Protein AF-A0A8B7Z9A2-F1 (afdb_monomer_lite)

Structure (mmCIF, N/CA/C/O backbone):
data_AF-A0A8B7Z9A2-F1
#
_entry.id   AF-A0A8B7Z9A2-F1
#
loop_
_atom_site.group_PDB
_atom_site.id
_atom_site.type_symbol
_atom_site.label_atom_id
_atom_site.label_alt_id
_atom_site.label_comp_id
_atom_site.label_asym_id
_atom_site.label_entity_id
_atom_site.label_seq_id
_atom_site.pdbx_PDB_ins_code
_atom_site.Cartn_x
_atom_site.Cartn_y
_atom_site.Cartn_z
_atom_site.occupancy
_atom_site.B_iso_or_equiv
_atom_site.auth_seq_id
_atom_site.auth_comp_id
_atom_site.auth_asym_id
_atom_site.auth_atom_id
_atom_site.pdbx_PDB_model_num
ATOM 1 N N . MET A 1 1 ? 35.237 25.486 -3.758 1.00 25.48 1 MET A N 1
ATOM 2 C CA . MET A 1 1 ? 36.377 25.223 -2.857 1.00 25.48 1 MET A CA 1
ATOM 3 C C . MET A 1 1 ? 36.729 23.750 -2.990 1.00 25.48 1 MET A C 1
ATOM 5 O O . MET A 1 1 ? 36.046 22.929 -2.401 1.00 25.48 1 MET A O 1
ATOM 9 N N . ALA A 1 2 ? 37.687 23.410 -3.857 1.00 24.53 2 ALA A N 1
ATOM 10 C CA . ALA A 1 2 ? 38.201 22.045 -3.967 1.00 24.53 2 ALA A CA 1
ATOM 11 C C . ALA A 1 2 ? 39.233 21.851 -2.849 1.00 24.53 2 ALA A C 1
ATOM 13 O O . ALA A 1 2 ? 40.179 22.630 -2.743 1.00 24.53 2 ALA A O 1
ATOM 14 N N . THR A 1 3 ? 38.982 20.896 -1.964 1.00 30.72 3 THR A N 1
ATOM 15 C CA . THR A 1 3 ? 39.802 20.606 -0.788 1.00 30.72 3 THR A CA 1
ATOM 16 C C . THR A 1 3 ? 41.171 20.080 -1.209 1.00 30.72 3 THR A C 1
ATOM 18 O O . THR A 1 3 ? 41.270 19.128 -1.979 1.00 30.72 3 THR A O 1
ATOM 21 N N . GLN A 1 4 ? 42.227 20.722 -0.705 1.00 35.66 4 GLN A N 1
ATOM 22 C CA . GLN A 1 4 ? 43.596 20.215 -0.735 1.00 35.66 4 GLN A CA 1
ATOM 23 C C . GLN A 1 4 ? 43.635 18.875 0.013 1.00 35.66 4 GLN A C 1
ATOM 25 O O . GLN A 1 4 ? 43.642 18.872 1.241 1.00 35.66 4 GLN A O 1
ATOM 30 N N . ALA A 1 5 ? 43.644 17.752 -0.708 1.00 36.62 5 ALA A N 1
ATOM 31 C CA . ALA A 1 5 ? 44.071 16.483 -0.127 1.00 36.62 5 ALA A CA 1
ATOM 32 C C . ALA A 1 5 ? 45.531 16.637 0.326 1.00 36.62 5 ALA A C 1
ATOM 34 O O . ALA A 1 5 ? 46.361 17.196 -0.405 1.00 36.62 5 ALA A O 1
ATOM 35 N N . SER A 1 6 ? 45.838 16.215 1.550 1.00 45.91 6 SER A N 1
ATOM 36 C CA . SER A 1 6 ? 47.194 16.308 2.081 1.00 45.91 6 SER A CA 1
ATOM 37 C C . SER A 1 6 ? 48.110 15.365 1.295 1.00 45.91 6 SER A C 1
ATOM 39 O O . SER A 1 6 ? 47.715 14.278 0.880 1.00 45.91 6 SER A O 1
ATOM 41 N N . LEU A 1 7 ? 49.366 15.757 1.075 1.00 47.06 7 LEU A N 1
ATOM 42 C CA . LEU A 1 7 ? 50.313 14.937 0.309 1.00 47.06 7 LEU A CA 1
ATOM 43 C C . LEU A 1 7 ? 50.514 13.534 0.914 1.00 47.06 7 LEU A C 1
ATOM 45 O O . LEU A 1 7 ? 50.875 12.615 0.191 1.00 47.06 7 LEU A O 1
ATOM 49 N N . PHE A 1 8 ? 50.259 13.395 2.221 1.00 47.56 8 PHE A N 1
ATOM 50 C CA . PHE A 1 8 ? 50.331 12.144 2.971 1.00 47.56 8 PHE A CA 1
ATOM 51 C C . PHE A 1 8 ? 49.204 11.170 2.583 1.00 47.56 8 PHE A C 1
ATOM 53 O O . PHE A 1 8 ? 49.454 9.977 2.417 1.00 47.56 8 PHE A O 1
ATOM 60 N N . GLU A 1 9 ? 47.989 11.681 2.358 1.00 52.41 9 GLU A N 1
ATOM 61 C CA . GLU A 1 9 ? 46.845 10.900 1.860 1.00 52.41 9 GLU A CA 1
ATOM 62 C C . GLU A 1 9 ? 47.094 10.427 0.422 1.00 52.41 9 GLU A C 1
ATOM 64 O O . GLU A 1 9 ? 46.926 9.249 0.126 1.00 52.41 9 GLU A O 1
ATOM 69 N N . ILE A 1 10 ? 47.629 11.301 -0.441 1.00 56.97 10 ILE A N 1
ATOM 70 C CA . ILE A 1 10 ? 47.971 10.955 -1.833 1.00 56.97 10 ILE A CA 1
ATOM 71 C C . ILE A 1 10 ? 49.081 9.892 -1.883 1.00 56.97 10 ILE A C 1
ATOM 73 O O . ILE A 1 10 ? 49.013 8.958 -2.683 1.00 56.97 10 ILE A O 1
ATOM 77 N N . THR A 1 11 ? 50.107 9.997 -1.027 1.00 60.88 11 THR A N 1
ATOM 78 C CA . THR A 1 11 ? 51.132 8.948 -0.922 1.00 60.88 11 THR A CA 1
ATOM 79 C C . THR A 1 11 ? 50.555 7.636 -0.407 1.00 60.88 11 THR A C 1
ATOM 81 O O . THR A 1 11 ? 50.925 6.593 -0.932 1.00 60.88 11 THR A O 1
ATOM 84 N N . GLY A 1 12 ? 49.630 7.668 0.559 1.00 62.91 12 GLY A N 1
ATOM 85 C CA . GLY A 1 12 ? 48.957 6.473 1.076 1.00 62.91 12 GLY A CA 1
ATOM 86 C C . GLY A 1 12 ? 48.148 5.743 0.001 1.00 62.91 12 GLY A C 1
ATOM 87 O O . GLY A 1 12 ? 48.352 4.550 -0.211 1.00 62.91 12 GLY A O 1
ATOM 88 N N . GLU A 1 13 ? 47.324 6.470 -0.755 1.00 67.62 13 GLU A N 1
ATOM 89 C CA . GLU A 1 13 ? 46.512 5.912 -1.846 1.00 67.62 13 GLU A CA 1
ATOM 90 C C . GLU A 1 13 ? 47.372 5.316 -2.975 1.00 67.62 13 GLU A C 1
ATOM 92 O O . GLU A 1 13 ? 47.100 4.220 -3.468 1.00 67.62 13 GLU A O 1
ATOM 97 N N . ILE A 1 14 ? 48.455 5.996 -3.374 1.00 71.50 14 ILE A N 1
ATOM 98 C CA . ILE A 1 14 ? 49.389 5.471 -4.387 1.00 71.50 14 ILE A CA 1
ATOM 99 C C . ILE A 1 14 ? 50.078 4.202 -3.877 1.00 71.50 14 ILE A C 1
ATOM 101 O O . ILE A 1 14 ? 50.258 3.247 -4.634 1.00 71.50 14 ILE A O 1
ATOM 105 N N . ILE A 1 15 ? 50.451 4.176 -2.598 1.00 74.06 15 ILE A N 1
ATOM 106 C CA . ILE A 1 15 ? 51.085 3.023 -1.964 1.00 74.06 15 ILE A CA 1
ATOM 107 C C . ILE A 1 15 ? 50.144 1.814 -1.956 1.00 74.06 15 ILE A C 1
ATOM 109 O O . ILE A 1 15 ? 50.576 0.716 -2.313 1.00 74.06 15 ILE A O 1
ATOM 113 N N . GLU A 1 16 ? 48.871 2.006 -1.618 1.00 78.25 16 GLU A N 1
ATOM 114 C CA . GLU A 1 16 ? 47.854 0.949 -1.651 1.00 78.25 16 GLU A CA 1
ATOM 115 C C . GLU A 1 16 ? 47.662 0.387 -3.066 1.00 78.25 16 GLU A C 1
ATOM 117 O O . GLU A 1 16 ? 47.659 -0.830 -3.250 1.00 78.25 16 GLU A O 1
ATOM 122 N N . ILE A 1 17 ? 47.613 1.249 -4.088 1.00 81.19 17 ILE A N 1
ATOM 123 C CA . ILE A 1 17 ? 47.500 0.831 -5.498 1.00 81.19 17 ILE A CA 1
ATOM 124 C C . ILE A 1 17 ? 48.741 0.047 -5.967 1.00 81.19 17 ILE A C 1
ATOM 126 O O . ILE A 1 17 ? 48.639 -0.806 -6.854 1.00 81.19 17 ILE A O 1
ATOM 130 N N . LEU A 1 18 ? 49.914 0.316 -5.384 1.00 84.31 18 LEU A N 1
ATOM 131 C CA . LEU A 1 18 ? 51.191 -0.330 -5.713 1.00 84.31 18 LEU A CA 1
ATOM 132 C C . LEU A 1 18 ? 51.522 -1.554 -4.844 1.00 84.31 18 LEU A C 1
ATOM 134 O O . LEU A 1 18 ? 52.616 -2.116 -4.967 1.00 84.31 18 LEU A O 1
ATOM 138 N N . THR A 1 19 ? 50.596 -1.977 -3.984 1.00 88.00 19 THR A N 1
ATOM 139 C CA . THR A 1 19 ? 50.798 -3.081 -3.043 1.00 88.00 19 THR A CA 1
ATOM 140 C C . THR A 1 19 ? 49.827 -4.221 -3.329 1.00 88.00 19 THR A C 1
ATOM 142 O O . THR A 1 19 ? 48.661 -4.021 -3.669 1.00 88.00 19 THR A O 1
ATOM 145 N N . CYS A 1 20 ? 50.304 -5.458 -3.210 1.00 91.44 20 CYS A N 1
ATOM 146 C CA . CYS A 1 20 ? 49.448 -6.627 -3.344 1.00 91.44 20 CYS A CA 1
ATOM 147 C C . CYS A 1 20 ? 48.600 -6.829 -2.076 1.00 91.44 20 CYS A C 1
ATOM 149 O O . CYS A 1 20 ? 49.175 -6.959 -0.999 1.00 91.44 20 CYS A O 1
ATOM 151 N N . PRO A 1 21 ? 47.266 -6.978 -2.171 1.00 90.81 21 PRO A N 1
ATOM 152 C CA . PRO A 1 21 ? 46.396 -7.140 -0.999 1.00 90.81 21 PRO A CA 1
ATOM 153 C C . PRO A 1 21 ? 46.516 -8.513 -0.311 1.00 90.81 21 PRO A C 1
ATOM 155 O O . PRO A 1 21 ? 45.942 -8.714 0.751 1.00 90.81 21 PRO A O 1
ATOM 158 N N . ILE A 1 22 ? 47.231 -9.475 -0.913 1.00 91.75 22 ILE A N 1
ATOM 159 C CA . ILE A 1 22 ? 47.430 -10.818 -0.342 1.00 91.75 22 ILE A CA 1
ATOM 160 C C . ILE A 1 22 ? 48.724 -10.885 0.471 1.00 91.75 22 ILE A C 1
ATOM 162 O O . ILE A 1 22 ? 48.704 -11.311 1.620 1.00 91.75 22 ILE A O 1
ATOM 166 N N . CYS A 1 23 ? 49.860 -10.520 -0.135 1.00 91.25 23 CYS A N 1
ATOM 167 C CA . CYS A 1 23 ? 51.164 -10.581 0.536 1.00 91.25 23 CYS A CA 1
ATOM 168 C C . CYS A 1 23 ? 51.585 -9.255 1.177 1.00 91.25 23 CYS A C 1
ATOM 170 O O . CYS A 1 23 ? 52.598 -9.225 1.866 1.00 91.25 23 CYS A O 1
ATOM 172 N N . CYS A 1 24 ? 50.839 -8.171 0.943 1.00 89.25 24 CYS A N 1
ATOM 173 C CA . CYS A 1 24 ? 51.163 -6.815 1.391 1.00 89.25 24 CYS A CA 1
ATOM 174 C C . CYS A 1 24 ? 52.539 -6.312 0.911 1.00 89.25 24 CYS A C 1
ATOM 176 O O . CYS A 1 24 ? 53.092 -5.372 1.476 1.00 89.25 24 CYS A O 1
ATOM 178 N N . GLU A 1 25 ? 53.092 -6.916 -0.147 1.00 88.31 25 GLU A N 1
ATOM 179 C CA . GLU A 1 25 ? 54.362 -6.513 -0.756 1.00 88.31 25 GLU A CA 1
ATOM 180 C C . GLU A 1 25 ? 54.156 -5.665 -2.018 1.00 88.31 25 GLU A C 1
ATOM 182 O O . GLU A 1 25 ? 53.120 -5.749 -2.687 1.00 88.31 25 GLU A O 1
ATOM 187 N N . ARG A 1 26 ? 55.172 -4.858 -2.353 1.00 85.12 26 ARG A N 1
ATOM 188 C CA . ARG A 1 26 ? 55.175 -3.973 -3.526 1.00 85.12 26 ARG A CA 1
ATOM 189 C C . ARG A 1 26 ? 55.291 -4.748 -4.829 1.00 85.12 26 ARG A C 1
ATOM 191 O O . ARG A 1 26 ? 55.985 -5.761 -4.900 1.00 85.12 26 ARG A O 1
ATOM 198 N N . TYR A 1 27 ? 54.645 -4.233 -5.869 1.00 86.44 27 TYR A N 1
ATOM 199 C CA . TYR A 1 27 ? 54.811 -4.766 -7.217 1.00 86.44 27 TYR A CA 1
ATOM 200 C C . TYR A 1 27 ? 56.192 -4.431 -7.789 1.00 86.44 27 TYR A C 1
ATOM 202 O O . TYR A 1 27 ? 56.682 -3.304 -7.673 1.00 86.44 27 TYR A O 1
ATOM 210 N N . ASP A 1 28 ? 56.796 -5.396 -8.474 1.00 81.81 28 ASP A N 1
ATOM 211 C CA . ASP A 1 28 ? 58.054 -5.223 -9.197 1.00 81.81 28 ASP A CA 1
ATOM 212 C C . ASP A 1 28 ? 57.890 -5.505 -10.705 1.00 81.81 28 ASP A C 1
ATOM 214 O O . ASP A 1 28 ? 56.787 -5.776 -11.175 1.00 81.81 28 ASP A O 1
ATOM 218 N N . ASP A 1 29 ? 58.967 -5.330 -11.484 1.00 77.00 29 ASP A N 1
ATOM 219 C CA . ASP A 1 29 ? 58.950 -5.568 -12.944 1.00 77.00 29 ASP A CA 1
ATOM 220 C C . ASP A 1 29 ? 59.358 -7.009 -13.307 1.00 77.00 29 ASP A C 1
ATOM 222 O O . ASP A 1 29 ? 59.560 -7.313 -14.481 1.00 77.00 29 ASP A O 1
ATOM 226 N N . ALA A 1 30 ? 59.519 -7.879 -12.307 1.00 78.88 30 ALA A N 1
ATOM 227 C CA . ALA A 1 30 ? 60.006 -9.242 -12.447 1.00 78.88 30 ALA A CA 1
ATOM 228 C C . ALA A 1 30 ? 58.958 -10.229 -11.903 1.00 78.88 30 ALA A C 1
ATOM 230 O O . ALA A 1 30 ? 57.890 -10.398 -12.495 1.00 78.88 30 ALA A O 1
ATOM 231 N N . ASP A 1 31 ? 59.247 -10.889 -10.782 1.00 79.00 31 ASP A N 1
ATOM 232 C CA . ASP A 1 31 ? 58.437 -11.991 -10.265 1.00 79.00 31 ASP A CA 1
ATOM 233 C C . ASP A 1 31 ? 57.134 -11.525 -9.597 1.00 79.00 31 ASP A C 1
ATOM 235 O O . ASP A 1 31 ? 56.165 -12.285 -9.544 1.00 79.00 31 ASP A O 1
ATOM 239 N N . ARG A 1 32 ? 57.054 -10.270 -9.134 1.00 87.00 32 ARG A N 1
ATOM 240 C CA . ARG A 1 32 ? 55.859 -9.665 -8.515 1.00 87.00 32 ARG A CA 1
ATOM 241 C C . ARG A 1 32 ? 55.191 -8.646 -9.428 1.00 87.00 32 ARG A C 1
ATOM 243 O O . ARG A 1 32 ? 54.631 -7.660 -8.947 1.00 87.00 32 ARG A O 1
ATOM 250 N N . ALA A 1 33 ? 55.184 -8.912 -10.730 1.00 86.62 33 ALA A N 1
ATOM 251 C CA . ALA A 1 33 ? 54.399 -8.138 -11.682 1.00 86.62 33 ALA A CA 1
ATOM 252 C C . ALA A 1 33 ? 52.920 -8.059 -11.253 1.00 86.62 33 ALA A C 1
ATOM 254 O O . ALA A 1 33 ? 52.309 -9.065 -10.872 1.00 86.62 33 ALA A O 1
ATOM 255 N N . ALA A 1 34 ? 52.354 -6.851 -11.305 1.00 89.44 34 ALA A N 1
ATOM 256 C CA . ALA A 1 34 ? 50.957 -6.590 -10.976 1.00 89.44 34 ALA A CA 1
ATOM 257 C C . ALA A 1 34 ? 50.046 -7.082 -12.105 1.00 89.44 34 ALA A C 1
ATOM 259 O O . ALA A 1 34 ? 50.113 -6.566 -13.220 1.00 89.44 34 ALA A O 1
ATOM 260 N N . LYS A 1 35 ? 49.162 -8.031 -11.810 1.00 90.00 35 LYS A N 1
ATOM 261 C CA . LYS A 1 35 ? 48.174 -8.576 -12.748 1.00 90.00 35 LYS A CA 1
ATOM 262 C C . LYS A 1 35 ? 46.770 -8.215 -12.283 1.00 90.00 35 LYS A C 1
ATOM 264 O O . LYS A 1 35 ? 46.531 -8.223 -11.077 1.00 90.00 35 LYS A O 1
ATOM 269 N N . PHE A 1 36 ? 45.843 -7.916 -13.194 1.00 89.81 36 PHE A N 1
ATOM 270 C CA . PHE A 1 36 ? 44.433 -7.718 -12.833 1.00 89.81 36 PHE A CA 1
ATOM 271 C C . PHE A 1 36 ? 43.538 -8.831 -13.378 1.00 89.81 36 PHE A C 1
ATOM 273 O O . PHE A 1 36 ? 43.740 -9.344 -14.477 1.00 89.81 36 PHE A O 1
ATOM 280 N N . LEU A 1 37 ? 42.541 -9.204 -12.581 1.00 90.62 37 LEU A N 1
ATOM 281 C CA . LEU A 1 37 ? 41.542 -10.210 -12.938 1.00 90.62 37 LEU A CA 1
ATOM 282 C C . LEU A 1 37 ? 40.369 -9.571 -13.702 1.00 90.62 37 LEU A C 1
ATOM 284 O O . LEU A 1 37 ? 40.172 -8.360 -13.608 1.00 90.62 37 LEU A O 1
ATOM 288 N N . PRO A 1 38 ? 39.501 -10.352 -14.373 1.00 88.25 38 PRO A N 1
ATOM 289 C CA . PRO A 1 38 ? 38.284 -9.833 -15.014 1.00 88.25 38 PRO A CA 1
ATOM 290 C C . PRO A 1 38 ? 37.335 -9.092 -14.056 1.00 88.25 38 PRO A C 1
ATOM 292 O O . PRO A 1 38 ? 36.510 -8.291 -14.484 1.00 88.25 38 PRO A O 1
ATOM 295 N N . CYS A 1 39 ? 37.453 -9.341 -12.748 1.00 89.81 39 CYS A N 1
ATOM 296 C CA . CYS A 1 39 ? 36.744 -8.606 -11.701 1.00 89.81 39 CYS A CA 1
ATOM 297 C C . CYS A 1 39 ? 37.385 -7.253 -11.328 1.00 89.81 39 CYS A C 1
ATOM 299 O O . CYS A 1 39 ? 36.910 -6.608 -10.400 1.00 89.81 39 CYS A O 1
ATOM 301 N N . LEU A 1 40 ? 38.444 -6.842 -12.037 1.00 88.56 40 LEU A N 1
ATOM 302 C CA . LEU A 1 40 ? 39.227 -5.610 -11.874 1.00 88.56 40 LEU A CA 1
ATOM 303 C C . LEU A 1 40 ? 40.087 -5.518 -10.601 1.00 88.56 40 LEU A C 1
ATOM 305 O O . LEU A 1 40 ? 40.719 -4.492 -10.362 1.00 88.56 40 LEU A O 1
ATOM 309 N N . HIS A 1 41 ? 40.187 -6.591 -9.813 1.00 89.94 41 HIS A N 1
ATOM 310 C CA . HIS A 1 41 ? 41.115 -6.650 -8.682 1.00 89.94 41 HIS A CA 1
ATOM 311 C C . HIS A 1 41 ? 42.535 -7.011 -9.123 1.00 89.94 41 HIS A C 1
ATOM 313 O O . HIS A 1 41 ? 42.725 -7.895 -9.961 1.00 89.94 41 HIS A O 1
ATOM 319 N N . GLY A 1 42 ? 43.522 -6.334 -8.528 1.00 90.12 42 GLY A N 1
ATOM 320 C CA . GLY A 1 42 ? 44.946 -6.517 -8.803 1.00 90.12 42 GLY A CA 1
ATOM 321 C C . GLY A 1 42 ? 45.665 -7.377 -7.760 1.00 90.12 42 GLY A C 1
ATOM 322 O O . GLY A 1 42 ? 45.464 -7.193 -6.561 1.00 90.12 42 GLY A O 1
ATOM 323 N N . PHE A 1 43 ? 46.533 -8.283 -8.213 1.00 92.50 43 PHE A N 1
ATOM 324 C CA . PHE A 1 43 ? 47.367 -9.147 -7.370 1.00 92.50 43 PHE A CA 1
ATOM 325 C C . PHE A 1 43 ? 48.749 -9.360 -8.002 1.00 92.50 43 PHE A C 1
ATOM 327 O O . PHE A 1 43 ? 48.914 -9.196 -9.211 1.00 92.50 43 PHE A O 1
ATOM 334 N N . CYS A 1 44 ? 49.760 -9.730 -7.207 1.00 92.81 44 CYS A N 1
ATOM 335 C CA . CYS A 1 44 ? 51.083 -10.020 -7.760 1.00 92.81 44 CYS A CA 1
ATOM 336 C C . CYS A 1 44 ? 51.111 -11.434 -8.346 1.00 92.81 44 CYS A C 1
ATOM 338 O O . CYS A 1 44 ? 50.410 -12.335 -7.870 1.00 92.81 44 CYS A O 1
ATOM 340 N N . LEU A 1 45 ? 51.948 -11.631 -9.363 1.00 91.75 45 LEU A N 1
ATOM 341 C CA . LEU A 1 45 ? 52.060 -12.906 -10.062 1.00 91.75 45 LEU A CA 1
ATOM 342 C C . LEU A 1 45 ? 52.378 -14.078 -9.115 1.00 91.75 45 LEU A C 1
ATOM 344 O O . LEU A 1 45 ? 51.740 -15.120 -9.227 1.00 91.75 45 LEU A O 1
ATOM 348 N N . VAL A 1 46 ? 53.273 -13.894 -8.134 1.00 92.69 46 VAL A N 1
ATOM 349 C CA . VAL A 1 46 ? 53.571 -14.909 -7.101 1.00 92.69 46 VAL A CA 1
ATOM 350 C C . VAL A 1 46 ? 52.318 -15.337 -6.330 1.00 92.69 46 VAL A C 1
ATOM 352 O O . VAL A 1 46 ? 52.097 -16.526 -6.108 1.00 92.69 46 VAL A O 1
ATOM 355 N N . CYS A 1 47 ? 51.475 -14.388 -5.913 1.00 92.88 47 CYS A N 1
ATOM 356 C CA . CYS A 1 47 ? 50.263 -14.704 -5.157 1.00 92.88 47 CYS A CA 1
ATOM 357 C C . CYS A 1 47 ? 49.214 -15.418 -6.013 1.00 92.88 47 CYS A C 1
ATOM 359 O O . CYS A 1 47 ? 48.561 -16.330 -5.509 1.00 92.88 47 CYS A O 1
ATOM 361 N N . LEU A 1 48 ? 49.068 -15.044 -7.287 1.00 90.69 48 LEU A N 1
ATOM 362 C CA . LEU A 1 48 ? 48.173 -15.742 -8.218 1.00 90.69 48 LEU A CA 1
ATOM 363 C C . LEU A 1 48 ? 48.662 -17.164 -8.519 1.00 90.69 48 LEU A C 1
ATOM 365 O O . LEU A 1 48 ? 47.867 -18.103 -8.543 1.00 90.69 48 LEU A O 1
ATOM 369 N N . ASP A 1 49 ? 49.969 -17.339 -8.692 1.00 89.12 49 ASP A N 1
ATOM 370 C CA . ASP A 1 49 ? 50.579 -18.651 -8.913 1.00 89.12 49 ASP A CA 1
ATOM 371 C C . ASP A 1 49 ? 50.390 -19.550 -7.680 1.00 89.12 49 ASP A C 1
ATOM 373 O O . ASP A 1 49 ? 49.964 -20.695 -7.792 1.00 89.12 49 ASP A O 1
ATOM 377 N N . ASN A 1 50 ? 50.573 -19.010 -6.473 1.00 88.62 50 ASN A N 1
ATOM 378 C CA . ASN A 1 50 ? 50.313 -19.741 -5.230 1.00 88.62 50 ASN A CA 1
ATOM 379 C C . ASN A 1 50 ? 48.827 -20.075 -5.013 1.00 88.62 50 ASN A C 1
ATOM 381 O O . ASN A 1 50 ? 48.524 -21.136 -4.471 1.00 88.62 50 ASN A O 1
ATOM 385 N N . LEU A 1 51 ? 47.904 -19.193 -5.412 1.00 86.19 51 LEU A N 1
ATOM 386 C CA . LEU A 1 51 ? 46.458 -19.441 -5.339 1.00 86.19 51 LEU A CA 1
ATOM 387 C C . LEU A 1 51 ? 46.044 -20.606 -6.240 1.00 86.19 51 LEU A C 1
ATOM 389 O O . LEU A 1 51 ? 45.319 -21.489 -5.797 1.00 86.19 51 LEU A O 1
ATOM 393 N N . THR A 1 52 ? 46.552 -20.635 -7.470 1.00 82.69 52 THR A N 1
ATOM 394 C CA . THR A 1 52 ? 46.214 -21.672 -8.458 1.00 82.69 52 THR A CA 1
ATOM 395 C C . THR A 1 52 ? 46.940 -22.996 -8.204 1.00 82.69 52 THR A C 1
ATOM 397 O O . THR A 1 52 ? 46.386 -24.061 -8.454 1.00 82.69 52 THR A O 1
ATOM 400 N N . ARG A 1 53 ? 48.137 -22.974 -7.600 1.00 79.56 53 ARG A N 1
ATOM 401 C CA . ARG A 1 53 ? 48.844 -24.192 -7.155 1.00 79.56 53 ARG A CA 1
ATOM 402 C C . ARG A 1 53 ? 48.159 -24.935 -6.010 1.00 79.56 53 ARG A C 1
ATOM 404 O O . ARG A 1 53 ? 48.432 -26.120 -5.842 1.00 79.56 53 ARG A O 1
ATOM 411 N N . ARG A 1 54 ? 47.324 -24.267 -5.203 1.00 70.50 54 ARG A N 1
ATOM 412 C CA . ARG A 1 54 ? 46.589 -24.922 -4.102 1.00 70.50 54 ARG A CA 1
ATOM 413 C C . ARG A 1 54 ? 45.558 -25.931 -4.615 1.00 70.50 54 ARG A C 1
ATOM 415 O O . ARG A 1 54 ? 45.343 -26.924 -3.930 1.00 70.50 54 ARG A O 1
ATOM 422 N N . ASN A 1 55 ? 45.034 -25.721 -5.825 1.00 67.62 55 ASN A N 1
ATOM 423 C CA . ASN A 1 55 ? 44.093 -26.612 -6.501 1.00 67.62 55 ASN A CA 1
ATOM 424 C C . ASN A 1 55 ? 44.633 -27.013 -7.892 1.00 67.62 55 ASN A C 1
ATOM 426 O O . ASN A 1 55 ? 44.186 -26.503 -8.921 1.00 67.62 55 ASN A O 1
ATOM 430 N N . PRO A 1 56 ? 45.640 -27.904 -7.957 1.00 64.69 56 PRO A N 1
ATOM 431 C CA . PRO A 1 56 ? 46.251 -28.283 -9.224 1.00 64.69 56 PRO A CA 1
ATOM 432 C C . PRO A 1 56 ? 45.250 -29.042 -10.111 1.00 64.69 56 PRO A C 1
ATOM 434 O O . PRO A 1 56 ? 44.814 -30.135 -9.763 1.00 64.69 56 PRO A O 1
ATOM 437 N N . GLY A 1 57 ? 44.922 -28.471 -11.275 1.00 65.44 57 GLY A N 1
ATOM 438 C CA . GLY A 1 57 ? 44.026 -29.067 -12.277 1.00 65.44 57 GLY A CA 1
ATOM 439 C C . GLY A 1 57 ? 42.676 -28.363 -12.446 1.00 65.44 57 GLY A C 1
ATOM 440 O O . GLY A 1 57 ? 41.968 -28.675 -13.403 1.00 65.44 57 GLY A O 1
ATOM 441 N N . GLU A 1 58 ? 42.332 -27.404 -11.581 1.00 71.44 58 GLU A N 1
ATOM 442 C CA . GLU A 1 58 ? 41.156 -26.546 -11.776 1.00 71.44 58 GLU A CA 1
ATOM 443 C C . GLU A 1 58 ? 41.388 -25.530 -12.903 1.00 71.44 58 GLU A C 1
ATOM 445 O O . GLU A 1 58 ? 42.501 -25.044 -13.122 1.00 71.44 58 GLU A O 1
ATOM 450 N N . VAL A 1 59 ? 40.322 -25.232 -13.647 1.00 79.12 59 VAL A N 1
ATOM 451 C CA . VAL A 1 59 ? 40.333 -24.280 -14.771 1.00 79.12 59 VAL A CA 1
ATOM 452 C C . VAL A 1 59 ? 39.937 -22.866 -14.337 1.00 79.12 59 VAL A C 1
ATOM 454 O O . VAL A 1 59 ? 40.007 -21.934 -15.140 1.00 79.12 59 VAL A O 1
ATOM 457 N N . ASP A 1 60 ? 39.552 -22.691 -13.076 1.00 86.19 60 ASP A N 1
ATOM 458 C CA . ASP A 1 60 ? 39.033 -21.470 -12.475 1.00 86.19 60 ASP A CA 1
ATOM 459 C C . ASP A 1 60 ? 39.402 -21.344 -10.984 1.00 86.19 60 ASP A C 1
ATOM 461 O O . ASP A 1 60 ? 39.832 -22.294 -10.341 1.00 86.19 60 ASP A O 1
ATOM 465 N N . PHE A 1 61 ? 39.301 -20.129 -10.439 1.00 88.12 61 PHE A N 1
ATOM 466 C CA . PHE A 1 61 ? 39.469 -19.848 -9.009 1.00 88.12 61 PHE A CA 1
ATOM 467 C C . PHE A 1 61 ? 38.639 -18.630 -8.580 1.00 88.12 61 PHE A C 1
ATOM 469 O O . PHE A 1 61 ? 38.312 -17.762 -9.392 1.00 88.12 61 PHE A O 1
ATOM 476 N N . GLN A 1 62 ? 38.346 -18.514 -7.283 1.00 90.38 62 GLN A N 1
ATOM 477 C CA . GLN A 1 62 ? 37.615 -17.368 -6.733 1.00 90.38 62 GLN A CA 1
ATOM 478 C C . GLN A 1 62 ? 38.532 -16.209 -6.352 1.00 90.38 62 GLN A C 1
ATOM 480 O O . GLN A 1 62 ? 39.520 -16.369 -5.633 1.00 90.38 62 GLN A O 1
ATOM 485 N N . CYS A 1 63 ? 38.164 -14.999 -6.776 1.00 91.62 63 CYS A N 1
ATOM 486 C CA . CYS A 1 63 ? 38.858 -13.783 -6.364 1.00 91.62 63 CYS A CA 1
ATOM 487 C C . CYS A 1 63 ? 38.770 -13.584 -4.831 1.00 91.62 63 CYS A C 1
ATOM 489 O O . CYS A 1 63 ? 37.660 -13.507 -4.306 1.00 91.62 63 CYS A O 1
ATOM 491 N N . PRO A 1 64 ? 39.885 -13.382 -4.103 1.00 89.75 64 PRO A N 1
ATOM 492 C CA . PRO A 1 64 ? 39.855 -13.214 -2.643 1.00 89.75 64 PRO A CA 1
ATOM 493 C C . PRO A 1 64 ? 39.088 -11.986 -2.131 1.00 89.75 64 PRO A C 1
ATOM 495 O O . PRO A 1 64 ? 38.659 -11.975 -0.982 1.00 89.75 64 PRO A O 1
ATOM 498 N N . LEU A 1 65 ? 38.921 -10.953 -2.966 1.00 89.56 65 LEU A N 1
ATOM 499 C CA . LEU A 1 65 ? 38.286 -9.692 -2.567 1.00 89.56 65 LEU A CA 1
ATOM 500 C C . LEU A 1 65 ? 36.777 -9.673 -2.836 1.00 89.56 65 LEU A C 1
ATOM 502 O O . LEU A 1 65 ? 36.014 -9.203 -2.000 1.00 89.56 65 LEU A O 1
ATOM 506 N N . CYS A 1 66 ? 36.330 -10.206 -3.978 1.00 89.56 66 CYS A N 1
ATOM 507 C CA . CYS A 1 66 ? 34.914 -10.173 -4.369 1.00 89.56 66 CYS A CA 1
ATOM 508 C C . CYS A 1 66 ? 34.275 -11.541 -4.613 1.00 89.56 66 CYS A C 1
ATOM 510 O O . CYS A 1 66 ? 33.113 -11.597 -5.003 1.00 89.56 66 CYS A O 1
ATOM 512 N N . ARG A 1 67 ? 35.022 -12.635 -4.417 1.00 90.00 67 ARG A N 1
ATOM 513 C CA . ARG A 1 67 ? 34.587 -14.033 -4.594 1.00 90.00 67 ARG A CA 1
ATOM 514 C C . ARG A 1 67 ? 34.065 -14.391 -5.986 1.00 90.00 67 ARG A C 1
ATOM 516 O O . ARG A 1 67 ? 33.478 -15.446 -6.165 1.00 90.00 67 ARG A O 1
ATOM 523 N N . ARG A 1 68 ? 34.300 -13.537 -6.986 1.00 89.00 68 ARG A N 1
ATOM 524 C CA . ARG A 1 68 ? 33.939 -13.818 -8.377 1.00 89.00 68 ARG A CA 1
ATOM 525 C C . ARG A 1 68 ? 34.817 -14.933 -8.942 1.00 89.00 68 ARG A C 1
ATOM 527 O O . ARG A 1 68 ? 36.046 -14.817 -8.886 1.00 89.00 68 ARG A O 1
ATOM 534 N N . ASP A 1 69 ? 34.184 -15.943 -9.529 1.00 89.94 69 ASP A N 1
ATOM 535 C CA . ASP A 1 69 ? 34.864 -17.023 -10.244 1.00 89.94 69 ASP A CA 1
ATOM 536 C C . ASP A 1 69 ? 35.614 -16.466 -11.464 1.00 89.94 69 ASP A C 1
ATOM 538 O O . ASP A 1 69 ? 35.097 -15.640 -12.227 1.00 89.94 69 ASP A O 1
ATOM 542 N N . THR A 1 70 ? 36.875 -16.866 -11.611 1.00 88.50 70 THR A N 1
ATOM 543 C CA . THR A 1 70 ? 37.804 -16.371 -12.629 1.00 88.50 70 THR A CA 1
ATOM 544 C C . THR A 1 70 ? 38.503 -17.538 -13.310 1.00 88.50 70 THR A C 1
ATOM 546 O O . THR A 1 70 ? 39.265 -18.259 -12.674 1.00 88.50 70 THR A O 1
ATOM 549 N N . ALA A 1 71 ? 38.293 -17.682 -14.619 1.00 89.50 71 ALA A N 1
ATOM 550 C CA . ALA A 1 71 ? 38.959 -18.701 -15.424 1.00 89.50 71 ALA A CA 1
ATOM 551 C C . ALA A 1 71 ? 40.460 -18.409 -15.598 1.00 89.50 71 ALA A C 1
ATOM 553 O O . ALA A 1 71 ? 40.862 -17.265 -15.836 1.00 89.50 71 ALA A O 1
ATOM 554 N N . ILE A 1 72 ? 41.283 -19.454 -15.522 1.00 87.69 72 ILE A N 1
ATOM 555 C CA . ILE A 1 72 ? 42.731 -19.394 -15.729 1.00 87.69 72 ILE A CA 1
ATOM 556 C C . ILE A 1 72 ? 43.017 -19.443 -17.244 1.00 87.69 72 ILE A C 1
ATOM 558 O O . ILE A 1 72 ? 42.557 -20.360 -17.929 1.00 87.69 72 ILE A O 1
ATOM 562 N N . PRO A 1 73 ? 43.781 -18.489 -17.808 1.00 86.44 73 PRO A N 1
ATOM 563 C CA . PRO A 1 73 ? 44.159 -18.520 -19.217 1.00 86.44 73 PRO A CA 1
ATOM 564 C C . PRO A 1 73 ? 44.981 -19.765 -19.586 1.00 86.44 73 PRO A C 1
ATOM 566 O O . PRO A 1 73 ? 45.688 -20.333 -18.756 1.00 86.44 73 PRO A O 1
ATOM 569 N N . ARG A 1 74 ? 44.979 -20.145 -20.872 1.00 79.75 74 ARG A N 1
ATOM 570 C CA . ARG A 1 74 ? 45.682 -21.349 -21.370 1.00 79.75 74 ARG A CA 1
ATOM 571 C C . ARG A 1 74 ? 47.200 -21.355 -21.110 1.00 79.75 74 ARG A C 1
ATOM 573 O O . ARG A 1 74 ? 47.778 -22.431 -21.028 1.00 79.75 74 ARG A O 1
ATOM 580 N N . GLY A 1 75 ? 47.838 -20.188 -20.971 1.00 78.81 75 GLY A N 1
ATOM 581 C CA . GLY A 1 75 ? 49.256 -20.043 -20.594 1.00 78.81 75 GLY A CA 1
ATOM 582 C C . GLY A 1 75 ? 49.498 -19.861 -19.087 1.00 78.81 75 GLY A C 1
ATOM 583 O O . GLY A 1 75 ? 50.586 -19.458 -18.675 1.00 78.81 75 GLY A O 1
ATOM 584 N N . GLY A 1 76 ? 48.491 -20.138 -18.255 1.00 84.50 76 GLY A N 1
ATOM 585 C CA . GLY A 1 76 ? 48.533 -19.963 -16.806 1.00 84.50 76 GLY A CA 1
ATOM 586 C C . GLY A 1 76 ? 48.340 -18.511 -16.365 1.00 84.50 76 GLY A C 1
ATOM 587 O O . GLY A 1 76 ? 48.024 -17.619 -17.152 1.00 84.50 76 GLY A O 1
ATOM 588 N N . VAL A 1 77 ? 48.566 -18.253 -15.076 1.00 86.31 77 VAL A N 1
ATOM 589 C CA . VAL A 1 77 ? 48.335 -16.937 -14.448 1.00 86.31 77 VAL A CA 1
ATOM 590 C C . VAL A 1 77 ? 49.210 -15.801 -15.004 1.00 86.31 77 VAL A C 1
ATOM 592 O O . VAL A 1 77 ? 48.925 -14.627 -14.779 1.00 86.31 77 VAL A O 1
ATOM 595 N N . ARG A 1 78 ? 50.275 -16.124 -15.749 1.00 86.56 78 ARG A N 1
ATOM 596 C CA . ARG A 1 78 ? 51.170 -15.142 -16.388 1.00 86.56 78 ARG A CA 1
ATOM 597 C C . ARG A 1 78 ? 50.507 -14.375 -17.527 1.00 86.56 78 ARG A C 1
ATOM 599 O O . ARG A 1 78 ? 50.864 -13.221 -17.751 1.00 86.56 78 ARG A O 1
ATOM 606 N N . GLU A 1 79 ? 49.534 -15.000 -18.182 1.00 87.50 79 GLU A N 1
ATOM 607 C CA . GLU A 1 79 ? 48.780 -14.437 -19.307 1.00 87.50 79 GLU A CA 1
ATOM 608 C C . GLU A 1 79 ? 47.668 -13.478 -18.865 1.00 87.50 79 GLU A C 1
ATOM 610 O O . GLU A 1 79 ? 46.995 -12.878 -19.702 1.00 87.50 79 GLU A O 1
ATOM 615 N N . PHE A 1 80 ? 47.454 -13.299 -17.556 1.00 89.50 80 PHE A N 1
ATOM 616 C CA . PHE A 1 80 ? 46.591 -12.214 -17.107 1.00 89.50 80 PHE A CA 1
ATOM 617 C C . PHE A 1 80 ? 47.185 -10.855 -17.516 1.00 89.50 80 PHE A C 1
ATOM 619 O O . PHE A 1 80 ? 48.412 -10.678 -17.466 1.00 89.50 80 PHE A O 1
ATOM 626 N N . PRO A 1 81 ? 46.342 -9.876 -17.890 1.00 87.75 81 PRO A N 1
ATOM 627 C CA . PRO A 1 81 ? 46.809 -8.547 -18.256 1.00 87.75 81 PRO A CA 1
ATOM 628 C C . PRO A 1 81 ? 47.565 -7.846 -17.119 1.00 87.75 81 PRO A C 1
ATOM 630 O O . PRO A 1 81 ? 47.185 -7.929 -15.945 1.00 87.75 81 PRO A O 1
ATOM 633 N N . ASP A 1 82 ? 48.620 -7.113 -17.476 1.00 84.88 82 ASP A N 1
ATOM 634 C CA . ASP A 1 82 ? 49.353 -6.270 -16.531 1.00 84.88 82 ASP A CA 1
ATOM 635 C C . ASP A 1 82 ? 48.484 -5.100 -16.059 1.00 84.88 82 ASP A C 1
ATOM 637 O O . ASP A 1 82 ? 47.799 -4.439 -16.847 1.00 84.88 82 ASP A O 1
ATOM 641 N N . ASN A 1 83 ? 48.570 -4.773 -14.772 1.00 83.19 83 ASN A N 1
ATOM 642 C CA . ASN A 1 83 ? 47.980 -3.555 -14.240 1.00 83.19 83 ASN A CA 1
ATOM 643 C C . ASN A 1 83 ? 48.796 -2.339 -14.710 1.00 83.19 83 ASN A C 1
ATOM 645 O O . ASN A 1 83 ? 49.765 -1.904 -14.080 1.00 83.19 83 ASN A O 1
ATOM 649 N N . PHE A 1 84 ? 48.375 -1.773 -15.841 1.00 77.81 84 PHE A N 1
ATOM 650 C CA . PHE A 1 84 ? 49.007 -0.606 -16.449 1.00 77.81 84 PHE A CA 1
ATOM 651 C C . PHE A 1 84 ? 48.998 0.627 -15.533 1.00 77.81 84 PHE A C 1
ATOM 653 O O . PHE A 1 84 ? 49.854 1.497 -15.693 1.00 77.81 84 PHE A O 1
ATOM 660 N N . ILE A 1 85 ? 48.060 0.719 -14.581 1.00 77.50 85 ILE A N 1
ATOM 661 C CA . ILE A 1 85 ? 48.005 1.809 -13.599 1.00 77.50 85 ILE A CA 1
ATOM 662 C C . ILE A 1 85 ? 49.186 1.671 -12.639 1.00 77.50 85 ILE A C 1
ATOM 664 O O . ILE A 1 85 ? 49.959 2.616 -12.494 1.00 77.50 85 ILE A O 1
ATOM 668 N N . ALA A 1 86 ? 49.404 0.479 -12.075 1.00 76.56 86 ALA A N 1
ATOM 669 C CA . ALA A 1 86 ? 50.547 0.217 -11.201 1.00 76.56 86 ALA A CA 1
ATOM 670 C C . ALA A 1 86 ? 51.884 0.486 -11.918 1.00 76.56 86 ALA A C 1
ATOM 672 O O . ALA A 1 86 ? 52.751 1.181 -11.390 1.00 76.56 86 ALA A O 1
ATOM 673 N N . LYS A 1 87 ? 52.021 0.046 -13.177 1.00 73.75 87 LYS A N 1
ATOM 674 C CA . LYS A 1 87 ? 53.219 0.302 -13.999 1.00 73.75 87 LYS A CA 1
ATOM 675 C C . LYS A 1 87 ? 53.475 1.797 -14.245 1.00 73.75 87 LYS A C 1
ATOM 677 O O . LYS A 1 87 ? 54.626 2.226 -14.251 1.00 73.75 87 LYS A O 1
ATOM 682 N N . LYS A 1 88 ? 52.416 2.595 -14.427 1.00 71.25 88 LYS A N 1
ATOM 683 C CA . LYS A 1 88 ? 52.503 4.054 -14.633 1.00 71.25 88 LYS A CA 1
ATOM 684 C C . LYS A 1 88 ? 52.768 4.838 -13.348 1.00 71.25 88 LYS A C 1
ATOM 686 O O . LYS A 1 88 ? 53.399 5.888 -13.415 1.00 71.25 88 LYS A O 1
ATOM 691 N N . LEU A 1 89 ? 52.288 4.355 -12.202 1.00 74.31 89 LEU A N 1
ATOM 692 C CA . LEU A 1 89 ? 52.451 5.026 -10.907 1.00 74.31 89 LEU A CA 1
ATOM 693 C C . LEU A 1 89 ? 53.770 4.666 -10.205 1.00 74.31 89 LEU A C 1
ATOM 695 O O . LEU A 1 89 ? 54.268 5.453 -9.405 1.00 74.31 89 LEU A O 1
ATOM 699 N N . LYS A 1 90 ? 54.395 3.534 -10.541 1.00 70.81 90 LYS A N 1
ATOM 700 C CA . LYS A 1 90 ? 55.671 3.086 -9.955 1.00 70.81 90 LYS A CA 1
ATOM 701 C C . LYS A 1 90 ? 56.824 4.113 -10.050 1.00 70.81 90 LYS A C 1
ATOM 703 O O . LYS A 1 90 ? 57.552 4.273 -9.071 1.00 70.81 90 LYS A O 1
ATOM 708 N N . PRO A 1 91 ? 57.013 4.865 -11.157 1.00 67.56 91 PRO A N 1
ATOM 709 C CA . PRO A 1 91 ? 58.001 5.948 -11.204 1.00 67.56 91 PRO A CA 1
ATOM 710 C C . PRO A 1 91 ? 57.676 7.119 -10.266 1.00 67.56 91 PRO A C 1
ATOM 712 O O . PRO A 1 91 ? 58.594 7.749 -9.749 1.00 67.56 91 PRO A O 1
ATOM 715 N N . LEU A 1 92 ? 56.389 7.399 -10.019 1.00 67.44 92 LEU A N 1
ATOM 716 C CA . LEU A 1 92 ? 55.953 8.478 -9.123 1.00 67.44 92 LEU A CA 1
ATOM 717 C C . LEU A 1 92 ? 56.237 8.158 -7.661 1.00 67.44 92 LEU A C 1
ATOM 719 O O . LEU A 1 92 ? 56.576 9.062 -6.906 1.00 67.44 92 LEU A O 1
ATOM 723 N N . GLU A 1 93 ? 56.163 6.886 -7.270 1.00 66.62 93 GLU A N 1
ATOM 724 C CA . GLU A 1 93 ? 56.552 6.446 -5.929 1.00 66.62 93 GLU A CA 1
ATOM 725 C C . GLU A 1 93 ? 58.003 6.836 -5.607 1.00 66.62 93 GLU A C 1
ATOM 727 O O . GLU A 1 93 ? 58.278 7.337 -4.519 1.00 66.62 93 GLU A O 1
ATOM 732 N N . ARG A 1 94 ? 58.928 6.705 -6.573 1.00 63.53 94 ARG A N 1
ATOM 733 C CA . ARG A 1 94 ? 60.335 7.121 -6.406 1.00 63.53 94 ARG A CA 1
ATOM 734 C C . ARG A 1 94 ? 60.505 8.632 -6.249 1.00 63.53 94 ARG A C 1
ATOM 736 O O . ARG A 1 94 ? 61.478 9.056 -5.644 1.00 63.53 94 ARG A O 1
ATOM 743 N N . ILE A 1 95 ? 59.592 9.431 -6.799 1.00 64.31 95 ILE A N 1
ATOM 744 C CA . ILE A 1 95 ? 59.616 10.899 -6.709 1.00 64.31 95 ILE A CA 1
ATOM 745 C C . ILE A 1 95 ? 58.986 11.361 -5.388 1.00 64.31 95 ILE A C 1
ATOM 747 O O . ILE A 1 95 ? 59.501 12.266 -4.740 1.00 64.31 95 ILE A O 1
ATOM 751 N N . LEU A 1 96 ? 57.883 10.729 -4.980 1.00 61.81 96 LEU A N 1
ATOM 752 C CA . LEU A 1 96 ? 57.103 11.103 -3.799 1.00 61.81 96 LEU A CA 1
ATOM 753 C C . LEU A 1 96 ? 57.715 10.603 -2.478 1.00 61.81 96 LEU A C 1
ATOM 755 O O . LEU A 1 96 ? 57.536 11.264 -1.459 1.00 61.81 96 LEU A O 1
ATOM 759 N N . ASN A 1 97 ? 58.464 9.490 -2.492 1.00 59.38 97 ASN A N 1
ATOM 760 C CA . ASN A 1 97 ? 59.172 8.954 -1.315 1.00 59.38 97 ASN A CA 1
ATOM 761 C C . ASN A 1 97 ? 60.565 9.569 -1.086 1.00 59.38 97 ASN A C 1
ATOM 763 O O . ASN A 1 97 ? 61.281 9.150 -0.176 1.00 59.38 97 ASN A O 1
ATOM 767 N N . VAL A 1 98 ? 60.984 10.538 -1.903 1.00 61.38 98 VAL A N 1
ATOM 768 C CA . VAL A 1 98 ? 62.254 11.240 -1.703 1.00 61.38 98 VAL A CA 1
ATOM 769 C C . VAL A 1 98 ? 62.054 12.382 -0.716 1.00 61.38 98 VAL A C 1
ATOM 771 O O . VAL A 1 98 ? 61.257 13.291 -0.949 1.00 61.38 98 VAL A O 1
ATOM 774 N N . ASP A 1 99 ? 62.813 12.355 0.382 1.00 60.34 99 ASP A N 1
ATOM 775 C CA . ASP A 1 99 ? 62.869 13.472 1.321 1.00 60.34 99 ASP A CA 1
ATOM 776 C C . ASP A 1 99 ? 63.665 14.629 0.707 1.00 60.34 99 ASP A C 1
ATOM 778 O O . ASP A 1 99 ? 64.869 14.798 0.912 1.00 60.34 99 ASP A O 1
ATOM 782 N N . VAL A 1 100 ? 62.963 15.444 -0.077 1.00 57.41 100 VAL A N 1
ATOM 783 C CA . VAL A 1 100 ? 63.538 16.602 -0.767 1.00 57.41 100 VAL A CA 1
ATOM 784 C C . VAL A 1 100 ? 64.004 17.693 0.210 1.00 57.41 100 VAL A C 1
ATOM 786 O O . VAL A 1 100 ? 64.663 18.637 -0.218 1.00 57.41 100 VAL A O 1
ATOM 789 N N . THR A 1 101 ? 63.697 17.580 1.513 1.00 55.16 101 THR A N 1
ATOM 790 C CA . THR A 1 101 ? 64.209 18.489 2.555 1.00 55.16 101 THR A CA 1
ATOM 791 C C . THR A 1 101 ? 65.629 18.135 3.011 1.00 55.16 101 THR A C 1
ATOM 793 O O . THR A 1 101 ? 66.286 18.956 3.649 1.00 55.16 101 THR A O 1
ATOM 796 N N . ARG A 1 102 ? 66.144 16.957 2.623 1.00 62.50 102 ARG A N 1
ATOM 797 C CA . ARG A 1 102 ? 67.528 16.504 2.851 1.00 62.50 102 ARG A CA 1
ATOM 798 C C . ARG A 1 102 ? 68.234 16.167 1.523 1.00 62.50 102 ARG A C 1
ATOM 800 O O . ARG A 1 102 ? 68.535 15.001 1.260 1.00 62.50 102 ARG A O 1
ATOM 807 N N . PRO A 1 103 ? 68.538 17.171 0.677 1.00 58.34 103 PRO A N 1
ATOM 808 C CA . PRO A 1 103 ? 69.119 16.960 -0.656 1.00 58.34 103 PRO A CA 1
ATOM 809 C C . PRO A 1 103 ? 70.508 16.293 -0.639 1.00 58.34 103 PRO A C 1
ATOM 811 O O . PRO A 1 103 ? 70.914 15.692 -1.630 1.00 58.34 103 PRO A O 1
ATOM 814 N N . GLU A 1 104 ? 71.215 16.320 0.494 1.00 60.25 104 GLU A N 1
ATOM 815 C CA . GLU A 1 104 ? 72.566 15.760 0.658 1.00 60.25 104 GLU A CA 1
ATOM 816 C C . GLU A 1 104 ? 72.644 14.228 0.490 1.00 60.25 104 GLU A C 1
ATOM 818 O O . GLU A 1 104 ? 73.730 13.682 0.271 1.00 60.25 104 GLU A O 1
ATOM 823 N N . GLY A 1 105 ? 71.507 13.524 0.554 1.00 63.97 105 GLY A N 1
ATOM 824 C CA . GLY A 1 105 ? 71.410 12.073 0.347 1.00 63.97 105 GLY A CA 1
ATOM 825 C C . GLY A 1 105 ? 71.143 11.634 -1.099 1.00 63.97 105 GLY A C 1
ATOM 826 O O . GLY A 1 105 ? 71.233 10.443 -1.390 1.00 63.97 105 GLY A O 1
ATOM 827 N N . LEU A 1 106 ? 70.825 12.557 -2.014 1.00 75.38 106 LEU A N 1
ATOM 828 C CA . LEU A 1 106 ? 70.457 12.227 -3.395 1.00 75.38 106 LEU A CA 1
ATOM 829 C C . LEU A 1 106 ? 71.696 12.197 -4.295 1.00 75.38 106 LEU A C 1
ATOM 831 O O . LEU A 1 106 ? 72.471 13.152 -4.356 1.00 75.38 106 LEU A O 1
ATOM 835 N N . ARG A 1 107 ? 71.901 11.074 -4.985 1.00 80.44 107 ARG A N 1
ATOM 836 C CA . ARG A 1 107 ? 73.073 10.809 -5.832 1.00 80.44 107 ARG A CA 1
ATOM 837 C C . ARG A 1 107 ? 72.640 10.625 -7.282 1.00 80.44 107 ARG A C 1
ATOM 839 O O . ARG A 1 107 ? 71.544 10.127 -7.546 1.00 80.44 107 ARG A O 1
ATOM 846 N N . CYS A 1 108 ? 73.494 11.030 -8.217 1.00 83.94 108 CYS A N 1
ATOM 847 C CA . CYS A 1 108 ? 73.245 10.855 -9.644 1.00 83.94 108 CYS A CA 1
ATOM 848 C C . CYS A 1 108 ? 73.134 9.368 -10.011 1.00 83.94 108 CYS A C 1
ATOM 850 O O . CYS A 1 108 ? 74.064 8.599 -9.775 1.00 83.94 108 CYS A O 1
ATOM 852 N N . GLY A 1 109 ? 72.023 8.974 -10.640 1.00 77.31 109 GLY A N 1
ATOM 853 C CA . GLY A 1 109 ? 71.781 7.590 -11.069 1.00 77.31 109 GLY A CA 1
ATOM 854 C C . GLY A 1 109 ? 72.453 7.206 -12.392 1.00 77.31 109 GLY A C 1
ATOM 855 O O . GLY A 1 109 ? 72.414 6.040 -12.769 1.00 77.31 109 GLY A O 1
ATOM 856 N N . SER A 1 110 ? 73.046 8.174 -13.101 1.00 77.69 110 SER A N 1
ATOM 857 C CA . SER A 1 110 ? 73.707 7.971 -14.404 1.00 77.69 110 SER A CA 1
ATOM 858 C C . SER A 1 110 ? 75.240 7.899 -14.319 1.00 77.69 110 SER A C 1
ATOM 860 O O . SER A 1 110 ? 75.896 7.629 -15.323 1.00 77.69 110 SER A O 1
ATOM 862 N N . CYS A 1 111 ? 75.829 8.151 -13.146 1.00 81.44 111 CYS A N 1
ATOM 863 C CA . CYS A 1 111 ? 77.278 8.090 -12.944 1.00 81.44 111 CYS A CA 1
ATOM 864 C C . CYS A 1 111 ? 77.729 6.664 -12.593 1.00 81.44 111 CYS A C 1
ATOM 866 O O . CYS A 1 111 ? 77.070 5.965 -11.831 1.00 81.44 111 CYS A O 1
ATOM 868 N N . ILE A 1 112 ? 78.879 6.244 -13.127 1.00 70.06 112 ILE A N 1
ATOM 869 C CA . ILE A 1 112 ? 79.381 4.861 -13.008 1.00 70.06 112 ILE A CA 1
ATOM 870 C C . ILE A 1 112 ? 80.058 4.596 -11.646 1.00 70.06 112 ILE A C 1
ATOM 872 O O . ILE A 1 112 ? 80.086 3.455 -11.193 1.00 70.06 112 ILE A O 1
ATOM 876 N N . VAL A 1 113 ? 80.594 5.626 -10.979 1.00 59.66 113 VAL A N 1
ATOM 877 C CA . VAL A 1 113 ? 81.314 5.511 -9.697 1.00 59.66 113 VAL A CA 1
ATOM 878 C C . VAL A 1 113 ? 80.801 6.585 -8.741 1.00 59.66 113 VAL A C 1
ATOM 880 O O . VAL A 1 113 ? 80.803 7.752 -9.124 1.00 59.66 113 VAL A O 1
ATOM 883 N N . ASP A 1 114 ? 80.324 6.164 -7.559 1.00 62.25 114 ASP A N 1
ATOM 884 C CA . ASP A 1 114 ? 79.806 6.971 -6.436 1.00 62.25 114 ASP A CA 1
ATOM 885 C C . ASP A 1 114 ? 79.210 8.319 -6.863 1.00 62.25 114 ASP A C 1
ATOM 887 O O . ASP A 1 114 ? 79.770 9.380 -6.602 1.00 62.25 114 ASP A O 1
ATOM 891 N N . GLY A 1 115 ? 78.088 8.247 -7.590 1.00 68.12 115 GLY A N 1
ATOM 892 C CA . GLY A 1 115 ? 77.555 9.364 -8.364 1.00 68.12 115 GLY A CA 1
ATOM 893 C C . GLY A 1 115 ? 77.466 10.684 -7.604 1.00 68.12 115 GLY A C 1
ATOM 894 O O . GLY A 1 115 ? 76.981 10.729 -6.481 1.00 68.12 115 GLY A O 1
ATOM 895 N N . ASP A 1 116 ? 77.891 11.770 -8.243 1.00 81.88 116 ASP A N 1
ATOM 896 C CA . ASP A 1 116 ? 77.909 13.106 -7.642 1.00 81.88 116 ASP A CA 1
ATOM 897 C C . ASP A 1 116 ? 76.530 13.538 -7.090 1.00 81.88 116 ASP A C 1
ATOM 899 O O . ASP A 1 116 ? 75.491 13.029 -7.541 1.00 81.88 116 ASP A O 1
ATOM 903 N N . PRO A 1 117 ? 76.488 14.498 -6.141 1.00 84.12 117 PRO A N 1
ATOM 904 C CA . PRO A 1 117 ? 75.243 15.047 -5.613 1.00 84.12 117 PRO A CA 1
ATOM 905 C C . PRO A 1 117 ? 74.288 15.485 -6.725 1.00 84.12 117 PRO A C 1
ATOM 907 O O . PRO A 1 117 ? 74.671 16.181 -7.670 1.00 84.12 117 PRO A O 1
ATOM 910 N N . ALA A 1 118 ? 73.037 15.046 -6.620 1.00 84.06 118 ALA A N 1
ATOM 911 C CA . ALA A 1 118 ? 72.019 15.378 -7.601 1.00 84.06 118 ALA A CA 1
ATOM 912 C C . ALA A 1 118 ? 71.579 16.843 -7.473 1.00 84.06 118 ALA A C 1
ATOM 914 O O . ALA A 1 118 ? 71.425 17.358 -6.369 1.00 84.06 118 ALA A O 1
ATOM 915 N N . VAL A 1 119 ? 71.324 17.492 -8.608 1.00 83.62 119 VAL A N 1
ATOM 916 C CA . VAL A 1 119 ? 70.816 18.876 -8.698 1.00 83.62 119 VAL A CA 1
ATOM 917 C C . VAL A 1 119 ? 69.508 18.965 -9.486 1.00 83.62 119 VAL A C 1
ATOM 919 O O . VAL A 1 119 ? 68.735 19.914 -9.331 1.00 83.62 119 VAL A O 1
ATOM 922 N N . SER A 1 120 ? 69.219 17.957 -10.309 1.00 82.56 120 SER A N 1
ATOM 923 C CA . SER A 1 120 ? 68.000 17.878 -11.107 1.00 82.56 120 SER A CA 1
ATOM 924 C C . SER A 1 120 ? 67.519 16.437 -11.271 1.00 82.56 120 SER A C 1
ATOM 926 O O . SER A 1 120 ? 68.146 15.479 -10.810 1.00 82.56 120 SER A O 1
ATOM 928 N N . PHE A 1 121 ? 66.353 16.285 -11.884 1.00 81.75 121 PHE A N 1
ATOM 929 C CA . PHE A 1 121 ? 65.680 15.019 -12.111 1.00 81.75 121 PHE A CA 1
ATOM 930 C C . PHE A 1 121 ? 65.141 14.971 -13.537 1.00 81.75 121 PHE A C 1
ATOM 932 O O . PHE A 1 121 ? 64.429 15.878 -13.974 1.00 81.75 121 PHE A O 1
ATOM 939 N N . CYS A 1 122 ? 65.462 13.900 -14.254 1.00 82.25 122 CYS A N 1
ATOM 940 C CA . CYS A 1 122 ? 64.887 13.613 -15.558 1.00 82.25 122 CYS A CA 1
ATOM 941 C C . CYS A 1 122 ? 63.603 12.799 -15.376 1.00 82.25 122 CYS A C 1
ATOM 943 O O . CYS A 1 122 ? 63.612 11.747 -14.740 1.00 82.25 122 CYS A O 1
ATOM 945 N N . SER A 1 123 ? 62.503 13.288 -15.944 1.00 72.50 123 SER A N 1
ATOM 946 C CA . SER A 1 123 ? 61.175 12.655 -15.886 1.00 72.50 123 SER A CA 1
ATOM 947 C C . SER A 1 123 ? 60.807 11.905 -17.171 1.00 72.50 123 SER A C 1
ATOM 949 O O . SER A 1 123 ? 59.681 11.431 -17.315 1.00 72.50 123 SER A O 1
ATOM 951 N N . ASP A 1 124 ? 61.750 11.786 -18.109 1.00 73.50 124 ASP A N 1
ATOM 952 C CA . ASP A 1 124 ? 61.502 11.162 -19.403 1.00 73.50 124 ASP A CA 1
ATOM 953 C C . ASP A 1 124 ? 61.388 9.628 -19.326 1.00 73.50 124 ASP A C 1
ATOM 955 O O . ASP A 1 124 ? 62.014 8.955 -18.494 1.00 73.50 124 ASP A O 1
ATOM 959 N N . ALA A 1 125 ? 60.555 9.061 -20.199 1.00 61.62 125 ALA A N 1
ATOM 960 C CA . ALA A 1 125 ? 60.238 7.641 -20.205 1.00 61.62 125 ALA A CA 1
ATOM 961 C C . ALA A 1 125 ? 61.444 6.794 -20.654 1.00 61.62 125 ALA A C 1
ATOM 963 O O . ALA A 1 125 ? 61.736 6.674 -21.836 1.00 61.62 125 ALA A O 1
ATOM 964 N N . GLY A 1 126 ? 62.101 6.136 -19.693 1.00 63.62 126 GLY A N 1
ATOM 965 C CA . GLY A 1 126 ? 63.317 5.338 -19.922 1.00 63.62 126 GLY A CA 1
ATOM 966 C C . GLY A 1 126 ? 64.594 5.985 -19.379 1.00 63.62 126 GLY A C 1
ATOM 967 O O . GLY A 1 126 ? 65.643 5.349 -19.382 1.00 63.62 126 GLY A O 1
ATOM 968 N N . CYS A 1 127 ? 64.494 7.207 -18.848 1.00 73.44 127 CYS A N 1
ATOM 969 C CA . CYS A 1 127 ? 65.607 7.965 -18.278 1.00 73.44 127 CYS A CA 1
ATOM 970 C C . CYS A 1 127 ? 65.280 8.532 -16.880 1.00 73.44 127 CYS A C 1
ATOM 972 O O . CYS A 1 127 ? 65.889 9.498 -16.428 1.00 73.44 127 CYS A O 1
ATOM 974 N N . VAL A 1 128 ? 64.303 7.933 -16.186 1.00 73.62 128 VAL A N 1
ATOM 975 C CA . VAL A 1 128 ? 63.798 8.387 -14.880 1.00 73.62 128 VAL A CA 1
ATOM 976 C C . VAL A 1 128 ? 64.883 8.272 -13.804 1.00 73.62 128 VAL A C 1
ATOM 978 O O . VAL A 1 128 ? 65.046 7.218 -13.183 1.00 73.62 128 VAL A O 1
ATOM 981 N N . CYS A 1 129 ? 65.644 9.344 -13.587 1.00 77.25 129 CYS A N 1
ATOM 982 C CA . CYS A 1 129 ? 66.775 9.350 -12.664 1.00 77.25 129 CYS A CA 1
ATOM 983 C C . CYS A 1 129 ? 67.137 10.755 -12.162 1.00 77.25 129 CYS A C 1
ATOM 985 O O . CYS A 1 129 ? 66.843 11.773 -12.790 1.00 77.25 129 CYS A O 1
ATOM 987 N N . PHE A 1 130 ? 67.804 10.789 -11.008 1.00 82.56 130 PHE A N 1
ATOM 988 C CA . PHE A 1 130 ? 68.454 11.986 -10.488 1.00 82.56 130 PHE A CA 1
ATOM 989 C C . PHE A 1 130 ? 69.766 12.242 -11.232 1.00 82.56 130 PHE A C 1
ATOM 991 O O . PHE A 1 130 ? 70.517 11.302 -11.505 1.00 82.56 130 PHE A O 1
ATOM 998 N N . LEU A 1 131 ? 70.042 13.508 -11.537 1.00 86.00 131 LEU A N 1
ATOM 999 C CA . LEU A 1 131 ? 71.185 13.952 -12.327 1.00 86.00 131 LEU A CA 1
ATOM 1000 C C . LEU A 1 131 ? 72.065 14.894 -11.499 1.00 86.00 131 LEU A C 1
ATOM 1002 O O . LEU A 1 131 ? 71.562 15.837 -10.886 1.00 86.00 131 LEU A O 1
ATOM 1006 N N . CYS A 1 132 ? 73.380 14.667 -11.500 1.00 88.38 132 CYS A N 1
ATOM 1007 C CA . CYS A 1 132 ? 74.341 15.679 -11.060 1.00 88.38 132 CYS A CA 1
ATOM 1008 C C . CYS A 1 132 ? 74.490 16.778 -12.114 1.00 88.38 132 CYS A C 1
ATOM 1010 O O . CYS A 1 132 ? 74.019 16.637 -13.242 1.00 88.38 132 CYS A O 1
ATOM 1012 N N . GLU A 1 133 ? 75.192 17.855 -11.776 1.00 87.38 133 GLU A N 1
ATOM 1013 C CA . GLU A 1 133 ? 75.379 19.013 -12.659 1.00 87.38 133 GLU A CA 1
ATOM 1014 C C . GLU A 1 133 ? 75.960 18.636 -14.035 1.00 87.38 133 GLU A C 1
ATOM 1016 O O . GLU A 1 133 ? 75.522 19.131 -15.077 1.00 87.38 133 GLU A O 1
ATOM 1021 N N . SER A 1 134 ? 76.897 17.686 -14.060 1.00 86.75 134 SER A N 1
ATOM 1022 C CA . SER A 1 134 ? 77.492 17.167 -15.294 1.00 86.75 134 SER A CA 1
ATOM 1023 C C . SER A 1 134 ? 76.472 16.429 -16.167 1.00 86.75 134 SER A C 1
ATOM 1025 O O . SER A 1 134 ? 76.432 16.632 -17.383 1.00 86.75 134 SER A O 1
ATOM 1027 N N . CYS A 1 135 ? 75.631 15.591 -15.555 1.00 87.81 135 CYS A N 1
ATOM 1028 C CA . CYS A 1 135 ? 74.614 14.812 -16.258 1.00 87.81 135 CYS A CA 1
ATOM 1029 C C . CYS A 1 135 ? 73.405 15.665 -16.668 1.00 87.81 135 CYS A C 1
ATOM 1031 O O . CYS A 1 135 ? 72.874 15.442 -17.754 1.00 87.81 135 CYS A O 1
ATOM 1033 N N . ASP A 1 136 ? 73.007 16.662 -15.870 1.00 88.94 136 ASP A N 1
ATOM 1034 C CA . ASP A 1 136 ? 71.989 17.662 -16.233 1.00 88.94 136 ASP A CA 1
ATOM 1035 C C . ASP A 1 136 ? 72.400 18.409 -17.503 1.00 88.94 136 ASP A C 1
ATOM 1037 O O . ASP A 1 136 ? 71.655 18.453 -18.484 1.00 88.94 136 ASP A O 1
ATOM 1041 N N . ARG A 1 137 ? 73.639 18.914 -17.525 1.00 88.31 137 ARG A N 1
ATOM 1042 C CA . ARG A 1 137 ? 74.178 19.621 -18.686 1.00 88.31 137 ARG A CA 1
ATOM 1043 C C . ARG A 1 137 ? 74.186 18.729 -19.920 1.00 88.31 137 ARG A C 1
ATOM 1045 O O . ARG A 1 137 ? 73.792 19.190 -20.989 1.00 88.31 137 ARG A O 1
ATOM 1052 N N . ALA A 1 138 ? 74.580 17.463 -19.784 1.00 86.75 138 ALA A N 1
ATOM 1053 C CA . ALA A 1 138 ? 74.521 16.511 -20.890 1.00 86.75 138 ALA A CA 1
ATOM 1054 C C . ALA A 1 138 ? 73.085 16.341 -21.417 1.00 86.75 138 ALA A C 1
ATOM 1056 O O . ALA A 1 138 ? 72.873 16.475 -22.620 1.00 86.75 138 ALA A O 1
ATOM 1057 N N . HIS A 1 139 ? 72.098 16.160 -20.533 1.00 87.00 139 HIS A N 1
ATOM 1058 C CA . HIS A 1 139 ? 70.686 16.002 -20.906 1.00 87.00 139 HIS A CA 1
ATOM 1059 C C . HIS A 1 139 ? 70.095 17.213 -21.631 1.00 87.00 139 HIS A C 1
ATOM 1061 O O . HIS A 1 139 ? 69.215 17.060 -22.470 1.00 87.00 139 HIS A O 1
ATOM 1067 N N . ARG A 1 140 ? 70.580 18.420 -21.332 1.00 86.25 140 ARG A N 1
ATOM 1068 C CA . ARG A 1 140 ? 70.093 19.652 -21.971 1.00 86.25 140 ARG A CA 1
ATOM 1069 C C . ARG A 1 140 ? 70.784 19.988 -23.288 1.00 86.25 140 ARG A C 1
ATOM 1071 O O . ARG A 1 140 ? 70.255 20.789 -24.049 1.00 86.25 140 ARG A O 1
ATOM 1078 N N . THR A 1 141 ? 71.984 19.459 -23.526 1.00 84.12 141 THR A N 1
ATOM 1079 C CA . THR A 1 141 ? 72.855 19.933 -24.619 1.00 84.12 141 THR A CA 1
ATOM 1080 C C . THR A 1 141 ? 73.205 18.869 -25.649 1.00 84.12 141 THR A C 1
ATOM 1082 O O . THR A 1 141 ? 73.565 19.217 -26.772 1.00 84.12 141 THR A O 1
ATOM 1085 N N . MET A 1 142 ? 73.105 17.582 -25.309 1.00 85.31 142 MET A N 1
ATOM 1086 C CA . MET A 1 142 ? 73.403 16.507 -26.248 1.00 85.31 142 MET A CA 1
ATOM 1087 C C . MET A 1 142 ? 72.144 16.068 -26.993 1.00 85.31 142 MET A C 1
ATOM 1089 O O . MET A 1 142 ? 71.122 15.758 -26.388 1.00 85.31 142 MET A O 1
ATOM 1093 N N . HIS A 1 143 ? 72.264 15.934 -28.314 1.00 78.69 143 HIS A N 1
ATOM 1094 C CA . HIS A 1 143 ? 71.192 15.486 -29.210 1.00 78.69 143 HIS A CA 1
ATOM 1095 C C . HIS A 1 143 ? 70.583 14.127 -28.806 1.00 78.69 143 HIS A C 1
ATOM 1097 O O . HIS A 1 143 ? 69.421 13.850 -29.079 1.00 78.69 143 HIS A O 1
ATOM 1103 N N . MET A 1 144 ? 71.343 13.250 -28.141 1.00 74.81 144 MET A N 1
ATOM 1104 C CA . MET A 1 144 ? 70.830 11.948 -27.692 1.00 74.81 144 MET A CA 1
ATOM 1105 C C . MET A 1 144 ? 69.767 12.034 -26.581 1.00 74.81 144 MET A C 1
ATOM 1107 O O . MET A 1 144 ? 69.092 11.042 -26.335 1.00 74.81 144 MET A O 1
ATOM 1111 N N . PHE A 1 145 ? 69.619 13.194 -25.934 1.00 79.56 145 PHE A N 1
ATOM 1112 C CA . PHE A 1 145 ? 68.611 13.466 -24.901 1.00 79.56 145 PHE A CA 1
ATOM 1113 C C . PHE A 1 145 ? 67.605 14.539 -25.346 1.00 79.56 145 PHE A C 1
ATOM 1115 O O . PHE A 1 145 ? 66.870 15.098 -24.531 1.00 79.56 145 PHE A O 1
ATOM 1122 N N . GLU A 1 146 ? 67.577 14.859 -26.641 1.00 75.88 146 GLU A N 1
ATOM 1123 C CA . GLU A 1 146 ? 66.664 15.851 -27.194 1.00 75.88 146 GLU A CA 1
ATOM 1124 C C . GLU A 1 146 ? 65.206 15.433 -26.942 1.00 75.88 146 GLU A C 1
ATOM 1126 O O . GLU A 1 146 ? 64.777 14.343 -27.316 1.00 75.88 146 GLU A O 1
ATOM 1131 N N . GLY A 1 147 ? 64.451 16.298 -26.259 1.00 67.12 147 GLY A N 1
ATOM 1132 C CA . GLY A 1 147 ? 63.070 16.032 -25.844 1.00 67.12 147 GLY A CA 1
ATOM 1133 C C . GLY A 1 147 ? 62.901 15.533 -24.404 1.00 67.12 147 GLY A C 1
ATOM 1134 O O . GLY A 1 147 ? 61.769 15.516 -23.921 1.00 67.12 147 GLY A O 1
ATOM 1135 N N . HIS A 1 148 ? 63.982 15.202 -23.684 1.00 80.69 148 HIS A N 1
ATOM 1136 C CA . HIS A 1 148 ? 63.891 14.835 -22.268 1.00 80.69 148 HIS A CA 1
ATOM 1137 C C . HIS A 1 148 ? 63.446 16.029 -21.409 1.00 80.69 148 HIS A C 1
ATOM 1139 O O . HIS A 1 148 ? 63.947 17.147 -21.548 1.00 80.69 148 HIS A O 1
ATOM 1145 N N . ILE A 1 149 ? 62.533 15.784 -20.464 1.00 78.19 149 ILE A N 1
ATOM 1146 C CA . ILE A 1 149 ? 62.052 16.805 -19.524 1.00 78.19 149 ILE A CA 1
ATOM 1147 C C . ILE A 1 149 ? 62.844 16.704 -18.220 1.00 78.19 149 ILE A C 1
ATOM 1149 O O . ILE A 1 149 ? 62.649 15.775 -17.428 1.00 78.19 149 ILE A O 1
ATOM 1153 N N . VAL A 1 150 ? 63.717 17.686 -17.989 1.00 82.38 150 VAL A N 1
ATOM 1154 C CA . VAL A 1 150 ? 64.550 17.786 -16.784 1.00 82.38 150 VAL A CA 1
ATOM 1155 C C . VAL A 1 150 ? 64.048 18.913 -15.882 1.00 82.38 150 VAL A C 1
ATOM 1157 O O . VAL A 1 150 ? 63.945 20.063 -16.309 1.00 82.38 150 VAL A O 1
ATOM 1160 N N . SER A 1 151 ? 63.755 18.587 -14.625 1.00 80.81 151 SER A N 1
ATOM 1161 C CA . SER A 1 151 ? 63.292 19.526 -13.595 1.00 80.81 151 SER A CA 1
ATOM 1162 C C . SER A 1 151 ? 64.346 19.679 -12.505 1.00 80.81 151 SER A C 1
ATOM 1164 O O . SER A 1 151 ? 64.951 18.691 -12.091 1.00 80.81 151 SER A O 1
ATOM 1166 N N . SER A 1 152 ? 64.589 20.899 -12.021 1.00 79.75 152 SER A N 1
ATOM 1167 C CA . SER A 1 152 ? 65.512 21.093 -10.894 1.00 79.75 152 SER A CA 1
ATOM 1168 C C . SER A 1 152 ? 64.922 20.533 -9.596 1.00 79.75 152 SER A C 1
ATOM 1170 O O . SER A 1 152 ? 63.701 20.425 -9.445 1.00 79.75 152 SER A O 1
ATOM 1172 N N . LEU A 1 153 ? 65.777 20.197 -8.627 1.00 77.44 153 LEU A N 1
ATOM 1173 C CA . LEU A 1 153 ? 65.302 19.746 -7.315 1.00 77.44 153 LEU A CA 1
ATOM 1174 C C . LEU A 1 153 ? 64.455 20.815 -6.602 1.00 77.44 153 LEU A C 1
ATOM 1176 O O . LEU A 1 153 ? 63.462 20.469 -5.972 1.00 77.44 153 LEU A O 1
ATOM 1180 N N . GLU A 1 154 ? 64.763 22.104 -6.773 1.00 70.50 154 GLU A N 1
ATOM 1181 C CA . GLU A 1 154 ? 63.948 23.215 -6.250 1.00 70.50 154 GLU A CA 1
ATOM 1182 C C . GLU A 1 154 ? 62.538 23.258 -6.866 1.00 70.50 154 GLU A C 1
ATOM 1184 O O . GLU A 1 154 ? 61.551 23.503 -6.172 1.00 70.50 154 GLU A O 1
ATOM 1189 N N . GLN A 1 155 ? 62.414 22.970 -8.166 1.00 68.50 155 GLN A N 1
ATOM 1190 C CA . GLN A 1 155 ? 61.115 22.893 -8.845 1.00 68.50 155 GLN A CA 1
ATOM 1191 C C . GLN A 1 155 ? 60.285 21.700 -8.348 1.00 68.50 155 GLN A C 1
ATOM 1193 O O . GLN A 1 155 ? 59.070 21.817 -8.188 1.00 68.50 155 GLN A O 1
ATOM 1198 N N . LEU A 1 156 ? 60.936 20.574 -8.034 1.00 66.69 156 LEU A N 1
ATOM 1199 C CA . LEU A 1 156 ? 60.284 19.426 -7.400 1.00 66.69 156 LEU A CA 1
ATOM 1200 C C . LEU A 1 156 ? 59.879 19.714 -5.939 1.00 66.69 156 LEU A C 1
ATOM 1202 O O . LEU A 1 156 ? 58.814 19.271 -5.507 1.00 66.69 156 LEU A O 1
ATOM 1206 N N . GLN A 1 157 ? 60.667 20.503 -5.195 1.00 64.44 157 GLN A N 1
ATOM 1207 C CA . GLN A 1 157 ? 60.351 20.956 -3.827 1.00 64.44 157 GLN A CA 1
ATOM 1208 C C . GLN A 1 157 ? 59.126 21.875 -3.772 1.00 64.44 157 GLN A C 1
ATOM 1210 O O . GLN A 1 157 ? 58.336 21.787 -2.833 1.00 64.44 157 GLN A O 1
ATOM 1215 N N . GLN A 1 158 ? 58.946 22.737 -4.777 1.00 60.94 158 GLN A N 1
ATOM 1216 C CA . GLN A 1 158 ? 57.808 23.661 -4.860 1.00 60.94 158 GLN A CA 1
ATOM 1217 C C . GLN A 1 158 ? 56.488 22.971 -5.246 1.00 60.94 158 GLN A C 1
ATOM 1219 O O . GLN A 1 158 ? 55.437 23.608 -5.193 1.00 60.94 158 GLN A O 1
ATOM 1224 N N . ARG A 1 159 ? 56.523 21.668 -5.582 1.00 58.94 159 ARG A N 1
ATOM 1225 C CA . ARG A 1 159 ? 55.360 20.773 -5.778 1.00 58.94 159 ARG A CA 1
ATOM 1226 C C . ARG A 1 159 ? 54.296 21.278 -6.764 1.00 58.94 159 ARG A C 1
ATOM 1228 O O . ARG A 1 159 ? 53.193 20.741 -6.804 1.00 58.94 159 ARG A O 1
ATOM 1235 N N . SER A 1 160 ? 54.616 22.280 -7.578 1.00 48.69 160 SER A N 1
ATOM 1236 C CA . SER A 1 160 ? 53.682 22.911 -8.512 1.00 48.69 160 SER A CA 1
ATOM 1237 C C . SER A 1 160 ? 53.517 22.109 -9.805 1.00 48.69 160 SER A C 1
ATOM 1239 O O . SER A 1 160 ? 52.448 22.164 -10.405 1.00 48.69 160 SER A O 1
ATOM 1241 N N . HIS A 1 161 ? 54.513 21.301 -10.195 1.00 52.38 161 HIS A N 1
ATOM 1242 C CA . HIS A 1 161 ? 54.445 20.418 -11.364 1.00 52.38 161 HIS A CA 1
ATOM 1243 C C . HIS A 1 161 ? 55.360 19.190 -11.205 1.00 52.38 161 HIS A C 1
ATOM 1245 O O . HIS A 1 161 ? 56.564 19.295 -11.410 1.00 52.38 161 HIS A O 1
ATOM 1251 N N . ILE A 1 162 ? 54.801 18.014 -10.889 1.00 56.53 162 ILE A N 1
ATOM 1252 C CA . ILE A 1 162 ? 55.494 16.728 -11.093 1.00 56.53 162 ILE A CA 1
ATOM 1253 C C . ILE A 1 162 ? 55.254 16.339 -12.560 1.00 56.53 162 ILE A C 1
ATOM 1255 O O . ILE A 1 162 ? 54.113 16.012 -12.903 1.00 56.53 162 ILE A O 1
ATOM 1259 N N . PRO A 1 163 ? 56.255 16.398 -13.457 1.00 54.44 163 PRO A N 1
ATOM 1260 C CA . PRO A 1 163 ? 56.052 16.002 -14.840 1.00 54.44 163 PRO A CA 1
ATOM 1261 C C . PRO A 1 163 ? 55.920 14.478 -14.880 1.00 54.44 163 PRO A C 1
ATOM 1263 O O . PRO A 1 163 ? 56.855 13.740 -14.578 1.00 54.44 163 PRO A O 1
ATOM 1266 N N . LEU A 1 164 ? 54.722 13.996 -15.203 1.00 54.84 164 LEU A N 1
ATOM 1267 C CA . LEU A 1 164 ? 54.490 12.584 -15.486 1.00 54.84 164 LEU A CA 1
ATOM 1268 C C . LEU A 1 164 ? 55.175 12.234 -16.818 1.00 54.84 164 LEU A C 1
ATOM 1270 O O . LEU A 1 164 ? 54.977 12.976 -17.787 1.00 54.84 164 LEU A O 1
ATOM 1274 N N . PRO A 1 165 ? 55.920 11.116 -16.913 1.00 53.47 165 PRO A N 1
ATOM 1275 C CA . PRO A 1 165 ? 56.527 10.697 -18.170 1.00 53.47 165 PRO A CA 1
ATOM 1276 C C . PRO A 1 165 ? 55.454 10.569 -19.261 1.00 53.47 165 PRO A C 1
ATOM 1278 O O . PRO A 1 165 ? 54.515 9.776 -19.131 1.00 53.47 165 PRO A O 1
ATOM 1281 N N . ARG A 1 166 ? 55.576 11.328 -20.359 1.00 51.41 166 ARG A N 1
ATOM 1282 C CA . ARG A 1 166 ? 54.759 11.106 -21.561 1.00 51.41 166 ARG A CA 1
ATOM 1283 C C . ARG A 1 166 ? 55.300 9.875 -22.282 1.00 51.41 166 ARG A C 1
ATOM 1285 O O . ARG A 1 166 ? 56.179 9.979 -23.124 1.00 51.41 166 ARG A O 1
ATOM 1292 N N . GLN A 1 167 ? 54.774 8.696 -21.964 1.00 56.31 167 GLN A N 1
ATOM 1293 C CA . GLN A 1 167 ? 55.014 7.519 -22.799 1.00 56.31 167 GLN A CA 1
ATOM 1294 C C . GLN A 1 167 ? 54.176 7.624 -24.076 1.00 56.31 167 GLN A C 1
ATOM 1296 O O . GLN A 1 167 ? 52.972 7.363 -24.049 1.00 56.31 167 GLN A O 1
ATOM 1301 N N . THR A 1 168 ? 54.804 7.978 -25.198 1.00 57.06 168 THR A N 1
ATOM 1302 C CA . THR A 1 168 ? 54.241 7.676 -26.517 1.00 57.06 168 THR A CA 1
ATOM 1303 C C . THR A 1 168 ? 54.541 6.212 -26.828 1.00 57.06 168 THR A C 1
ATOM 1305 O O . THR A 1 168 ? 55.692 5.785 -26.920 1.00 57.06 168 THR A O 1
ATOM 1308 N N . LEU A 1 169 ? 53.492 5.392 -26.906 1.00 66.75 169 LEU A N 1
ATOM 1309 C CA . LEU A 1 169 ? 53.637 4.007 -27.341 1.00 66.75 169 LEU A CA 1
ATOM 1310 C C . LEU A 1 169 ? 53.934 4.011 -28.842 1.00 66.75 169 LEU A C 1
ATOM 1312 O O . LEU A 1 169 ? 53.224 4.651 -29.621 1.00 66.75 169 LEU A O 1
ATOM 1316 N N . LYS A 1 170 ? 54.994 3.303 -29.235 1.00 77.06 170 LYS A N 1
ATOM 1317 C CA . LYS A 1 170 ? 55.405 3.158 -30.632 1.00 77.06 170 LYS A CA 1
ATOM 1318 C C . LYS A 1 170 ? 54.912 1.829 -31.183 1.00 77.06 170 LYS A C 1
ATOM 1320 O O . LYS A 1 170 ? 54.894 0.822 -30.482 1.00 77.06 170 LYS A O 1
ATOM 1325 N N . CYS A 1 171 ? 54.534 1.824 -32.454 1.00 80.88 171 CYS A N 1
ATOM 1326 C CA . CYS A 1 171 ? 54.170 0.624 -33.189 1.00 80.88 171 CYS A CA 1
ATOM 1327 C C . CYS A 1 171 ? 55.337 -0.370 -33.200 1.00 80.88 171 CYS A C 1
ATOM 1329 O O . CYS A 1 171 ? 56.445 -0.023 -33.606 1.00 80.88 171 CYS A O 1
ATOM 1331 N N . GLU A 1 172 ? 55.073 -1.616 -32.815 1.00 80.25 172 GLU A N 1
ATOM 1332 C CA . GLU A 1 172 ? 56.083 -2.679 -32.744 1.00 80.25 172 GLU A CA 1
ATOM 1333 C C . GLU A 1 172 ? 56.715 -2.987 -34.111 1.00 80.25 172 GLU A C 1
ATOM 1335 O O . GLU A 1 172 ? 57.912 -3.255 -34.199 1.00 80.25 172 GLU A O 1
ATOM 1340 N N . GLN A 1 173 ? 55.928 -2.889 -35.188 1.00 80.50 173 GLN A N 1
ATOM 1341 C CA . GLN A 1 173 ? 56.363 -3.214 -36.551 1.00 80.50 173 GLN A CA 1
ATOM 1342 C C . GLN A 1 173 ? 57.092 -2.054 -37.242 1.00 80.50 173 GLN A C 1
ATOM 1344 O O . GLN A 1 173 ? 58.068 -2.271 -37.954 1.00 80.50 173 GLN A O 1
ATOM 1349 N N . HIS A 1 174 ? 56.638 -0.816 -37.025 1.00 79.94 174 HIS A N 1
ATOM 1350 C CA . HIS A 1 174 ? 57.091 0.349 -37.799 1.00 79.94 174 HIS A CA 1
ATOM 1351 C C . HIS A 1 174 ? 57.850 1.392 -36.971 1.00 79.94 174 HIS A C 1
ATOM 1353 O O . HIS A 1 174 ? 58.344 2.368 -37.528 1.00 79.94 174 HIS A O 1
ATOM 1359 N N . ARG A 1 175 ? 57.925 1.220 -35.642 1.00 78.12 175 ARG A N 1
ATOM 1360 C CA . ARG A 1 175 ? 58.571 2.131 -34.675 1.00 78.12 175 ARG A CA 1
ATOM 1361 C C . ARG A 1 175 ? 58.099 3.595 -34.733 1.00 78.12 175 ARG A C 1
ATOM 1363 O O . ARG A 1 175 ? 58.771 4.474 -34.202 1.00 78.12 175 ARG A O 1
ATOM 1370 N N . GLN A 1 176 ? 56.946 3.849 -35.348 1.00 78.25 176 GLN A N 1
ATOM 1371 C CA . GLN A 1 176 ? 56.266 5.146 -35.380 1.00 78.25 176 GLN A CA 1
ATOM 1372 C C . GLN A 1 176 ? 55.269 5.275 -34.231 1.00 78.25 176 GLN A C 1
ATOM 1374 O O . GLN A 1 176 ? 54.775 4.262 -33.737 1.00 78.25 176 GLN A O 1
ATOM 1379 N N . ASP A 1 177 ? 54.931 6.504 -33.851 1.00 81.44 177 ASP A N 1
ATOM 1380 C CA . ASP A 1 177 ? 53.940 6.761 -32.808 1.00 81.44 177 ASP A CA 1
ATOM 1381 C C . ASP A 1 177 ? 52.555 6.220 -33.201 1.00 81.44 177 ASP A C 1
ATOM 1383 O O . ASP A 1 177 ? 52.133 6.277 -34.362 1.00 81.44 177 ASP A O 1
ATOM 1387 N N . LEU A 1 178 ? 51.859 5.650 -32.217 1.00 85.38 178 LEU A N 1
ATOM 1388 C CA . LEU A 1 178 ? 50.478 5.206 -32.372 1.00 85.38 178 LEU A CA 1
ATOM 1389 C C . LEU A 1 178 ? 49.552 6.425 -32.299 1.00 85.38 178 LEU A C 1
ATOM 1391 O O . LEU A 1 178 ? 49.476 7.083 -31.264 1.00 85.38 178 LEU A O 1
ATOM 1395 N N . SER A 1 179 ? 48.841 6.710 -33.388 1.00 85.62 179 SER A N 1
ATOM 1396 C CA . SER A 1 179 ? 47.949 7.874 -33.502 1.00 85.62 179 SER A CA 1
ATOM 1397 C C . SER A 1 179 ? 46.537 7.525 -33.972 1.00 85.62 179 SER A C 1
ATOM 1399 O O . SER A 1 179 ? 45.629 8.339 -33.839 1.00 85.62 179 SER A O 1
ATOM 1401 N N . MET A 1 180 ? 46.322 6.307 -34.475 1.00 86.25 180 MET A N 1
ATOM 1402 C CA . MET A 1 180 ? 45.043 5.865 -35.028 1.00 86.25 180 MET A CA 1
ATOM 1403 C C . MET A 1 180 ? 44.514 4.644 -34.269 1.00 86.25 180 MET A C 1
ATOM 1405 O O . MET A 1 180 ? 45.285 3.880 -33.685 1.00 86.25 180 MET A O 1
ATOM 1409 N N . PHE A 1 181 ? 43.201 4.435 -34.295 1.00 90.62 181 PHE A N 1
ATOM 1410 C CA . PHE A 1 181 ? 42.522 3.280 -33.714 1.00 90.62 181 PHE A CA 1
ATOM 1411 C C . PHE A 1 181 ? 41.592 2.640 -34.746 1.00 90.62 181 PHE A C 1
ATOM 1413 O O . PHE A 1 181 ? 40.702 3.306 -35.269 1.00 90.62 181 PHE A O 1
ATOM 1420 N N . CYS A 1 182 ? 41.788 1.354 -35.035 1.00 90.00 182 CYS A N 1
ATOM 1421 C CA . CYS A 1 182 ? 40.888 0.592 -35.899 1.00 90.00 182 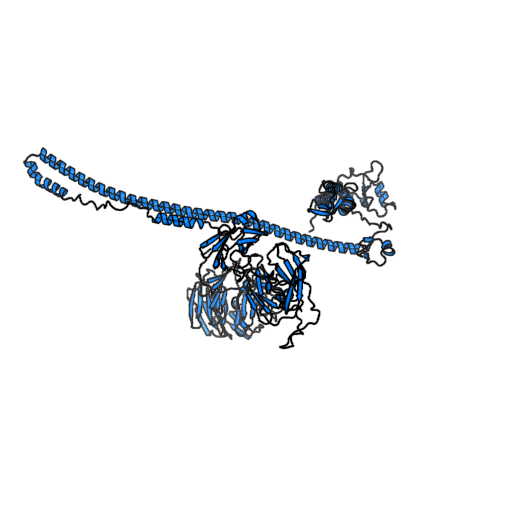CYS A CA 1
ATOM 1422 C C . CYS A 1 182 ? 39.674 0.125 -35.089 1.00 90.00 182 CYS A C 1
ATOM 1424 O O . CYS A 1 182 ? 39.835 -0.710 -34.199 1.00 90.00 182 CYS A O 1
ATOM 1426 N N . ASP A 1 183 ? 38.486 0.638 -35.416 1.00 86.62 183 ASP A N 1
ATOM 1427 C CA . ASP A 1 183 ? 37.219 0.364 -34.719 1.00 86.62 183 ASP A CA 1
ATOM 1428 C C . ASP A 1 183 ? 36.428 -0.808 -35.325 1.00 86.62 183 ASP A C 1
ATOM 1430 O O . ASP A 1 183 ? 35.340 -1.142 -34.870 1.00 86.62 183 ASP A O 1
ATOM 1434 N N . GLU A 1 184 ? 36.984 -1.470 -36.339 1.00 88.38 184 GLU A N 1
ATOM 1435 C CA . GLU A 1 184 ? 36.459 -2.737 -36.850 1.00 88.38 184 GLU A CA 1
ATOM 1436 C C . GLU A 1 184 ? 36.490 -3.821 -35.753 1.00 88.38 184 GLU A C 1
ATOM 1438 O O . GLU A 1 184 ? 37.535 -4.019 -35.118 1.00 88.38 184 GLU A O 1
ATOM 1443 N N . GLU A 1 185 ? 35.389 -4.557 -35.549 1.00 82.69 185 GLU A N 1
ATOM 1444 C CA . GLU A 1 185 ? 35.255 -5.591 -34.498 1.00 82.69 185 GLU A CA 1
ATOM 1445 C C . GLU A 1 185 ? 36.360 -6.654 -34.547 1.00 82.69 185 GLU A C 1
ATOM 1447 O O . GLU A 1 185 ? 36.845 -7.108 -33.512 1.00 82.69 185 GLU A O 1
ATOM 1452 N N . SER A 1 186 ? 36.811 -7.018 -35.748 1.00 82.56 186 SER A N 1
ATOM 1453 C CA . SER A 1 186 ? 37.871 -8.011 -35.955 1.00 82.56 186 SER A CA 1
ATOM 1454 C C . SER A 1 186 ? 39.273 -7.516 -35.564 1.00 82.56 186 SER A C 1
ATOM 1456 O O . SER A 1 186 ? 40.211 -8.314 -35.488 1.00 82.56 186 SER A O 1
ATOM 1458 N N . CYS A 1 187 ? 39.450 -6.207 -35.335 1.00 85.50 187 CYS A N 1
ATOM 1459 C CA . CYS A 1 187 ? 40.762 -5.576 -35.195 1.00 85.50 187 CYS A CA 1
ATOM 1460 C C . CYS A 1 187 ? 40.996 -4.867 -33.861 1.00 85.50 187 CYS A C 1
ATOM 1462 O O . CYS A 1 187 ? 42.077 -5.077 -33.306 1.00 85.50 187 CYS A O 1
ATOM 1464 N N . GLN A 1 188 ? 40.053 -4.021 -33.417 1.00 86.00 188 GLN A N 1
ATOM 1465 C CA . GLN A 1 188 ? 40.019 -3.291 -32.131 1.00 86.00 188 GLN A CA 1
ATOM 1466 C C . GLN A 1 188 ? 41.406 -2.965 -31.530 1.00 86.00 188 GLN A C 1
ATOM 1468 O O . GLN A 1 188 ? 41.750 -3.404 -30.430 1.00 86.00 188 GLN A O 1
ATOM 1473 N N . ARG A 1 189 ? 42.249 -2.220 -32.264 1.00 85.62 189 ARG A N 1
ATOM 1474 C CA . ARG A 1 189 ? 43.649 -1.954 -31.866 1.00 85.62 189 ARG A CA 1
ATOM 1475 C C . ARG A 1 189 ? 44.142 -0.559 -32.242 1.00 85.62 189 ARG A C 1
ATOM 1477 O O . ARG A 1 189 ? 43.762 -0.009 -33.276 1.00 85.62 189 ARG A O 1
ATOM 1484 N N . ALA A 1 190 ? 45.049 -0.026 -31.421 1.00 86.38 190 ALA A N 1
ATOM 1485 C CA . ALA A 1 190 ? 45.805 1.188 -31.726 1.00 86.38 190 ALA A CA 1
ATOM 1486 C C . ALA A 1 190 ? 46.940 0.892 -32.721 1.00 86.38 190 ALA A C 1
ATOM 1488 O O . ALA A 1 190 ? 47.568 -0.166 -32.672 1.00 86.38 190 ALA A O 1
ATOM 1489 N N . MET A 1 191 ? 47.211 1.827 -33.628 1.00 86.38 191 MET A N 1
ATOM 1490 C CA . MET A 1 191 ? 48.086 1.617 -34.783 1.00 86.38 191 MET A CA 1
ATOM 1491 C C . MET A 1 191 ? 48.743 2.924 -35.257 1.00 86.38 191 MET A C 1
ATOM 1493 O O . MET A 1 191 ? 48.264 4.022 -34.969 1.00 86.38 191 MET A O 1
ATOM 1497 N N . CYS A 1 192 ? 49.862 2.809 -35.981 1.00 87.94 192 CYS A N 1
ATOM 1498 C CA . CYS A 1 192 ? 50.513 3.952 -36.629 1.00 87.94 192 CYS A CA 1
ATOM 1499 C C . CYS A 1 192 ? 49.961 4.190 -38.046 1.00 87.94 192 CYS A C 1
ATOM 1501 O O . CYS A 1 192 ? 49.264 3.345 -38.616 1.00 87.94 192 CYS A O 1
ATOM 1503 N N . LEU A 1 193 ? 50.337 5.320 -38.650 1.00 85.12 193 LEU A N 1
ATOM 1504 C CA . LEU A 1 193 ? 49.918 5.697 -40.007 1.00 85.12 193 LEU A CA 1
ATOM 1505 C C . LEU A 1 193 ? 50.355 4.687 -41.083 1.00 85.12 193 LEU A C 1
ATOM 1507 O O . LEU A 1 193 ? 49.635 4.478 -42.057 1.00 85.12 193 LEU A O 1
ATOM 1511 N N . VAL A 1 194 ? 51.494 4.011 -40.900 1.00 86.44 194 VAL A N 1
ATOM 1512 C CA . VAL A 1 194 ? 51.954 2.976 -41.843 1.00 86.44 194 VAL A CA 1
ATOM 1513 C C . VAL A 1 194 ? 51.082 1.720 -41.768 1.00 86.44 194 VAL A C 1
ATOM 1515 O O . VAL A 1 194 ? 50.713 1.189 -42.813 1.00 86.44 194 VAL A O 1
ATOM 1518 N N . CYS A 1 195 ? 50.676 1.273 -40.573 1.00 85.69 195 CYS A N 1
ATOM 1519 C CA . CYS A 1 195 ? 49.722 0.164 -40.418 1.00 85.69 195 CYS A CA 1
ATOM 1520 C C . CYS A 1 195 ? 48.371 0.472 -41.079 1.00 85.69 195 CYS A C 1
ATOM 1522 O O . CYS A 1 195 ? 47.739 -0.431 -41.624 1.00 85.69 195 CYS A O 1
ATOM 1524 N N . PHE A 1 196 ? 47.936 1.735 -41.041 1.00 85.25 196 PHE A N 1
ATOM 1525 C CA . PHE A 1 196 ? 46.702 2.182 -41.693 1.00 85.25 196 PHE A CA 1
ATOM 1526 C C . PHE A 1 196 ? 46.777 2.054 -43.207 1.00 85.25 196 PHE A C 1
ATOM 1528 O O . PHE A 1 196 ? 45.903 1.442 -43.814 1.00 85.25 196 PHE A O 1
ATOM 1535 N N . ALA A 1 197 ? 47.858 2.552 -43.800 1.00 84.19 197 ALA A N 1
ATOM 1536 C CA . ALA A 1 197 ? 48.042 2.512 -45.243 1.00 84.19 197 ALA A CA 1
ATOM 1537 C C . ALA A 1 197 ? 48.259 1.091 -45.801 1.00 84.19 197 ALA A C 1
ATOM 1539 O O . ALA A 1 197 ? 48.057 0.871 -46.992 1.00 84.19 197 ALA A O 1
ATOM 1540 N N . THR A 1 198 ? 48.692 0.137 -44.968 1.00 86.12 198 THR A N 1
ATOM 1541 C CA . THR A 1 198 ? 49.130 -1.196 -45.419 1.00 86.12 198 THR A CA 1
ATOM 1542 C C . THR A 1 198 ? 48.164 -2.313 -45.033 1.00 86.12 198 THR A C 1
ATOM 1544 O O . THR A 1 198 ? 47.590 -2.951 -45.909 1.00 86.12 198 THR A O 1
ATOM 1547 N N . ALA A 1 199 ? 47.984 -2.562 -43.735 1.00 83.19 199 ALA A N 1
ATOM 1548 C CA . ALA A 1 199 ? 47.269 -3.730 -43.218 1.00 83.19 199 ALA A CA 1
ATOM 1549 C C . ALA A 1 199 ? 45.790 -3.465 -42.904 1.00 83.19 199 ALA A C 1
ATOM 1551 O O . ALA A 1 199 ? 45.000 -4.401 -42.871 1.00 83.19 199 ALA A O 1
ATOM 1552 N N . HIS A 1 200 ? 45.419 -2.204 -42.677 1.00 83.75 200 HIS A N 1
ATOM 1553 C CA . HIS A 1 200 ? 44.060 -1.793 -42.302 1.00 83.75 200 HIS A CA 1
ATOM 1554 C C . HIS A 1 200 ? 43.415 -0.889 -43.363 1.00 83.75 200 HIS A C 1
ATOM 1556 O O . HIS A 1 200 ? 42.560 -0.056 -43.057 1.00 83.75 200 HIS A O 1
ATOM 1562 N N . ASN A 1 201 ? 43.842 -1.037 -44.618 1.00 79.38 201 ASN A N 1
ATOM 1563 C CA . ASN A 1 201 ? 43.297 -0.270 -45.726 1.00 79.38 201 ASN A CA 1
ATOM 1564 C C . ASN A 1 201 ? 41.828 -0.666 -45.960 1.00 79.38 201 ASN A C 1
ATOM 1566 O O . ASN A 1 201 ? 41.539 -1.814 -46.287 1.00 79.38 201 ASN A O 1
ATOM 1570 N N . GLY A 1 202 ? 40.909 0.284 -45.771 1.00 79.12 202 GLY A N 1
ATOM 1571 C CA . GLY A 1 202 ? 39.463 0.073 -45.902 1.00 79.12 202 GLY A CA 1
ATOM 1572 C C . GLY A 1 202 ? 38.721 -0.278 -44.607 1.00 79.12 202 GLY A C 1
ATOM 1573 O O . GLY A 1 202 ? 37.503 -0.413 -44.653 1.00 79.12 202 GLY A O 1
ATOM 1574 N N . HIS A 1 203 ? 39.405 -0.397 -43.464 1.00 88.50 203 HIS A N 1
ATOM 1575 C CA . HIS A 1 203 ? 38.741 -0.583 -42.165 1.00 88.50 203 HIS A CA 1
ATOM 1576 C C . HIS A 1 203 ? 38.213 0.746 -41.607 1.00 88.50 203 HIS A C 1
ATOM 1578 O O . HIS A 1 203 ? 38.724 1.818 -41.947 1.00 88.50 203 HIS A O 1
ATOM 1584 N N . SER A 1 204 ? 37.232 0.685 -40.698 1.00 85.88 204 SER A N 1
ATOM 1585 C CA . SER A 1 204 ? 36.809 1.866 -39.939 1.00 85.88 204 SER A CA 1
ATOM 1586 C C . SER A 1 204 ? 37.911 2.289 -38.964 1.00 85.88 204 SER A C 1
ATOM 1588 O O . SER A 1 204 ? 38.260 1.546 -38.044 1.00 85.88 204 SER A O 1
ATOM 1590 N N . VAL A 1 205 ? 38.492 3.473 -39.171 1.00 86.94 205 VAL A N 1
ATOM 1591 C CA . VAL A 1 205 ? 39.606 3.979 -38.360 1.00 86.94 205 VAL A CA 1
ATOM 1592 C C . VAL A 1 205 ? 39.295 5.375 -37.834 1.00 86.94 205 VAL A C 1
ATOM 1594 O O . VAL A 1 205 ? 38.861 6.262 -38.567 1.00 86.94 205 VAL A O 1
ATOM 1597 N N . LEU A 1 206 ? 39.546 5.565 -36.544 1.00 87.00 206 LEU A N 1
ATOM 1598 C CA . LEU A 1 206 ? 39.341 6.806 -35.811 1.00 87.00 206 LEU A CA 1
ATOM 1599 C C . LEU A 1 206 ? 40.674 7.337 -35.284 1.00 87.00 206 LEU A C 1
ATOM 1601 O O . LEU A 1 206 ? 41.637 6.594 -35.101 1.00 87.00 206 LEU A O 1
ATOM 1605 N N . ASP A 1 207 ? 40.718 8.635 -35.009 1.00 86.31 207 ASP A N 1
ATOM 1606 C CA . ASP A 1 207 ? 41.819 9.240 -34.263 1.00 86.31 207 ASP A CA 1
ATOM 1607 C C . ASP A 1 207 ? 41.868 8.671 -32.830 1.00 86.31 207 ASP A C 1
ATOM 1609 O O . ASP A 1 207 ? 40.836 8.562 -32.152 1.00 86.31 207 ASP A O 1
ATOM 1613 N N . LEU A 1 208 ? 43.065 8.283 -32.379 1.00 85.75 208 LEU A N 1
ATOM 1614 C CA . LEU A 1 208 ? 43.260 7.614 -31.091 1.00 85.75 208 LEU A CA 1
ATOM 1615 C C . LEU A 1 208 ? 42.887 8.520 -29.912 1.00 85.75 208 LEU A C 1
ATOM 1617 O O . LEU A 1 208 ? 42.317 8.034 -28.931 1.00 85.75 208 LEU A O 1
ATOM 1621 N N . GLU A 1 209 ? 43.165 9.825 -29.993 1.00 82.62 209 GLU A N 1
ATOM 1622 C CA . GLU A 1 209 ? 42.807 10.772 -28.935 1.00 82.62 209 GLU A CA 1
ATOM 1623 C C . GLU A 1 209 ? 41.289 10.939 -28.851 1.00 82.62 209 GLU A C 1
ATOM 1625 O O . GLU A 1 209 ? 40.727 10.851 -27.756 1.00 82.62 209 GLU A O 1
ATOM 1630 N N . ARG A 1 210 ? 40.605 11.064 -29.997 1.00 84.38 210 ARG A N 1
ATOM 1631 C CA . ARG A 1 210 ? 39.135 11.132 -30.059 1.00 84.38 210 ARG A CA 1
ATOM 1632 C C . ARG A 1 210 ? 38.475 9.877 -29.489 1.00 84.38 210 ARG A C 1
ATOM 1634 O O . ARG A 1 210 ? 37.596 9.992 -28.630 1.00 84.38 210 ARG A O 1
ATOM 1641 N N . LYS A 1 211 ? 38.915 8.677 -29.890 1.00 85.44 211 LYS A N 1
ATOM 1642 C CA . LYS A 1 211 ? 38.374 7.421 -29.334 1.00 85.44 211 LYS A CA 1
ATOM 1643 C C . LYS A 1 211 ? 38.674 7.307 -27.836 1.00 85.44 211 LYS A C 1
ATOM 1645 O O . LYS A 1 211 ? 37.789 6.944 -27.067 1.00 85.44 211 LYS A O 1
ATOM 1650 N N . SER A 1 212 ? 39.874 7.701 -27.396 1.00 82.69 212 SER A N 1
ATOM 1651 C CA . SER A 1 212 ? 40.244 7.751 -25.974 1.00 82.69 212 SER A CA 1
ATOM 1652 C C . SER A 1 212 ? 39.333 8.683 -25.171 1.00 82.69 212 SER A C 1
ATOM 1654 O O . SER A 1 212 ? 38.921 8.326 -24.069 1.00 82.69 212 SER A O 1
ATOM 1656 N N . THR A 1 213 ? 38.981 9.860 -25.702 1.00 85.19 213 THR A N 1
ATOM 1657 C CA . THR A 1 213 ? 38.040 10.773 -25.032 1.00 85.19 213 THR A CA 1
ATOM 1658 C C . THR A 1 213 ? 36.634 10.192 -24.926 1.00 85.19 213 THR A C 1
ATOM 1660 O O . THR A 1 213 ? 36.059 10.257 -23.842 1.00 85.19 213 THR A O 1
ATOM 1663 N N . ALA A 1 214 ? 36.130 9.546 -25.982 1.00 85.31 214 ALA A N 1
ATOM 1664 C CA . ALA A 1 214 ? 34.818 8.900 -25.962 1.00 85.31 214 ALA A CA 1
ATOM 1665 C C . ALA A 1 214 ? 34.762 7.751 -24.938 1.00 85.31 214 ALA A C 1
ATOM 1667 O O . ALA A 1 214 ? 33.864 7.713 -24.102 1.00 85.31 214 ALA A O 1
ATOM 1668 N N . VAL A 1 215 ? 35.774 6.873 -24.919 1.00 86.75 215 VAL A N 1
ATOM 1669 C CA . VAL A 1 215 ? 35.866 5.774 -23.937 1.00 86.75 215 VAL A CA 1
ATOM 1670 C C . VAL A 1 215 ? 36.003 6.313 -22.507 1.00 86.75 215 VAL A C 1
ATOM 1672 O O . VAL A 1 215 ? 35.421 5.761 -21.577 1.00 86.75 215 VAL A O 1
ATOM 1675 N N . LYS A 1 216 ? 36.737 7.415 -22.293 1.00 82.56 216 LYS A N 1
ATOM 1676 C CA . LYS A 1 216 ? 36.821 8.063 -20.970 1.00 82.56 216 LYS A CA 1
ATOM 1677 C C . LYS A 1 216 ? 35.462 8.573 -20.491 1.00 82.56 216 LYS A C 1
ATOM 1679 O O . LYS A 1 216 ? 35.187 8.492 -19.297 1.00 82.56 216 LYS A O 1
ATOM 1684 N N . GLU A 1 217 ? 34.654 9.134 -21.383 1.00 89.31 217 GLU A N 1
ATOM 1685 C CA . GLU A 1 217 ? 33.309 9.610 -21.059 1.00 89.31 217 GLU A CA 1
ATOM 1686 C C . GLU A 1 217 ? 32.364 8.441 -20.757 1.00 89.31 217 GLU A C 1
ATOM 1688 O O . GLU A 1 217 ? 31.693 8.446 -19.727 1.00 89.31 217 GLU A O 1
ATOM 1693 N N . GLU A 1 218 ? 32.403 7.385 -21.571 1.00 90.75 218 GLU A N 1
ATOM 1694 C CA . GLU A 1 218 ? 31.646 6.151 -21.346 1.00 90.75 218 GLU A CA 1
ATOM 1695 C C . GLU A 1 218 ? 31.979 5.507 -19.991 1.00 90.75 218 GLU A C 1
ATOM 1697 O O . GLU A 1 218 ? 31.081 5.236 -19.191 1.00 90.75 218 GLU A O 1
ATOM 1702 N N . LEU A 1 219 ? 33.270 5.335 -19.679 1.00 88.75 219 LEU A N 1
ATOM 1703 C CA . LEU A 1 219 ? 33.716 4.782 -18.397 1.00 88.75 219 LEU A CA 1
ATOM 1704 C C . LEU A 1 219 ? 33.283 5.651 -17.211 1.00 88.75 219 LEU A C 1
ATOM 1706 O O . LEU A 1 219 ? 32.895 5.111 -16.176 1.00 88.75 219 LEU A O 1
ATOM 1710 N N . LYS A 1 220 ? 33.312 6.985 -17.347 1.00 86.69 220 LYS A N 1
ATOM 1711 C CA . LYS A 1 220 ? 32.819 7.903 -16.306 1.00 86.69 220 LYS A CA 1
ATOM 1712 C C . LYS A 1 220 ? 31.315 7.760 -16.089 1.00 86.69 220 LYS A C 1
ATOM 1714 O O . LYS A 1 220 ? 30.885 7.718 -14.939 1.00 86.69 220 LYS A O 1
ATOM 1719 N N . ASN A 1 221 ? 30.537 7.643 -17.161 1.00 88.38 221 ASN A N 1
ATOM 1720 C CA . ASN A 1 221 ? 29.088 7.470 -17.079 1.00 88.38 221 ASN A CA 1
ATOM 1721 C C . ASN A 1 221 ? 28.722 6.132 -16.420 1.00 88.38 221 ASN A C 1
ATOM 1723 O O . ASN A 1 221 ? 27.897 6.098 -15.507 1.00 88.38 221 ASN A O 1
ATOM 1727 N N . LEU A 1 222 ? 29.381 5.039 -16.820 1.00 87.56 222 LEU A N 1
ATOM 1728 C CA . LEU A 1 222 ? 29.179 3.720 -16.214 1.00 87.56 222 LEU A CA 1
ATOM 1729 C C . LEU A 1 222 ? 29.606 3.693 -14.739 1.00 87.56 222 LEU A C 1
ATOM 1731 O O . LEU A 1 222 ? 28.873 3.165 -13.901 1.00 87.56 222 LEU A O 1
ATOM 1735 N N . ALA A 1 223 ? 30.747 4.300 -14.397 1.00 86.00 223 ALA A N 1
ATOM 1736 C CA . ALA A 1 223 ? 31.198 4.414 -13.011 1.00 86.00 223 ALA A CA 1
ATOM 1737 C C . ALA A 1 223 ? 30.225 5.244 -12.155 1.00 86.00 223 ALA A C 1
ATOM 1739 O O . ALA A 1 223 ? 29.912 4.844 -11.033 1.00 86.00 223 ALA A O 1
ATOM 1740 N N . GLY A 1 224 ? 29.694 6.347 -12.698 1.00 86.19 224 GLY A N 1
ATOM 1741 C CA . GLY A 1 224 ? 28.651 7.153 -12.058 1.00 86.19 224 GLY A CA 1
ATOM 1742 C C . GLY A 1 224 ? 27.379 6.347 -11.792 1.00 86.19 224 GLY A C 1
ATOM 1743 O O . GLY A 1 224 ? 26.900 6.309 -10.664 1.00 86.19 224 GLY A O 1
ATOM 1744 N N . ALA A 1 225 ? 26.898 5.589 -12.782 1.00 87.50 225 ALA A N 1
ATOM 1745 C CA . ALA A 1 225 ? 25.716 4.740 -12.623 1.00 87.50 225 ALA A CA 1
ATOM 1746 C C . ALA A 1 225 ? 25.893 3.648 -11.546 1.00 87.50 225 ALA A C 1
ATOM 1748 O O . ALA A 1 225 ? 24.943 3.314 -10.830 1.00 87.50 225 ALA A O 1
ATOM 1749 N N . VAL A 1 226 ? 27.098 3.080 -11.411 1.00 87.00 226 VAL A N 1
ATOM 1750 C CA . VAL A 1 226 ? 27.420 2.125 -10.334 1.00 87.00 226 VAL A CA 1
ATOM 1751 C C . VAL A 1 226 ? 27.480 2.827 -8.974 1.00 87.00 226 VAL A C 1
ATOM 1753 O O . VAL A 1 226 ? 26.955 2.285 -8.001 1.00 87.00 226 VAL A O 1
ATOM 1756 N N . ALA A 1 227 ? 28.055 4.030 -8.896 1.00 85.88 227 ALA A N 1
ATOM 1757 C CA . ALA A 1 227 ? 28.079 4.829 -7.670 1.00 85.88 227 ALA A CA 1
ATOM 1758 C C . ALA A 1 227 ? 26.660 5.200 -7.200 1.00 85.88 227 ALA A C 1
ATOM 1760 O O . ALA A 1 227 ? 26.336 5.017 -6.026 1.00 85.88 227 ALA A O 1
ATOM 1761 N N . ASP A 1 228 ? 25.775 5.597 -8.115 1.00 86.25 228 ASP A N 1
ATOM 1762 C CA . ASP A 1 228 ? 24.369 5.888 -7.808 1.00 86.25 228 ASP A CA 1
ATOM 1763 C C . ASP A 1 228 ? 23.628 4.645 -7.296 1.00 86.25 228 ASP A C 1
ATOM 1765 O O . ASP A 1 228 ? 22.844 4.713 -6.344 1.00 86.25 228 ASP A O 1
ATOM 1769 N N . LYS A 1 229 ? 23.886 3.475 -7.899 1.00 83.88 229 LYS A N 1
ATOM 1770 C CA . LYS A 1 229 ? 23.344 2.198 -7.409 1.00 83.88 229 LYS A CA 1
ATOM 1771 C C . LYS A 1 229 ? 23.885 1.842 -6.024 1.00 83.88 229 LYS A C 1
ATOM 1773 O O . LYS A 1 229 ? 23.108 1.374 -5.195 1.00 83.88 229 LYS A O 1
ATOM 1778 N N . LYS A 1 230 ? 25.168 2.090 -5.746 1.00 85.31 230 LYS A N 1
ATOM 1779 C CA . LYS A 1 230 ? 25.767 1.868 -4.421 1.00 85.31 230 LYS A CA 1
ATOM 1780 C C . LYS A 1 230 ? 25.044 2.682 -3.343 1.00 85.31 230 LYS A C 1
ATOM 1782 O O . LYS A 1 230 ? 24.643 2.102 -2.339 1.00 85.31 230 LYS A O 1
ATOM 1787 N N . VAL A 1 231 ? 24.792 3.972 -3.583 1.00 88.50 231 VAL A N 1
ATOM 1788 C CA . VAL A 1 231 ? 24.054 4.840 -2.643 1.00 88.50 231 VAL A CA 1
ATOM 1789 C C . VAL A 1 231 ? 22.649 4.293 -2.359 1.00 88.50 231 VAL A C 1
ATOM 1791 O O . VAL A 1 231 ? 22.196 4.299 -1.214 1.00 88.50 231 VAL A O 1
ATOM 1794 N N . LYS A 1 232 ? 21.962 3.754 -3.377 1.00 80.94 232 LYS A N 1
ATOM 1795 C CA . LYS A 1 232 ? 20.651 3.104 -3.198 1.00 80.94 232 LYS A CA 1
ATOM 1796 C C . LYS A 1 232 ? 20.743 1.847 -2.329 1.00 80.94 232 LYS A C 1
ATOM 1798 O O . LYS A 1 232 ? 19.928 1.689 -1.424 1.00 80.94 232 LYS A O 1
ATOM 1803 N N . CYS A 1 233 ? 21.734 0.983 -2.559 1.00 75.19 233 CYS A N 1
ATOM 1804 C CA . CYS A 1 233 ? 21.955 -0.212 -1.736 1.00 75.19 233 CYS A CA 1
ATOM 1805 C C . CYS A 1 233 ? 22.282 0.141 -0.276 1.00 75.19 233 CYS A C 1
ATOM 1807 O O . CYS A 1 233 ? 21.746 -0.481 0.638 1.00 75.19 233 CYS A O 1
ATOM 1809 N N . GLU A 1 234 ? 23.095 1.173 -0.041 1.00 83.00 234 GLU A N 1
ATOM 1810 C CA . GLU A 1 234 ? 23.371 1.692 1.308 1.00 83.00 234 GLU A CA 1
ATOM 1811 C C . GLU A 1 234 ? 22.108 2.273 1.969 1.00 83.00 234 GLU A C 1
ATOM 1813 O O . GLU A 1 234 ? 21.924 2.153 3.179 1.00 83.00 234 GLU A O 1
ATOM 1818 N N . GLY A 1 235 ? 21.209 2.870 1.179 1.00 77.62 235 GLY A N 1
ATOM 1819 C CA . GLY A 1 235 ? 19.866 3.266 1.611 1.00 77.62 235 GLY A CA 1
ATOM 1820 C C . GLY A 1 235 ? 19.031 2.090 2.122 1.00 77.62 235 GLY A C 1
ATOM 1821 O O . GLY A 1 235 ? 18.489 2.167 3.223 1.00 77.62 235 GLY A O 1
ATOM 1822 N N . ILE A 1 236 ? 18.979 0.997 1.354 1.00 81.94 236 ILE A N 1
ATOM 1823 C CA . ILE A 1 236 ? 18.247 -0.229 1.718 1.00 81.94 236 ILE A CA 1
ATOM 1824 C C . ILE A 1 236 ? 18.838 -0.864 2.980 1.00 81.94 236 ILE A C 1
ATOM 1826 O O . ILE A 1 236 ? 18.089 -1.214 3.887 1.00 81.94 236 ILE A O 1
ATOM 1830 N N . SER A 1 237 ? 20.167 -0.967 3.077 1.00 79.25 237 SER A N 1
ATOM 1831 C CA . SER A 1 237 ? 20.827 -1.512 4.273 1.00 79.25 237 SER A CA 1
ATOM 1832 C C . SER A 1 237 ? 20.444 -0.728 5.529 1.00 79.25 237 SER A C 1
ATOM 1834 O O . SER A 1 237 ? 20.053 -1.318 6.528 1.00 79.25 237 SER A O 1
ATOM 1836 N N . ARG A 1 238 ? 20.468 0.610 5.456 1.00 84.19 238 ARG A N 1
ATOM 1837 C CA . ARG A 1 238 ? 20.100 1.480 6.583 1.00 84.19 238 ARG A CA 1
ATOM 1838 C C . ARG A 1 238 ? 18.630 1.334 6.983 1.00 84.19 238 ARG A C 1
ATOM 1840 O O . ARG A 1 238 ? 18.306 1.441 8.164 1.00 84.19 238 ARG A O 1
ATOM 1847 N N . TYR A 1 239 ? 17.746 1.107 6.012 1.00 79.19 239 TYR A N 1
ATOM 1848 C CA . TYR A 1 239 ? 16.340 0.806 6.278 1.00 79.19 239 TYR A CA 1
ATOM 1849 C C . TYR A 1 239 ? 16.195 -0.512 7.049 1.00 79.19 239 TYR A C 1
ATOM 1851 O O . TYR A 1 239 ? 15.567 -0.522 8.102 1.00 79.19 239 TYR A O 1
ATOM 1859 N N . ILE A 1 240 ? 16.859 -1.581 6.594 1.00 80.50 240 ILE A N 1
ATOM 1860 C CA . ILE A 1 240 ? 16.861 -2.886 7.276 1.00 80.50 240 ILE A CA 1
ATOM 1861 C C . ILE A 1 240 ? 17.381 -2.753 8.715 1.00 80.50 240 ILE A C 1
ATOM 1863 O O . ILE A 1 240 ? 16.741 -3.247 9.639 1.00 80.50 240 ILE A O 1
ATOM 1867 N N . ASP A 1 241 ? 18.482 -2.031 8.931 1.00 78.12 241 ASP A N 1
ATOM 1868 C CA . ASP A 1 241 ? 19.019 -1.794 10.280 1.00 78.12 241 ASP A CA 1
ATOM 1869 C C . ASP A 1 241 ? 18.020 -1.048 11.183 1.00 78.12 241 ASP A C 1
ATOM 1871 O O . ASP A 1 241 ? 17.940 -1.297 12.389 1.00 78.12 241 ASP A O 1
ATOM 1875 N N . THR A 1 242 ? 17.231 -0.140 10.601 1.00 78.75 242 THR A N 1
ATOM 1876 C CA . THR A 1 242 ? 16.194 0.608 11.323 1.00 78.75 242 THR A CA 1
ATOM 1877 C C . THR A 1 242 ? 15.022 -0.297 11.705 1.00 78.75 242 THR A C 1
ATOM 1879 O O . THR A 1 242 ? 14.582 -0.245 12.850 1.00 78.75 242 THR A O 1
ATOM 1882 N N . GLU A 1 243 ? 14.562 -1.162 10.801 1.00 76.75 243 GLU A N 1
ATOM 1883 C CA . GLU A 1 243 ? 13.501 -2.150 11.067 1.00 76.75 243 GLU A CA 1
ATOM 1884 C C . GLU A 1 243 ? 13.921 -3.168 12.138 1.00 76.75 243 GLU A C 1
ATOM 1886 O O . GLU A 1 243 ? 13.151 -3.469 13.055 1.00 76.75 243 GLU A O 1
ATOM 1891 N N . ILE A 1 244 ? 15.171 -3.649 12.088 1.00 79.56 244 ILE A N 1
ATOM 1892 C CA . ILE A 1 244 ? 15.740 -4.526 13.125 1.00 79.56 244 ILE A CA 1
ATOM 1893 C C . ILE A 1 244 ? 15.669 -3.836 14.492 1.00 79.56 244 ILE A C 1
ATOM 1895 O O . ILE A 1 244 ? 15.242 -4.442 15.477 1.00 79.56 244 ILE A O 1
ATOM 1899 N N . LYS A 1 245 ? 16.052 -2.556 14.554 1.00 80.25 245 LYS A N 1
ATOM 1900 C CA . LYS A 1 245 ? 16.006 -1.775 15.791 1.00 80.25 245 LYS A CA 1
ATOM 1901 C C . LYS A 1 245 ? 14.573 -1.562 16.288 1.00 80.25 245 LYS A C 1
ATOM 1903 O O . LYS A 1 245 ? 14.307 -1.798 17.461 1.00 80.25 245 LYS A O 1
ATOM 1908 N N . GLN A 1 246 ? 13.651 -1.176 15.407 1.00 74.50 246 GLN A N 1
ATOM 1909 C CA . GLN A 1 246 ? 12.241 -0.969 15.757 1.00 74.50 246 GLN A CA 1
ATOM 1910 C C . GLN A 1 246 ? 11.583 -2.249 16.282 1.00 74.50 246 GLN A C 1
ATOM 1912 O O . GLN A 1 246 ? 10.830 -2.200 17.250 1.00 74.50 246 GLN A O 1
ATOM 1917 N N . THR A 1 247 ? 11.909 -3.401 15.695 1.00 69.75 247 THR A N 1
ATOM 1918 C CA . THR A 1 247 ? 11.405 -4.703 16.156 1.00 69.75 247 THR A CA 1
ATOM 1919 C C . THR A 1 247 ? 11.914 -5.032 17.562 1.00 69.75 247 THR A C 1
ATOM 1921 O O . THR A 1 247 ? 11.152 -5.505 18.406 1.00 69.75 247 THR A O 1
ATOM 1924 N N . ALA A 1 248 ? 13.192 -4.753 17.840 1.00 77.00 248 ALA A N 1
ATOM 1925 C CA . ALA A 1 248 ? 13.764 -4.933 19.172 1.00 77.00 248 ALA A CA 1
ATOM 1926 C C . ALA A 1 248 ? 13.121 -3.993 20.210 1.00 77.00 248 ALA A C 1
ATOM 1928 O O . ALA A 1 248 ? 12.800 -4.437 21.313 1.00 77.00 248 ALA A O 1
ATOM 1929 N N . ASP A 1 249 ? 12.881 -2.729 19.847 1.00 80.12 249 ASP A N 1
ATOM 1930 C CA . ASP A 1 249 ? 12.225 -1.743 20.715 1.00 80.12 249 ASP A CA 1
ATOM 1931 C C . ASP A 1 249 ? 10.766 -2.149 21.016 1.00 80.12 249 ASP A C 1
ATOM 1933 O O . ASP A 1 249 ? 10.344 -2.142 22.176 1.00 80.12 249 ASP A O 1
ATOM 1937 N N . LEU A 1 250 ? 10.023 -2.608 20.000 1.00 78.06 250 LEU A N 1
ATOM 1938 C CA . LEU A 1 250 ? 8.650 -3.100 20.149 1.00 78.06 250 LEU A CA 1
ATOM 1939 C C . LEU A 1 250 ? 8.571 -4.320 21.079 1.00 78.06 250 LEU A C 1
ATOM 1941 O O . LEU A 1 250 ? 7.652 -4.418 21.890 1.00 78.06 250 LEU A O 1
ATOM 1945 N N . LEU A 1 251 ? 9.537 -5.244 21.006 1.00 77.19 251 LEU A N 1
ATOM 1946 C CA . LEU A 1 251 ? 9.590 -6.406 21.900 1.00 77.19 251 LEU A CA 1
ATOM 1947 C C . LEU A 1 251 ? 9.722 -5.987 23.373 1.00 77.19 251 LEU A C 1
ATOM 1949 O O . LEU A 1 251 ? 9.069 -6.570 24.247 1.00 77.19 251 LEU A O 1
ATOM 1953 N N . VAL A 1 252 ? 10.550 -4.977 23.655 1.00 84.69 252 VAL A N 1
ATOM 1954 C CA . VAL A 1 252 ? 10.741 -4.439 25.011 1.00 84.69 252 VAL A CA 1
ATOM 1955 C C . VAL A 1 252 ? 9.457 -3.773 25.514 1.00 84.69 252 VAL A C 1
ATOM 1957 O O . VAL A 1 252 ? 9.024 -4.046 26.637 1.00 84.69 252 VAL A O 1
ATOM 1960 N N . GLU A 1 253 ? 8.814 -2.954 24.681 1.00 79.06 253 GLU A N 1
ATOM 1961 C CA . GLU A 1 253 ? 7.554 -2.278 25.013 1.00 79.06 253 GLU A CA 1
ATOM 1962 C C . GLU A 1 253 ? 6.411 -3.274 25.266 1.00 79.06 253 GLU A C 1
ATOM 1964 O O . GLU A 1 253 ? 5.703 -3.187 26.278 1.00 79.06 253 GLU A O 1
ATOM 1969 N N . MET A 1 254 ? 6.266 -4.273 24.390 1.00 77.12 254 MET A N 1
ATOM 1970 C CA . MET A 1 254 ? 5.253 -5.318 24.524 1.00 77.12 254 MET A CA 1
ATOM 1971 C C . MET A 1 254 ? 5.470 -6.115 25.816 1.00 77.12 254 MET A C 1
ATOM 1973 O O . MET A 1 254 ? 4.537 -6.293 26.597 1.00 77.12 254 MET A O 1
ATOM 1977 N N . SER A 1 255 ? 6.712 -6.512 26.112 1.00 78.06 255 SER A N 1
ATOM 1978 C CA . SER A 1 255 ? 7.057 -7.239 27.345 1.00 78.06 255 SER A CA 1
ATOM 1979 C C . SER A 1 255 ? 6.743 -6.434 28.615 1.00 78.06 255 SER A C 1
ATOM 1981 O O . SER A 1 255 ? 6.265 -6.990 29.611 1.00 78.06 255 SER A O 1
ATOM 1983 N N . SER A 1 256 ? 6.967 -5.116 28.584 1.00 82.19 256 SER A N 1
ATOM 1984 C CA . SER A 1 256 ? 6.607 -4.211 29.683 1.00 82.19 256 SER A CA 1
ATOM 1985 C C . SER A 1 256 ? 5.091 -4.116 29.869 1.00 82.19 256 SER A C 1
ATOM 1987 O O . SER A 1 256 ? 4.595 -4.255 30.990 1.00 82.19 256 SER A O 1
ATOM 1989 N N . THR A 1 257 ? 4.349 -3.963 28.770 1.00 77.44 257 THR A N 1
ATOM 1990 C CA . THR A 1 257 ? 2.882 -3.901 28.781 1.00 77.44 257 THR A CA 1
ATOM 1991 C C . THR A 1 257 ? 2.295 -5.161 29.408 1.00 77.44 257 THR A C 1
ATOM 1993 O O . THR A 1 257 ? 1.482 -5.076 30.329 1.00 77.44 257 THR A O 1
ATOM 1996 N N . VAL A 1 258 ? 2.777 -6.330 28.988 1.00 81.88 258 VAL A N 1
ATOM 1997 C CA . VAL A 1 258 ? 2.354 -7.637 29.509 1.00 81.88 258 VAL A CA 1
ATOM 1998 C C . VAL A 1 258 ? 2.614 -7.739 31.003 1.00 81.88 258 VAL A C 1
ATOM 2000 O O . VAL A 1 258 ? 1.695 -8.039 31.763 1.00 81.88 258 VAL A O 1
ATOM 2003 N N . SER A 1 259 ? 3.830 -7.408 31.437 1.00 81.06 259 SER A N 1
ATOM 2004 C CA . SER A 1 259 ? 4.189 -7.418 32.859 1.00 81.06 259 SER A CA 1
ATOM 2005 C C . SER A 1 259 ? 3.247 -6.528 33.680 1.00 81.06 259 SER A C 1
ATOM 2007 O O . SER A 1 259 ? 2.682 -6.979 34.674 1.00 81.06 259 SER A O 1
ATOM 2009 N N . SER A 1 260 ? 2.968 -5.306 33.208 1.00 83.69 260 SER A N 1
ATOM 2010 C CA . SER A 1 260 ? 2.074 -4.367 33.901 1.00 83.69 260 SER A CA 1
ATOM 2011 C C . SER A 1 260 ? 0.615 -4.843 33.986 1.00 83.69 260 SER A C 1
ATOM 2013 O O . SER A 1 260 ? -0.053 -4.621 34.999 1.00 83.69 260 SER A O 1
ATOM 2015 N N . LEU A 1 261 ? 0.115 -5.534 32.952 1.00 83.00 261 LEU A N 1
ATOM 2016 C CA . LEU A 1 261 ? -1.232 -6.109 32.939 1.00 83.00 261 LEU A CA 1
ATOM 2017 C C . LEU A 1 261 ? -1.361 -7.220 33.986 1.00 83.00 261 LEU A C 1
ATOM 2019 O O . LEU A 1 261 ? -2.322 -7.228 34.761 1.00 83.00 261 LEU A O 1
ATOM 2023 N N . PHE A 1 262 ? -0.378 -8.123 34.050 1.00 82.38 262 PHE A N 1
ATOM 2024 C CA . PHE A 1 262 ? -0.354 -9.196 35.044 1.00 82.38 262 PHE A CA 1
ATOM 2025 C C . PHE A 1 262 ? -0.179 -8.658 36.471 1.00 82.38 262 PHE A C 1
ATOM 2027 O O . PHE A 1 262 ? -0.870 -9.123 37.382 1.00 82.38 262 PHE A O 1
ATOM 2034 N N . ASP A 1 263 ? 0.645 -7.628 36.670 1.00 86.06 263 ASP A N 1
ATOM 2035 C CA . ASP A 1 263 ? 0.785 -6.959 37.969 1.00 86.06 263 ASP A CA 1
ATOM 2036 C C . ASP A 1 263 ? -0.520 -6.276 38.409 1.00 86.06 263 ASP A C 1
ATOM 2038 O O . ASP A 1 263 ? -0.921 -6.376 39.573 1.00 86.06 263 ASP A O 1
ATOM 2042 N N . SER A 1 264 ? -1.241 -5.642 37.477 1.00 84.25 264 SER A N 1
ATOM 2043 C CA . SER A 1 264 ? -2.554 -5.045 37.746 1.00 84.25 264 SER A CA 1
ATOM 2044 C C . SER A 1 264 ? -3.589 -6.095 38.165 1.00 84.25 264 SER A C 1
ATOM 2046 O O . SER A 1 264 ? -4.320 -5.897 39.141 1.00 84.25 264 SER A O 1
ATOM 2048 N N . LEU A 1 265 ? -3.635 -7.238 37.468 1.00 82.81 265 LEU A N 1
ATOM 2049 C CA . LEU A 1 265 ? -4.520 -8.355 37.814 1.00 82.81 265 LEU A CA 1
ATOM 2050 C C . LEU A 1 265 ? -4.190 -8.928 39.195 1.00 82.81 265 LEU A C 1
ATOM 2052 O O . LEU A 1 265 ? -5.095 -9.120 40.011 1.00 82.81 265 LEU A O 1
ATOM 2056 N N . LYS A 1 266 ? -2.901 -9.138 39.483 1.00 85.06 266 LYS A N 1
ATOM 2057 C CA . LYS A 1 266 ? -2.426 -9.601 40.791 1.00 85.06 266 LYS A CA 1
ATOM 2058 C C . LYS A 1 266 ? -2.841 -8.643 41.906 1.00 85.06 266 LYS A C 1
ATOM 2060 O O . LYS A 1 266 ? -3.355 -9.092 42.927 1.00 85.06 266 LYS A O 1
ATOM 2065 N N . SER A 1 267 ? -2.686 -7.336 41.695 1.00 87.19 267 SER A N 1
ATOM 2066 C CA . SER A 1 267 ? -3.103 -6.317 42.662 1.00 87.19 267 SER A CA 1
ATOM 2067 C C . SER A 1 267 ? -4.610 -6.371 42.933 1.00 87.19 267 SER A C 1
ATOM 2069 O O . SER A 1 267 ? -5.011 -6.444 44.093 1.00 87.19 267 SER A O 1
ATOM 2071 N N . LYS A 1 268 ? -5.451 -6.432 41.890 1.00 82.94 268 LYS A N 1
ATOM 2072 C CA . LYS A 1 268 ? -6.915 -6.538 42.049 1.00 82.94 268 LYS A CA 1
ATOM 2073 C C . LYS A 1 268 ? -7.332 -7.803 42.808 1.00 82.94 268 LYS A C 1
ATOM 2075 O O . LYS A 1 268 ? -8.248 -7.746 43.633 1.00 82.94 268 LYS A O 1
ATOM 2080 N N . LEU A 1 269 ? -6.671 -8.932 42.543 1.00 84.19 269 LEU A N 1
ATOM 2081 C CA . LEU A 1 269 ? -6.917 -10.201 43.234 1.00 84.19 269 LEU A CA 1
ATOM 2082 C C . LEU A 1 269 ? -6.516 -10.143 44.711 1.00 84.19 269 LEU A C 1
ATOM 2084 O O . LEU A 1 269 ? -7.308 -10.547 45.564 1.00 84.19 269 LEU A O 1
ATOM 2088 N N . GLU A 1 270 ? -5.336 -9.603 45.027 1.00 86.25 270 GLU A N 1
ATOM 2089 C CA . GLU A 1 270 ? -4.890 -9.440 46.417 1.00 86.25 270 GLU A CA 1
ATOM 2090 C C . GLU A 1 270 ? -5.805 -8.485 47.192 1.00 86.25 270 GLU A C 1
ATOM 2092 O O . GLU A 1 270 ? -6.266 -8.835 48.277 1.00 86.25 270 GLU A O 1
ATOM 2097 N N . THR A 1 271 ? -6.203 -7.350 46.606 1.00 87.56 271 THR A N 1
ATOM 2098 C CA . THR A 1 271 ? -7.177 -6.444 47.238 1.00 87.56 271 THR A CA 1
ATOM 2099 C C . THR A 1 271 ? -8.513 -7.142 47.500 1.00 87.56 271 THR A C 1
ATOM 2101 O O . THR A 1 271 ? -9.114 -6.972 48.562 1.00 87.56 271 THR A O 1
ATOM 2104 N N . ARG A 1 272 ? -9.006 -7.970 46.566 1.00 85.50 272 ARG A N 1
ATOM 2105 C CA . ARG A 1 272 ? -10.255 -8.712 46.790 1.00 85.50 272 ARG A CA 1
ATOM 2106 C C . ARG A 1 272 ? -10.113 -9.729 47.920 1.00 85.50 272 ARG A C 1
ATOM 2108 O O . ARG A 1 272 ? -11.039 -9.845 48.723 1.00 85.50 272 ARG A O 1
ATOM 2115 N N . LYS A 1 273 ? -8.986 -10.441 47.991 1.00 86.06 273 LYS A N 1
ATOM 2116 C CA . LYS A 1 273 ? -8.669 -11.374 49.079 1.00 86.06 273 LYS A CA 1
ATOM 2117 C C . LYS A 1 273 ? -8.651 -10.662 50.431 1.00 86.06 273 LYS A C 1
ATOM 2119 O O . LYS A 1 273 ? -9.299 -11.141 51.358 1.00 86.06 273 LYS A O 1
ATOM 2124 N N . GLU A 1 274 ? -7.983 -9.515 50.533 1.00 87.88 274 GLU A N 1
ATOM 2125 C CA . GLU A 1 274 ? -7.954 -8.704 51.758 1.00 87.88 274 GLU A CA 1
ATOM 2126 C C . GLU A 1 274 ? -9.359 -8.261 52.182 1.00 87.88 274 GLU A C 1
ATOM 2128 O O . GLU A 1 274 ? -9.724 -8.431 53.344 1.00 87.88 274 GLU A O 1
ATOM 2133 N N . ASN A 1 275 ? -10.189 -7.803 51.239 1.00 84.00 275 ASN A N 1
ATOM 2134 C CA . ASN A 1 275 ? -11.573 -7.412 51.522 1.00 84.00 275 ASN A CA 1
ATOM 2135 C C . ASN A 1 275 ? -12.420 -8.585 52.043 1.00 84.00 275 ASN A C 1
ATOM 2137 O O . ASN A 1 275 ? -13.136 -8.435 53.026 1.00 84.00 275 ASN A O 1
ATOM 2141 N N . VAL A 1 276 ? -12.320 -9.773 51.429 1.00 81.56 276 VAL A N 1
ATOM 2142 C CA . VAL A 1 276 ? -13.057 -10.967 51.897 1.00 81.56 276 VAL A CA 1
ATOM 2143 C C . VAL A 1 276 ? -12.608 -11.380 53.299 1.00 81.56 276 VAL A C 1
ATOM 2145 O O . VAL A 1 276 ? -13.436 -11.770 54.123 1.00 81.56 276 VAL A O 1
ATOM 2148 N N . LEU A 1 277 ? -11.307 -11.293 53.589 1.00 85.38 277 LEU A N 1
ATOM 2149 C CA . LEU A 1 277 ? -10.784 -11.564 54.927 1.00 85.38 277 LEU A CA 1
ATOM 2150 C C . LEU A 1 277 ? -11.287 -10.531 55.940 1.00 85.38 277 LEU A C 1
ATOM 2152 O O . LEU A 1 277 ? -11.685 -10.917 57.039 1.00 85.38 277 LEU A O 1
ATOM 2156 N N . ALA A 1 278 ? -11.331 -9.249 55.572 1.00 84.62 278 ALA A N 1
ATOM 2157 C CA . ALA A 1 278 ? -11.886 -8.199 56.417 1.00 84.62 278 ALA A CA 1
ATOM 2158 C C . ALA A 1 278 ? -13.369 -8.465 56.734 1.00 84.62 278 ALA A C 1
ATOM 2160 O O . ALA A 1 278 ? -13.729 -8.535 57.911 1.00 84.62 278 ALA A O 1
ATOM 2161 N N . ASP A 1 279 ? -14.195 -8.746 55.721 1.00 82.00 279 ASP A N 1
ATOM 2162 C CA . ASP A 1 279 ? -15.617 -9.083 55.887 1.00 82.00 279 ASP A CA 1
ATOM 2163 C C . ASP A 1 279 ? -15.802 -10.296 56.817 1.00 82.00 279 ASP A C 1
ATOM 2165 O O . ASP A 1 279 ? -16.624 -10.281 57.740 1.00 82.00 279 ASP A O 1
ATOM 2169 N N . LEU A 1 280 ? -14.994 -11.347 56.621 1.00 82.44 280 LEU A N 1
ATOM 2170 C CA . LEU A 1 280 ? -15.003 -12.542 57.465 1.00 82.44 280 LEU A CA 1
ATOM 2171 C C . LEU A 1 280 ? -14.674 -12.197 58.923 1.00 82.44 280 LEU A C 1
ATOM 2173 O O . LEU A 1 280 ? -15.380 -12.641 59.837 1.00 82.44 280 LEU A O 1
ATOM 2177 N N . THR A 1 281 ? -13.625 -11.401 59.154 1.00 83.88 281 THR A N 1
ATOM 2178 C CA . THR A 1 281 ? -13.249 -10.976 60.510 1.00 83.88 281 THR A CA 1
ATOM 2179 C C . THR A 1 281 ? -14.336 -10.136 61.169 1.00 83.88 281 THR A C 1
ATOM 2181 O O . THR A 1 281 ? -14.615 -10.342 62.351 1.00 83.88 281 THR A O 1
ATOM 2184 N N . GLU A 1 282 ? -15.013 -9.259 60.425 1.00 84.44 282 GLU A N 1
ATOM 2185 C CA . GLU A 1 282 ? -16.100 -8.430 60.943 1.00 84.44 282 GLU A CA 1
ATOM 2186 C C . GLU A 1 282 ? -17.310 -9.278 61.363 1.00 84.44 282 GLU A C 1
ATOM 2188 O O . GLU A 1 282 ? -17.838 -9.109 62.468 1.00 84.44 282 GLU A O 1
ATOM 2193 N N . VAL A 1 283 ? -17.727 -10.232 60.524 1.00 80.06 283 VAL A N 1
ATOM 2194 C CA . VAL A 1 283 ? -18.833 -11.155 60.832 1.00 80.06 283 VAL A CA 1
ATOM 2195 C C . VAL A 1 283 ? -18.506 -12.000 62.067 1.00 80.06 283 VAL A C 1
ATOM 2197 O O . VAL A 1 283 ? -19.331 -12.111 62.984 1.00 80.06 283 VAL A O 1
ATOM 2200 N N . CYS A 1 284 ? -17.283 -12.533 62.147 1.00 79.06 284 CYS A N 1
ATOM 2201 C CA . CYS A 1 284 ? -16.817 -13.286 63.312 1.00 79.06 284 CYS A CA 1
ATOM 2202 C C . CYS A 1 284 ? -16.781 -12.418 64.578 1.00 79.06 284 CYS A C 1
ATOM 2204 O O . CYS A 1 284 ? -17.210 -12.860 65.649 1.00 79.06 284 CYS A O 1
ATOM 2206 N N . PHE A 1 285 ? -16.315 -11.172 64.467 1.00 81.44 285 PHE A N 1
ATOM 2207 C CA . PHE A 1 285 ? -16.240 -10.226 65.578 1.00 81.44 285 PHE A CA 1
ATOM 2208 C C . PHE A 1 285 ? -17.629 -9.862 66.113 1.00 81.44 285 PHE A C 1
ATOM 2210 O O . PHE A 1 285 ? -17.865 -9.960 67.322 1.00 81.44 285 PHE A O 1
ATOM 2217 N N . LYS A 1 286 ? -18.582 -9.527 65.231 1.00 76.12 286 LYS A N 1
ATOM 2218 C CA . LYS A 1 286 ? -19.976 -9.226 65.606 1.00 76.12 286 LYS A CA 1
ATOM 2219 C C . LYS A 1 286 ? -20.620 -10.395 66.345 1.00 76.12 286 LYS A C 1
ATOM 2221 O O . LYS A 1 286 ? -21.194 -10.197 67.418 1.00 76.12 286 LYS A O 1
ATOM 2226 N N . ARG A 1 287 ? -20.466 -11.621 65.828 1.00 76.25 287 ARG A N 1
ATOM 2227 C CA . ARG A 1 287 ? -21.012 -12.825 66.471 1.00 76.25 287 ARG A CA 1
ATOM 2228 C C . ARG A 1 287 ? -20.370 -13.088 67.828 1.00 76.25 287 ARG A C 1
ATOM 2230 O O . ARG A 1 287 ? -21.074 -13.353 68.798 1.00 76.25 287 ARG A O 1
ATOM 2237 N N . THR A 1 288 ? -19.049 -12.968 67.910 1.00 75.81 288 THR A N 1
ATOM 2238 C CA . THR A 1 288 ? -18.305 -13.157 69.160 1.00 75.81 288 THR A CA 1
ATOM 2239 C C . THR A 1 288 ? -18.754 -12.160 70.226 1.00 75.81 288 THR A C 1
ATOM 2241 O O . THR A 1 288 ? -18.964 -12.546 71.374 1.00 75.81 288 THR A O 1
ATOM 2244 N N . ASN A 1 289 ? -18.958 -10.891 69.867 1.00 79.12 289 ASN A N 1
ATOM 2245 C CA . ASN A 1 289 ? -19.439 -9.875 70.804 1.00 79.12 289 ASN A CA 1
ATOM 2246 C C . ASN A 1 289 ? -20.880 -10.124 71.245 1.00 79.12 289 ASN A C 1
ATOM 2248 O O . ASN A 1 289 ? -21.181 -9.985 72.430 1.00 79.12 289 ASN A O 1
ATOM 2252 N N . GLN A 1 290 ? -21.748 -10.553 70.329 1.00 76.56 290 GLN A N 1
ATOM 2253 C CA . GLN A 1 290 ? -23.117 -10.936 70.665 1.00 76.56 290 GLN A CA 1
ATOM 2254 C C . GLN A 1 290 ? -23.136 -12.095 71.675 1.00 76.56 290 GLN A C 1
ATOM 2256 O O . GLN A 1 290 ? -23.815 -12.007 72.696 1.00 76.56 290 GLN A O 1
ATOM 2261 N N . LEU A 1 291 ? -22.325 -13.133 71.444 1.00 74.19 291 LEU A N 1
ATOM 2262 C CA . LEU A 1 291 ? -22.189 -14.272 72.357 1.00 74.19 291 LEU A CA 1
ATOM 2263 C C . LEU A 1 291 ? -21.581 -13.866 73.705 1.00 74.19 291 LEU A C 1
ATOM 2265 O O . LEU A 1 291 ? -22.049 -14.313 74.749 1.00 74.19 291 LEU A O 1
ATOM 2269 N N . LYS A 1 292 ? -20.571 -12.986 73.714 1.00 78.38 292 LYS A N 1
ATOM 2270 C CA . LYS A 1 292 ? -19.999 -12.439 74.956 1.00 78.38 292 LYS A CA 1
ATOM 2271 C C . LYS A 1 292 ? -21.049 -11.673 75.762 1.00 78.38 292 LYS A C 1
ATOM 2273 O O . LYS A 1 292 ? -21.117 -11.847 76.979 1.00 78.38 292 LYS A O 1
ATOM 2278 N N . HIS A 1 293 ? -21.871 -10.857 75.104 1.00 77.62 293 HIS A N 1
ATOM 2279 C CA . HIS A 1 293 ? -22.929 -10.089 75.759 1.00 77.62 293 HIS A CA 1
ATOM 2280 C C . HIS A 1 293 ? -23.985 -11.010 76.379 1.00 77.62 293 HIS A C 1
ATOM 2282 O O . HIS A 1 293 ? -24.275 -10.887 77.568 1.00 77.62 293 HIS A O 1
ATOM 2288 N N . GLN A 1 294 ? -24.467 -11.995 75.615 1.00 73.31 294 GLN A N 1
ATOM 2289 C CA . GLN A 1 294 ? -25.421 -12.996 76.099 1.00 73.31 294 GLN A CA 1
ATOM 2290 C C . GLN A 1 294 ? -24.852 -13.802 77.276 1.00 73.31 294 GLN A C 1
ATOM 2292 O O . GLN A 1 294 ? -25.490 -13.895 78.319 1.00 73.31 294 GLN A O 1
ATOM 2297 N N . ASN A 1 295 ? -23.609 -14.286 77.175 1.00 80.56 295 ASN A N 1
ATOM 2298 C CA . ASN A 1 295 ? -22.940 -15.008 78.264 1.00 80.56 295 ASN A CA 1
ATOM 2299 C C . ASN A 1 295 ? -22.793 -14.149 79.534 1.00 80.56 295 ASN A C 1
ATOM 2301 O O . ASN A 1 295 ? -22.915 -14.652 80.647 1.00 80.56 295 ASN A O 1
ATOM 2305 N N . SER A 1 296 ? -22.546 -12.846 79.382 1.00 82.12 296 SER A N 1
ATOM 2306 C CA . SER A 1 296 ? -22.446 -11.921 80.517 1.00 82.12 296 SER A CA 1
ATOM 2307 C C . SER A 1 296 ? -23.796 -11.736 81.215 1.00 82.12 296 SER A C 1
ATOM 2309 O O . SER A 1 296 ? -23.851 -11.750 82.443 1.00 82.12 296 SER A O 1
ATOM 2311 N N . GLN A 1 297 ? -24.888 -11.631 80.450 1.00 79.81 297 GLN A N 1
ATOM 2312 C CA . GLN A 1 297 ? -26.248 -11.553 80.992 1.00 79.81 297 GLN A CA 1
ATOM 2313 C C . GLN A 1 297 ? -26.641 -12.840 81.728 1.00 79.81 297 GLN A C 1
ATOM 2315 O O . GLN A 1 297 ? -27.115 -12.770 82.861 1.00 79.81 297 GLN A O 1
ATOM 2320 N N . THR A 1 298 ? -26.377 -14.011 81.142 1.00 78.50 298 THR A N 1
ATOM 2321 C CA . THR A 1 298 ? -26.670 -15.303 81.782 1.00 78.50 298 THR A CA 1
ATOM 2322 C C . THR A 1 298 ? -25.868 -15.491 83.070 1.00 78.50 298 THR A C 1
ATOM 2324 O O . THR A 1 298 ? -26.428 -15.896 84.086 1.00 78.50 298 THR A O 1
ATOM 2327 N N . LYS A 1 299 ? -24.575 -15.135 83.073 1.00 85.81 299 LYS A N 1
ATOM 2328 C CA . LYS A 1 299 ? -23.736 -15.181 84.283 1.00 85.81 299 LYS A CA 1
ATOM 2329 C C . LYS A 1 299 ? -24.237 -14.250 85.385 1.00 85.81 299 LYS A C 1
ATOM 2331 O O . LYS A 1 299 ? -24.171 -14.619 86.553 1.00 85.81 299 LYS A O 1
ATOM 2336 N N . LEU A 1 300 ? -24.736 -13.064 85.032 1.00 85.88 300 LEU A N 1
ATOM 2337 C CA . LEU A 1 300 ? -25.292 -12.123 86.004 1.00 85.88 300 LEU A CA 1
ATOM 2338 C C . LEU A 1 300 ? -26.564 -12.678 86.656 1.00 85.88 300 LEU A C 1
ATOM 2340 O O . LEU A 1 300 ? -26.689 -12.612 87.876 1.00 85.88 300 LEU A O 1
ATOM 2344 N N . ILE A 1 301 ? -27.476 -13.250 85.864 1.00 83.94 301 ILE A N 1
ATOM 2345 C CA . ILE A 1 301 ? -28.700 -13.882 86.381 1.00 83.94 301 ILE A CA 1
ATOM 2346 C C . ILE A 1 301 ? -28.336 -15.050 87.304 1.00 83.94 301 ILE A C 1
ATOM 2348 O O . ILE A 1 301 ? -28.843 -15.122 88.421 1.00 83.94 301 ILE A O 1
ATOM 2352 N N . ALA A 1 302 ? -27.390 -15.900 86.892 1.00 84.69 302 ALA A N 1
ATOM 2353 C CA . ALA A 1 302 ? -26.904 -17.001 87.720 1.00 84.69 302 ALA A CA 1
ATOM 2354 C C . ALA A 1 302 ? -26.304 -16.513 89.053 1.00 84.69 302 ALA A C 1
ATOM 2356 O O . ALA A 1 302 ? -26.626 -17.062 90.101 1.00 84.69 302 ALA A O 1
ATOM 2357 N N . ALA A 1 303 ? -25.497 -15.446 89.045 1.00 88.25 303 ALA A N 1
ATOM 2358 C CA . ALA A 1 303 ? -24.932 -14.871 90.269 1.00 88.25 303 ALA A CA 1
ATOM 2359 C C . ALA A 1 303 ? -26.001 -14.253 91.193 1.00 88.25 303 ALA A C 1
ATOM 2361 O O . ALA A 1 303 ? -25.904 -14.356 92.415 1.00 88.25 303 ALA A O 1
ATOM 2362 N N . GLN A 1 304 ? -27.039 -13.624 90.627 1.00 87.44 304 GLN A N 1
ATOM 2363 C CA . GLN A 1 304 ? -28.173 -13.105 91.400 1.00 87.44 304 GLN A CA 1
ATOM 2364 C C . GLN A 1 304 ? -28.985 -14.230 92.049 1.00 87.44 304 GLN A C 1
ATOM 2366 O O . GLN A 1 304 ? -29.409 -14.086 93.196 1.00 87.44 304 GLN A O 1
ATOM 2371 N N . MET A 1 305 ? -29.184 -15.337 91.329 1.00 86.81 305 MET A N 1
ATOM 2372 C CA . MET A 1 305 ? -29.831 -16.541 91.852 1.00 86.81 305 MET A CA 1
ATOM 2373 C C . MET A 1 305 ? -29.013 -17.173 92.980 1.00 86.81 305 MET A C 1
ATOM 2375 O O . MET A 1 305 ? -29.567 -17.457 94.039 1.00 86.81 305 MET A O 1
ATOM 2379 N N . ASP A 1 306 ? -27.700 -17.313 92.791 1.00 90.00 306 ASP A N 1
ATOM 2380 C CA . ASP A 1 306 ? -26.787 -17.882 93.787 1.00 90.00 306 ASP A CA 1
ATOM 2381 C C . ASP A 1 306 ? -26.762 -17.044 95.078 1.00 90.00 306 ASP A C 1
ATOM 2383 O O . ASP A 1 306 ? -26.972 -17.565 96.171 1.00 90.00 306 ASP A O 1
ATOM 2387 N N . SER A 1 307 ? -26.642 -15.716 94.965 1.00 92.12 307 SER A N 1
ATOM 2388 C CA . SER A 1 307 ? -26.684 -14.816 96.127 1.00 92.12 307 SER A CA 1
ATOM 2389 C C . SER A 1 307 ? -28.021 -14.868 96.876 1.00 92.12 307 SER A C 1
ATOM 2391 O O . SER A 1 307 ? -28.023 -14.849 98.110 1.00 92.12 307 SER A O 1
ATOM 2393 N N . ALA A 1 308 ? -29.149 -14.927 96.159 1.00 88.81 308 ALA A N 1
ATOM 2394 C CA . ALA A 1 308 ? -30.470 -15.016 96.778 1.00 88.81 308 ALA A CA 1
ATOM 2395 C C . ALA A 1 308 ? -30.679 -16.363 97.487 1.00 88.81 308 ALA A C 1
ATOM 2397 O O . ALA A 1 308 ? -31.237 -16.386 98.585 1.00 88.81 308 ALA A O 1
ATOM 2398 N N . SER A 1 309 ? -30.191 -17.460 96.895 1.00 89.75 309 SER A N 1
ATOM 2399 C CA . SER A 1 309 ? -30.230 -18.794 97.502 1.00 89.75 309 SER A CA 1
ATOM 2400 C C . SER A 1 309 ? -29.371 -18.854 98.762 1.00 89.75 309 SER A C 1
ATOM 2402 O O . SER A 1 309 ? -29.880 -19.188 99.825 1.00 89.75 309 SER A O 1
ATOM 2404 N N . GLN A 1 310 ? -28.104 -18.433 98.681 1.00 92.00 310 GLN A N 1
ATOM 2405 C CA . GLN A 1 310 ? -27.184 -18.446 99.824 1.00 92.00 310 GLN A CA 1
ATOM 2406 C C . GLN A 1 310 ? -27.705 -17.609 100.997 1.00 92.00 310 GLN A C 1
ATOM 2408 O O . GLN A 1 310 ? -27.568 -18.005 102.155 1.00 92.00 310 GLN A O 1
ATOM 2413 N N . PHE A 1 311 ? -28.322 -16.456 100.720 1.00 91.06 311 PHE A N 1
ATOM 2414 C CA . PHE A 1 311 ? -28.945 -15.645 101.763 1.00 91.06 311 PHE A CA 1
ATOM 2415 C C . PHE A 1 311 ? -30.150 -16.352 102.398 1.00 91.06 311 PHE A C 1
ATOM 2417 O O . PHE A 1 311 ? -30.282 -16.336 103.622 1.00 91.06 311 PHE A O 1
ATOM 2424 N N . ALA A 1 312 ? -31.012 -16.982 101.591 1.00 87.94 312 ALA A N 1
ATOM 2425 C CA . ALA A 1 312 ? -32.166 -17.729 102.085 1.00 87.94 312 ALA A CA 1
ATOM 2426 C C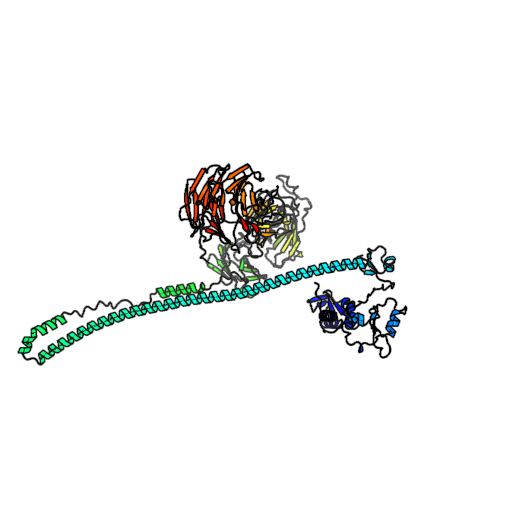 . ALA A 1 312 ? -31.738 -18.923 102.955 1.00 87.94 312 ALA A C 1
ATOM 2428 O O . ALA A 1 312 ? -32.232 -19.058 104.076 1.00 87.94 312 ALA A O 1
ATOM 2429 N N . ASP A 1 313 ? -30.762 -19.709 102.495 1.00 89.88 313 ASP A N 1
ATOM 2430 C CA . ASP A 1 313 ? -30.189 -20.827 103.250 1.00 89.88 313 ASP A CA 1
ATOM 2431 C C . ASP A 1 313 ? -29.599 -20.335 104.575 1.00 89.88 313 ASP A C 1
ATOM 2433 O O . ASP A 1 313 ? -29.902 -20.868 105.647 1.00 89.88 313 ASP A O 1
ATOM 2437 N N . LYS A 1 314 ? -28.820 -19.243 104.538 1.00 88.12 314 LYS A N 1
ATOM 2438 C CA . LYS A 1 314 ? -28.183 -18.726 105.749 1.00 88.12 314 LYS A CA 1
ATOM 2439 C C . LYS A 1 314 ? -29.179 -18.159 106.755 1.00 88.12 314 LYS A C 1
ATOM 2441 O O . LYS A 1 314 ? -29.006 -18.346 107.965 1.00 88.12 314 LYS A O 1
ATOM 2446 N N . ALA A 1 315 ? -30.220 -17.488 106.267 1.00 87.31 315 ALA A N 1
ATOM 2447 C CA . ALA A 1 315 ? -31.318 -17.009 107.094 1.00 87.31 315 ALA A CA 1
ATOM 2448 C C . ALA A 1 315 ? -32.030 -18.182 107.787 1.00 87.31 315 ALA A C 1
ATOM 2450 O O . ALA A 1 315 ? -32.308 -18.090 108.981 1.00 87.31 315 ALA A O 1
ATOM 2451 N N . CYS A 1 316 ? -32.255 -19.297 107.084 1.00 84.69 316 CYS A N 1
ATOM 2452 C CA . CYS A 1 316 ? -32.846 -20.508 107.657 1.00 84.69 316 CYS A CA 1
ATOM 2453 C C . CYS A 1 316 ? -31.954 -21.184 108.712 1.00 84.69 316 CYS A C 1
ATOM 2455 O O . CYS A 1 316 ? -32.476 -21.676 109.709 1.00 84.69 316 CYS A O 1
ATOM 2457 N N . GLU A 1 317 ? -30.631 -21.201 108.524 1.00 87.00 317 GLU A N 1
ATOM 2458 C CA . GLU A 1 317 ? -29.693 -21.814 109.479 1.00 87.00 317 GLU A CA 1
ATOM 2459 C C . GLU A 1 317 ? -29.493 -21.002 110.765 1.00 87.00 317 GLU A C 1
ATOM 2461 O O . GLU A 1 317 ? -29.312 -21.574 111.838 1.00 87.00 317 GLU A O 1
ATOM 2466 N N . THR A 1 318 ? -29.425 -19.672 110.649 1.00 84.62 318 THR A N 1
ATOM 2467 C CA . THR A 1 318 ? -28.920 -18.799 111.728 1.00 84.62 318 THR A CA 1
ATOM 2468 C C . THR A 1 318 ? -29.933 -17.788 112.259 1.00 84.62 318 THR A C 1
ATOM 2470 O O . THR A 1 318 ? -29.691 -17.186 113.305 1.00 84.62 318 THR A O 1
ATOM 2473 N N . GLY A 1 319 ? -31.060 -17.589 111.571 1.00 83.31 319 GLY A N 1
ATOM 2474 C CA . GLY A 1 319 ? -32.068 -16.597 111.936 1.00 83.31 319 GLY A CA 1
ATOM 2475 C C . GLY A 1 319 ? -32.925 -17.017 113.129 1.00 83.31 319 GLY A C 1
ATOM 2476 O O . GLY A 1 319 ? -33.347 -18.169 113.241 1.00 83.31 319 GLY A O 1
ATOM 2477 N N . SER A 1 320 ? -33.236 -16.066 114.015 1.00 85.25 320 SER A N 1
ATOM 2478 C CA . SER A 1 320 ? -34.226 -16.304 115.068 1.00 85.25 320 SER A CA 1
ATOM 2479 C C . SER A 1 320 ? -35.639 -16.417 114.461 1.00 85.25 320 SER A C 1
ATOM 2481 O O . SER A 1 320 ? -35.903 -15.853 113.392 1.00 85.25 320 SER A O 1
ATOM 2483 N N . PRO A 1 321 ? -36.595 -17.091 115.131 1.00 84.31 321 PRO A N 1
ATOM 2484 C CA . PRO A 1 321 ? -37.964 -17.219 114.625 1.00 84.31 321 PRO A CA 1
ATOM 2485 C C . PRO A 1 321 ? -38.644 -15.877 114.317 1.00 84.31 321 PRO A C 1
ATOM 2487 O O . PRO A 1 321 ? -39.457 -15.794 113.399 1.00 84.31 321 PRO A O 1
ATOM 2490 N N . VAL A 1 322 ? -38.308 -14.819 115.063 1.00 83.69 322 VAL A N 1
ATOM 2491 C CA . VAL A 1 322 ? -38.877 -13.478 114.865 1.00 83.69 322 VAL A CA 1
ATOM 2492 C C . VAL A 1 322 ? -38.281 -12.811 113.623 1.00 83.69 322 VAL A C 1
ATOM 2494 O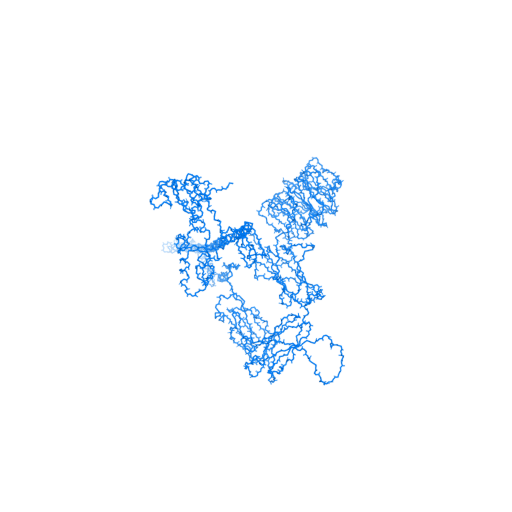 O . VAL A 1 322 ? -39.035 -12.298 112.798 1.00 83.69 322 VAL A O 1
ATOM 2497 N N . ASP A 1 323 ? -36.959 -12.878 113.438 1.00 84.00 323 ASP A N 1
ATOM 2498 C CA . ASP A 1 323 ? -36.275 -12.278 112.281 1.00 84.00 323 ASP A CA 1
ATOM 2499 C C . ASP A 1 323 ? -36.719 -12.926 110.962 1.00 84.00 323 ASP A C 1
ATOM 2501 O O . ASP A 1 323 ? -36.987 -12.233 109.977 1.00 84.00 323 ASP A O 1
ATOM 2505 N N . LEU A 1 324 ? -36.884 -14.254 110.960 1.00 84.75 324 LEU A N 1
ATOM 2506 C CA . LEU A 1 324 ? -37.380 -15.010 109.809 1.00 84.75 324 LEU A CA 1
ATOM 2507 C C . LEU A 1 324 ? -38.803 -14.606 109.420 1.00 84.75 324 LEU A C 1
ATOM 2509 O O . LEU A 1 324 ? -39.087 -14.436 108.236 1.00 84.75 324 LEU A O 1
ATOM 2513 N N . LEU A 1 325 ? -39.698 -14.420 110.395 1.00 81.38 325 LEU A N 1
ATOM 2514 C CA . LEU A 1 325 ? -41.072 -13.987 110.132 1.00 81.38 325 LEU A CA 1
ATOM 2515 C C . LEU A 1 325 ? -41.135 -12.538 109.630 1.00 81.38 325 LEU A C 1
ATOM 2517 O O . LEU A 1 325 ? -41.930 -12.253 108.733 1.00 81.38 325 LEU A O 1
ATOM 2521 N N . MET A 1 326 ? -40.273 -11.654 110.144 1.00 81.50 326 MET A N 1
ATOM 2522 C CA . MET A 1 326 ? -40.174 -10.260 109.692 1.00 81.50 326 MET A CA 1
ATOM 2523 C C . MET A 1 326 ? -39.616 -10.149 108.262 1.00 81.50 326 MET A C 1
ATOM 2525 O O . MET A 1 326 ? -40.129 -9.361 107.468 1.00 81.50 326 MET A O 1
ATOM 2529 N N . ALA A 1 327 ? -38.613 -10.958 107.899 1.00 84.31 327 ALA A N 1
ATOM 2530 C CA . ALA A 1 327 ? -37.993 -10.949 106.566 1.00 84.31 327 ALA A CA 1
ATOM 2531 C C . ALA A 1 327 ? -38.708 -11.840 105.525 1.00 84.31 327 ALA A C 1
ATOM 2533 O O . ALA A 1 327 ? -38.465 -11.702 104.322 1.00 84.31 327 ALA A O 1
ATOM 2534 N N . ARG A 1 328 ? -39.625 -12.723 105.958 1.00 84.62 328 ARG A N 1
ATOM 2535 C CA . ARG A 1 328 ? -40.324 -13.726 105.126 1.00 84.62 328 ARG A CA 1
ATOM 2536 C C . ARG A 1 328 ? -40.883 -13.160 103.824 1.00 84.62 328 ARG A C 1
ATOM 2538 O O . ARG A 1 328 ? -40.716 -13.769 102.771 1.00 84.62 328 ARG A O 1
ATOM 2545 N N . GLY A 1 329 ? -41.570 -12.020 103.894 1.00 84.31 329 GLY A N 1
ATOM 2546 C CA . GLY A 1 329 ? -42.209 -11.416 102.722 1.00 84.31 329 GLY A CA 1
ATOM 2547 C C . GLY A 1 329 ? -41.202 -11.014 101.642 1.00 84.31 329 GLY A C 1
ATOM 2548 O O . GLY A 1 329 ? -41.429 -11.282 100.465 1.00 84.31 329 GLY A O 1
ATOM 2549 N N . GLN A 1 330 ? -40.067 -10.435 102.045 1.00 87.56 330 GLN A N 1
ATOM 2550 C CA . GLN A 1 330 ? -39.029 -9.965 101.124 1.00 87.56 330 GLN A CA 1
ATOM 2551 C C . GLN A 1 330 ? -38.263 -11.132 100.491 1.00 87.56 330 GLN A C 1
ATOM 2553 O O . GLN A 1 330 ? -38.053 -11.138 99.279 1.00 87.56 330 GLN A O 1
ATOM 2558 N N . ILE A 1 331 ? -37.908 -12.145 101.288 1.00 88.19 331 ILE A N 1
ATOM 2559 C CA . ILE A 1 331 ? -37.177 -13.328 100.808 1.00 88.19 331 ILE A CA 1
ATOM 2560 C C . ILE A 1 331 ? -38.032 -14.118 99.808 1.00 88.19 331 ILE A C 1
ATOM 2562 O O . ILE A 1 331 ? -37.576 -14.406 98.703 1.00 88.19 331 ILE A O 1
ATOM 2566 N N . ILE A 1 332 ? -39.292 -14.417 100.151 1.00 87.00 332 ILE A N 1
ATOM 2567 C CA . ILE A 1 332 ? -40.190 -15.181 99.269 1.00 87.00 332 ILE A CA 1
ATOM 2568 C C . ILE A 1 332 ? -40.481 -14.413 97.976 1.00 87.00 332 ILE A C 1
ATOM 2570 O O . ILE A 1 332 ? -40.451 -15.014 96.904 1.00 87.00 332 ILE A O 1
ATOM 2574 N N . SER A 1 333 ? -40.727 -13.098 98.051 1.00 87.69 333 SER A N 1
ATOM 2575 C CA . SER A 1 333 ? -40.957 -12.280 96.851 1.00 87.69 333 SER A CA 1
ATOM 2576 C C . SER A 1 333 ? -39.765 -12.356 95.902 1.00 87.69 333 SER A C 1
ATOM 2578 O O . SER A 1 333 ? -39.940 -12.637 94.718 1.00 87.69 333 SER A O 1
ATOM 2580 N N . ARG A 1 334 ? -38.543 -12.190 96.424 1.00 90.06 334 ARG A N 1
ATOM 2581 C CA . ARG A 1 334 ? -37.340 -12.193 95.589 1.00 90.06 334 ARG A CA 1
ATOM 2582 C C . ARG A 1 334 ? -37.053 -13.559 94.963 1.00 90.06 334 ARG A C 1
ATOM 2584 O O . ARG A 1 334 ? -36.637 -13.619 93.809 1.00 90.06 334 ARG A O 1
ATOM 2591 N N . LEU A 1 335 ? -37.289 -14.649 95.694 1.00 87.50 335 LEU A N 1
ATOM 2592 C CA . LEU A 1 335 ? -37.136 -16.003 95.156 1.00 87.50 335 LEU A CA 1
ATOM 2593 C C . LEU A 1 335 ? -38.182 -16.302 94.076 1.00 87.50 335 LEU A C 1
ATOM 2595 O O . LEU A 1 335 ? -37.822 -16.820 93.025 1.00 87.50 335 LEU A O 1
ATOM 2599 N N . HIS A 1 336 ? -39.449 -15.922 94.273 1.00 85.88 336 HIS A N 1
ATOM 2600 C CA . HIS A 1 336 ? -40.477 -16.073 93.238 1.00 85.88 336 HIS A CA 1
ATOM 2601 C C . HIS A 1 336 ? -40.181 -15.241 91.984 1.00 85.88 336 HIS A C 1
ATOM 2603 O O . HIS A 1 336 ? -40.372 -15.742 90.880 1.00 85.88 336 HIS A O 1
ATOM 2609 N N . GLU A 1 337 ? -39.681 -14.009 92.133 1.00 86.50 337 GLU A N 1
ATOM 2610 C CA . GLU A 1 337 ? -39.240 -13.186 90.997 1.00 86.50 337 GLU A CA 1
ATOM 2611 C C . GLU A 1 337 ? -38.153 -13.884 90.176 1.00 86.50 337 GLU A C 1
ATOM 2613 O O . GLU A 1 337 ? -38.224 -13.883 88.952 1.00 86.50 337 GLU A O 1
ATOM 2618 N N . LEU A 1 338 ? -37.161 -14.487 90.839 1.00 87.12 338 LEU A N 1
ATOM 2619 C CA . LEU A 1 338 ? -36.061 -15.187 90.175 1.00 87.12 338 LEU A CA 1
ATOM 2620 C C . LEU A 1 338 ? -36.500 -16.524 89.562 1.00 87.12 338 LEU A C 1
ATOM 2622 O O . LEU A 1 338 ? -36.037 -16.862 88.480 1.00 87.12 338 LEU A O 1
ATOM 2626 N N . ILE A 1 339 ? -37.418 -17.255 90.202 1.00 83.94 339 ILE A N 1
ATOM 2627 C CA . ILE A 1 339 ? -38.005 -18.498 89.666 1.00 83.94 339 ILE A CA 1
ATOM 2628 C C . ILE A 1 339 ? -38.866 -18.218 88.426 1.00 83.94 339 ILE A C 1
ATOM 2630 O O . ILE A 1 339 ? -38.917 -19.036 87.514 1.00 83.94 339 ILE A O 1
ATOM 2634 N N . ALA A 1 340 ? -39.532 -17.062 88.373 1.00 81.50 340 ALA A N 1
ATOM 2635 C CA . ALA A 1 340 ? -40.333 -16.650 87.223 1.00 81.50 340 ALA A CA 1
ATOM 2636 C C . ALA A 1 340 ? -39.488 -16.211 86.009 1.00 81.50 340 ALA A C 1
ATOM 2638 O O . ALA A 1 340 ? -40.048 -16.001 84.930 1.00 81.50 340 ALA A O 1
ATOM 2639 N N . VAL A 1 341 ? -38.164 -16.057 86.158 1.00 80.50 341 VAL A N 1
ATOM 2640 C CA . VAL A 1 341 ? -37.261 -15.794 85.029 1.00 80.50 341 VAL A CA 1
ATOM 2641 C C . VAL A 1 341 ? -37.146 -17.064 84.188 1.00 80.50 341 VAL A C 1
ATOM 2643 O O . VAL A 1 341 ? -36.571 -18.058 84.615 1.00 80.50 341 VAL A O 1
ATOM 2646 N N . ASP A 1 342 ? -37.681 -17.017 82.971 1.00 67.19 342 ASP A N 1
ATOM 2647 C CA . ASP A 1 342 ? -37.613 -18.121 82.013 1.00 67.19 342 ASP A CA 1
ATOM 2648 C C . ASP A 1 342 ? -36.185 -18.273 81.452 1.00 67.19 342 ASP A C 1
ATOM 2650 O O . ASP A 1 342 ? -35.732 -17.472 80.630 1.00 67.19 342 ASP A O 1
ATOM 2654 N N . VAL A 1 343 ? -35.467 -19.297 81.926 1.00 64.50 343 VAL A N 1
ATOM 2655 C CA . VAL A 1 343 ? -34.107 -19.662 81.478 1.00 64.50 343 VAL A CA 1
ATOM 2656 C C . VAL A 1 343 ? -34.148 -20.701 80.340 1.00 64.50 343 VAL A C 1
ATOM 2658 O O . VAL A 1 343 ? -33.152 -20.899 79.644 1.00 64.50 343 VAL A O 1
ATOM 2661 N N . GLU A 1 344 ? -35.303 -21.341 80.117 1.00 55.47 344 GLU A N 1
ATOM 2662 C CA . GLU A 1 344 ? -35.521 -22.430 79.149 1.00 55.47 344 GLU A CA 1
ATOM 2663 C C . GLU A 1 344 ? -36.028 -21.954 77.784 1.00 55.47 344 GLU A C 1
ATOM 2665 O O . GLU A 1 344 ? -36.209 -22.766 76.875 1.00 55.47 344 GLU A O 1
ATOM 2670 N N . ARG A 1 345 ? -36.184 -20.642 77.583 1.00 50.91 345 ARG A N 1
ATOM 2671 C CA . ARG A 1 345 ? -36.142 -20.025 76.252 1.00 50.91 345 ARG A CA 1
ATOM 2672 C C . ARG A 1 345 ? -34.701 -19.646 75.896 1.00 50.91 345 ARG A C 1
ATOM 2674 O O . ARG A 1 345 ? -34.355 -18.462 75.946 1.00 50.91 345 ARG A O 1
ATOM 2681 N N . PRO A 1 346 ? -33.839 -20.586 75.453 1.00 47.34 346 PRO A N 1
ATOM 2682 C CA . PRO A 1 346 ? -32.733 -20.167 74.625 1.00 47.34 346 PRO A CA 1
ATOM 2683 C C . PRO A 1 346 ? -33.369 -19.537 73.386 1.00 47.34 346 PRO A C 1
ATOM 2685 O O . PRO A 1 346 ? -34.343 -20.051 72.831 1.00 47.34 346 PRO A O 1
ATOM 2688 N N . VAL A 1 347 ? -32.835 -18.406 72.941 1.00 47.12 347 VAL A N 1
ATOM 2689 C CA . VAL A 1 347 ? -33.047 -17.955 71.566 1.00 47.12 347 VAL A CA 1
ATOM 2690 C C . VAL A 1 347 ? -32.763 -19.172 70.679 1.00 47.12 347 VAL A C 1
ATOM 2692 O O . VAL A 1 347 ? -31.629 -19.640 70.664 1.00 47.12 347 VAL A O 1
ATOM 2695 N N . LEU A 1 348 ? -33.815 -19.738 70.074 1.00 37.56 348 LEU A N 1
ATOM 2696 C CA . LEU A 1 348 ? -33.832 -21.027 69.377 1.00 37.56 348 LEU A CA 1
ATOM 2697 C C . LEU A 1 348 ? -32.530 -21.274 68.606 1.00 37.56 348 LEU A C 1
ATOM 2699 O O . LEU A 1 348 ? -32.296 -20.690 67.550 1.00 37.56 348 LEU A O 1
ATOM 2703 N N . PHE A 1 349 ? -31.696 -22.169 69.129 1.00 47.19 349 PHE A N 1
ATOM 2704 C CA . PHE A 1 349 ? -30.673 -22.831 68.338 1.00 47.19 349 PHE A CA 1
ATOM 2705 C C . PHE A 1 349 ? -31.323 -24.064 67.723 1.00 47.19 349 PHE A C 1
ATOM 2707 O O . PHE A 1 349 ? -31.646 -25.016 68.427 1.00 47.19 349 PHE A O 1
ATOM 2714 N N . SER A 1 350 ? -31.519 -24.037 66.408 1.00 38.50 350 SER A N 1
ATOM 2715 C CA . SER A 1 350 ? -31.685 -25.260 65.628 1.00 38.50 350 SER A CA 1
ATOM 2716 C C . SER A 1 350 ? -30.307 -25.944 65.562 1.00 38.50 350 SER A C 1
ATOM 2718 O O . SER A 1 350 ? -29.378 -25.335 65.026 1.00 38.50 350 SER A O 1
ATOM 2720 N N . PRO A 1 351 ? -30.131 -27.172 66.088 1.00 45.09 351 PRO A N 1
ATOM 2721 C CA . PRO A 1 351 ? -28.875 -27.918 65.984 1.00 45.09 351 PRO A CA 1
ATOM 2722 C C . PRO A 1 351 ? -28.715 -28.635 64.635 1.00 45.09 351 PRO A C 1
ATOM 2724 O O . PRO A 1 351 ? -27.752 -29.372 64.441 1.00 45.09 351 PRO A O 1
ATOM 2727 N N . THR A 1 352 ? -29.658 -28.476 63.707 1.00 39.94 352 THR A N 1
ATOM 2728 C CA . THR A 1 352 ? -29.740 -29.293 62.493 1.00 39.94 352 THR A CA 1
ATOM 2729 C C . THR A 1 352 ? -29.845 -28.406 61.265 1.00 39.94 352 THR A C 1
ATOM 2731 O O . THR A 1 352 ? -30.936 -28.147 60.765 1.00 39.94 352 THR A O 1
ATOM 2734 N N . GLY A 1 353 ? -28.700 -27.930 60.790 1.00 42.78 353 GLY A N 1
ATOM 2735 C CA . GLY A 1 353 ? -28.603 -27.253 59.505 1.00 42.78 353 GLY A CA 1
ATOM 2736 C C . GLY A 1 353 ? -27.504 -26.209 59.498 1.00 42.78 353 GLY A C 1
ATOM 2737 O O . GLY A 1 353 ? -27.718 -25.095 59.952 1.00 42.78 353 GLY A O 1
ATOM 2738 N N . GLU A 1 354 ? -26.372 -26.596 58.917 1.00 43.62 354 GLU A N 1
ATOM 2739 C CA . GLU A 1 354 ? -25.433 -25.696 58.249 1.00 43.62 354 GLU A CA 1
ATOM 2740 C C . GLU A 1 354 ? -24.445 -24.911 59.128 1.00 43.62 354 GLU A C 1
ATOM 2742 O O . GLU A 1 354 ? -24.767 -24.123 60.013 1.00 43.62 354 GLU A O 1
ATOM 2747 N N . SER A 1 355 ? -23.170 -25.166 58.843 1.00 48.84 355 SER A N 1
ATOM 2748 C CA . SER A 1 355 ? -21.989 -24.449 59.305 1.00 48.84 355 SER A CA 1
ATOM 2749 C C . SER A 1 355 ? -22.247 -22.936 59.354 1.00 48.84 355 SER A C 1
ATOM 2751 O O . SER A 1 355 ? -22.648 -22.347 58.358 1.00 48.84 355 SER A O 1
ATOM 2753 N N . PHE A 1 356 ? -21.971 -22.279 60.487 1.00 59.94 356 PHE A N 1
ATOM 2754 C CA . PHE A 1 356 ? -22.182 -20.828 60.668 1.00 59.94 356 PHE A CA 1
ATOM 2755 C C . PHE A 1 356 ? -21.520 -19.962 59.573 1.00 59.94 356 PHE A C 1
ATOM 2757 O O . PHE A 1 356 ? -21.966 -18.852 59.295 1.00 59.94 356 PHE A O 1
ATOM 2764 N N . ILE A 1 357 ? -20.469 -20.483 58.936 1.00 58.41 357 ILE A N 1
ATOM 2765 C CA . ILE A 1 357 ? -19.850 -19.932 57.734 1.00 58.41 357 ILE A CA 1
ATOM 2766 C C . ILE A 1 357 ? -19.753 -21.078 56.720 1.00 58.41 357 ILE A C 1
ATOM 2768 O O . ILE A 1 357 ? -19.056 -22.062 56.970 1.00 58.41 357 ILE A O 1
ATOM 2772 N N . ILE A 1 358 ? -20.437 -20.957 55.581 1.00 59.00 358 ILE A N 1
ATOM 2773 C CA . ILE A 1 358 ? -20.289 -21.865 54.437 1.00 59.00 358 ILE A CA 1
ATOM 2774 C C . ILE A 1 358 ? -19.564 -21.104 53.328 1.00 59.00 358 ILE A C 1
ATOM 2776 O O . ILE A 1 358 ? -20.062 -20.097 52.822 1.00 59.00 358 ILE A O 1
ATOM 2780 N N . LEU A 1 359 ? -18.402 -21.608 52.910 1.00 56.19 359 LEU A N 1
ATOM 2781 C CA . LEU A 1 359 ? -17.858 -21.278 51.595 1.00 56.19 359 LEU A CA 1
ATOM 2782 C C . LEU A 1 359 ? -18.817 -21.872 50.564 1.00 56.19 359 LEU A C 1
ATOM 2784 O O . LEU A 1 359 ? -18.882 -23.085 50.394 1.00 56.19 359 LEU A O 1
ATOM 2788 N N . THR A 1 360 ? -19.630 -21.028 49.933 1.00 57.81 360 THR A N 1
ATOM 2789 C CA . THR A 1 360 ? -20.636 -21.487 48.966 1.00 57.81 360 THR A CA 1
ATOM 2790 C C . THR A 1 360 ? -19.978 -22.276 47.829 1.00 57.81 360 THR A C 1
ATOM 2792 O O . THR A 1 360 ? -18.922 -21.871 47.339 1.00 57.81 360 THR A O 1
ATOM 2795 N N . GLU A 1 361 ? -20.628 -23.341 47.335 1.00 54.97 361 GLU A N 1
ATOM 2796 C CA . GLU A 1 361 ? -20.188 -24.115 46.150 1.00 54.97 361 GLU A CA 1
ATOM 2797 C C . GLU A 1 361 ? -19.921 -23.236 44.911 1.00 54.97 361 GLU A C 1
ATOM 2799 O O . GLU A 1 361 ? -19.187 -23.613 43.996 1.00 54.97 361 GLU A O 1
ATOM 2804 N N . ARG A 1 362 ? -20.479 -22.017 44.891 1.00 53.78 362 ARG A N 1
ATOM 2805 C CA . ARG A 1 362 ? -20.208 -20.998 43.872 1.00 53.78 362 ARG A CA 1
ATOM 2806 C C . ARG A 1 362 ? -18.723 -20.645 43.754 1.00 53.78 362 ARG A C 1
ATOM 2808 O O . ARG A 1 362 ? -18.305 -20.323 42.651 1.00 53.78 362 ARG A O 1
ATOM 2815 N N . HIS A 1 363 ? -17.921 -20.748 44.817 1.00 58.59 363 HIS A N 1
ATOM 2816 C CA . HIS A 1 363 ? -16.478 -20.480 44.742 1.00 58.59 363 HIS A CA 1
ATOM 2817 C C . HIS A 1 363 ? -15.751 -21.490 43.842 1.00 58.59 363 HIS A C 1
ATOM 2819 O O . HIS A 1 363 ? -14.917 -21.082 43.042 1.00 58.59 363 HIS A O 1
ATOM 2825 N N . GLY A 1 364 ? -16.126 -22.775 43.886 1.00 57.75 364 GLY A N 1
ATOM 2826 C CA . GLY A 1 364 ? -15.584 -23.799 42.982 1.00 57.75 364 GLY A CA 1
ATOM 2827 C C . GLY A 1 364 ? -16.003 -23.588 41.522 1.00 57.75 364 GLY A C 1
ATOM 2828 O O . GLY A 1 364 ? -15.204 -23.781 40.608 1.00 57.75 364 GLY A O 1
ATOM 2829 N N . ARG A 1 365 ? -17.232 -23.101 41.287 1.00 61.66 365 ARG A N 1
ATOM 2830 C CA . ARG A 1 365 ? -17.702 -22.715 39.938 1.00 61.66 365 ARG A CA 1
ATOM 2831 C C . ARG A 1 365 ? -17.023 -21.455 39.393 1.00 61.66 365 ARG A C 1
ATOM 2833 O O . ARG A 1 365 ? -16.861 -21.315 38.189 1.00 61.66 365 ARG A O 1
ATOM 2840 N N . VAL A 1 366 ? -16.663 -20.514 40.265 1.00 62.88 366 VAL A N 1
ATOM 2841 C CA . VAL A 1 366 ? -15.910 -19.311 39.878 1.00 62.88 366 VAL A CA 1
ATOM 2842 C C . VAL A 1 366 ? -14.449 -19.659 39.610 1.00 62.88 366 VAL A C 1
ATOM 2844 O O . VAL A 1 366 ? -13.900 -19.160 38.638 1.00 62.88 366 VAL A O 1
ATOM 2847 N N . LEU A 1 367 ? -13.843 -20.543 40.408 1.00 65.00 367 LEU A N 1
ATOM 2848 C CA . LEU A 1 367 ? -12.495 -21.064 40.160 1.00 65.00 367 LEU A CA 1
ATOM 2849 C C . LEU A 1 367 ? -12.411 -21.800 38.823 1.00 65.00 367 LEU A C 1
ATOM 2851 O O . LEU A 1 367 ? -11.560 -21.445 38.025 1.00 65.00 367 LEU A O 1
ATOM 2855 N N . SER A 1 368 ? -13.346 -22.708 38.531 1.00 66.12 368 SER A N 1
ATOM 2856 C CA . SER A 1 368 ? -13.406 -23.378 37.219 1.00 66.12 368 SER A CA 1
ATOM 2857 C C . SER A 1 368 ? -13.623 -22.398 36.062 1.00 66.12 368 SER A C 1
ATOM 2859 O O . SER A 1 368 ? -12.963 -22.521 35.041 1.00 66.12 368 SER A O 1
ATOM 2861 N N . LYS A 1 369 ? -14.455 -21.359 36.226 1.00 68.56 369 LYS A N 1
ATOM 2862 C CA . LYS A 1 369 ? -14.574 -20.284 35.221 1.00 68.56 369 LYS A CA 1
ATOM 2863 C C . LYS A 1 369 ? -13.301 -19.457 35.054 1.00 68.56 369 LYS A C 1
ATOM 2865 O O . LYS A 1 369 ? -13.000 -19.029 33.950 1.00 68.56 369 LYS A O 1
ATOM 2870 N N . ILE A 1 370 ? -12.568 -19.186 36.132 1.00 69.94 370 ILE A N 1
ATOM 2871 C CA . ILE A 1 370 ? -11.274 -18.501 36.048 1.00 69.94 370 ILE A CA 1
ATOM 2872 C C . ILE A 1 370 ? -10.256 -19.419 35.360 1.00 69.94 370 ILE A C 1
ATOM 2874 O O . ILE A 1 370 ? -9.546 -18.949 34.483 1.00 69.94 370 ILE A O 1
ATOM 2878 N N . GLU A 1 371 ? -10.232 -20.715 35.682 1.00 68.69 371 GLU A N 1
ATOM 2879 C CA . GLU A 1 371 ? -9.397 -21.732 35.028 1.00 68.69 371 GLU A CA 1
ATOM 2880 C C . GLU A 1 371 ? -9.714 -21.877 33.530 1.00 68.69 371 GLU A C 1
ATOM 2882 O O . GLU A 1 371 ? -8.788 -21.980 32.731 1.00 68.69 371 GLU A O 1
ATOM 2887 N N . GLU A 1 372 ? -10.987 -21.785 33.129 1.00 71.88 372 GLU A N 1
ATOM 2888 C CA . GLU A 1 372 ? -11.417 -21.717 31.721 1.00 71.88 372 GLU A CA 1
ATOM 2889 C C . GLU A 1 372 ? -10.955 -20.430 31.016 1.00 71.88 372 GLU A C 1
ATOM 2891 O O . GLU A 1 372 ? -10.717 -20.438 29.810 1.00 71.88 372 GLU A O 1
ATOM 2896 N N . LEU A 1 373 ? -10.804 -19.324 31.752 1.00 64.75 373 LEU A N 1
ATOM 2897 C CA . LEU A 1 373 ? -10.359 -18.033 31.218 1.00 64.75 373 LEU A CA 1
ATOM 2898 C C . LEU A 1 373 ? -8.827 -17.878 31.208 1.00 64.75 373 LEU A C 1
ATOM 2900 O O . LEU A 1 373 ? -8.318 -17.052 30.450 1.00 64.75 373 LEU A O 1
ATOM 2904 N N . ILE A 1 374 ? -8.072 -18.665 31.985 1.00 66.94 374 ILE A N 1
ATOM 2905 C CA . ILE A 1 374 ? -6.595 -18.626 32.011 1.00 66.94 374 ILE A CA 1
ATOM 2906 C C . ILE A 1 374 ? -5.971 -18.800 30.610 1.00 66.94 374 ILE A C 1
ATOM 2908 O O . ILE A 1 374 ? -5.098 -18.002 30.279 1.00 66.94 374 ILE A O 1
ATOM 2912 N N . PRO A 1 375 ? -6.420 -19.734 29.745 1.00 63.34 375 PRO A N 1
ATOM 2913 C CA . PRO A 1 375 ? -5.911 -19.862 28.373 1.00 63.34 375 PRO A CA 1
ATOM 2914 C C . PRO A 1 375 ? -6.130 -18.627 27.481 1.00 63.34 375 PRO A C 1
ATOM 2916 O O . PRO A 1 375 ? -5.413 -18.443 26.496 1.00 63.34 375 PRO A O 1
ATOM 2919 N N . SER A 1 376 ? -7.117 -17.786 27.812 1.00 56.22 376 SER A N 1
ATOM 2920 C CA . SER A 1 376 ? -7.418 -16.536 27.097 1.00 56.22 376 SER A CA 1
ATOM 2921 C C . SER A 1 376 ? -6.653 -15.320 27.644 1.00 56.22 376 SER A C 1
ATOM 2923 O O . SER A 1 376 ? -6.548 -14.296 26.969 1.00 56.22 376 SER A O 1
ATOM 2925 N N . LEU A 1 377 ? -6.073 -15.418 28.848 1.00 56.91 377 LEU A N 1
ATOM 2926 C CA . LEU A 1 377 ? -5.260 -14.362 29.453 1.00 56.91 377 LEU A CA 1
ATOM 2927 C C . LEU A 1 377 ? -3.845 -14.382 28.869 1.00 56.91 377 LEU A C 1
ATOM 2929 O O . LEU A 1 377 ? -3.128 -15.372 28.975 1.00 56.91 377 LEU A O 1
ATOM 2933 N N . GLY A 1 378 ? -3.421 -13.265 28.276 1.00 45.88 378 GLY A N 1
ATOM 2934 C CA . GLY A 1 378 ? -2.114 -13.188 27.617 1.00 45.88 378 GLY A CA 1
ATOM 2935 C C . GLY A 1 378 ? -2.062 -13.931 26.280 1.00 45.88 378 GLY A C 1
ATOM 2936 O O . GLY A 1 378 ? -0.973 -14.247 25.808 1.00 45.88 378 GLY A O 1
ATOM 2937 N N . HIS A 1 379 ? -3.217 -14.206 25.663 1.00 40.84 379 HIS A N 1
ATOM 2938 C CA . HIS A 1 379 ? -3.258 -14.693 24.292 1.00 40.84 379 HIS A CA 1
ATOM 2939 C C . HIS A 1 379 ? -2.807 -13.565 23.357 1.00 40.84 379 HIS A C 1
ATOM 2941 O O . HIS A 1 379 ? -3.555 -12.630 23.070 1.00 40.84 379 HIS A O 1
ATOM 2947 N N . PHE A 1 380 ? -1.559 -13.629 22.901 1.00 43.00 380 PHE A N 1
ATOM 2948 C CA . PHE A 1 380 ? -1.118 -12.822 21.774 1.00 43.00 380 PHE A CA 1
ATOM 2949 C C . PHE A 1 380 ? -1.639 -13.505 20.521 1.00 43.00 380 PHE A C 1
ATOM 2951 O O . PHE A 1 380 ? -1.177 -14.584 20.155 1.00 43.00 380 PHE A O 1
ATOM 2958 N N . GLY A 1 381 ? -2.583 -12.866 19.838 1.00 34.38 381 GLY A N 1
ATOM 2959 C CA . GLY A 1 381 ? -2.688 -13.073 18.406 1.00 34.38 381 GLY A CA 1
ATOM 2960 C C . GLY A 1 381 ? -1.391 -12.554 17.802 1.00 34.38 381 GLY A C 1
ATOM 2961 O O . GLY A 1 381 ? -1.243 -11.351 17.594 1.00 34.38 381 GLY A O 1
ATOM 2962 N N . ALA A 1 382 ? -0.420 -13.435 17.571 1.00 27.41 382 ALA A N 1
ATOM 2963 C CA . ALA A 1 382 ? 0.649 -13.110 16.652 1.00 27.41 382 ALA A CA 1
ATOM 2964 C C . ALA A 1 382 ? -0.030 -12.909 15.292 1.00 27.41 382 ALA A C 1
ATOM 2966 O O . ALA A 1 382 ? -0.422 -13.864 14.629 1.00 27.41 382 ALA A O 1
ATOM 2967 N N . SER A 1 383 ? -0.211 -11.656 14.878 1.00 33.72 383 SER A N 1
ATOM 2968 C CA . SER A 1 383 ? -0.393 -11.338 13.465 1.00 33.72 383 SER A CA 1
ATOM 2969 C C . SER A 1 383 ? 0.941 -11.631 12.793 1.00 33.72 383 SER A C 1
ATOM 2971 O O . SER A 1 383 ? 1.670 -10.680 12.553 1.00 33.72 383 SER A O 1
ATOM 2973 N N . ASN A 1 384 ? 1.285 -12.918 12.619 1.00 30.64 384 ASN A N 1
ATOM 2974 C CA . ASN A 1 384 ? 2.530 -13.469 12.068 1.00 30.64 384 ASN A CA 1
ATOM 2975 C C . ASN A 1 384 ? 3.540 -12.395 11.644 1.00 30.64 384 ASN A C 1
ATOM 2977 O O . ASN A 1 384 ? 3.752 -12.134 10.461 1.00 30.64 384 ASN A O 1
ATOM 2981 N N . VAL A 1 385 ? 4.149 -11.753 12.642 1.00 30.72 385 VAL A N 1
ATOM 2982 C CA . VAL A 1 385 ? 5.369 -10.987 12.456 1.00 30.72 385 VAL A CA 1
ATOM 2983 C C . VAL A 1 385 ? 6.424 -12.074 12.550 1.00 30.72 385 VAL A C 1
ATOM 2985 O O . VAL A 1 385 ? 6.734 -12.545 13.639 1.00 30.72 385 VAL A O 1
ATOM 2988 N N . PHE A 1 386 ? 6.841 -12.522 11.365 1.00 26.05 386 PHE A N 1
ATOM 2989 C CA . PHE A 1 386 ? 7.537 -13.770 11.030 1.00 26.05 386 PHE A CA 1
ATOM 2990 C C . PHE A 1 386 ? 6.621 -15.007 10.921 1.00 26.05 386 PHE A C 1
ATOM 2992 O O . PHE A 1 386 ? 6.066 -15.458 11.920 1.00 26.05 386 PHE A O 1
ATOM 2999 N N . PRO A 1 387 ? 6.448 -15.585 9.715 1.00 29.59 387 PRO A N 1
ATOM 3000 C CA . PRO A 1 387 ? 5.716 -16.831 9.558 1.00 29.59 387 PRO A CA 1
ATOM 3001 C C . PRO A 1 387 ? 6.586 -18.002 10.034 1.00 29.59 387 PRO A C 1
ATOM 3003 O O . PRO A 1 387 ? 7.536 -18.389 9.354 1.00 29.59 387 PRO A O 1
ATOM 3006 N N . GLU A 1 388 ? 6.225 -18.628 11.154 1.00 26.41 388 GLU A N 1
ATOM 3007 C CA . GLU A 1 388 ? 6.360 -20.083 11.218 1.00 26.41 388 GLU A CA 1
ATOM 3008 C C . GLU A 1 388 ? 5.256 -20.659 10.328 1.00 26.41 388 GLU A C 1
ATOM 3010 O O . GLU A 1 388 ? 4.062 -20.576 10.612 1.00 26.41 388 GLU A O 1
ATOM 3015 N N . GLN A 1 389 ? 5.673 -21.150 9.167 1.00 38.94 389 GLN A N 1
ATOM 3016 C CA . GLN A 1 389 ? 4.818 -21.770 8.167 1.00 38.94 389 GLN A CA 1
ATOM 3017 C C . GLN A 1 389 ? 4.270 -23.095 8.713 1.00 38.94 389 GLN A C 1
ATOM 3019 O O . GLN A 1 389 ? 4.935 -24.126 8.637 1.00 38.94 389 GLN A O 1
ATOM 3024 N N . ILE A 1 390 ? 3.062 -23.081 9.280 1.00 38.00 390 ILE A N 1
ATOM 3025 C CA . ILE A 1 390 ? 2.354 -24.314 9.644 1.00 38.00 390 ILE A CA 1
ATOM 3026 C C . ILE A 1 390 ? 1.790 -24.930 8.358 1.00 38.00 390 ILE A C 1
ATOM 3028 O O . ILE A 1 390 ? 1.007 -24.299 7.651 1.00 38.00 390 ILE A O 1
ATOM 3032 N N . GLN A 1 391 ? 2.199 -26.163 8.055 1.00 52.81 391 GLN A N 1
ATOM 3033 C CA . GLN A 1 391 ? 1.666 -26.943 6.936 1.00 52.81 391 GLN A CA 1
ATOM 3034 C C . GLN A 1 391 ? 0.173 -27.226 7.124 1.00 52.81 391 GLN A C 1
ATOM 3036 O O . GLN A 1 391 ? -0.259 -27.670 8.188 1.00 52.81 391 GLN A O 1
ATOM 3041 N N . THR A 1 392 ? -0.606 -27.014 6.067 1.00 52.84 392 THR A N 1
ATOM 3042 C CA . THR A 1 392 ? -2.043 -27.323 6.018 1.00 52.84 392 THR A CA 1
ATOM 3043 C C . THR A 1 392 ? -2.289 -28.428 4.999 1.00 52.84 392 THR A C 1
ATOM 3045 O O . THR A 1 392 ? -1.652 -28.433 3.956 1.00 52.84 392 THR A O 1
ATOM 3048 N N . LEU A 1 393 ? -3.174 -29.390 5.281 1.00 56.28 393 LEU A N 1
ATOM 3049 C CA . LEU A 1 393 ? -3.540 -30.434 4.316 1.00 56.28 393 LEU A CA 1
ATOM 3050 C C . LEU A 1 393 ? -4.823 -30.050 3.573 1.00 56.28 393 LEU A C 1
ATOM 3052 O O . LEU A 1 393 ? -5.826 -29.739 4.211 1.00 56.28 393 LEU A O 1
ATOM 3056 N N . LYS A 1 394 ? -4.810 -30.158 2.244 1.00 59.16 394 LYS A N 1
ATOM 3057 C CA . LYS A 1 394 ? -5.986 -30.046 1.372 1.00 59.16 394 LYS A CA 1
ATOM 3058 C C . LYS A 1 394 ? -6.159 -31.312 0.547 1.00 59.16 394 LYS A C 1
ATOM 3060 O O . LYS A 1 394 ? -5.182 -31.973 0.199 1.00 59.16 394 LYS A O 1
ATOM 3065 N N . LEU A 1 395 ? -7.397 -31.653 0.201 1.00 54.66 395 LEU A N 1
ATOM 3066 C CA . LEU A 1 395 ? -7.634 -32.621 -0.867 1.00 54.66 395 LEU A CA 1
ATOM 3067 C C . LEU A 1 395 ? -7.228 -31.993 -2.196 1.00 54.66 395 LEU A C 1
ATOM 3069 O O . LEU A 1 395 ? -7.619 -30.869 -2.497 1.00 54.66 395 LEU A O 1
ATOM 3073 N N . ASP A 1 396 ? -6.462 -32.730 -2.996 1.00 47.56 396 ASP A N 1
ATOM 3074 C CA . ASP A 1 396 ? -5.988 -32.224 -4.289 1.00 47.56 396 ASP A CA 1
ATOM 3075 C C . ASP A 1 396 ? -7.165 -32.016 -5.271 1.00 47.56 396 ASP A C 1
ATOM 3077 O O . ASP A 1 396 ? -7.079 -31.198 -6.179 1.00 47.56 396 ASP A O 1
ATOM 3081 N N . PHE A 1 397 ? -8.293 -32.711 -5.045 1.00 40.66 397 PHE A N 1
ATOM 3082 C CA . PHE A 1 397 ? -9.573 -32.576 -5.752 1.00 40.66 397 PHE A CA 1
ATOM 3083 C C . PHE A 1 397 ? -10.738 -33.047 -4.853 1.00 40.66 397 PHE A C 1
ATOM 3085 O O . PHE A 1 397 ? -10.540 -33.999 -4.089 1.00 40.66 397 PHE A O 1
ATOM 3092 N N . PRO A 1 398 ? -11.964 -32.485 -4.959 1.00 40.22 398 PRO A N 1
ATOM 3093 C CA . PRO A 1 398 ? -13.142 -33.093 -4.341 1.00 40.22 398 PRO A CA 1
ATOM 3094 C C . PRO A 1 398 ? -13.271 -34.523 -4.873 1.00 40.22 398 PRO A C 1
ATOM 3096 O O . PRO A 1 398 ? -13.120 -34.748 -6.077 1.00 40.22 398 PRO A O 1
ATOM 3099 N N . ILE A 1 399 ? -13.470 -35.487 -3.967 1.00 43.34 399 ILE A N 1
ATOM 3100 C CA . ILE A 1 399 ? -13.555 -36.925 -4.263 1.00 43.34 399 ILE A CA 1
ATOM 3101 C C . ILE A 1 399 ? -14.363 -37.110 -5.547 1.00 43.34 399 ILE A C 1
ATOM 3103 O O . ILE A 1 399 ? -15.533 -36.741 -5.564 1.00 43.34 399 ILE A O 1
ATOM 3107 N N . LYS A 1 400 ? -13.685 -37.577 -6.612 1.00 40.16 400 LYS A N 1
ATOM 3108 C CA . LYS A 1 400 ? -14.155 -37.689 -8.007 1.00 40.16 400 LYS A CA 1
ATOM 3109 C C . LYS A 1 400 ? -15.657 -37.410 -8.157 1.00 40.16 400 LYS A C 1
ATOM 3111 O O . LYS A 1 400 ? -16.459 -38.252 -7.764 1.00 40.16 400 LYS A O 1
ATOM 3116 N N . CYS A 1 401 ? -16.014 -36.282 -8.777 1.00 32.12 401 CYS A N 1
ATOM 3117 C CA . CYS A 1 401 ? -17.370 -35.971 -9.244 1.00 32.12 401 CYS A CA 1
ATOM 3118 C C . CYS A 1 401 ? -18.131 -37.239 -9.698 1.00 32.12 401 CYS A C 1
ATOM 3120 O O . CYS A 1 401 ? -17.918 -37.740 -10.800 1.00 32.12 401 CYS A O 1
ATOM 3122 N N . GLY A 1 402 ? -18.994 -37.770 -8.828 1.00 41.78 402 GLY A N 1
ATOM 3123 C CA . GLY A 1 402 ? -20.016 -38.769 -9.143 1.00 41.78 402 GLY A CA 1
ATOM 3124 C C . GLY A 1 402 ? -19.582 -40.196 -9.516 1.00 41.78 402 GLY A C 1
ATOM 3125 O O . GLY A 1 402 ? -20.465 -40.967 -9.884 1.00 41.78 402 GLY A O 1
ATOM 3126 N N . THR A 1 403 ? -18.303 -40.599 -9.444 1.00 50.31 403 THR A N 1
ATOM 3127 C CA . THR A 1 403 ? -17.942 -42.017 -9.685 1.00 50.31 403 THR A CA 1
ATOM 3128 C C . THR A 1 403 ? -17.975 -42.825 -8.390 1.00 50.31 403 THR A C 1
ATOM 3130 O O . THR A 1 403 ? -17.131 -42.578 -7.521 1.00 50.31 403 THR A O 1
ATOM 3133 N N . PRO A 1 404 ? -18.885 -43.802 -8.255 1.00 57.59 404 PRO A N 1
ATOM 3134 C CA . PRO A 1 404 ? -18.949 -44.622 -7.060 1.00 57.59 404 PRO A CA 1
ATOM 3135 C C . PRO A 1 404 ? -17.728 -45.549 -6.963 1.00 57.59 404 PRO A C 1
ATOM 3137 O O . PRO A 1 404 ? -17.268 -46.114 -7.957 1.00 57.59 404 PRO A O 1
ATOM 3140 N N . TRP A 1 405 ? -17.188 -45.691 -5.757 1.00 75.56 405 TRP A N 1
ATOM 3141 C CA . TRP A 1 405 ? -16.104 -46.619 -5.422 1.00 75.56 405 TRP A CA 1
ATOM 3142 C C . TRP A 1 405 ? -16.579 -48.058 -5.577 1.00 75.56 405 TRP A C 1
ATOM 3144 O O . TRP A 1 405 ? -17.757 -48.325 -5.406 1.00 75.56 405 TRP A O 1
ATOM 3154 N N . VAL A 1 406 ? -15.694 -49.011 -5.863 1.00 72.81 406 VAL A N 1
ATOM 3155 C CA . VAL A 1 406 ? -16.112 -50.413 -6.019 1.00 72.81 406 VAL A CA 1
ATOM 3156 C C . VAL A 1 406 ? -15.796 -51.234 -4.772 1.00 72.81 406 VAL A C 1
ATOM 3158 O O . VAL A 1 406 ? -14.684 -51.165 -4.240 1.00 72.81 406 VAL A O 1
ATOM 3161 N N . VAL A 1 407 ? -16.765 -52.032 -4.312 1.00 74.50 407 VAL A N 1
ATOM 3162 C CA . VAL A 1 407 ? -16.579 -52.991 -3.215 1.00 74.50 407 VAL A CA 1
ATOM 3163 C C . VAL A 1 407 ? -15.424 -53.931 -3.549 1.00 74.50 407 VAL A C 1
ATOM 3165 O O . VAL A 1 407 ? -15.428 -54.615 -4.570 1.00 74.50 407 VAL A O 1
ATOM 3168 N N . GLY A 1 408 ? -14.442 -53.999 -2.657 1.00 66.25 408 GLY A N 1
ATOM 3169 C CA . GLY A 1 408 ? -13.290 -54.881 -2.796 1.00 66.25 408 GLY A CA 1
ATOM 3170 C C . GLY A 1 408 ? -12.122 -54.302 -3.604 1.00 66.25 408 GLY A C 1
ATOM 3171 O O . GLY A 1 408 ? -11.057 -54.929 -3.621 1.00 66.25 408 GLY A O 1
ATOM 3172 N N . GLU A 1 409 ? -12.252 -53.115 -4.197 1.00 71.25 409 GLU A N 1
ATOM 3173 C CA . GLU A 1 409 ? -11.154 -52.427 -4.886 1.00 71.25 409 GLU A CA 1
ATOM 3174 C C . GLU A 1 409 ? -10.445 -51.419 -3.979 1.00 71.25 409 GLU A C 1
ATOM 3176 O O . GLU A 1 409 ? -11.037 -50.839 -3.072 1.00 71.25 409 GLU A O 1
ATOM 3181 N N . ILE A 1 410 ? -9.144 -51.219 -4.204 1.00 68.38 410 ILE A N 1
ATOM 3182 C CA . ILE A 1 410 ? -8.372 -50.201 -3.488 1.00 68.38 410 ILE A CA 1
ATOM 3183 C C . ILE A 1 410 ? -8.614 -48.861 -4.181 1.00 68.38 410 ILE A C 1
ATOM 3185 O O . ILE A 1 410 ? -8.096 -48.613 -5.268 1.00 68.38 410 ILE A O 1
ATOM 3189 N N . ASN A 1 411 ? -9.369 -47.993 -3.525 1.00 68.31 411 ASN A N 1
ATOM 3190 C CA . ASN A 1 411 ? -9.620 -46.630 -3.955 1.00 68.31 411 ASN A CA 1
ATOM 3191 C C . ASN A 1 411 ? -8.569 -45.714 -3.330 1.00 68.31 411 ASN A C 1
ATOM 3193 O O . ASN A 1 411 ? -8.227 -45.847 -2.154 1.00 68.31 411 ASN A O 1
ATOM 3197 N N . LYS A 1 412 ? -8.022 -44.811 -4.140 1.00 67.75 412 LYS A N 1
ATOM 3198 C CA . LYS A 1 412 ? -6.908 -43.945 -3.757 1.00 67.75 412 LYS A CA 1
ATOM 3199 C C . LYS A 1 412 ? -7.365 -42.495 -3.726 1.00 67.75 412 LYS A C 1
ATOM 3201 O O . LYS A 1 412 ? -7.934 -42.013 -4.705 1.00 67.75 412 LYS A O 1
ATOM 3206 N N . VAL A 1 413 ? -7.102 -41.809 -2.621 1.00 66.19 413 VAL A N 1
ATOM 3207 C CA . VAL A 1 413 ? -7.405 -40.387 -2.421 1.00 66.19 413 VAL A CA 1
ATOM 3208 C C . VAL A 1 413 ? -6.098 -39.647 -2.189 1.00 66.19 413 VAL A C 1
ATOM 3210 O O . VAL A 1 413 ? -5.277 -40.096 -1.394 1.00 66.19 413 VAL A O 1
ATOM 3213 N N . ARG A 1 414 ? -5.885 -38.531 -2.888 1.00 68.50 414 ARG A N 1
ATOM 3214 C CA . ARG A 1 414 ? -4.671 -37.722 -2.740 1.00 68.50 414 ARG A CA 1
ATOM 3215 C C . ARG A 1 414 ? -4.937 -36.487 -1.898 1.00 68.50 414 ARG A C 1
ATOM 3217 O O . ARG A 1 414 ? -5.915 -35.774 -2.121 1.00 68.50 414 ARG A O 1
ATOM 3224 N N . ILE A 1 415 ? -4.031 -36.236 -0.967 1.00 66.06 415 ILE A N 1
ATOM 3225 C CA . ILE A 1 415 ? -3.997 -35.047 -0.119 1.00 66.06 415 ILE A CA 1
ATOM 3226 C C . ILE A 1 415 ? -2.667 -34.332 -0.339 1.00 66.06 415 ILE A C 1
ATOM 3228 O O . ILE A 1 415 ? -1.627 -34.982 -0.420 1.00 66.06 415 ILE A O 1
ATOM 3232 N N . ARG A 1 416 ? -2.693 -33.006 -0.442 1.00 67.12 416 ARG A N 1
ATOM 3233 C CA . ARG A 1 416 ? -1.507 -32.160 -0.574 1.00 67.12 416 ARG A CA 1
ATOM 3234 C C . ARG A 1 416 ? -1.322 -31.315 0.684 1.00 67.12 416 ARG A C 1
ATOM 3236 O O . ARG A 1 416 ? -2.283 -30.747 1.193 1.00 67.12 416 ARG A O 1
ATOM 3243 N N . ALA A 1 417 ? -0.097 -31.241 1.187 1.00 60.00 417 ALA A N 1
ATOM 3244 C CA . ALA A 1 417 ? 0.334 -30.307 2.209 1.00 60.00 417 ALA A CA 1
ATOM 3245 C C . ALA A 1 417 ? 0.713 -28.970 1.554 1.00 60.00 417 ALA A C 1
ATOM 3247 O O . ALA A 1 417 ? 1.756 -28.858 0.923 1.00 60.00 417 ALA A O 1
ATOM 3248 N N . ASP A 1 418 ? -0.116 -27.948 1.726 1.00 54.62 418 ASP A N 1
ATOM 3249 C CA . ASP A 1 418 ? 0.211 -26.573 1.355 1.00 54.62 418 ASP A CA 1
ATOM 3250 C C . ASP A 1 418 ? 1.078 -25.937 2.462 1.00 54.62 418 ASP A C 1
ATOM 3252 O O . ASP A 1 418 ? 0.654 -25.820 3.619 1.00 54.62 418 ASP A O 1
ATOM 3256 N N . GLY A 1 419 ? 2.297 -25.520 2.099 1.00 50.09 419 GLY A N 1
ATOM 3257 C CA . GLY A 1 419 ? 3.233 -24.751 2.937 1.00 50.09 419 GLY A CA 1
ATOM 3258 C C . GLY A 1 419 ? 4.709 -25.140 2.707 1.00 50.09 419 GLY A C 1
ATOM 3259 O O . GLY A 1 419 ? 4.971 -26.267 2.290 1.00 50.09 419 GLY A O 1
ATOM 3260 N N . PRO A 1 420 ? 5.709 -24.267 2.955 1.00 39.97 420 PRO A N 1
ATOM 3261 C CA . PRO A 1 420 ? 7.110 -24.615 2.695 1.00 39.97 420 PRO A CA 1
ATOM 3262 C C . PRO A 1 420 ? 7.669 -25.631 3.698 1.00 39.97 420 PRO A C 1
ATOM 3264 O O . PRO A 1 420 ? 7.384 -25.606 4.895 1.00 39.97 420 PRO A O 1
ATOM 3267 N N . SER A 1 421 ? 8.486 -26.546 3.181 1.00 42.69 421 SER A N 1
ATOM 3268 C CA . SER A 1 421 ? 9.000 -27.737 3.856 1.00 42.69 421 SER A CA 1
ATOM 3269 C C . SER A 1 421 ? 10.113 -27.423 4.869 1.00 42.69 421 SER A C 1
ATOM 3271 O O . SER A 1 421 ? 11.297 -27.508 4.538 1.00 42.69 421 SER A O 1
ATOM 3273 N N . SER A 1 422 ? 9.760 -27.086 6.113 1.00 42.28 422 SER A N 1
ATOM 3274 C CA . SER A 1 422 ? 10.704 -27.131 7.250 1.00 42.28 422 SER A CA 1
ATOM 3275 C C . SER A 1 422 ? 10.545 -28.400 8.108 1.00 42.28 422 SER A C 1
ATOM 3277 O O . SER A 1 422 ? 11.468 -28.792 8.825 1.00 42.28 422 SER A O 1
ATOM 3279 N N . THR A 1 423 ? 9.412 -29.098 7.992 1.00 47.44 423 THR A N 1
ATOM 3280 C CA . THR A 1 423 ? 9.142 -30.376 8.664 1.00 47.44 423 THR A CA 1
ATOM 3281 C C . THR A 1 423 ? 9.706 -31.542 7.848 1.00 47.44 423 THR A C 1
ATOM 3283 O O . THR A 1 423 ? 9.415 -31.662 6.661 1.00 47.44 423 THR A O 1
ATOM 3286 N N . SER A 1 424 ? 10.481 -32.442 8.467 1.00 53.62 424 SER A N 1
ATOM 3287 C CA . SER A 1 424 ? 10.912 -33.685 7.804 1.00 53.62 424 SER A CA 1
ATOM 3288 C C . SER A 1 424 ? 9.694 -34.501 7.356 1.00 53.62 424 SER A C 1
ATOM 3290 O O . SER A 1 424 ? 8.805 -34.740 8.176 1.00 53.62 424 SER A O 1
ATOM 3292 N N . LEU A 1 425 ? 9.691 -34.979 6.112 1.00 54.56 425 LEU A N 1
ATOM 3293 C CA . LEU A 1 425 ? 8.603 -35.753 5.494 1.00 54.56 425 LEU A CA 1
ATOM 3294 C C . LEU A 1 425 ? 8.115 -36.925 6.371 1.00 54.56 425 LEU A C 1
ATOM 3296 O O . LEU A 1 425 ? 6.912 -37.076 6.584 1.00 54.56 425 LEU A O 1
ATOM 3300 N N . ASP A 1 426 ? 9.037 -37.641 7.027 1.00 53.47 426 ASP A N 1
ATOM 3301 C CA . ASP A 1 426 ? 8.729 -38.733 7.968 1.00 53.47 426 ASP A CA 1
ATOM 3302 C C . ASP A 1 426 ? 7.882 -38.299 9.180 1.00 53.47 426 ASP A C 1
ATOM 3304 O O . ASP A 1 426 ? 7.030 -39.047 9.664 1.00 53.47 426 ASP A O 1
ATOM 3308 N N . ARG A 1 427 ? 8.091 -37.075 9.688 1.00 56.41 427 ARG A N 1
ATOM 3309 C CA . ARG A 1 427 ? 7.290 -36.525 10.796 1.00 56.41 427 ARG A CA 1
ATOM 3310 C C . ARG A 1 427 ? 5.888 -36.161 10.333 1.00 56.41 427 ARG A C 1
ATOM 3312 O O . ARG A 1 427 ? 4.949 -36.313 11.106 1.00 56.41 427 ARG A O 1
ATOM 3319 N N . LEU A 1 428 ? 5.751 -35.689 9.098 1.00 62.06 428 LEU A N 1
ATOM 3320 C CA . LEU A 1 428 ? 4.467 -35.295 8.534 1.00 62.06 428 LEU A CA 1
ATOM 3321 C C . LEU A 1 428 ? 3.585 -36.507 8.268 1.00 62.06 428 LEU A C 1
ATOM 3323 O O . LEU A 1 428 ? 2.431 -36.509 8.683 1.00 62.06 428 LEU A O 1
ATOM 3327 N N . LEU A 1 429 ? 4.159 -37.583 7.726 1.00 61.97 429 LEU A N 1
ATOM 3328 C CA . LEU A 1 429 ? 3.472 -38.864 7.554 1.00 61.97 429 LEU A CA 1
ATOM 3329 C C . LEU A 1 429 ? 2.891 -39.402 8.873 1.00 61.97 429 LEU A C 1
ATOM 3331 O O . LEU A 1 429 ? 1.778 -39.918 8.895 1.00 61.97 429 LEU A O 1
ATOM 3335 N N . GLY A 1 430 ? 3.624 -39.241 9.981 1.00 62.72 430 GLY A N 1
ATOM 3336 C CA . GLY A 1 430 ? 3.175 -39.642 11.318 1.00 62.72 430 GLY A CA 1
ATOM 3337 C C . GLY A 1 430 ? 2.088 -38.750 11.931 1.00 62.72 430 GLY A C 1
ATOM 3338 O O . GLY A 1 430 ? 1.459 -39.149 12.911 1.00 62.72 430 GLY A O 1
ATOM 3339 N N . MET A 1 431 ? 1.859 -37.555 11.378 1.00 67.19 431 MET A N 1
ATOM 3340 C CA . MET A 1 431 ? 0.827 -36.614 11.828 1.00 67.19 431 MET A CA 1
ATOM 3341 C C . ME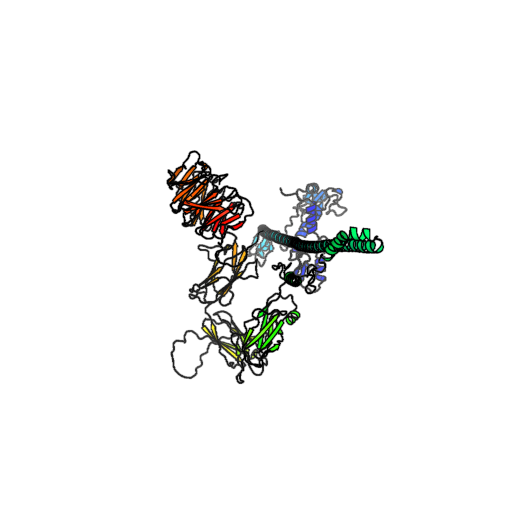T A 1 431 ? -0.501 -36.783 11.078 1.00 67.19 431 MET A C 1
ATOM 3343 O O . MET A 1 431 ? -1.530 -36.320 11.570 1.00 67.19 431 MET A O 1
ATOM 3347 N N . ILE A 1 432 ? -0.507 -37.446 9.919 1.00 74.75 432 ILE A N 1
ATOM 3348 C CA . ILE A 1 432 ? -1.712 -37.666 9.112 1.00 74.75 432 ILE A CA 1
ATOM 3349 C C . ILE A 1 432 ? -2.460 -38.896 9.625 1.00 74.75 432 ILE A C 1
ATOM 3351 O O . ILE A 1 432 ? -1.921 -40.002 9.646 1.00 74.75 432 ILE A O 1
ATOM 3355 N N . HIS A 1 433 ? -3.729 -38.718 9.984 1.00 78.75 433 HIS A N 1
ATOM 3356 C CA . HIS A 1 433 ? -4.618 -39.809 10.373 1.00 78.75 433 HIS A CA 1
ATOM 3357 C C . HIS A 1 433 ? -5.871 -39.796 9.501 1.00 78.75 433 HIS A C 1
ATOM 3359 O O . HIS A 1 433 ? -6.588 -38.791 9.467 1.00 78.75 433 HIS A O 1
ATOM 3365 N N . ALA A 1 434 ? -6.141 -40.908 8.815 1.00 82.88 434 ALA A N 1
ATOM 3366 C CA . ALA A 1 434 ? -7.297 -41.049 7.941 1.00 82.88 434 ALA A CA 1
ATOM 3367 C C . ALA A 1 434 ? -7.945 -42.432 8.059 1.00 82.88 434 ALA A C 1
ATOM 3369 O O . ALA A 1 434 ? -7.249 -43.445 8.108 1.00 82.88 434 ALA A O 1
ATOM 3370 N N . TYR A 1 435 ? -9.274 -42.473 8.052 1.00 85.12 435 TYR A N 1
ATOM 3371 C CA . TYR A 1 435 ? -10.051 -43.711 8.085 1.00 85.12 435 TYR A CA 1
ATOM 3372 C C . TYR A 1 435 ? -11.370 -43.553 7.329 1.00 85.12 435 TYR A C 1
ATOM 3374 O O . TYR A 1 435 ? -11.918 -42.454 7.223 1.00 85.12 435 TYR A O 1
ATOM 3382 N N . LEU A 1 436 ? -11.885 -44.667 6.813 1.00 84.31 436 LEU A N 1
ATOM 3383 C CA . LEU A 1 436 ? -13.198 -44.746 6.179 1.00 84.31 436 LEU A CA 1
ATOM 3384 C C . LEU A 1 436 ? -14.182 -45.428 7.130 1.00 84.31 436 LEU A C 1
ATOM 3386 O O . LEU A 1 436 ? -13.911 -46.527 7.612 1.00 84.31 436 LEU A O 1
ATOM 3390 N N . GLU A 1 437 ? -15.316 -44.791 7.388 1.00 82.62 437 GLU A N 1
ATOM 3391 C CA . GLU A 1 437 ? -16.413 -45.341 8.181 1.00 82.62 437 GLU A CA 1
ATOM 3392 C C . GLU A 1 437 ? -17.550 -45.769 7.251 1.00 82.62 437 GLU A C 1
ATOM 3394 O O . GLU A 1 437 ? -18.084 -44.976 6.474 1.00 82.62 437 GLU A O 1
ATOM 3399 N N . SER A 1 438 ? -17.869 -47.056 7.291 1.00 81.38 438 SER A N 1
ATOM 3400 C CA . SER A 1 438 ? -18.891 -47.686 6.467 1.00 81.38 438 SER A CA 1
ATOM 3401 C C . SER A 1 438 ? -20.300 -47.447 7.024 1.00 81.38 438 SER A C 1
ATOM 3403 O O . SER A 1 438 ? -20.451 -47.229 8.229 1.00 81.38 438 SER A O 1
ATOM 3405 N N . PRO A 1 439 ? -21.359 -47.567 6.198 1.00 75.25 439 PRO A N 1
ATOM 3406 C CA . PRO A 1 439 ? -22.748 -47.426 6.650 1.00 75.25 439 PRO A CA 1
ATOM 3407 C C . PRO A 1 439 ? -23.144 -48.380 7.788 1.00 75.25 439 PRO A C 1
ATOM 3409 O O . PRO A 1 439 ? -24.049 -48.082 8.562 1.00 75.25 439 PRO A O 1
ATOM 3412 N N . ASP A 1 440 ? -22.489 -49.540 7.881 1.00 77.81 440 ASP A N 1
ATOM 3413 C CA . ASP A 1 440 ? -22.712 -50.550 8.921 1.00 77.81 440 ASP A CA 1
ATOM 3414 C C . ASP A 1 440 ? -21.935 -50.275 10.225 1.00 77.81 440 ASP A C 1
ATOM 3416 O O . ASP A 1 440 ? -21.991 -51.072 11.161 1.00 77.81 440 ASP A O 1
ATOM 3420 N N . GLY A 1 441 ? -21.218 -49.147 10.296 1.00 70.12 441 GLY A N 1
ATOM 3421 C CA . GLY A 1 441 ? -20.400 -48.737 11.436 1.00 70.12 441 GLY A CA 1
ATOM 3422 C C . GLY A 1 441 ? -19.004 -49.365 11.469 1.00 70.12 441 GLY A C 1
ATOM 3423 O O . GLY A 1 441 ? -18.252 -49.125 12.416 1.00 70.12 441 GLY A O 1
ATOM 3424 N N . SER A 1 442 ? -18.624 -50.167 10.467 1.00 78.31 442 SER A N 1
ATOM 3425 C CA . SER A 1 442 ? -17.256 -50.686 10.367 1.00 78.31 442 SER A CA 1
ATOM 3426 C C . SER A 1 442 ? -16.270 -49.580 9.978 1.00 78.31 442 SER A C 1
ATOM 3428 O O . SER A 1 442 ? -16.574 -48.710 9.166 1.00 78.31 442 SER A O 1
ATOM 3430 N N . ARG A 1 443 ? -15.069 -49.599 10.568 1.00 81.19 443 ARG A N 1
ATOM 3431 C CA . ARG A 1 443 ? -14.012 -48.614 10.299 1.00 81.19 443 ARG A CA 1
ATOM 3432 C C . ARG A 1 443 ? -12.810 -49.267 9.640 1.00 81.19 443 ARG A C 1
ATOM 3434 O O . ARG A 1 443 ? -12.318 -50.294 10.108 1.00 81.19 443 ARG A O 1
ATOM 3441 N N . ILE A 1 444 ? -12.332 -48.647 8.569 1.00 81.25 444 ILE A N 1
ATOM 3442 C CA . ILE A 1 444 ? -11.177 -49.082 7.789 1.00 81.25 444 ILE A CA 1
ATOM 3443 C C . ILE A 1 444 ? -10.097 -48.010 7.935 1.00 81.25 444 ILE A C 1
ATOM 3445 O O . ILE A 1 444 ? -10.178 -46.944 7.327 1.00 81.25 444 ILE A O 1
ATOM 3449 N N . GLU A 1 445 ? -9.095 -48.297 8.762 1.00 79.19 445 GLU A N 1
ATOM 3450 C CA . GLU A 1 445 ? -7.932 -47.425 8.952 1.00 79.19 445 GLU A CA 1
ATOM 3451 C C . GLU A 1 445 ? -7.069 -47.380 7.686 1.00 79.19 445 GLU A C 1
ATOM 3453 O O . GLU A 1 445 ? -6.787 -48.415 7.067 1.00 79.19 445 GLU A O 1
ATOM 3458 N N . CYS A 1 446 ? -6.636 -46.181 7.298 1.00 70.19 446 CYS A N 1
ATOM 3459 C CA . CYS A 1 446 ? -5.848 -45.973 6.092 1.00 70.19 446 CYS A CA 1
ATOM 3460 C C . CYS A 1 446 ? -4.348 -45.985 6.390 1.00 70.19 446 CYS A C 1
ATOM 3462 O O . CYS A 1 446 ? -3.871 -45.373 7.344 1.00 70.19 446 CYS A O 1
ATOM 3464 N N . LYS A 1 447 ? -3.571 -46.603 5.498 1.00 62.16 447 LYS A N 1
ATOM 3465 C CA . LYS A 1 447 ? -2.122 -46.382 5.440 1.00 62.16 447 LYS A CA 1
ATOM 3466 C C . LYS A 1 447 ? -1.846 -45.240 4.468 1.00 62.16 447 LYS A C 1
ATOM 3468 O O . LYS A 1 447 ? -2.157 -45.360 3.287 1.00 62.16 447 LYS A O 1
ATOM 3473 N N . CYS A 1 448 ? -1.310 -44.142 4.988 1.00 72.50 448 CYS A N 1
ATOM 3474 C CA . CYS A 1 448 ? -0.868 -42.995 4.204 1.00 72.50 448 CYS A CA 1
ATOM 3475 C C . CYS A 1 448 ? 0.528 -43.278 3.631 1.00 72.50 448 CYS A C 1
ATOM 3477 O O . CYS A 1 448 ? 1.394 -43.774 4.355 1.00 72.50 448 CYS A O 1
ATOM 3479 N N . VAL A 1 449 ? 0.740 -43.002 2.345 1.00 68.56 449 VAL A N 1
ATOM 3480 C CA . VAL A 1 449 ? 2.036 -43.183 1.672 1.00 68.56 449 VAL A CA 1
ATOM 3481 C C . VAL A 1 449 ? 2.401 -41.892 0.949 1.00 68.56 449 VAL A C 1
ATOM 3483 O O . VAL A 1 449 ? 1.560 -41.299 0.283 1.00 68.56 449 VAL A O 1
ATOM 3486 N N . GLU A 1 450 ? 3.645 -41.445 1.077 1.00 63.84 450 GLU A N 1
ATOM 3487 C CA . GLU A 1 450 ? 4.149 -40.284 0.338 1.00 63.84 450 GLU A CA 1
ATOM 3488 C C . GLU A 1 450 ? 4.274 -40.608 -1.158 1.00 63.84 450 GLU A C 1
ATOM 3490 O O . GLU A 1 450 ? 4.780 -41.672 -1.522 1.00 63.84 450 GLU A O 1
ATOM 3495 N N . ILE A 1 451 ? 3.816 -39.695 -2.021 1.00 57.62 451 ILE A N 1
ATOM 3496 C CA . ILE A 1 451 ? 3.962 -39.800 -3.483 1.00 57.62 451 ILE A CA 1
ATOM 3497 C C . ILE A 1 451 ? 5.111 -38.903 -3.962 1.00 57.62 451 ILE A C 1
ATOM 3499 O O . ILE A 1 451 ? 5.997 -39.355 -4.683 1.00 57.62 451 ILE A O 1
ATOM 3503 N N . CYS A 1 452 ? 5.090 -37.631 -3.560 1.00 48.00 452 CYS A N 1
ATOM 3504 C CA . CYS A 1 452 ? 6.126 -36.626 -3.808 1.00 48.00 452 CYS A CA 1
ATOM 3505 C C . CYS A 1 452 ? 6.065 -35.570 -2.695 1.00 48.00 452 CYS A C 1
ATOM 3507 O O . CYS A 1 452 ? 5.056 -35.510 -2.009 1.00 48.00 452 CYS A O 1
ATOM 3509 N N . GLY A 1 453 ? 7.107 -34.751 -2.509 1.00 51.50 453 GLY A N 1
ATOM 3510 C CA . GLY A 1 453 ? 7.408 -34.028 -1.254 1.00 51.50 453 GLY A CA 1
ATOM 3511 C C . GLY A 1 453 ? 6.331 -33.143 -0.589 1.00 51.50 453 GLY A C 1
ATOM 3512 O O . GLY A 1 453 ? 6.556 -32.653 0.512 1.00 51.50 453 GLY A O 1
ATOM 3513 N N . ASP A 1 454 ? 5.172 -32.926 -1.200 1.00 61.16 454 ASP A N 1
ATOM 3514 C CA . ASP A 1 454 ? 4.000 -32.297 -0.588 1.00 61.16 454 ASP A CA 1
ATOM 3515 C C . ASP A 1 454 ? 2.688 -33.082 -0.802 1.00 61.16 454 ASP A C 1
ATOM 3517 O O . ASP A 1 454 ? 1.656 -32.673 -0.295 1.00 61.16 454 ASP A O 1
ATOM 3521 N N . CYS A 1 455 ? 2.687 -34.222 -1.498 1.00 63.06 455 CYS A N 1
ATOM 3522 C CA . CYS A 1 455 ? 1.503 -35.016 -1.835 1.00 63.06 455 CYS A CA 1
ATOM 3523 C C . CYS A 1 455 ? 1.550 -36.423 -1.219 1.00 63.06 455 CYS A C 1
ATOM 3525 O O . CYS A 1 455 ? 2.500 -37.184 -1.419 1.00 63.06 455 CYS A O 1
ATOM 3527 N N . PHE A 1 456 ? 0.459 -36.818 -0.564 1.00 71.12 456 PHE A N 1
ATOM 3528 C CA . PHE A 1 456 ? 0.283 -38.128 0.059 1.00 71.12 456 PHE A CA 1
ATOM 3529 C C . PHE A 1 456 ? -0.928 -38.870 -0.523 1.00 71.12 456 PHE A C 1
ATOM 3531 O O . PHE A 1 456 ? -1.936 -38.264 -0.890 1.00 71.12 456 PHE A O 1
ATOM 3538 N N . GLU A 1 457 ? -0.835 -40.197 -0.591 1.00 75.69 457 GLU A N 1
ATOM 3539 C CA . GLU A 1 457 ? -1.893 -41.101 -1.038 1.00 75.69 457 GLU A CA 1
ATOM 3540 C C . GLU A 1 457 ? -2.507 -41.858 0.140 1.00 75.69 457 GLU A C 1
ATOM 3542 O O . GLU A 1 457 ? -1.811 -42.501 0.929 1.00 75.69 457 GLU A O 1
ATOM 3547 N N . LEU A 1 458 ? -3.832 -41.839 0.207 1.00 76.69 458 LEU A N 1
ATOM 3548 C CA . LEU A 1 458 ? -4.649 -42.650 1.092 1.00 76.69 458 LEU A CA 1
ATOM 3549 C C . LEU A 1 458 ? -5.254 -43.796 0.282 1.00 76.69 458 LEU A C 1
ATOM 3551 O O . LEU A 1 458 ? -6.024 -43.551 -0.643 1.00 76.69 458 LEU A O 1
ATOM 3555 N N . ALA A 1 459 ? -4.918 -45.040 0.616 1.00 71.31 459 ALA A N 1
ATOM 3556 C CA . ALA A 1 459 ? -5.447 -46.232 -0.041 1.00 71.31 459 ALA A CA 1
ATOM 3557 C C . ALA A 1 459 ? -6.473 -46.943 0.856 1.00 71.31 459 ALA A C 1
ATOM 3559 O O . ALA A 1 459 ? -6.128 -47.470 1.916 1.00 71.31 459 ALA A O 1
ATOM 3560 N N . LEU A 1 460 ? -7.729 -46.994 0.411 1.00 78.56 460 LEU A N 1
ATOM 3561 C CA . LEU A 1 460 ? -8.867 -47.522 1.165 1.00 78.56 460 LEU A CA 1
ATOM 3562 C C . LEU A 1 460 ? -9.627 -48.552 0.334 1.00 78.56 460 LEU A C 1
ATOM 3564 O O . LEU A 1 460 ? -9.947 -48.319 -0.828 1.00 78.56 460 LEU A O 1
ATOM 3568 N N . LYS A 1 461 ? -9.937 -49.701 0.935 1.00 79.88 461 LYS A N 1
ATOM 3569 C CA . LYS A 1 461 ? -10.668 -50.787 0.276 1.00 79.88 461 LYS A CA 1
ATOM 3570 C C . LYS A 1 461 ? -12.012 -51.006 0.968 1.00 79.88 461 LYS A C 1
ATOM 3572 O O . LYS A 1 461 ? -12.037 -51.733 1.962 1.00 79.88 461 LYS A O 1
ATOM 3577 N N . PRO A 1 462 ? -13.108 -50.389 0.491 1.00 77.88 462 PRO A N 1
ATOM 3578 C CA . PRO A 1 462 ? -14.420 -50.591 1.086 1.00 77.88 462 PRO A CA 1
ATOM 3579 C C . PRO A 1 462 ? -14.860 -52.042 0.876 1.00 77.88 462 PRO A C 1
ATOM 3581 O O . PRO A 1 462 ? -14.666 -52.625 -0.192 1.00 77.88 462 PRO A O 1
ATOM 3584 N N . LEU A 1 463 ? -15.421 -52.646 1.920 1.00 78.06 463 LEU A N 1
ATOM 3585 C CA . LEU A 1 463 ? -15.859 -54.047 1.908 1.00 78.06 463 LEU A CA 1
ATOM 3586 C C . LEU A 1 463 ? -17.377 -54.187 1.768 1.00 78.06 463 LEU A C 1
ATOM 3588 O O . LEU A 1 463 ? -17.873 -55.292 1.561 1.00 78.06 463 LEU A O 1
ATOM 3592 N N . VAL A 1 464 ? -18.098 -53.074 1.867 1.00 75.44 464 VAL A N 1
ATOM 3593 C CA . VAL A 1 464 ? -19.557 -53.011 1.849 1.00 75.44 464 VAL A CA 1
ATOM 3594 C C . VAL A 1 464 ? -19.973 -51.928 0.857 1.00 75.44 464 VAL A C 1
ATOM 3596 O O . VAL A 1 464 ? -19.252 -50.953 0.664 1.00 75.44 464 VAL A O 1
ATOM 3599 N N . ALA A 1 465 ? -21.104 -52.119 0.184 1.00 75.56 465 ALA A N 1
ATOM 3600 C CA . ALA A 1 465 ? -21.689 -51.109 -0.696 1.00 75.56 465 ALA A CA 1
ATOM 3601 C C . ALA A 1 465 ? -22.494 -50.076 0.118 1.00 75.56 465 ALA A C 1
ATOM 3603 O O . ALA A 1 465 ? -23.050 -50.409 1.165 1.00 75.56 465 ALA A O 1
ATOM 3604 N N . GLY A 1 466 ? -22.594 -48.841 -0.372 1.00 71.31 466 GLY A N 1
ATOM 3605 C CA . GLY A 1 466 ? -23.358 -47.749 0.243 1.00 71.31 466 GLY A CA 1
ATOM 3606 C C . GLY A 1 466 ? -22.528 -46.496 0.533 1.00 71.31 466 GLY A C 1
ATOM 3607 O O . GLY A 1 466 ? -21.359 -46.407 0.165 1.00 71.31 466 GLY A O 1
ATOM 3608 N N . LEU A 1 467 ? -23.138 -45.521 1.211 1.00 74.44 467 LEU A N 1
ATOM 3609 C CA . LEU A 1 467 ? -22.544 -44.207 1.473 1.00 74.44 467 LEU A CA 1
ATOM 3610 C C . LEU A 1 467 ? -21.617 -44.219 2.705 1.00 74.44 467 LEU A C 1
ATOM 3612 O O . LEU A 1 467 ? -22.079 -44.304 3.840 1.00 74.44 467 LEU A O 1
ATOM 3616 N N . HIS A 1 468 ? -20.313 -44.118 2.479 1.00 79.69 468 HIS A N 1
ATOM 3617 C CA . HIS A 1 468 ? -19.260 -44.115 3.495 1.00 79.69 468 HIS A CA 1
ATOM 3618 C C . HIS A 1 468 ? -18.834 -42.685 3.866 1.00 79.69 468 HIS A C 1
ATOM 3620 O O . HIS A 1 468 ? -18.998 -41.753 3.077 1.00 79.69 468 HIS A O 1
ATOM 3626 N N . GLN A 1 469 ? -18.243 -42.520 5.053 1.00 80.31 469 GLN A N 1
ATOM 3627 C CA . GLN A 1 469 ? -17.647 -41.268 5.530 1.00 80.31 469 GLN A CA 1
ATOM 3628 C C . GLN A 1 469 ? -16.122 -41.386 5.597 1.00 80.31 469 GLN A C 1
ATOM 3630 O O . GLN A 1 469 ? -15.574 -42.142 6.401 1.00 80.31 469 GLN A O 1
ATOM 3635 N N . LEU A 1 470 ? -15.420 -40.625 4.763 1.00 82.19 470 LEU A N 1
ATOM 3636 C CA . LEU A 1 470 ? -13.966 -40.526 4.775 1.00 82.19 470 LEU A CA 1
ATOM 3637 C C . LEU A 1 470 ? -13.525 -39.399 5.711 1.00 82.19 470 LEU A C 1
ATOM 3639 O O . LEU A 1 470 ? -13.766 -38.226 5.440 1.00 82.19 470 LEU A O 1
ATOM 3643 N N . ASN A 1 471 ? -12.841 -39.763 6.789 1.00 80.94 471 ASN A N 1
ATOM 3644 C CA . ASN A 1 471 ? -12.319 -38.839 7.786 1.00 80.94 471 ASN A CA 1
ATOM 3645 C C . ASN A 1 471 ? -10.818 -38.642 7.582 1.00 80.94 471 ASN A C 1
ATOM 3647 O O . ASN A 1 471 ? -10.082 -39.627 7.510 1.00 80.94 471 ASN A O 1
ATOM 3651 N N . ILE A 1 472 ? -10.356 -37.391 7.524 1.00 80.69 472 ILE A N 1
ATOM 3652 C CA . ILE A 1 472 ? -8.938 -37.045 7.366 1.00 80.69 472 ILE A CA 1
ATOM 3653 C C . ILE A 1 472 ? -8.574 -35.935 8.357 1.00 80.69 472 ILE A C 1
ATOM 3655 O O . ILE A 1 472 ? -9.283 -34.940 8.496 1.00 80.69 472 ILE A O 1
ATOM 3659 N N . SER A 1 473 ? -7.454 -36.102 9.058 1.00 74.00 473 SER A N 1
ATOM 3660 C CA . SER A 1 473 ? -6.972 -35.147 10.058 1.00 74.00 473 SER A CA 1
ATOM 3661 C C . SER A 1 473 ? -5.448 -35.033 10.063 1.00 74.00 473 SER A C 1
ATOM 3663 O O . SER A 1 473 ? -4.746 -36.004 9.772 1.00 74.00 473 SER A O 1
ATOM 3665 N N . LEU A 1 474 ? -4.947 -33.853 10.431 1.00 74.62 474 LEU A N 1
ATOM 3666 C CA . LEU A 1 474 ? -3.534 -33.567 10.674 1.00 74.62 474 LEU A CA 1
ATOM 3667 C C . LEU A 1 474 ? -3.339 -33.273 12.164 1.00 74.62 474 LEU A C 1
ATOM 3669 O O . LEU A 1 474 ? -3.995 -32.392 12.714 1.00 74.62 474 LEU A O 1
ATOM 3673 N N . SER A 1 475 ? -2.470 -34.019 12.844 1.00 66.75 475 SER A N 1
ATOM 3674 C CA . SER A 1 475 ? -2.227 -33.882 14.290 1.00 66.75 475 SER A CA 1
ATOM 3675 C C . SER A 1 475 ? -3.515 -33.909 15.125 1.00 66.75 475 SER A C 1
ATOM 3677 O O . SER A 1 475 ? -3.628 -33.227 16.141 1.00 66.75 475 SER A O 1
ATOM 3679 N N . ARG A 1 476 ? -4.483 -34.739 14.701 1.00 62.69 476 ARG A N 1
ATOM 3680 C CA . ARG A 1 476 ? -5.834 -34.893 15.284 1.00 62.69 476 ARG A CA 1
ATOM 3681 C C . ARG A 1 476 ? -6.782 -33.705 15.087 1.00 62.69 476 ARG A C 1
ATOM 3683 O O . ARG A 1 476 ? -7.863 -33.703 15.671 1.00 62.69 476 ARG A O 1
ATOM 3690 N N . VAL A 1 477 ? -6.422 -32.741 14.245 1.00 61.34 477 VAL A N 1
ATOM 3691 C CA . VAL A 1 477 ? -7.314 -31.666 13.800 1.00 61.34 477 VAL A CA 1
ATOM 3692 C C . VAL A 1 477 ? -7.880 -32.047 12.426 1.00 61.34 477 VAL A C 1
ATOM 3694 O O . VAL A 1 477 ? -7.090 -32.334 11.523 1.00 61.34 477 VAL A O 1
ATOM 3697 N N . PRO A 1 478 ? -9.212 -32.125 12.246 1.00 67.00 478 PRO A N 1
ATOM 3698 C CA . PRO A 1 478 ? -9.819 -32.430 10.950 1.00 67.00 478 PRO A CA 1
ATOM 3699 C C . PRO A 1 478 ? -9.384 -31.424 9.888 1.00 67.00 478 PRO A C 1
ATOM 3701 O O . PRO A 1 478 ? -9.292 -30.229 10.173 1.00 67.00 478 PRO A O 1
ATOM 3704 N N . ILE A 1 479 ? -9.122 -31.903 8.673 1.00 70.50 479 ILE A N 1
ATOM 3705 C CA . ILE A 1 479 ? -8.899 -31.000 7.541 1.00 70.50 479 ILE A CA 1
ATOM 3706 C C . ILE A 1 479 ? -10.225 -30.360 7.122 1.00 70.50 479 ILE A C 1
ATOM 3708 O O . ILE A 1 479 ? -11.300 -30.881 7.430 1.00 70.50 479 ILE A O 1
ATOM 3712 N N . GLU A 1 480 ? -10.142 -29.236 6.417 1.00 58.09 480 GLU A N 1
ATOM 3713 C CA . GLU A 1 480 ? -11.314 -28.545 5.882 1.00 58.09 480 GLU A CA 1
ATOM 3714 C C . GLU A 1 480 ? -12.172 -29.519 5.050 1.00 58.09 480 GLU A C 1
ATOM 3716 O O . GLU A 1 480 ? -11.635 -30.328 4.296 1.00 58.09 480 GLU A O 1
ATOM 3721 N N . GLU A 1 481 ? -13.494 -29.485 5.254 1.00 58.88 481 GLU A N 1
ATOM 3722 C CA . GLU A 1 481 ? -14.498 -30.371 4.631 1.00 58.88 481 GLU A CA 1
ATOM 3723 C C . GLU A 1 481 ? -14.507 -31.859 5.061 1.00 58.88 481 GLU A C 1
ATOM 3725 O O . GLU A 1 481 ? -15.367 -32.617 4.614 1.00 58.88 481 GLU A O 1
ATOM 3730 N N . SER A 1 482 ? -13.642 -32.294 5.987 1.00 71.38 482 SER A N 1
ATOM 3731 C CA . SER A 1 482 ? -13.747 -33.636 6.586 1.00 71.38 482 SER A CA 1
ATOM 3732 C C . SER A 1 482 ? -14.887 -33.699 7.625 1.00 71.38 482 SER A C 1
ATOM 3734 O O . SER A 1 482 ? -14.926 -32.849 8.518 1.00 71.38 482 SER A O 1
ATOM 3736 N N . PRO A 1 483 ? -15.757 -34.734 7.626 1.00 71.19 483 PRO A N 1
ATOM 3737 C CA . PRO A 1 483 ? -15.718 -35.938 6.792 1.00 71.19 483 PRO A CA 1
ATOM 3738 C C . PRO A 1 483 ? -16.356 -35.782 5.406 1.00 71.19 483 PRO A C 1
ATOM 3740 O O . PRO A 1 483 ? -17.414 -35.178 5.248 1.00 71.19 483 PRO A O 1
ATOM 3743 N N . PHE A 1 484 ? -15.770 -36.462 4.421 1.00 74.44 484 PHE A N 1
ATOM 3744 C CA . PHE A 1 484 ? -16.259 -36.506 3.045 1.00 74.44 484 PHE A CA 1
ATOM 3745 C C . PHE A 1 484 ? -17.187 -37.703 2.807 1.00 74.44 484 PHE A C 1
ATOM 3747 O O . PHE A 1 484 ? -16.903 -38.811 3.259 1.00 74.44 484 PHE A O 1
ATOM 3754 N N . LEU A 1 485 ? -18.269 -37.512 2.050 1.00 68.31 485 LEU A N 1
ATOM 3755 C CA . LEU A 1 485 ? -19.212 -38.583 1.705 1.00 68.31 485 LEU A CA 1
ATOM 3756 C C . LEU A 1 485 ? -18.787 -39.311 0.420 1.00 68.31 485 LEU A C 1
ATOM 3758 O O . LEU A 1 485 ? -18.499 -38.671 -0.589 1.00 68.31 485 LEU A O 1
ATOM 3762 N N . VAL A 1 486 ? -18.777 -40.647 0.450 1.00 74.62 486 VAL A N 1
ATOM 3763 C CA . VAL A 1 486 ? -18.294 -41.509 -0.643 1.00 74.62 486 VAL A CA 1
ATOM 3764 C C . VAL A 1 486 ? -19.299 -42.620 -0.939 1.00 74.62 486 VAL A C 1
ATOM 3766 O O . VAL A 1 486 ? -19.577 -43.437 -0.069 1.00 74.62 486 VAL A O 1
ATOM 3769 N N . ASP A 1 487 ? -19.822 -42.697 -2.161 1.00 70.12 487 ASP A N 1
ATOM 3770 C CA . ASP A 1 487 ? -20.721 -43.788 -2.566 1.00 70.12 487 ASP A CA 1
ATOM 3771 C C . ASP A 1 487 ? -19.929 -45.009 -3.061 1.00 70.12 487 ASP A C 1
ATOM 3773 O O . ASP A 1 487 ? -18.991 -44.846 -3.840 1.00 70.12 487 ASP A O 1
ATOM 3777 N N . VAL A 1 488 ? -20.284 -46.222 -2.620 1.00 75.38 488 VAL A N 1
ATOM 3778 C CA . VAL A 1 488 ? -19.612 -47.484 -2.986 1.00 75.38 488 VAL A CA 1
ATOM 3779 C C . VAL A 1 488 ? -20.604 -48.460 -3.646 1.00 75.38 488 VAL A C 1
ATOM 3781 O O . VAL A 1 488 ? -21.598 -48.844 -3.034 1.00 75.38 488 VAL A O 1
ATOM 3784 N N . VAL A 1 489 ? -20.308 -48.929 -4.862 1.00 71.88 489 VAL A N 1
ATOM 3785 C CA . VAL A 1 489 ? -21.088 -49.867 -5.695 1.00 71.88 489 VAL A CA 1
ATOM 3786 C C . VAL A 1 489 ? -20.347 -51.189 -5.949 1.00 71.88 489 VAL A C 1
ATOM 3788 O O . VAL A 1 489 ? -19.177 -51.339 -5.629 1.00 71.88 489 VAL A O 1
ATOM 3791 N N . GLN A 1 490 ? -21.002 -52.181 -6.555 1.00 70.69 490 GLN A N 1
ATOM 3792 C CA . GLN A 1 490 ? -20.407 -53.481 -6.897 1.00 70.69 490 GLN A CA 1
ATOM 3793 C C . GLN A 1 490 ? -20.418 -53.683 -8.424 1.00 70.69 490 GLN A C 1
ATOM 3795 O O . GLN A 1 490 ? -21.473 -53.549 -9.041 1.00 70.69 490 GLN A O 1
ATOM 3800 N N . VAL A 1 491 ? -19.266 -53.985 -9.042 1.00 55.72 491 VAL A N 1
ATOM 3801 C CA . VAL A 1 491 ? -19.117 -54.136 -10.510 1.00 55.72 491 VAL A CA 1
ATOM 3802 C C . VAL A 1 491 ? -18.978 -55.617 -10.904 1.00 55.72 491 VAL A C 1
ATOM 3804 O O . VAL A 1 491 ? -18.279 -56.375 -10.236 1.00 55.72 491 VAL A O 1
ATOM 3807 N N . SER A 1 492 ? -19.660 -56.034 -11.979 1.00 44.34 492 SER A N 1
ATOM 3808 C CA . SER A 1 492 ? -19.666 -57.404 -12.530 1.00 44.34 492 SER A CA 1
ATOM 3809 C C . SER A 1 492 ? -18.573 -57.636 -13.586 1.00 44.34 492 SER A C 1
ATOM 3811 O O . SER A 1 492 ? -18.425 -56.835 -14.506 1.00 44.34 492 SER A O 1
ATOM 3813 N N . GLU A 1 493 ? -17.855 -58.758 -13.489 1.00 40.00 493 GLU A N 1
ATOM 3814 C CA . GLU A 1 493 ? -16.701 -59.140 -14.320 1.00 40.00 493 GLU A CA 1
ATOM 3815 C C . GLU A 1 493 ? -17.082 -59.532 -15.765 1.00 40.00 493 GLU A C 1
ATOM 3817 O O . GLU A 1 493 ? -17.712 -60.567 -15.971 1.00 40.00 493 GLU A O 1
ATOM 3822 N N . ASN A 1 494 ? -16.702 -58.721 -16.765 1.00 38.88 494 ASN A N 1
ATOM 3823 C CA . ASN A 1 494 ? -16.304 -59.130 -18.132 1.00 38.88 494 ASN A CA 1
ATOM 3824 C C . ASN A 1 494 ? -16.152 -57.894 -19.039 1.00 38.88 494 ASN A C 1
ATOM 3826 O O . ASN A 1 494 ? -17.161 -57.411 -19.549 1.00 38.88 494 ASN A O 1
ATOM 3830 N N . GLN A 1 495 ? -14.927 -57.408 -19.294 1.00 39.88 495 GLN A N 1
ATOM 3831 C CA . GLN A 1 495 ? -14.631 -56.524 -20.437 1.00 39.88 495 GLN A CA 1
ATOM 3832 C C . GLN A 1 495 ? -13.120 -56.395 -20.731 1.00 39.88 495 GLN A C 1
ATOM 3834 O O . GLN A 1 495 ? -12.284 -56.555 -19.841 1.00 39.88 495 GLN A O 1
ATOM 3839 N N . ASP A 1 496 ? -12.821 -56.148 -22.012 1.00 44.53 496 ASP A N 1
ATOM 3840 C CA . ASP A 1 496 ? -11.518 -55.874 -22.645 1.00 44.53 496 ASP A CA 1
ATOM 3841 C C . ASP A 1 496 ? -10.705 -54.747 -21.966 1.00 44.53 496 ASP A C 1
ATOM 3843 O O . ASP A 1 496 ? -11.249 -54.003 -21.145 1.00 44.53 496 ASP A O 1
ATOM 3847 N N . PRO A 1 497 ? -9.398 -54.585 -22.280 1.00 48.91 497 PRO A N 1
ATOM 3848 C CA . PRO A 1 497 ? -8.573 -53.547 -21.672 1.00 48.91 497 PRO A CA 1
ATOM 3849 C C . PRO A 1 497 ? -9.037 -52.121 -22.036 1.00 48.91 497 PRO A C 1
ATOM 3851 O O . PRO A 1 497 ? -8.646 -51.567 -23.064 1.00 48.91 497 PRO A O 1
ATOM 3854 N N . GLY A 1 498 ? -9.886 -51.531 -21.189 1.00 54.03 498 GLY A N 1
ATOM 3855 C CA . GLY A 1 498 ? -10.370 -50.147 -21.293 1.00 54.03 498 GLY A CA 1
ATOM 3856 C C . GLY A 1 498 ? -9.306 -49.094 -20.967 1.00 54.03 498 GLY A C 1
ATOM 3857 O O . GLY A 1 498 ? -8.232 -49.416 -20.449 1.00 54.03 498 GLY A O 1
ATOM 3858 N N . VAL A 1 499 ? -9.599 -47.825 -21.252 1.00 59.19 499 VAL A N 1
ATOM 3859 C CA . VAL A 1 499 ? -8.666 -46.707 -21.034 1.00 59.19 499 VAL A CA 1
ATOM 3860 C C . VAL A 1 499 ? -9.284 -45.705 -20.067 1.00 59.19 499 VAL A C 1
ATOM 3862 O O . VAL A 1 499 ? -10.295 -45.082 -20.363 1.00 59.19 499 VAL A O 1
ATOM 3865 N N . GLU A 1 500 ? -8.649 -45.488 -18.914 1.00 61.09 500 GLU A N 1
ATOM 3866 C CA . GLU A 1 500 ? -9.046 -44.405 -18.006 1.00 61.09 500 GLU A CA 1
ATOM 3867 C C . GLU A 1 500 ? -8.316 -43.119 -18.406 1.00 61.09 500 GLU A C 1
ATOM 3869 O O . GLU A 1 500 ? -7.085 -43.090 -18.415 1.00 61.09 500 GLU A O 1
ATOM 3874 N N . ILE A 1 501 ? -9.070 -42.072 -18.752 1.00 58.88 501 ILE A N 1
ATOM 3875 C CA . ILE A 1 501 ? -8.553 -40.795 -19.266 1.00 58.88 501 ILE A CA 1
ATOM 3876 C C . ILE A 1 501 ? -8.891 -39.672 -18.287 1.00 58.88 501 ILE A C 1
ATOM 3878 O O . ILE A 1 501 ? -10.022 -39.577 -17.811 1.00 58.88 501 ILE A O 1
ATOM 3882 N N . ILE A 1 502 ? -7.930 -38.784 -18.038 1.00 55.03 502 ILE A N 1
ATOM 3883 C CA . ILE A 1 502 ? -8.154 -37.512 -17.344 1.00 55.03 502 ILE A CA 1
ATOM 3884 C C . ILE A 1 502 ? -8.234 -36.418 -18.415 1.00 55.03 502 ILE A C 1
ATOM 3886 O O . ILE A 1 502 ? -7.232 -36.112 -19.062 1.00 55.03 502 ILE A O 1
ATOM 3890 N N . LEU A 1 503 ? -9.435 -35.878 -18.649 1.00 50.75 503 LEU A N 1
ATOM 3891 C CA . LEU A 1 503 ? -9.678 -34.842 -19.660 1.00 50.75 503 LEU A CA 1
ATOM 3892 C C . LEU A 1 503 ? -9.425 -33.434 -19.101 1.00 50.75 503 LEU A C 1
ATOM 3894 O O . LEU A 1 503 ? -9.770 -33.142 -17.957 1.00 50.75 503 LEU A O 1
ATOM 3898 N N . SER A 1 504 ? -8.876 -32.564 -19.947 1.00 50.91 504 SER A N 1
ATOM 3899 C CA . SER A 1 504 ? -8.728 -31.117 -19.753 1.00 50.91 504 SER A CA 1
ATOM 3900 C C . SER A 1 504 ? -9.364 -30.364 -20.931 1.00 50.91 504 SER A C 1
ATOM 3902 O O . SER A 1 504 ? -9.563 -30.940 -22.006 1.00 50.91 504 SER A O 1
ATOM 3904 N N . ASP A 1 505 ? -9.720 -29.092 -20.732 1.00 55.41 505 ASP A N 1
ATOM 3905 C CA . ASP A 1 505 ? -10.238 -28.231 -21.803 1.00 55.41 505 ASP A CA 1
ATOM 3906 C C . ASP A 1 505 ? -9.169 -28.002 -22.889 1.00 55.41 505 ASP A C 1
ATOM 3908 O O . ASP A 1 505 ? -7.999 -27.785 -22.579 1.00 55.41 505 ASP A O 1
ATOM 3912 N N . ALA A 1 506 ? -9.557 -28.028 -24.171 1.00 64.56 506 ALA A N 1
ATOM 3913 C CA . ALA A 1 506 ? -8.635 -27.853 -25.297 1.00 64.56 506 ALA A CA 1
ATOM 3914 C C . ALA A 1 506 ? -8.912 -26.565 -26.097 1.00 64.56 506 ALA A C 1
ATOM 3916 O O . ALA A 1 506 ? -10.062 -26.181 -26.304 1.00 64.56 506 ALA A O 1
ATOM 3917 N N . PHE A 1 507 ? -7.861 -25.925 -26.617 1.00 72.06 507 PHE A N 1
ATOM 3918 C CA . PHE A 1 507 ? -7.893 -24.688 -27.419 1.00 72.06 507 PHE A CA 1
ATOM 3919 C C . PHE A 1 507 ? -7.157 -24.850 -28.745 1.00 72.06 507 PHE A C 1
ATOM 3921 O O . PHE A 1 507 ? -6.112 -25.502 -28.814 1.00 72.06 507 PHE A O 1
ATOM 3928 N N . ALA A 1 508 ? -7.687 -24.219 -29.789 1.00 71.06 508 ALA A N 1
ATOM 3929 C CA . ALA A 1 508 ? -7.076 -24.233 -31.110 1.00 71.06 508 ALA A CA 1
ATOM 3930 C C . ALA A 1 508 ? -5.689 -23.564 -31.083 1.00 71.06 508 ALA A C 1
ATOM 3932 O O . ALA A 1 508 ? -5.534 -22.465 -30.554 1.00 71.06 508 ALA A O 1
ATOM 3933 N N . GLY A 1 509 ? -4.685 -24.224 -31.661 1.00 65.19 509 GLY A N 1
ATOM 3934 C CA . GLY A 1 509 ? -3.312 -23.732 -31.789 1.00 65.19 509 GLY A CA 1
ATOM 3935 C C . GLY A 1 509 ? -2.438 -23.861 -30.536 1.00 65.19 509 GLY A C 1
ATOM 3936 O O . GLY A 1 509 ? -1.272 -23.484 -30.598 1.00 65.19 509 GLY A O 1
ATOM 3937 N N . ALA A 1 510 ? -2.957 -24.396 -29.425 1.00 67.00 510 ALA A N 1
ATOM 3938 C CA . ALA A 1 510 ? -2.204 -24.619 -28.185 1.00 67.00 510 ALA A CA 1
ATOM 3939 C C . ALA A 1 510 ? -1.843 -26.103 -27.993 1.00 67.00 510 ALA A C 1
ATOM 3941 O O . ALA A 1 510 ? -2.597 -26.978 -28.418 1.00 67.00 510 ALA A O 1
ATOM 3942 N N . GLU A 1 511 ? -0.705 -26.390 -27.356 1.00 72.00 511 GLU A N 1
ATOM 3943 C CA . GLU A 1 511 ? -0.332 -27.759 -26.976 1.00 72.00 511 GLU A CA 1
ATOM 3944 C C . GLU A 1 511 ? -1.218 -28.251 -25.824 1.00 72.00 511 GLU A C 1
ATOM 3946 O O . GLU A 1 511 ? -1.351 -27.580 -24.799 1.00 72.00 511 GLU A O 1
ATOM 3951 N N . HIS A 1 512 ? -1.795 -29.442 -25.974 1.00 72.00 512 HIS A N 1
ATOM 3952 C CA . HIS A 1 512 ? -2.634 -30.088 -24.966 1.00 72.00 512 HIS A CA 1
ATOM 3953 C C . HIS A 1 512 ? -2.024 -31.392 -24.509 1.00 72.00 512 HIS A C 1
ATOM 3955 O O . HIS A 1 512 ? -1.483 -32.159 -25.306 1.00 72.00 512 HIS A O 1
ATOM 3961 N N . VAL A 1 513 ? -2.168 -31.652 -23.212 1.00 75.31 513 VAL A N 1
ATOM 3962 C CA . VAL A 1 513 ? -1.652 -32.848 -22.556 1.00 75.31 513 VAL A CA 1
ATOM 3963 C C . VAL A 1 513 ? -2.814 -33.655 -21.993 1.00 75.31 513 VAL A C 1
ATOM 3965 O O . VAL A 1 513 ? -3.639 -33.123 -21.252 1.00 75.31 513 VAL A O 1
ATOM 3968 N N . VAL A 1 514 ? -2.860 -34.943 -22.325 1.00 74.38 514 VAL A N 1
ATOM 3969 C CA . VAL A 1 514 ? -3.842 -35.908 -21.820 1.00 74.38 514 VAL A CA 1
ATOM 3970 C C . VAL A 1 514 ? -3.103 -37.023 -21.094 1.00 74.38 514 VAL A C 1
ATOM 3972 O O . VAL A 1 514 ? -2.175 -37.615 -21.642 1.00 74.38 514 VAL A O 1
ATOM 3975 N N . PHE A 1 515 ? -3.523 -37.335 -19.870 1.00 76.25 515 PHE A N 1
ATOM 3976 C CA . PHE A 1 515 ? -2.998 -38.479 -19.125 1.00 76.25 515 PHE A CA 1
ATOM 3977 C C . PHE A 1 515 ? -3.962 -39.657 -19.232 1.00 76.25 515 PHE A C 1
ATOM 3979 O O . PHE A 1 515 ? -5.173 -39.482 -19.064 1.00 76.25 515 PHE A O 1
ATOM 3986 N N . PHE A 1 516 ? -3.433 -40.853 -19.496 1.00 73.56 516 PHE A N 1
ATOM 3987 C CA . PHE A 1 516 ? -4.248 -42.064 -19.597 1.00 73.56 516 PHE A CA 1
ATOM 3988 C C . PHE A 1 516 ? -3.601 -43.292 -18.945 1.00 73.56 516 PHE A C 1
ATOM 3990 O O . PHE A 1 516 ? -2.376 -43.399 -18.857 1.00 73.56 516 PHE A O 1
ATOM 3997 N N . LYS A 1 517 ? -4.445 -44.234 -18.506 1.00 75.38 517 LYS A N 1
ATOM 3998 C CA . LYS A 1 517 ? -4.068 -45.545 -17.946 1.00 75.38 517 LYS A CA 1
ATOM 3999 C C . LYS A 1 517 ? -4.759 -46.676 -18.708 1.00 75.38 517 LYS A C 1
ATOM 4001 O O . LYS A 1 517 ? -5.929 -46.553 -19.056 1.00 75.38 517 LYS A O 1
ATOM 4006 N N . LEU A 1 518 ? -4.063 -47.795 -18.916 1.00 67.69 518 LEU A N 1
ATOM 4007 C CA . LEU A 1 518 ? -4.617 -49.008 -19.541 1.00 67.69 518 LEU A CA 1
ATOM 4008 C C . LEU A 1 518 ? -5.162 -49.966 -18.460 1.00 67.69 518 LEU A C 1
ATOM 4010 O O . LEU A 1 518 ? -4.426 -50.322 -17.539 1.00 67.69 518 LEU A O 1
ATOM 4014 N N . ARG A 1 519 ? -6.426 -50.402 -18.555 1.00 59.72 519 ARG A N 1
ATOM 4015 C CA . ARG A 1 519 ? -7.035 -51.428 -17.677 1.00 59.72 519 ARG A CA 1
ATOM 4016 C C . ARG A 1 519 ? -6.765 -52.829 -18.239 1.00 59.72 519 ARG A C 1
ATOM 4018 O O . ARG A 1 519 ? -6.727 -52.982 -19.445 1.00 59.72 519 ARG A O 1
ATOM 4025 N N . GLY A 1 520 ? -6.573 -53.862 -17.412 1.00 53.41 520 GLY A N 1
ATOM 4026 C CA . GLY A 1 520 ? -6.476 -55.259 -17.883 1.00 53.41 520 GLY A CA 1
ATOM 4027 C C . GLY A 1 520 ? -5.886 -56.252 -16.860 1.00 53.41 520 GLY A C 1
ATOM 4028 O O . GLY A 1 520 ? -5.215 -55.816 -15.925 1.00 53.41 520 GLY A O 1
ATOM 4029 N N . PRO A 1 521 ? -6.079 -57.586 -17.025 1.00 43.09 521 PRO A N 1
ATOM 4030 C CA . PRO A 1 521 ? -5.818 -58.610 -15.990 1.00 43.09 521 PRO A CA 1
ATOM 4031 C C . PRO A 1 521 ? -4.337 -58.869 -15.669 1.00 43.09 521 PRO A C 1
ATOM 4033 O O . PRO A 1 521 ? -3.999 -59.722 -14.850 1.00 43.09 521 PRO A O 1
ATOM 4036 N N . SER A 1 522 ? -3.429 -58.154 -16.319 1.00 43.62 522 SER A N 1
ATOM 4037 C CA . SER A 1 522 ? -1.997 -58.243 -16.078 1.00 43.62 522 SER A CA 1
ATOM 4038 C C . SER A 1 522 ? -1.397 -56.861 -16.255 1.00 43.62 522 SER A C 1
ATOM 4040 O O . SER A 1 522 ? -1.001 -56.490 -17.357 1.00 43.62 522 SER A O 1
ATOM 4042 N N . SER A 1 523 ? -1.310 -56.122 -15.151 1.00 48.50 523 SER A N 1
ATOM 4043 C CA . SER A 1 523 ? -0.518 -54.904 -14.956 1.00 48.50 523 SER A CA 1
ATOM 4044 C C . SER A 1 523 ? 0.988 -55.186 -15.103 1.00 48.50 523 SER A C 1
ATOM 4046 O O . SER A 1 523 ? 1.799 -54.958 -14.208 1.00 48.50 523 SER A O 1
ATOM 4048 N N . ARG A 1 524 ? 1.387 -55.728 -16.257 1.00 52.19 524 ARG A N 1
ATOM 4049 C CA . ARG A 1 524 ? 2.766 -55.703 -16.735 1.00 52.19 524 ARG A CA 1
ATOM 4050 C C . ARG A 1 524 ? 2.931 -54.446 -17.574 1.00 52.19 524 ARG A C 1
ATOM 4052 O O . ARG A 1 524 ? 2.112 -54.178 -18.442 1.00 52.19 524 ARG A O 1
ATOM 4059 N N . ARG A 1 525 ? 4.010 -53.710 -17.304 1.00 54.56 525 ARG A N 1
ATOM 4060 C CA . ARG A 1 525 ? 4.444 -52.510 -18.029 1.00 54.56 525 ARG A CA 1
ATOM 4061 C C . ARG A 1 525 ? 4.382 -52.753 -19.543 1.00 54.56 525 ARG A C 1
ATOM 4063 O O . ARG A 1 525 ? 5.223 -53.474 -20.085 1.00 54.56 525 ARG A O 1
ATOM 4070 N N . THR A 1 526 ? 3.389 -52.171 -20.211 1.00 60.97 526 THR A N 1
ATOM 4071 C CA . THR A 1 526 ? 3.341 -52.117 -21.675 1.00 60.97 526 THR A CA 1
ATOM 4072 C C . THR A 1 526 ? 4.523 -51.262 -22.117 1.00 60.97 526 THR A C 1
ATOM 4074 O O . THR A 1 526 ? 4.723 -50.163 -21.593 1.00 60.97 526 THR A O 1
ATOM 4077 N N . ARG A 1 527 ? 5.379 -51.779 -23.006 1.00 63.62 527 ARG A N 1
ATOM 4078 C CA . ARG A 1 527 ? 6.572 -51.035 -23.439 1.00 63.62 527 ARG A CA 1
ATOM 4079 C C . ARG A 1 527 ? 6.118 -49.760 -24.151 1.00 63.62 527 ARG A C 1
ATOM 4081 O O . ARG A 1 527 ? 5.191 -49.817 -24.955 1.00 63.62 527 ARG A O 1
ATOM 4088 N N . LEU A 1 528 ? 6.799 -48.634 -23.936 1.00 70.06 528 LEU A N 1
ATOM 4089 C CA . LEU A 1 528 ? 6.490 -47.397 -24.666 1.00 70.06 528 LEU A CA 1
ATOM 4090 C C . LEU A 1 528 ? 6.521 -47.618 -26.192 1.00 70.06 528 LEU A C 1
ATOM 4092 O O . LEU A 1 528 ? 5.682 -47.098 -26.912 1.00 70.06 528 LEU A O 1
ATOM 4096 N N . SER A 1 529 ? 7.402 -48.505 -26.672 1.00 71.69 529 SER A N 1
ATOM 4097 C CA . SER A 1 529 ? 7.493 -48.910 -28.083 1.00 71.69 529 SER A CA 1
ATOM 4098 C C . SER A 1 529 ? 6.237 -49.582 -28.656 1.00 71.69 529 SER A C 1
ATOM 4100 O O . SER A 1 529 ? 6.127 -49.708 -29.869 1.00 71.69 529 SER A O 1
ATOM 4102 N N . SER A 1 530 ? 5.336 -50.081 -27.806 1.00 73.88 530 SER A N 1
ATOM 4103 C CA . SER A 1 530 ? 4.062 -50.696 -28.216 1.00 73.88 530 SER A CA 1
ATOM 4104 C C . SER A 1 530 ? 2.886 -49.715 -28.198 1.00 73.88 530 SER A C 1
ATOM 4106 O O . SER A 1 530 ? 1.783 -50.103 -28.572 1.00 73.88 530 SER A O 1
ATOM 4108 N N . LEU A 1 531 ? 3.104 -48.458 -27.791 1.00 80.75 531 LEU A N 1
ATOM 4109 C CA . LEU A 1 531 ? 2.074 -47.425 -27.716 1.00 80.75 531 LEU A CA 1
ATOM 4110 C C . LEU A 1 531 ? 2.246 -46.402 -28.833 1.00 80.75 531 LEU A C 1
ATOM 4112 O O . LEU A 1 531 ? 3.348 -45.935 -29.105 1.00 80.75 531 LEU A O 1
ATOM 4116 N N . SER A 1 532 ? 1.140 -46.022 -29.460 1.00 82.31 532 SER A N 1
ATOM 4117 C CA . SER A 1 532 ? 1.092 -44.855 -30.344 1.00 82.31 532 SER A CA 1
ATOM 4118 C C . SER A 1 532 ? -0.266 -44.178 -30.235 1.00 82.31 532 SER A C 1
ATOM 4120 O O . SER A 1 532 ? -1.246 -44.804 -29.830 1.00 82.31 532 SER A O 1
ATOM 4122 N N . ALA A 1 533 ? -0.332 -42.896 -30.581 1.00 84.75 533 ALA A N 1
ATOM 4123 C CA . ALA A 1 533 ? -1.580 -42.156 -30.583 1.00 84.75 533 ALA A CA 1
ATOM 4124 C C . ALA A 1 533 ? -1.707 -41.296 -31.836 1.00 84.75 533 ALA A C 1
ATOM 4126 O O . ALA A 1 533 ? -0.726 -40.779 -32.372 1.00 84.75 533 ALA A O 1
ATOM 4127 N N . ARG A 1 534 ? -2.942 -41.150 -32.309 1.00 83.19 534 ARG A N 1
ATOM 4128 C CA . ARG A 1 534 ? -3.268 -40.302 -33.455 1.00 83.19 534 ARG A CA 1
ATOM 4129 C C . ARG A 1 534 ? -4.512 -39.498 -33.158 1.00 83.19 534 ARG A C 1
ATOM 4131 O O . ARG A 1 534 ? -5.424 -39.992 -32.489 1.00 83.19 534 ARG A O 1
ATOM 4138 N N . TYR A 1 535 ? -4.565 -38.285 -33.688 1.00 85.81 535 TYR A N 1
ATOM 4139 C CA . TYR A 1 535 ? -5.750 -37.447 -33.589 1.00 85.81 535 TYR A CA 1
ATOM 4140 C C . TYR A 1 535 ? -6.228 -36.984 -34.964 1.00 85.81 535 TYR A C 1
ATOM 4142 O O . TYR A 1 535 ? -5.453 -36.815 -35.907 1.00 85.81 535 TYR A O 1
ATOM 4150 N N . PHE A 1 536 ? -7.539 -36.794 -35.073 1.00 80.94 536 PHE A N 1
ATOM 4151 C CA . PHE A 1 536 ? -8.216 -36.384 -36.296 1.00 80.94 536 PHE A CA 1
ATOM 4152 C C . PHE A 1 536 ? -9.247 -35.296 -35.997 1.00 80.94 536 PHE A C 1
ATOM 4154 O O . PHE A 1 536 ? -10.016 -35.409 -35.044 1.00 80.94 536 PHE A O 1
ATOM 4161 N N . MET A 1 537 ? -9.300 -34.264 -36.842 1.00 77.88 537 MET A N 1
ATOM 4162 C CA . MET A 1 537 ? -10.385 -33.281 -36.848 1.00 77.88 537 MET A CA 1
ATOM 4163 C C . MET A 1 537 ? -11.119 -33.318 -38.192 1.00 77.88 537 MET A C 1
ATOM 4165 O O . MET A 1 537 ? -10.473 -33.161 -39.230 1.00 77.88 537 MET A O 1
ATOM 4169 N N . PRO A 1 538 ? -12.455 -33.478 -38.209 1.00 71.12 538 PRO A N 1
ATOM 4170 C CA . PRO A 1 538 ? -13.231 -33.364 -39.436 1.00 71.12 538 PRO A CA 1
ATOM 4171 C C . PRO A 1 538 ? -13.171 -31.925 -39.969 1.00 71.12 538 PRO A C 1
ATOM 4173 O O . PRO A 1 538 ? -13.518 -30.982 -39.259 1.00 71.12 538 PRO A O 1
ATOM 4176 N N . GLY A 1 539 ? -12.752 -31.746 -41.224 1.00 55.78 539 GLY A N 1
ATOM 4177 C CA . GLY A 1 539 ? -12.827 -30.450 -41.906 1.00 55.78 539 GLY A CA 1
ATOM 4178 C C . GLY A 1 539 ? -14.279 -29.994 -42.114 1.00 55.78 539 GLY A C 1
ATOM 4179 O O . GLY A 1 539 ? -15.179 -30.820 -42.275 1.00 55.78 539 GLY A O 1
ATOM 4180 N N . ARG A 1 540 ? -14.517 -28.674 -42.136 1.00 43.44 540 ARG A N 1
ATOM 4181 C CA . ARG A 1 540 ? -15.860 -28.067 -42.281 1.00 43.44 540 ARG A CA 1
ATOM 4182 C C . ARG A 1 540 ? -16.575 -28.366 -43.613 1.00 43.44 540 ARG A C 1
ATOM 4184 O O . ARG A 1 540 ? -17.776 -28.134 -43.691 1.00 43.44 540 ARG A O 1
ATOM 4191 N N . ASP A 1 541 ? -15.907 -28.948 -44.608 1.00 41.34 541 ASP A N 1
ATOM 4192 C CA . ASP A 1 541 ? -16.469 -29.154 -45.955 1.00 41.34 541 ASP A CA 1
ATOM 4193 C C . ASP A 1 541 ? -17.260 -30.467 -46.159 1.00 41.34 541 ASP A C 1
ATOM 4195 O O . ASP A 1 541 ? -17.568 -30.825 -47.294 1.00 41.34 541 ASP A O 1
ATOM 4199 N N . GLN A 1 542 ? -17.627 -31.209 -45.103 1.00 41.03 542 GLN A N 1
ATOM 4200 C CA . GLN A 1 542 ? -18.369 -32.484 -45.242 1.00 41.03 542 GLN A CA 1
ATOM 4201 C C . GLN A 1 542 ? -19.660 -32.617 -44.413 1.00 41.03 542 GLN A C 1
ATOM 4203 O O . GLN A 1 542 ? -20.126 -33.730 -44.189 1.00 41.03 542 GLN A O 1
ATOM 4208 N N . VAL A 1 543 ? -20.290 -31.516 -43.981 1.00 35.25 543 VAL A N 1
ATOM 4209 C CA . VAL A 1 543 ? -21.563 -31.573 -43.210 1.00 35.25 543 VAL A CA 1
ATOM 4210 C C . VAL A 1 543 ? -22.782 -31.064 -44.006 1.00 35.25 543 VAL A C 1
ATOM 4212 O O . VAL A 1 543 ? -23.848 -30.819 -43.455 1.00 35.25 543 VAL A O 1
ATOM 4215 N N . GLN A 1 544 ? -22.682 -30.980 -45.335 1.00 33.19 544 GLN A N 1
ATOM 4216 C CA . GLN A 1 544 ? -23.856 -30.892 -46.216 1.00 33.19 544 GLN A CA 1
ATOM 4217 C C . GLN A 1 544 ? -23.999 -32.162 -47.060 1.00 33.19 544 GLN A C 1
ATOM 4219 O O . GLN A 1 544 ? -23.790 -32.157 -48.267 1.00 33.19 544 GLN A O 1
ATOM 4224 N N . ALA A 1 545 ? -24.379 -33.265 -46.423 1.00 30.22 545 ALA A N 1
ATOM 4225 C CA . ALA A 1 545 ? -25.083 -34.350 -47.095 1.00 30.22 545 ALA A CA 1
ATOM 4226 C C . ALA A 1 545 ? -25.951 -35.063 -46.058 1.00 30.22 545 ALA A C 1
ATOM 4228 O O . ALA A 1 545 ? -25.467 -35.471 -45.005 1.00 30.22 545 ALA A O 1
ATOM 4229 N N . GLY A 1 546 ? -27.250 -35.085 -46.337 1.00 29.30 546 GLY A N 1
ATOM 4230 C CA . GLY A 1 546 ? -28.285 -35.550 -45.436 1.00 29.30 546 GLY A CA 1
ATOM 4231 C C . GLY A 1 546 ? -28.314 -37.059 -45.219 1.00 29.30 546 GLY A C 1
ATOM 4232 O O . GLY A 1 546 ? -27.466 -37.826 -45.662 1.00 29.30 546 GLY A O 1
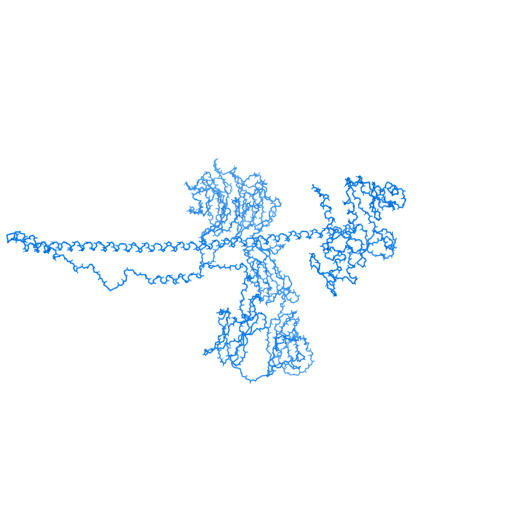ATOM 4233 N N . GLU A 1 547 ? -29.360 -37.429 -44.500 1.00 32.75 547 GLU A N 1
ATOM 4234 C CA . GLU A 1 547 ? -29.804 -38.770 -44.169 1.00 32.75 547 GLU A CA 1
ATOM 4235 C C . GLU A 1 547 ? -29.704 -39.787 -45.328 1.00 32.75 547 GLU A C 1
ATOM 4237 O O . GLU A 1 547 ? -30.049 -39.509 -46.477 1.00 32.75 547 GLU A O 1
ATOM 4242 N N . SER A 1 548 ? -29.367 -41.021 -44.934 1.00 29.64 548 SER A N 1
ATOM 4243 C CA . SER A 1 548 ? -29.544 -42.312 -45.622 1.00 29.64 548 SER A CA 1
ATOM 4244 C C . SER A 1 548 ? -28.348 -42.951 -46.357 1.00 29.64 548 SER A C 1
ATOM 4246 O O . SER A 1 548 ? -27.593 -42.319 -47.087 1.00 29.64 548 SER A O 1
ATOM 4248 N N . SER A 1 549 ? -28.310 -44.284 -46.204 1.00 25.75 549 SER A N 1
ATOM 4249 C CA . SER A 1 549 ? -27.648 -45.338 -46.999 1.00 25.75 549 SER A CA 1
ATOM 4250 C C . SER A 1 549 ? -26.228 -45.826 -46.620 1.00 25.75 549 SER A C 1
ATOM 4252 O O . SER A 1 549 ? -25.207 -45.209 -46.887 1.00 25.75 549 SER A O 1
ATOM 4254 N N . THR A 1 550 ? -26.236 -46.989 -45.953 1.00 29.66 550 THR A N 1
ATOM 4255 C CA . THR A 1 550 ? -25.507 -48.253 -46.224 1.00 29.66 550 THR A CA 1
ATOM 4256 C C . THR A 1 550 ? -24.180 -48.268 -47.005 1.00 29.66 550 THR A C 1
ATOM 4258 O O . THR A 1 550 ? -24.153 -47.965 -48.189 1.00 29.66 550 THR A O 1
ATOM 4261 N N . GLU A 1 551 ? -23.174 -48.840 -46.325 1.00 32.12 551 GLU A N 1
ATOM 4262 C CA . GLU A 1 551 ? -22.055 -49.709 -46.757 1.00 32.12 551 GLU A CA 1
ATOM 4263 C C . GLU A 1 551 ? -21.093 -49.349 -47.918 1.00 32.12 551 GLU A C 1
ATOM 4265 O O . GLU A 1 551 ? -21.468 -48.955 -49.013 1.00 32.12 551 GLU A O 1
ATOM 4270 N N . ALA A 1 552 ? -19.830 -49.729 -47.651 1.00 28.03 552 ALA A N 1
ATOM 4271 C CA . ALA A 1 552 ? -18.727 -50.077 -48.559 1.00 28.03 552 ALA A CA 1
ATOM 4272 C C . ALA A 1 552 ? -17.714 -48.985 -48.979 1.00 28.03 552 ALA A C 1
ATOM 4274 O O . ALA A 1 552 ? -17.808 -48.342 -50.016 1.00 28.03 552 ALA A O 1
ATOM 4275 N N . ASN A 1 553 ? -16.651 -48.910 -48.169 1.00 32.78 553 ASN A N 1
ATOM 4276 C CA . ASN A 1 553 ? -15.239 -49.064 -48.551 1.00 32.78 553 ASN A CA 1
ATOM 4277 C C . ASN A 1 553 ? -14.708 -48.317 -49.800 1.00 32.78 553 ASN A C 1
ATOM 4279 O O . ASN A 1 553 ? -14.774 -48.831 -50.912 1.00 32.78 553 ASN A O 1
ATOM 4283 N N . SER A 1 554 ? -14.004 -47.200 -49.578 1.00 30.48 554 SER A N 1
ATOM 4284 C CA . SER A 1 554 ? -12.821 -46.834 -50.375 1.00 30.48 554 SER A CA 1
ATOM 4285 C C . SER A 1 554 ? -11.954 -45.803 -49.641 1.00 30.48 554 SER A C 1
ATOM 4287 O O . SER A 1 554 ? -12.293 -44.621 -49.567 1.00 30.48 554 SER A O 1
ATOM 4289 N N . ASP A 1 555 ? -10.857 -46.286 -49.067 1.00 35.41 555 ASP A N 1
ATOM 4290 C CA . ASP A 1 555 ? -9.499 -45.736 -49.172 1.00 35.41 555 ASP A CA 1
ATOM 4291 C C . ASP A 1 555 ? -9.374 -44.249 -49.587 1.00 35.41 555 ASP A C 1
ATOM 4293 O O . ASP A 1 555 ? -8.993 -43.900 -50.707 1.00 35.41 555 ASP A O 1
ATOM 4297 N N . ARG A 1 556 ? -9.710 -43.344 -48.662 1.00 36.94 556 ARG A N 1
ATOM 4298 C CA . ARG A 1 556 ? -9.289 -41.940 -48.707 1.00 36.94 556 ARG A CA 1
ATOM 4299 C C . ARG A 1 556 ? -8.552 -41.638 -47.417 1.00 36.94 556 ARG A C 1
ATOM 4301 O O . ARG A 1 556 ? -9.142 -41.677 -46.340 1.00 36.94 556 ARG A O 1
ATOM 4308 N N . SER A 1 557 ? -7.263 -41.356 -47.565 1.00 39.72 557 SER A N 1
ATOM 4309 C CA . SER A 1 557 ? -6.333 -40.890 -46.542 1.00 39.72 557 SER A CA 1
ATOM 4310 C C . SER A 1 557 ? -6.988 -39.868 -45.607 1.00 39.72 557 SER A C 1
ATOM 4312 O O . SER A 1 557 ? -7.080 -38.681 -45.929 1.00 39.72 557 SER A O 1
ATOM 4314 N N . ARG A 1 558 ? -7.447 -40.329 -44.439 1.00 48.38 558 ARG A N 1
ATOM 4315 C CA . ARG A 1 558 ? -7.688 -39.458 -43.290 1.00 48.38 558 ARG A CA 1
ATOM 4316 C C . ARG A 1 558 ? -6.319 -38.906 -42.915 1.00 48.38 558 ARG A C 1
ATOM 4318 O O . ARG A 1 558 ? -5.421 -39.688 -42.616 1.00 48.38 558 ARG A O 1
ATOM 4325 N N . SER A 1 559 ? -6.125 -37.593 -43.004 1.00 51.06 559 SER A N 1
ATOM 4326 C CA . SER A 1 559 ? -4.908 -36.947 -42.510 1.00 51.06 559 SER A CA 1
ATOM 4327 C C . SER A 1 559 ? -4.936 -36.996 -40.981 1.00 51.06 559 SER A C 1
ATOM 4329 O O . SER A 1 559 ? -5.360 -36.049 -40.321 1.00 51.06 559 SER A O 1
ATOM 4331 N N . GLU A 1 560 ? -4.618 -38.162 -40.429 1.00 60.19 560 GLU A N 1
ATOM 4332 C CA . GLU A 1 560 ? -4.395 -38.362 -39.005 1.00 60.19 560 GLU A CA 1
ATOM 4333 C C . GLU A 1 560 ? -3.070 -37.688 -38.650 1.00 60.19 560 GLU A C 1
ATOM 4335 O O . GLU A 1 560 ? -2.034 -37.991 -39.243 1.00 60.19 560 GLU A O 1
ATOM 4340 N N . SER A 1 561 ? -3.113 -36.746 -37.714 1.00 75.75 561 SER A N 1
ATOM 4341 C CA . SER A 1 561 ? -1.916 -36.099 -37.189 1.00 75.75 561 SER A CA 1
ATOM 4342 C C . SER A 1 561 ? -1.349 -36.936 -36.044 1.00 75.75 561 SER A C 1
ATOM 4344 O O . SER A 1 561 ? -2.100 -37.494 -35.234 1.00 75.75 561 SER A O 1
ATOM 4346 N N . GLU A 1 562 ? -0.022 -37.027 -35.966 1.00 72.69 562 GLU A N 1
ATOM 4347 C CA . GLU A 1 562 ? 0.653 -37.765 -34.897 1.00 72.69 562 GLU A CA 1
ATOM 4348 C C . GLU A 1 562 ? 0.517 -37.031 -33.556 1.00 72.69 562 GLU A C 1
ATOM 4350 O O . GLU A 1 562 ? 0.724 -35.817 -33.469 1.00 72.69 562 GLU A O 1
ATOM 4355 N N . ALA A 1 563 ? 0.145 -37.779 -32.513 1.00 79.38 563 ALA A N 1
ATOM 4356 C CA . ALA A 1 563 ? 0.237 -37.355 -31.121 1.00 79.38 563 ALA A CA 1
ATOM 4357 C C . ALA A 1 563 ? 1.390 -38.108 -30.450 1.00 79.38 563 ALA A C 1
ATOM 4359 O O . ALA A 1 563 ? 1.583 -39.306 -30.676 1.00 79.38 563 ALA A O 1
ATOM 4360 N N . TRP A 1 564 ? 2.144 -37.414 -29.605 1.00 79.88 564 TRP A N 1
ATOM 4361 C CA . TRP A 1 564 ? 3.322 -37.974 -28.945 1.00 79.88 564 TRP A CA 1
ATOM 4362 C C . TRP A 1 564 ? 2.920 -38.615 -27.623 1.00 79.88 564 TRP A C 1
ATOM 4364 O O . TRP A 1 564 ? 2.123 -38.036 -26.891 1.00 79.88 564 TRP A O 1
ATOM 4374 N N . VAL A 1 565 ? 3.458 -39.797 -27.316 1.00 83.31 565 VAL A N 1
ATOM 4375 C CA . VAL A 1 565 ? 3.209 -40.499 -26.049 1.00 83.31 565 VAL A CA 1
ATOM 4376 C C . VAL A 1 565 ? 4.526 -40.674 -25.305 1.00 83.31 565 VAL A C 1
ATOM 4378 O O . VAL A 1 565 ? 5.501 -41.173 -25.862 1.00 83.31 565 VAL A O 1
ATOM 4381 N N . GLU A 1 566 ? 4.534 -40.294 -24.036 1.00 81.62 566 GLU A N 1
ATOM 4382 C CA . GLU A 1 566 ? 5.663 -40.394 -23.120 1.00 81.62 566 GLU A CA 1
ATOM 4383 C C . GLU A 1 566 ? 5.255 -41.208 -21.887 1.00 81.62 566 GLU A C 1
ATOM 4385 O O . GLU A 1 566 ? 4.094 -41.214 -21.466 1.00 81.62 566 GLU A O 1
ATOM 4390 N N . GLU A 1 567 ? 6.208 -41.928 -21.302 1.00 75.88 567 GLU A N 1
ATOM 4391 C CA . GLU A 1 567 ? 5.989 -42.619 -20.033 1.00 75.88 567 GLU A CA 1
ATOM 4392 C C . GLU A 1 567 ? 6.118 -41.612 -18.886 1.00 75.88 567 GLU A C 1
ATOM 4394 O O . GLU A 1 567 ? 7.035 -40.793 -18.887 1.00 75.88 567 GLU A O 1
ATOM 4399 N N . THR A 1 568 ? 5.193 -41.651 -17.928 1.00 71.44 568 THR A N 1
ATOM 4400 C CA . THR A 1 568 ? 5.298 -40.818 -16.722 1.00 71.44 568 THR A CA 1
ATOM 4401 C C . THR A 1 568 ? 6.007 -41.572 -15.603 1.00 71.44 568 THR A C 1
ATOM 4403 O O . THR A 1 568 ? 6.118 -42.799 -15.636 1.00 71.44 568 THR A O 1
ATOM 4406 N N . ASP A 1 569 ? 6.431 -40.841 -14.576 1.00 67.44 569 ASP A N 1
ATOM 4407 C CA . ASP A 1 569 ? 7.027 -41.433 -13.376 1.00 67.44 569 ASP A CA 1
ATOM 4408 C C . ASP A 1 569 ? 6.016 -42.285 -12.572 1.00 67.44 569 ASP A C 1
ATOM 4410 O O . ASP A 1 569 ? 6.407 -43.148 -11.782 1.00 67.44 569 ASP A O 1
ATOM 4414 N N . GLU A 1 570 ? 4.705 -42.105 -12.801 1.00 59.97 570 GLU A N 1
ATOM 4415 C CA . GLU A 1 570 ? 3.645 -42.924 -12.205 1.00 59.97 570 GLU A CA 1
ATOM 4416 C C . GLU A 1 570 ? 3.446 -44.246 -12.974 1.00 59.97 570 GLU A C 1
ATOM 4418 O O . GLU A 1 570 ? 3.075 -44.266 -14.151 1.00 59.97 570 GLU A O 1
ATOM 4423 N N . GLN A 1 571 ? 3.619 -45.386 -12.289 1.00 60.47 571 GLN A N 1
ATOM 4424 C CA . GLN A 1 571 ? 3.496 -46.712 -12.909 1.00 60.47 571 GLN A CA 1
ATOM 4425 C C . GLN A 1 571 ? 2.134 -46.926 -13.591 1.00 60.47 571 GLN A C 1
ATOM 4427 O O . GLN A 1 571 ? 1.088 -46.941 -12.941 1.00 60.47 571 GLN A O 1
ATOM 4432 N N . GLY A 1 572 ? 2.170 -47.175 -14.903 1.00 64.31 572 GLY A N 1
ATOM 4433 C CA . GLY A 1 572 ? 0.986 -47.471 -15.714 1.00 64.31 572 GLY A CA 1
ATOM 4434 C C . GLY A 1 572 ? 0.221 -46.242 -16.214 1.00 64.31 572 GLY A C 1
ATOM 4435 O O . GLY A 1 572 ? -0.820 -46.425 -16.846 1.00 64.31 572 GLY A O 1
ATOM 4436 N N . THR A 1 573 ? 0.725 -45.026 -15.962 1.00 74.12 573 THR A N 1
ATOM 4437 C CA . THR A 1 573 ? 0.201 -43.769 -16.517 1.00 74.12 573 THR A CA 1
ATOM 4438 C C . THR A 1 573 ? 1.092 -43.283 -17.662 1.00 74.12 573 THR A C 1
ATOM 4440 O O . THR A 1 573 ? 2.319 -43.229 -17.541 1.00 74.12 573 THR A O 1
ATOM 4443 N N . TYR A 1 574 ? 0.474 -42.879 -18.768 1.00 79.75 574 TYR A N 1
ATOM 4444 C CA . TYR A 1 574 ? 1.156 -42.354 -19.949 1.00 79.75 574 TYR A CA 1
ATOM 4445 C C . TYR A 1 574 ? 0.696 -40.920 -20.241 1.00 79.75 574 TYR A C 1
ATOM 4447 O O . TYR A 1 574 ? -0.472 -40.579 -20.028 1.00 79.75 574 TYR A O 1
ATOM 4455 N N . ARG A 1 575 ? 1.622 -40.082 -20.718 1.00 81.25 575 ARG A N 1
ATOM 4456 C CA . ARG A 1 575 ? 1.410 -38.676 -21.086 1.00 81.25 575 ARG A CA 1
ATOM 4457 C C . ARG A 1 575 ? 1.292 -38.564 -22.600 1.00 81.25 575 ARG A C 1
ATOM 4459 O O . ARG A 1 575 ? 2.224 -38.923 -23.306 1.00 81.25 575 ARG A O 1
ATOM 4466 N N . LEU A 1 576 ? 0.174 -38.051 -23.098 1.00 82.25 576 LEU A N 1
ATOM 4467 C CA . LEU A 1 576 ? -0.074 -37.815 -24.518 1.00 82.25 576 LEU A CA 1
ATOM 4468 C C . LEU A 1 576 ? -0.078 -36.315 -24.816 1.00 82.25 576 LEU A C 1
ATOM 4470 O O . LEU A 1 576 ? -0.786 -35.578 -24.137 1.00 82.25 576 LEU A O 1
ATOM 4474 N N . VAL A 1 577 ? 0.642 -35.871 -25.850 1.00 80.06 577 VAL A N 1
ATOM 4475 C CA . VAL A 1 577 ? 0.700 -34.464 -26.289 1.00 80.06 577 VAL A CA 1
ATOM 4476 C C . VAL A 1 577 ? 0.183 -34.297 -27.721 1.00 80.06 577 VAL A C 1
ATOM 4478 O O . VAL A 1 577 ? 0.610 -35.025 -28.621 1.00 80.06 577 VAL A O 1
ATOM 4481 N N . TYR A 1 578 ? -0.716 -33.331 -27.946 1.00 82.44 578 TYR A N 1
ATOM 4482 C CA . TYR A 1 578 ? -1.241 -32.981 -29.275 1.00 82.44 578 TYR A CA 1
ATOM 4483 C C . TYR A 1 578 ? -1.578 -31.481 -29.402 1.00 82.44 578 TYR A C 1
ATOM 4485 O O . TYR A 1 578 ? -1.871 -30.826 -28.407 1.00 82.44 578 TYR A O 1
ATOM 4493 N N . THR A 1 579 ? -1.593 -30.946 -30.629 1.00 79.56 579 THR A N 1
ATOM 4494 C CA . THR A 1 579 ? -1.849 -29.514 -30.908 1.00 79.56 579 THR A CA 1
ATOM 4495 C C . THR A 1 579 ? -2.917 -29.369 -31.996 1.00 79.56 579 THR A C 1
ATOM 4497 O O . THR A 1 579 ? -2.600 -29.522 -33.176 1.00 79.56 579 THR A O 1
ATOM 4500 N N . PRO A 1 580 ? -4.191 -29.103 -31.657 1.00 77.69 580 PRO A N 1
ATOM 4501 C CA . PRO A 1 580 ? -5.264 -29.029 -32.636 1.00 77.69 580 PRO A CA 1
ATOM 4502 C C . PRO A 1 580 ? -5.175 -27.718 -33.434 1.00 77.69 580 PRO A C 1
ATOM 4504 O O . PRO A 1 580 ? -5.255 -26.648 -32.840 1.00 77.69 580 PRO A O 1
ATOM 4507 N N . PRO A 1 581 ? -5.062 -27.741 -34.773 1.00 69.31 581 PRO A N 1
ATOM 4508 C CA . PRO A 1 581 ? -4.919 -26.519 -35.574 1.00 69.31 581 PRO A CA 1
ATOM 4509 C C . PRO A 1 581 ? -6.163 -25.614 -35.651 1.00 69.31 581 PRO A C 1
ATOM 4511 O O . PRO A 1 581 ? -6.054 -24.488 -36.119 1.00 69.31 581 PRO A O 1
ATOM 4514 N N . ALA A 1 582 ? -7.348 -26.078 -35.242 1.00 71.31 582 ALA A N 1
ATOM 4515 C CA . ALA A 1 582 ? -8.602 -25.334 -35.360 1.00 71.31 582 ALA A CA 1
ATOM 4516 C C . ALA A 1 582 ? -9.597 -25.727 -34.259 1.00 71.31 582 ALA A C 1
ATOM 4518 O O . ALA A 1 582 ? -9.486 -26.791 -33.653 1.00 71.31 582 ALA A O 1
ATOM 4519 N N . ALA A 1 583 ? -10.595 -24.872 -34.027 1.00 69.25 583 ALA A N 1
ATOM 4520 C CA . ALA A 1 583 ? -11.687 -25.156 -33.102 1.00 69.25 583 ALA A CA 1
ATOM 4521 C C . ALA A 1 583 ? -12.670 -26.172 -33.694 1.00 69.25 583 ALA A C 1
ATOM 4523 O O . ALA A 1 583 ? -13.036 -26.087 -34.871 1.00 69.25 583 ALA A O 1
ATOM 4524 N N . GLY A 1 584 ? -13.142 -27.107 -32.873 1.00 64.50 584 GLY A N 1
ATOM 4525 C CA . GLY A 1 584 ? -14.005 -28.199 -33.313 1.00 64.50 584 GLY A CA 1
ATOM 4526 C C . GLY A 1 584 ? -13.822 -29.472 -32.493 1.00 64.50 584 GLY A C 1
ATOM 4527 O O . GLY A 1 584 ? -13.208 -29.465 -31.432 1.00 64.50 584 GLY A O 1
ATOM 4528 N N . LYS A 1 585 ? -14.385 -30.580 -32.978 1.00 67.50 585 LYS A N 1
ATOM 4529 C CA . LYS A 1 585 ? -14.252 -31.891 -32.335 1.00 67.50 585 LYS A CA 1
ATOM 4530 C C . LYS A 1 585 ? -12.973 -32.580 -32.802 1.00 67.50 585 LYS A C 1
ATOM 4532 O O . LYS A 1 585 ? -12.830 -32.856 -33.993 1.00 67.50 585 LYS A O 1
ATOM 4537 N N . VAL A 1 586 ? -12.085 -32.887 -31.864 1.00 74.75 586 VAL A N 1
ATOM 4538 C CA . VAL A 1 586 ? -10.922 -33.757 -32.068 1.00 74.75 586 VAL A CA 1
ATOM 4539 C C . VAL A 1 586 ? -11.296 -35.173 -31.661 1.00 74.75 586 VAL A C 1
ATOM 4541 O O . VAL A 1 586 ? -11.837 -35.387 -30.582 1.00 74.75 586 VAL A O 1
ATOM 4544 N N . TYR A 1 587 ? -10.982 -36.138 -32.514 1.00 78.81 587 TYR A N 1
ATOM 4545 C CA . TYR A 1 587 ? -11.132 -37.565 -32.260 1.00 78.81 587 TYR A CA 1
ATOM 4546 C C . TYR A 1 587 ? -9.748 -38.149 -32.019 1.00 78.81 587 TYR A C 1
ATOM 4548 O O . TYR A 1 587 ? -8.912 -38.123 -32.924 1.00 78.81 587 TYR A O 1
ATOM 4556 N N . LEU A 1 588 ? -9.500 -38.654 -30.815 1.00 80.38 588 LEU A N 1
ATOM 4557 C CA . LEU A 1 588 ? -8.190 -39.148 -30.406 1.00 80.38 588 LEU A CA 1
ATOM 4558 C C . LEU A 1 588 ? -8.225 -40.661 -30.221 1.00 80.38 588 LEU A C 1
ATOM 4560 O O . LEU A 1 588 ? -9.033 -41.170 -29.448 1.00 80.38 588 LEU A O 1
ATOM 4564 N N . THR A 1 589 ? -7.336 -41.372 -30.915 1.00 80.69 589 THR A N 1
ATOM 4565 C CA . THR A 1 589 ? -7.225 -42.836 -30.866 1.00 80.69 589 THR A CA 1
ATOM 4566 C C . THR A 1 589 ? -5.889 -43.247 -30.265 1.00 80.69 589 THR A C 1
ATOM 4568 O O . THR A 1 589 ? -4.843 -42.765 -30.704 1.00 80.69 589 THR A O 1
ATOM 4571 N N . ILE A 1 590 ? -5.925 -44.158 -29.292 1.00 84.00 590 ILE A N 1
ATOM 4572 C CA . ILE A 1 590 ? -4.738 -44.758 -28.678 1.00 84.00 590 ILE A CA 1
ATOM 4573 C C . ILE A 1 590 ? -4.616 -46.190 -29.193 1.00 84.00 590 ILE A C 1
ATOM 4575 O O . ILE A 1 590 ? -5.593 -46.939 -29.227 1.00 84.00 590 ILE A O 1
ATOM 4579 N N . PHE A 1 591 ? -3.408 -46.569 -29.595 1.00 80.88 591 PHE A N 1
ATOM 4580 C CA . PHE A 1 591 ? -3.096 -47.883 -30.131 1.00 80.88 591 PHE A CA 1
ATOM 4581 C C . PHE A 1 591 ? -2.111 -48.607 -29.217 1.00 80.88 591 PHE A C 1
ATOM 4583 O O . PHE A 1 591 ? -1.073 -48.052 -28.855 1.00 80.88 591 PHE A O 1
ATOM 4590 N N . VAL A 1 592 ? -2.413 -49.870 -28.915 1.00 80.12 592 VAL A N 1
ATOM 4591 C CA . VAL A 1 592 ? -1.515 -50.826 -28.254 1.00 80.12 592 VAL A CA 1
ATOM 4592 C C . VAL A 1 592 ? -1.188 -51.925 -29.263 1.00 80.12 592 VAL A C 1
ATOM 4594 O O . VAL A 1 592 ? -2.099 -52.526 -29.829 1.00 80.12 592 VAL A O 1
ATOM 4597 N N . ASP A 1 593 ? 0.093 -52.166 -29.543 1.00 75.94 593 ASP A N 1
ATOM 4598 C CA . ASP A 1 593 ? 0.555 -53.137 -30.551 1.00 75.94 593 ASP A CA 1
ATOM 4599 C C . ASP A 1 593 ? -0.153 -52.967 -31.912 1.00 75.94 593 ASP A C 1
ATOM 4601 O O . ASP A 1 593 ? -0.533 -53.927 -32.583 1.00 75.94 593 ASP A O 1
ATOM 4605 N N . SER A 1 594 ? -0.344 -51.709 -32.324 1.00 74.00 594 SER A N 1
ATOM 4606 C CA . SER A 1 594 ? -1.058 -51.315 -33.553 1.00 74.00 594 SER A CA 1
ATOM 4607 C C . SER A 1 594 ? -2.560 -51.648 -33.590 1.00 74.00 594 SER A C 1
ATOM 4609 O O . SER A 1 594 ? -3.175 -51.549 -34.652 1.00 74.00 594 SER A O 1
ATOM 4611 N N . LYS A 1 595 ? -3.180 -52.000 -32.456 1.00 72.56 595 LYS A N 1
ATOM 4612 C CA . LYS A 1 595 ? -4.635 -52.185 -32.326 1.00 72.56 595 LYS A CA 1
ATOM 4613 C C . LYS A 1 595 ? -5.257 -51.066 -31.479 1.00 72.56 595 LYS A C 1
ATOM 4615 O O . LYS A 1 595 ? -4.693 -50.746 -30.433 1.00 72.56 595 LYS A O 1
ATOM 4620 N N . PRO A 1 596 ? -6.389 -50.468 -31.898 1.00 74.00 596 PRO A N 1
ATOM 4621 C CA . PRO A 1 596 ? -7.071 -49.455 -31.098 1.00 74.00 596 PRO A CA 1
ATOM 4622 C C . PRO A 1 596 ? -7.624 -50.076 -29.811 1.00 74.00 596 PRO A C 1
ATOM 4624 O O . PRO A 1 596 ? -8.109 -51.210 -29.825 1.00 74.00 596 PRO A O 1
ATOM 4627 N N . THR A 1 597 ? -7.547 -49.346 -28.702 1.00 72.25 597 THR A N 1
ATOM 4628 C CA . THR A 1 597 ? -8.102 -49.792 -27.417 1.00 72.25 597 THR A CA 1
ATOM 4629 C C . THR A 1 597 ? -9.621 -49.644 -27.395 1.00 72.25 597 THR A C 1
ATOM 4631 O O . THR A 1 597 ? -10.179 -48.727 -28.011 1.00 72.25 597 THR A O 1
ATOM 4634 N N . THR A 1 598 ? -10.303 -50.516 -26.647 1.00 57.31 598 THR A N 1
ATOM 4635 C CA . THR A 1 598 ? -11.727 -50.339 -26.341 1.00 57.31 598 THR A CA 1
ATOM 4636 C C . THR A 1 598 ? -11.916 -48.986 -25.655 1.00 57.31 598 THR A C 1
ATOM 4638 O O . THR A 1 598 ? -11.109 -48.637 -24.799 1.00 57.31 598 THR A O 1
ATOM 4641 N N . GLU A 1 599 ? -12.934 -48.218 -26.065 1.00 61.38 599 GLU A N 1
ATOM 4642 C CA . GLU A 1 599 ? -13.214 -46.822 -25.645 1.00 61.38 599 GLU A CA 1
ATOM 4643 C C . GLU A 1 599 ? -12.479 -45.707 -26.427 1.00 61.38 599 GLU A C 1
ATOM 4645 O O . GLU A 1 599 ? -12.608 -44.531 -26.089 1.00 61.38 599 GLU A O 1
ATOM 4650 N N . THR A 1 600 ? -11.784 -46.029 -27.530 1.00 66.12 600 THR A N 1
ATOM 4651 C CA . THR A 1 600 ? -11.239 -45.032 -28.480 1.00 66.12 600 THR A CA 1
ATOM 4652 C C . THR A 1 600 ? -11.876 -45.151 -29.882 1.00 66.12 600 THR A C 1
ATOM 4654 O O . THR A 1 600 ? -12.258 -46.254 -30.276 1.00 66.12 600 THR A O 1
ATOM 4657 N N . PRO A 1 601 ? -12.013 -44.058 -30.666 1.00 64.62 601 PRO A N 1
ATOM 4658 C CA . PRO A 1 601 ? -11.594 -42.695 -30.358 1.00 64.62 601 PRO A CA 1
ATOM 4659 C C . PRO A 1 601 ? -12.500 -41.987 -29.347 1.00 64.62 601 PRO A C 1
ATOM 4661 O O . PRO A 1 601 ? -13.723 -42.077 -29.439 1.00 64.62 601 PRO A O 1
ATOM 4664 N N . PHE A 1 602 ? -11.904 -41.208 -28.444 1.00 71.94 602 PHE A N 1
ATOM 4665 C CA . PHE A 1 602 ? -12.652 -40.278 -27.596 1.00 71.94 602 PHE A CA 1
ATOM 4666 C C . PHE A 1 602 ? -12.674 -38.879 -28.213 1.00 71.94 602 PHE A C 1
ATOM 4668 O O . PHE A 1 602 ? -11.783 -38.499 -28.978 1.00 71.94 602 PHE A O 1
ATOM 4675 N N . VAL A 1 603 ? -13.734 -38.130 -27.909 1.00 69.56 603 VAL A N 1
ATOM 4676 C CA . VAL A 1 603 ? -14.005 -36.820 -28.507 1.00 69.56 603 VAL A CA 1
ATOM 4677 C C . VAL A 1 603 ? -13.616 -35.717 -27.533 1.00 69.56 603 VAL A C 1
ATOM 4679 O O . VAL A 1 603 ? -14.157 -35.652 -26.433 1.00 69.56 603 VAL A O 1
ATOM 4682 N N . ILE A 1 604 ? -12.727 -34.823 -27.961 1.00 73.69 604 ILE A N 1
ATOM 4683 C CA . ILE A 1 604 ? -12.347 -33.614 -27.229 1.00 73.69 604 ILE A CA 1
ATOM 4684 C C . ILE A 1 604 ? -12.928 -32.403 -27.959 1.00 73.69 604 ILE A C 1
ATOM 4686 O O . ILE A 1 604 ? -12.785 -32.269 -29.177 1.00 73.69 604 ILE A O 1
ATOM 4690 N N . ASN A 1 605 ? -13.594 -31.514 -27.224 1.00 66.25 605 ASN A N 1
ATOM 4691 C CA . ASN A 1 605 ? -14.093 -30.258 -27.775 1.00 66.25 605 ASN A CA 1
ATOM 4692 C C . ASN A 1 605 ? -13.000 -29.186 -27.683 1.00 66.25 605 ASN A C 1
ATOM 4694 O O . ASN A 1 605 ? -12.577 -28.828 -26.588 1.00 66.25 605 ASN A O 1
ATOM 4698 N N . VAL A 1 606 ? -12.570 -28.667 -28.833 1.00 71.44 606 VAL A N 1
ATOM 4699 C CA . VAL A 1 606 ? -11.564 -27.606 -28.946 1.00 71.44 606 VAL A CA 1
ATOM 4700 C C . VAL A 1 606 ? -12.246 -26.252 -29.119 1.00 71.44 606 VAL A C 1
ATOM 4702 O O . VAL A 1 606 ? -13.011 -26.039 -30.064 1.00 71.44 606 VAL A O 1
ATOM 4705 N N . ASN A 1 607 ? -11.947 -25.329 -28.212 1.00 71.75 607 ASN A N 1
ATOM 4706 C CA . ASN A 1 607 ? -12.525 -23.995 -28.127 1.00 71.75 607 ASN A CA 1
ATOM 4707 C C . ASN A 1 607 ? -11.797 -22.998 -29.065 1.00 71.75 607 ASN A C 1
ATOM 4709 O O . ASN A 1 607 ? -10.575 -23.092 -29.212 1.00 71.75 607 ASN A O 1
ATOM 4713 N N . PRO A 1 608 ? -12.508 -22.049 -29.718 1.00 65.62 608 PRO A N 1
ATOM 4714 C CA . PRO A 1 608 ? -11.894 -21.014 -30.565 1.00 65.62 608 PRO A CA 1
ATOM 4715 C C . PRO A 1 608 ? -11.071 -19.951 -29.828 1.00 65.62 608 PRO A C 1
ATOM 4717 O O . PRO A 1 608 ? -10.308 -19.245 -30.483 1.00 65.62 608 PRO A O 1
ATOM 4720 N N . LEU A 1 609 ? -11.224 -19.812 -28.511 1.00 70.56 609 LEU A N 1
ATOM 4721 C CA . LEU A 1 609 ? -10.481 -18.850 -27.696 1.00 70.56 609 LEU A CA 1
ATOM 4722 C C . LEU A 1 609 ? -8.969 -19.144 -27.696 1.00 70.56 609 LEU A C 1
ATOM 4724 O O . LEU A 1 609 ? -8.568 -20.276 -27.451 1.00 70.56 609 LEU A O 1
ATOM 4728 N N . ASN A 1 610 ? -8.130 -18.117 -27.864 1.00 70.50 610 ASN A N 1
ATOM 4729 C CA . ASN A 1 610 ? -6.699 -18.201 -27.562 1.00 70.50 610 ASN A CA 1
ATOM 4730 C C . ASN A 1 610 ? -6.364 -17.301 -26.353 1.00 70.50 610 ASN A C 1
ATOM 4732 O O . ASN A 1 610 ? -6.278 -16.076 -26.523 1.00 70.50 610 ASN A O 1
ATOM 4736 N N . PRO A 1 611 ? -6.131 -17.876 -25.152 1.00 64.69 611 PRO A N 1
ATOM 4737 C CA . PRO A 1 611 ? -5.783 -17.123 -23.946 1.00 64.69 611 PRO A CA 1
ATOM 4738 C C . PRO A 1 611 ? -4.619 -16.145 -24.167 1.00 64.69 611 PRO A C 1
ATOM 4740 O O . PRO A 1 611 ? -4.730 -14.973 -23.818 1.00 64.69 611 PRO A O 1
ATOM 4743 N N . ASN A 1 612 ? -3.573 -16.562 -24.882 1.00 65.25 612 ASN A N 1
ATOM 4744 C CA . ASN A 1 612 ? -2.347 -15.777 -25.072 1.00 65.25 612 ASN A CA 1
ATOM 4745 C C . ASN A 1 612 ? -2.445 -14.678 -26.145 1.00 65.25 612 ASN A C 1
ATOM 4747 O O . ASN A 1 612 ? -1.516 -13.906 -26.365 1.00 65.25 612 ASN A O 1
ATOM 4751 N N . SER A 1 613 ? -3.582 -14.585 -26.834 1.00 62.44 613 SER A N 1
ATOM 4752 C CA . SER A 1 613 ? -3.871 -13.482 -27.757 1.00 62.44 613 SER A CA 1
ATOM 4753 C C . SER A 1 613 ? -4.748 -12.395 -27.125 1.00 62.44 613 SER A C 1
ATOM 4755 O O . SER A 1 613 ? -4.955 -11.347 -27.730 1.00 62.44 613 SER A O 1
ATOM 4757 N N . THR A 1 614 ? -5.272 -12.620 -25.915 1.00 59.16 614 THR A N 1
ATOM 4758 C CA . THR A 1 614 ? -6.230 -11.726 -25.246 1.00 59.16 614 THR A CA 1
ATOM 4759 C C . THR A 1 614 ? -5.589 -10.379 -24.912 1.00 59.16 614 THR A C 1
ATOM 4761 O O . THR A 1 614 ? -4.547 -10.311 -24.267 1.00 59.16 614 THR A O 1
ATOM 4764 N N . GLN A 1 615 ? -6.233 -9.282 -25.318 1.00 66.06 615 GLN A N 1
ATOM 4765 C CA . GLN A 1 615 ? -5.731 -7.932 -25.049 1.00 66.06 615 GLN A CA 1
ATOM 4766 C C . GLN A 1 615 ? -6.266 -7.406 -23.714 1.00 66.06 615 GLN A C 1
ATOM 4768 O O . GLN A 1 615 ? -7.471 -7.469 -23.460 1.00 66.06 615 GLN A O 1
ATOM 4773 N N . VAL A 1 616 ? -5.380 -6.822 -22.902 1.00 62.78 616 VAL A N 1
ATOM 4774 C CA . VAL A 1 616 ? -5.716 -6.205 -21.611 1.00 62.78 616 VAL A CA 1
ATOM 4775 C C . VAL A 1 616 ? -5.492 -4.698 -21.693 1.00 62.78 616 VAL A C 1
ATOM 4777 O O . VAL A 1 616 ? -4.401 -4.249 -22.044 1.00 62.78 616 VAL A O 1
ATOM 4780 N N . VAL A 1 617 ? -6.522 -3.906 -21.390 1.00 60.88 617 VAL A N 1
ATOM 4781 C CA . VAL A 1 617 ? -6.457 -2.437 -21.396 1.00 60.88 617 VAL A CA 1
ATOM 4782 C C . VAL A 1 617 ? -6.950 -1.908 -20.048 1.00 60.88 617 VAL A C 1
ATOM 4784 O O . VAL A 1 617 ? -8.091 -2.158 -19.658 1.00 60.88 617 VAL A O 1
ATOM 4787 N N . GLY A 1 618 ? -6.099 -1.169 -19.330 1.00 53.34 618 GLY A N 1
ATOM 4788 C CA . GLY A 1 618 ? -6.512 -0.389 -18.159 1.00 53.34 618 GLY A CA 1
ATOM 4789 C C . GLY A 1 618 ? -7.234 0.874 -18.618 1.00 53.34 618 GLY A C 1
ATOM 4790 O O . GLY A 1 618 ? -6.689 1.623 -19.430 1.00 53.34 618 GLY A O 1
ATOM 4791 N N . ASN A 1 619 ? -8.467 1.090 -18.158 1.00 46.91 619 ASN A N 1
ATOM 4792 C CA . ASN A 1 619 ? -9.280 2.211 -18.617 1.00 46.91 619 ASN A CA 1
ATOM 4793 C C . ASN A 1 619 ? -9.269 3.345 -17.582 1.00 46.91 619 ASN A C 1
ATOM 4795 O O . ASN A 1 619 ? -9.701 3.156 -16.449 1.00 46.91 619 ASN A O 1
ATOM 4799 N N . ILE A 1 620 ? -8.839 4.534 -18.006 1.00 38.62 620 ILE A N 1
ATOM 4800 C CA . ILE A 1 620 ? -9.334 5.810 -17.479 1.00 38.62 620 ILE A CA 1
ATOM 4801 C C . ILE A 1 620 ? -9.974 6.500 -18.681 1.00 38.62 620 ILE A C 1
ATOM 4803 O O . ILE A 1 620 ? -9.390 6.516 -19.769 1.00 38.62 620 ILE A O 1
ATOM 4807 N N . MET A 1 621 ? -11.189 7.020 -18.509 1.00 31.88 621 MET A N 1
ATOM 4808 C CA . MET A 1 621 ? -11.904 7.734 -19.562 1.00 31.88 621 MET A CA 1
ATOM 4809 C C . MET A 1 621 ? -11.054 8.900 -20.092 1.00 31.88 621 MET A C 1
ATOM 4811 O O . MET A 1 621 ? -10.973 9.950 -19.472 1.00 31.88 621 MET A O 1
ATOM 4815 N N . GLY A 1 622 ? -10.446 8.709 -21.267 1.00 34.09 622 GLY A N 1
ATOM 4816 C CA . GLY A 1 622 ? -9.787 9.761 -22.044 1.00 34.09 622 GLY A CA 1
ATOM 4817 C C . GLY A 1 622 ? -8.262 9.843 -21.889 1.00 34.09 622 GLY A C 1
ATOM 4818 O O . GLY A 1 622 ? -7.760 10.515 -21.005 1.00 34.09 622 GLY A O 1
ATOM 4819 N N . LYS A 1 623 ? -7.548 9.263 -22.871 1.00 28.72 623 LYS A N 1
ATOM 4820 C CA . LYS A 1 623 ? -6.102 9.403 -23.184 1.00 28.72 623 LYS A CA 1
ATOM 4821 C C . LYS A 1 623 ? -5.114 8.963 -22.069 1.00 28.72 623 LYS A C 1
ATOM 4823 O O . LYS A 1 623 ? -4.899 9.676 -21.101 1.00 28.72 623 LYS A O 1
ATOM 4828 N N . CYS A 1 624 ? -4.442 7.816 -22.284 1.00 28.12 624 CYS A N 1
ATOM 4829 C CA . CYS A 1 624 ? -3.332 7.254 -21.471 1.00 28.12 624 CYS A CA 1
ATOM 4830 C C . CYS A 1 624 ? -2.293 8.305 -21.024 1.00 28.12 624 CYS A C 1
ATOM 4832 O O . CYS A 1 624 ? -1.963 9.159 -21.858 1.00 28.12 624 CYS A O 1
ATOM 4834 N N . PRO A 1 625 ? -1.712 8.241 -19.795 1.00 41.88 625 PRO A N 1
ATOM 4835 C CA . PRO A 1 625 ? -0.958 7.094 -19.203 1.00 41.88 625 PRO A CA 1
ATOM 4836 C C . PRO A 1 625 ? -1.133 6.933 -17.649 1.00 41.88 625 PRO A C 1
ATOM 4838 O O . PRO A 1 625 ? -1.984 7.620 -17.099 1.00 41.88 625 PRO A O 1
ATOM 4841 N N . PRO A 1 626 ? -0.257 6.210 -16.893 1.00 50.53 626 PRO A N 1
ATOM 4842 C CA . PRO A 1 626 ? -0.054 4.752 -16.795 1.00 50.53 626 PRO A CA 1
ATOM 4843 C C . PRO A 1 626 ? -1.157 4.044 -15.953 1.00 50.53 626 PRO A C 1
ATOM 4845 O O . PRO A 1 626 ? -2.161 4.651 -15.603 1.00 50.53 626 PRO A O 1
ATOM 4848 N N . LEU A 1 627 ? -0.997 2.745 -15.653 1.00 58.66 627 LEU A N 1
ATOM 4849 C CA . LEU A 1 627 ? -1.880 1.931 -14.793 1.00 58.66 627 LEU A CA 1
ATOM 4850 C C . LEU A 1 627 ? -1.859 2.412 -13.324 1.00 58.66 627 LEU A C 1
ATOM 4852 O O . LEU A 1 627 ? -1.311 1.725 -12.462 1.00 58.66 627 LEU A O 1
ATOM 4856 N N . THR A 1 628 ? -2.402 3.595 -13.037 1.00 63.84 628 THR A N 1
ATOM 4857 C CA . THR A 1 628 ? -2.475 4.144 -11.675 1.00 63.84 628 THR A CA 1
ATOM 4858 C C . THR A 1 628 ? -3.919 4.132 -11.168 1.00 63.84 628 THR A C 1
ATOM 4860 O O . THR A 1 628 ? -4.805 4.704 -11.799 1.00 63.84 628 THR A O 1
ATOM 4863 N N . ALA A 1 629 ? -4.158 3.471 -10.037 1.00 67.12 629 ALA A N 1
ATOM 4864 C CA . ALA A 1 629 ? -5.413 3.455 -9.294 1.00 67.12 629 ALA A CA 1
ATOM 4865 C C . ALA A 1 629 ? -5.276 4.240 -7.976 1.00 67.12 629 ALA A C 1
ATOM 4867 O O . ALA A 1 629 ? -4.196 4.705 -7.613 1.00 67.12 629 ALA A O 1
ATOM 4868 N N . VAL A 1 630 ? -6.379 4.401 -7.249 1.00 65.38 630 VAL A N 1
ATOM 4869 C CA . VAL A 1 630 ? -6.443 5.232 -6.037 1.00 65.38 630 VAL A CA 1
ATOM 4870 C C . VAL A 1 630 ? -7.034 4.414 -4.905 1.00 65.38 630 VAL A C 1
ATOM 4872 O O . VAL A 1 630 ? -7.983 3.660 -5.122 1.00 65.38 630 VAL A O 1
ATOM 4875 N N . VAL A 1 631 ? -6.482 4.551 -3.701 1.00 67.00 631 VAL A N 1
ATOM 4876 C CA . VAL A 1 631 ? -6.979 3.846 -2.516 1.00 67.00 631 VAL A CA 1
ATOM 4877 C C . VAL A 1 631 ? -8.474 4.124 -2.329 1.00 67.00 631 VAL A C 1
ATOM 4879 O O . VAL A 1 631 ? -8.915 5.267 -2.371 1.00 67.00 631 VAL A O 1
ATOM 4882 N N . ASN A 1 632 ? -9.244 3.059 -2.116 1.00 59.62 632 ASN A N 1
ATOM 4883 C CA . ASN A 1 632 ? -10.698 3.027 -1.967 1.00 59.62 632 ASN A CA 1
ATOM 4884 C C . ASN A 1 632 ? -11.526 3.420 -3.210 1.00 59.62 632 ASN A C 1
ATOM 4886 O O . ASN A 1 632 ? -12.742 3.537 -3.087 1.00 59.62 632 ASN A O 1
ATOM 4890 N N . MET A 1 633 ? -10.922 3.530 -4.403 1.00 52.75 633 MET A N 1
ATOM 4891 C CA . MET A 1 633 ? -11.637 3.747 -5.675 1.00 52.75 633 MET A CA 1
ATOM 4892 C C . MET A 1 633 ? -11.811 2.459 -6.487 1.00 52.75 633 MET A C 1
ATOM 4894 O O . MET A 1 633 ? -10.820 1.762 -6.698 1.00 52.75 633 MET A O 1
ATOM 4898 N N . PRO A 1 634 ? -13.003 2.150 -7.031 1.00 61.69 634 PRO A N 1
ATOM 4899 C CA . PRO A 1 634 ? -13.143 1.039 -7.964 1.00 61.69 634 PRO A CA 1
ATOM 4900 C C . PRO A 1 634 ? -12.327 1.317 -9.233 1.00 61.69 634 PRO A C 1
ATOM 4902 O O . PRO A 1 634 ? -12.528 2.309 -9.933 1.00 61.69 634 PRO A O 1
ATOM 4905 N N . TYR A 1 635 ? -11.393 0.426 -9.534 1.00 72.56 635 TYR A N 1
ATOM 4906 C CA . TYR A 1 635 ? -10.563 0.443 -10.726 1.00 72.56 635 TYR A CA 1
ATOM 4907 C C . TYR A 1 635 ? -11.004 -0.672 -11.668 1.00 72.56 635 TYR A C 1
ATOM 4909 O O . TYR A 1 635 ? -11.241 -1.800 -11.237 1.00 72.56 635 TYR A O 1
ATOM 4917 N N . THR A 1 636 ? -11.126 -0.358 -12.960 1.00 74.12 636 THR A N 1
ATOM 4918 C CA . THR A 1 636 ? -11.608 -1.309 -13.970 1.00 74.12 636 THR A CA 1
ATOM 4919 C C . THR A 1 636 ? -10.529 -1.627 -14.999 1.00 74.12 636 THR A C 1
ATOM 4921 O O . THR A 1 636 ? -10.030 -0.748 -15.706 1.00 74.12 636 THR A O 1
ATOM 4924 N N . VAL A 1 637 ? -10.230 -2.914 -15.147 1.00 78.31 637 VAL A N 1
ATOM 4925 C CA . VAL A 1 637 ? -9.411 -3.469 -16.228 1.00 78.31 637 VAL A CA 1
ATOM 4926 C C . VAL A 1 637 ? -10.341 -4.115 -17.251 1.00 78.31 637 VAL A C 1
ATOM 4928 O O . VAL A 1 637 ? -11.208 -4.908 -16.896 1.00 78.31 637 VAL A O 1
ATOM 4931 N N . THR A 1 638 ? -10.188 -3.778 -18.532 1.00 77.38 638 THR A N 1
ATOM 4932 C CA . THR A 1 638 ? -10.991 -4.376 -19.608 1.00 77.38 638 THR A CA 1
ATOM 4933 C C . THR A 1 638 ? -10.183 -5.438 -20.345 1.00 77.38 638 THR A C 1
ATOM 4935 O O . THR A 1 638 ? -9.105 -5.165 -20.877 1.00 77.38 638 THR A O 1
ATOM 4938 N N . LEU A 1 639 ? -10.729 -6.648 -20.393 1.00 81.06 639 LEU A N 1
ATOM 4939 C CA . LEU A 1 639 ? -10.220 -7.799 -21.128 1.00 81.06 639 LEU A CA 1
ATOM 4940 C C . LEU A 1 639 ? -10.993 -7.947 -22.435 1.00 81.06 639 LEU A C 1
ATOM 4942 O O . LEU A 1 639 ? -12.219 -7.920 -22.431 1.00 81.06 639 LEU A O 1
ATOM 4946 N N . THR A 1 640 ? -10.296 -8.127 -23.554 1.00 80.00 640 THR A N 1
ATOM 4947 C CA . THR A 1 640 ? -10.924 -8.417 -24.852 1.00 80.00 640 THR A CA 1
ATOM 4948 C C . THR A 1 640 ? -10.417 -9.748 -25.382 1.00 80.00 640 THR A C 1
ATOM 4950 O O . THR A 1 640 ? -9.243 -9.865 -25.743 1.00 80.00 640 THR A O 1
ATOM 4953 N N . THR A 1 641 ? -11.308 -10.740 -25.437 1.00 80.50 641 THR A N 1
ATOM 4954 C CA . THR A 1 641 ? -10.979 -12.090 -25.910 1.00 80.50 641 THR A CA 1
ATOM 4955 C C . THR A 1 641 ? -10.791 -12.130 -27.421 1.00 80.50 641 THR A C 1
ATOM 4957 O O . THR A 1 641 ? -11.466 -11.427 -28.185 1.00 80.50 641 THR A O 1
ATOM 4960 N N . ARG A 1 642 ? -9.829 -12.944 -27.853 1.00 78.38 642 ARG A N 1
ATOM 4961 C CA . ARG A 1 642 ? -9.458 -13.113 -29.256 1.00 78.38 642 ARG A CA 1
ATOM 4962 C C . ARG A 1 642 ? -9.310 -14.594 -29.585 1.00 78.38 642 ARG A C 1
ATOM 4964 O O . ARG A 1 642 ? -9.032 -15.412 -28.705 1.00 78.38 642 ARG A O 1
ATOM 4971 N N . ASP A 1 643 ? -9.574 -14.934 -30.838 1.00 72.62 643 ASP A N 1
ATOM 4972 C CA . ASP A 1 643 ? -9.315 -16.268 -31.361 1.00 72.62 643 ASP A CA 1
ATOM 4973 C C . ASP A 1 643 ? -7.830 -16.463 -31.700 1.00 72.62 643 ASP A C 1
ATOM 4975 O O . ASP A 1 643 ? -7.002 -15.559 -31.568 1.00 72.62 643 ASP A O 1
ATOM 4979 N N . TRP A 1 644 ? -7.478 -17.669 -32.133 1.00 67.50 644 TRP A N 1
ATOM 4980 C CA . TRP A 1 644 ? -6.110 -18.020 -32.513 1.00 67.50 644 TRP A CA 1
ATOM 4981 C C . TRP A 1 644 ? -5.569 -17.222 -33.717 1.00 67.50 644 TRP A C 1
ATOM 4983 O O . TRP A 1 644 ? -4.353 -17.101 -33.849 1.00 67.50 644 TRP A O 1
ATOM 4993 N N . GLU A 1 645 ? -6.434 -16.624 -34.546 1.00 68.12 645 GLU A N 1
ATOM 4994 C CA . GLU A 1 645 ? -6.055 -15.712 -35.641 1.00 68.12 645 GLU A CA 1
ATOM 4995 C C . GLU A 1 645 ? -5.868 -14.259 -35.149 1.00 68.12 645 GLU A C 1
ATOM 4997 O O . GLU A 1 645 ? -5.531 -13.362 -35.925 1.00 68.12 645 GLU A O 1
ATOM 5002 N N . GLY A 1 646 ? -6.079 -13.999 -33.852 1.00 66.62 646 GLY A N 1
ATOM 5003 C CA . GLY A 1 646 ? -5.980 -12.676 -33.236 1.00 66.62 646 GLY A CA 1
ATOM 5004 C C . GLY A 1 646 ? -7.202 -11.786 -33.482 1.00 66.62 646 GLY A C 1
ATOM 5005 O O . GLY A 1 646 ? -7.172 -10.586 -33.168 1.00 66.62 646 GLY A O 1
ATOM 5006 N N . LYS A 1 647 ? -8.295 -12.333 -34.022 1.00 73.00 647 LYS A N 1
ATOM 5007 C CA . LYS A 1 647 ? -9.544 -11.608 -34.254 1.00 73.00 647 LYS A CA 1
ATOM 5008 C C . LYS A 1 647 ? -10.373 -11.576 -32.972 1.00 73.00 647 LYS A C 1
ATOM 5010 O O . LYS A 1 647 ? -10.456 -12.546 -32.227 1.00 73.00 647 LYS A O 1
ATOM 5015 N N . ARG A 1 648 ? -10.994 -10.426 -32.697 1.00 77.88 648 ARG A N 1
ATOM 5016 C CA . ARG A 1 648 ? -11.860 -10.239 -31.525 1.00 77.88 648 ARG A CA 1
ATOM 5017 C C . ARG A 1 648 ? -13.071 -11.173 -31.601 1.00 77.88 648 ARG A C 1
ATOM 5019 O O . ARG A 1 648 ? -13.803 -11.151 -32.594 1.00 77.88 648 ARG A O 1
ATOM 5026 N N . LEU A 1 649 ? -13.301 -11.930 -30.530 1.00 75.94 649 LEU A N 1
ATOM 5027 C CA . LEU A 1 649 ? -14.528 -12.701 -30.353 1.00 75.94 649 LEU A CA 1
ATOM 5028 C C . LEU A 1 649 ? -15.692 -11.747 -30.060 1.00 75.94 649 LEU A C 1
ATOM 5030 O O . LEU A 1 649 ? -15.515 -10.714 -29.420 1.00 75.94 649 LEU A O 1
ATOM 5034 N N . THR A 1 650 ? -16.877 -12.078 -30.570 1.00 76.25 650 THR A N 1
ATOM 5035 C CA . THR A 1 650 ? -18.083 -11.227 -30.481 1.00 76.25 650 THR A CA 1
ATOM 5036 C C . THR A 1 650 ? -19.109 -11.743 -29.479 1.00 76.25 650 THR A C 1
ATOM 5038 O O . THR A 1 650 ? -20.152 -11.126 -29.300 1.00 76.25 650 THR A O 1
ATOM 5041 N N . THR A 1 651 ? -18.808 -12.862 -28.824 1.00 66.19 651 THR A N 1
ATOM 5042 C CA . THR A 1 651 ? -19.662 -13.515 -27.836 1.00 66.19 651 THR A CA 1
ATOM 5043 C C . THR A 1 651 ? -18.877 -13.733 -26.549 1.00 66.19 651 THR A C 1
ATOM 5045 O O . THR A 1 651 ? -17.725 -14.174 -26.597 1.00 66.19 651 THR A O 1
ATOM 5048 N N . GLY A 1 652 ? -19.500 -13.413 -25.416 1.00 70.50 652 GLY A N 1
ATOM 5049 C CA . GLY A 1 652 ? -19.003 -13.749 -24.078 1.00 70.50 652 GLY A CA 1
ATOM 5050 C C . GLY A 1 652 ? -19.245 -15.216 -23.691 1.00 70.50 652 GLY A C 1
ATOM 5051 O O . GLY A 1 652 ? -19.495 -16.061 -24.552 1.00 70.50 652 GLY A O 1
ATOM 5052 N N . GLY A 1 653 ? -19.193 -15.513 -22.393 1.00 65.06 653 GLY A N 1
ATOM 5053 C CA . GLY A 1 653 ? -19.499 -16.822 -21.804 1.00 65.06 653 GLY A CA 1
ATOM 5054 C C . GLY A 1 653 ? -18.290 -17.655 -21.366 1.00 65.06 653 GLY A C 1
ATOM 5055 O O . GLY A 1 653 ? -18.457 -18.810 -20.979 1.00 65.06 653 GLY A O 1
ATOM 5056 N N . TYR A 1 654 ? -17.078 -17.102 -21.415 1.00 74.25 654 TYR A N 1
ATOM 5057 C CA . TYR A 1 654 ? -15.871 -17.760 -20.916 1.00 74.25 654 TYR A CA 1
ATOM 5058 C C . TYR A 1 654 ? -15.691 -17.497 -19.420 1.00 74.25 654 TYR A C 1
ATOM 5060 O O . TYR A 1 654 ? -15.925 -16.389 -18.940 1.00 74.25 654 TYR A O 1
ATOM 5068 N N . ASN A 1 655 ? -15.238 -18.509 -18.679 1.00 74.06 655 ASN A N 1
ATOM 5069 C CA . ASN A 1 655 ? -14.952 -18.360 -17.256 1.00 74.06 655 ASN A CA 1
ATOM 5070 C C . ASN A 1 655 ? -13.682 -17.518 -17.070 1.00 74.06 655 ASN A C 1
ATOM 5072 O O . ASN A 1 655 ? -12.579 -18.000 -17.326 1.00 74.06 655 ASN A O 1
ATOM 5076 N N . VAL A 1 656 ? -13.828 -16.262 -16.661 1.00 79.44 656 VAL A N 1
ATOM 5077 C CA . VAL A 1 656 ? -12.712 -15.343 -16.424 1.00 79.44 656 VAL A CA 1
ATOM 5078 C C . VAL A 1 656 ? -12.562 -15.128 -14.925 1.00 79.44 656 VAL A C 1
ATOM 5080 O O . VAL A 1 656 ? -13.492 -14.682 -14.259 1.00 79.44 656 VAL A O 1
ATOM 5083 N N . THR A 1 657 ? -11.372 -15.408 -14.400 1.00 82.50 657 THR A N 1
ATOM 5084 C CA . THR A 1 657 ? -11.038 -15.183 -12.991 1.00 82.50 657 THR A CA 1
ATOM 5085 C C . THR A 1 657 ? -9.914 -14.172 -12.881 1.00 82.50 657 THR A C 1
ATOM 5087 O O . THR A 1 657 ? -8.920 -14.257 -13.606 1.00 82.50 657 THR A O 1
ATOM 5090 N N . ALA A 1 658 ? -10.052 -13.248 -11.941 1.00 86.69 658 ALA A N 1
ATOM 5091 C CA . ALA A 1 658 ? -9.073 -12.214 -11.675 1.00 86.69 658 ALA A CA 1
ATOM 5092 C C . ALA A 1 658 ? -8.750 -12.192 -10.186 1.00 86.69 658 ALA A C 1
ATOM 5094 O O . ALA A 1 658 ? -9.653 -12.092 -9.358 1.00 86.69 658 ALA A O 1
ATOM 5095 N N . MET A 1 659 ? -7.468 -12.284 -9.856 1.00 88.50 659 MET A N 1
ATOM 5096 C CA . MET A 1 659 ? -6.985 -12.250 -8.483 1.00 88.50 659 MET A CA 1
ATOM 5097 C C . MET A 1 659 ? -6.084 -11.028 -8.311 1.00 88.50 659 MET A C 1
ATOM 5099 O O . MET A 1 659 ? -5.150 -10.835 -9.084 1.00 88.50 659 MET A O 1
ATOM 5103 N N . ILE A 1 660 ? -6.352 -10.204 -7.303 1.00 86.75 660 ILE A N 1
ATOM 5104 C CA . ILE A 1 660 ? -5.562 -9.017 -6.965 1.00 86.75 660 ILE A CA 1
ATOM 5105 C C . ILE A 1 660 ? -4.746 -9.288 -5.724 1.00 86.75 660 ILE A C 1
ATOM 5107 O O . ILE A 1 660 ? -5.247 -9.805 -4.732 1.00 86.75 660 ILE A O 1
ATOM 5111 N N . ASN A 1 661 ? -3.498 -8.875 -5.755 1.00 83.81 661 ASN A N 1
ATOM 5112 C CA . ASN A 1 661 ? -2.566 -9.030 -4.667 1.00 83.81 661 ASN A CA 1
ATOM 5113 C C . ASN A 1 661 ? -1.818 -7.721 -4.437 1.00 83.81 661 ASN A C 1
ATOM 5115 O O . ASN A 1 661 ? -1.676 -6.902 -5.339 1.00 83.81 661 ASN A O 1
ATOM 5119 N N . THR A 1 662 ? -1.325 -7.515 -3.226 1.00 73.19 662 THR A N 1
ATOM 5120 C CA . THR A 1 662 ? -0.489 -6.368 -2.876 1.00 73.19 662 THR A CA 1
ATOM 5121 C C . THR A 1 662 ? 0.850 -6.871 -2.343 1.00 73.19 662 THR A C 1
ATOM 5123 O O . THR A 1 662 ? 0.859 -7.836 -1.590 1.00 73.19 662 THR A O 1
ATOM 5126 N N . PRO A 1 663 ? 1.983 -6.225 -2.650 1.00 59.88 663 PRO A N 1
ATOM 5127 C CA . PRO A 1 663 ? 3.295 -6.570 -2.111 1.00 59.88 663 PRO A CA 1
ATOM 5128 C C . PRO A 1 663 ? 3.354 -6.527 -0.580 1.00 59.88 663 PRO A C 1
ATOM 5130 O O . PRO A 1 663 ? 4.170 -7.224 0.010 1.00 59.88 663 PRO A O 1
ATOM 5133 N N . ARG A 1 664 ? 2.471 -5.748 0.065 1.00 51.84 664 ARG A N 1
ATOM 5134 C CA . ARG A 1 664 ? 2.240 -5.746 1.523 1.00 51.84 664 ARG A CA 1
ATOM 5135 C C . ARG A 1 664 ? 1.581 -7.018 2.062 1.00 51.84 664 ARG A C 1
ATOM 5137 O O . ARG A 1 664 ? 1.769 -7.344 3.228 1.00 51.84 664 ARG A O 1
ATOM 5144 N N . HIS A 1 665 ? 0.812 -7.720 1.235 1.00 59.31 665 HIS A N 1
ATOM 5145 C CA . HIS A 1 665 ? 0.146 -8.976 1.573 1.00 59.31 665 HIS A CA 1
ATOM 5146 C C . HIS A 1 665 ? 0.273 -9.980 0.418 1.00 59.31 665 HIS A C 1
ATOM 5148 O O . HIS A 1 665 ? -0.756 -10.366 -0.131 1.00 59.31 665 HIS A O 1
ATOM 5154 N N . PRO A 1 666 ? 1.499 -10.409 0.051 1.00 56.53 666 PRO A N 1
ATOM 5155 C CA . PRO A 1 666 ? 1.766 -11.209 -1.149 1.00 56.53 666 PRO A CA 1
ATOM 5156 C C . PRO A 1 666 ? 1.056 -12.574 -1.150 1.00 56.53 666 PRO A C 1
ATOM 5158 O O . PRO A 1 666 ? 0.925 -13.199 -2.201 1.00 56.53 666 PRO A O 1
ATOM 5161 N N . ASP A 1 667 ? 0.547 -13.008 0.002 1.00 56.31 667 ASP A N 1
ATOM 5162 C CA . ASP A 1 667 ? -0.197 -14.258 0.170 1.00 56.31 667 ASP A CA 1
ATOM 5163 C C . ASP A 1 667 ? -1.724 -14.055 0.170 1.00 56.31 667 ASP A C 1
ATOM 5165 O O . ASP A 1 667 ? -2.489 -15.014 0.078 1.00 56.31 667 ASP A O 1
ATOM 5169 N N . ARG A 1 668 ? -2.201 -12.804 0.245 1.00 61.03 668 ARG A N 1
ATOM 5170 C CA . ARG A 1 668 ? -3.628 -12.466 0.316 1.00 61.03 668 ARG A CA 1
ATOM 5171 C C . ARG A 1 668 ? -4.134 -11.996 -1.039 1.00 61.03 668 ARG A C 1
ATOM 5173 O O . ARG A 1 668 ? -4.325 -10.804 -1.285 1.00 61.03 668 ARG A O 1
ATOM 5180 N N . TRP A 1 669 ? -4.402 -12.969 -1.895 1.00 79.62 669 TRP A N 1
ATOM 5181 C CA . TRP A 1 669 ? -5.082 -12.727 -3.155 1.00 79.62 669 TRP A CA 1
ATOM 5182 C C . TRP A 1 669 ? -6.576 -12.495 -2.916 1.00 79.62 669 TRP A C 1
ATOM 5184 O O . TRP A 1 669 ? -7.255 -13.296 -2.279 1.00 79.62 669 TRP A O 1
ATOM 5194 N N . GLN A 1 670 ? -7.093 -11.389 -3.430 1.00 80.88 670 GLN A N 1
ATOM 5195 C CA . GLN A 1 670 ? -8.505 -11.034 -3.399 1.00 80.88 670 GLN A CA 1
ATOM 5196 C C . GLN A 1 670 ? -9.107 -11.306 -4.768 1.00 80.88 670 GLN A C 1
ATOM 5198 O O . GLN A 1 670 ? -8.551 -10.887 -5.781 1.00 80.88 670 GLN A O 1
ATOM 5203 N N . GLN A 1 671 ? -10.243 -11.991 -4.813 1.00 83.44 671 GLN A N 1
ATOM 5204 C CA . GLN A 1 671 ? -10.958 -12.178 -6.066 1.00 83.44 671 GLN A CA 1
ATOM 5205 C C . GLN A 1 671 ? -11.577 -10.846 -6.503 1.00 83.44 671 GLN A C 1
ATOM 5207 O O . GLN A 1 671 ? -12.292 -10.203 -5.735 1.00 83.44 671 GLN A O 1
ATOM 5212 N N . ALA A 1 672 ? -11.277 -10.426 -7.729 1.00 84.38 672 ALA A N 1
ATOM 5213 C CA . ALA A 1 672 ? -11.920 -9.279 -8.350 1.00 84.38 672 ALA A CA 1
ATOM 5214 C C . ALA A 1 672 ? -13.329 -9.652 -8.810 1.00 84.38 672 ALA A C 1
ATOM 5216 O O . ALA A 1 672 ? -13.582 -10.793 -9.207 1.00 84.38 672 ALA A O 1
ATOM 5217 N N . GLU A 1 673 ? -14.212 -8.663 -8.867 1.00 86.81 673 GLU A N 1
ATOM 5218 C CA . GLU A 1 673 ? -15.473 -8.824 -9.573 1.00 86.81 673 GLU A CA 1
ATOM 5219 C C . GLU A 1 673 ? -15.201 -8.876 -11.080 1.00 86.81 673 GLU A C 1
ATOM 5221 O O . GLU A 1 673 ? -14.441 -8.064 -11.614 1.00 86.81 673 GLU A O 1
ATOM 5226 N N . VAL A 1 674 ? -15.809 -9.837 -11.776 1.00 87.69 674 VAL A N 1
ATOM 5227 C CA . VAL A 1 674 ? -15.685 -9.971 -13.228 1.00 87.69 674 VAL A CA 1
ATOM 5228 C C . VAL A 1 674 ? -17.067 -9.932 -13.864 1.00 87.69 674 VAL A C 1
ATOM 5230 O O . VAL A 1 674 ? -17.918 -10.768 -13.574 1.00 87.69 674 VAL A O 1
ATOM 5233 N N . VAL A 1 675 ? -17.273 -8.968 -14.760 1.00 84.25 675 VAL A N 1
ATOM 5234 C CA . VAL A 1 675 ? -18.527 -8.757 -15.487 1.00 84.25 675 VAL A CA 1
ATOM 5235 C C . VAL A 1 675 ? -18.312 -9.068 -16.963 1.00 84.25 675 VAL A C 1
ATOM 5237 O O . VAL A 1 675 ? -17.493 -8.429 -17.627 1.00 84.25 675 VAL A O 1
ATOM 5240 N N . ASP A 1 676 ? -19.056 -10.037 -17.487 1.00 84.88 676 ASP A N 1
ATOM 5241 C CA . ASP A 1 676 ? -19.097 -10.351 -18.916 1.00 84.88 676 ASP A CA 1
ATOM 5242 C C . ASP A 1 676 ? -20.050 -9.389 -19.641 1.00 84.88 676 ASP A C 1
ATOM 5244 O O . ASP A 1 676 ? -21.247 -9.350 -19.351 1.00 84.88 676 ASP A O 1
ATOM 5248 N N . ASN A 1 677 ? -19.534 -8.618 -20.604 1.00 80.00 677 ASN A N 1
ATOM 5249 C CA . ASN A 1 677 ? -20.355 -7.716 -21.419 1.00 80.00 677 ASN A CA 1
ATOM 5250 C C . ASN A 1 677 ? -21.086 -8.452 -22.561 1.00 80.00 677 ASN A C 1
ATOM 5252 O O . ASN A 1 677 ? -21.749 -7.811 -23.374 1.00 80.00 677 ASN A O 1
ATOM 5256 N N . GLN A 1 678 ? -20.943 -9.779 -22.654 1.00 79.38 678 GLN A N 1
ATOM 5257 C CA . GLN A 1 678 ? -21.523 -10.677 -23.660 1.00 79.38 678 GLN A CA 1
ATOM 5258 C C . GLN A 1 678 ? -21.077 -10.412 -25.108 1.00 79.38 678 GLN A C 1
ATOM 5260 O O . GLN A 1 678 ? -21.486 -11.127 -26.018 1.00 79.38 678 GLN A O 1
ATOM 5265 N N . ASP A 1 679 ? -20.177 -9.453 -25.328 1.00 78.00 679 ASP A N 1
ATOM 5266 C CA . ASP A 1 679 ? -19.651 -9.030 -26.632 1.00 78.00 679 ASP A CA 1
ATOM 5267 C C . ASP A 1 679 ? -18.188 -9.477 -26.858 1.00 78.00 679 ASP A C 1
ATOM 5269 O O . ASP A 1 679 ? -17.438 -8.876 -27.639 1.00 78.00 679 ASP A O 1
ATOM 5273 N N . GLY A 1 680 ? -17.753 -10.489 -26.098 1.00 71.06 680 GLY A N 1
ATOM 5274 C CA . GLY A 1 680 ? -16.372 -10.973 -26.042 1.00 71.06 680 GLY A CA 1
ATOM 5275 C C . GLY A 1 680 ? -15.423 -10.102 -25.209 1.00 71.06 680 GLY A C 1
ATOM 5276 O O . GLY A 1 680 ? -14.217 -10.382 -25.182 1.00 71.06 680 GLY A O 1
ATOM 5277 N N . SER A 1 681 ? -15.925 -9.062 -24.530 1.00 82.00 681 SER A N 1
ATOM 5278 C CA . SER A 1 681 ? -15.167 -8.279 -23.550 1.00 82.00 681 SER A CA 1
ATOM 5279 C C . SER A 1 681 ? -15.648 -8.498 -22.112 1.00 82.00 681 SER A C 1
ATOM 5281 O O . SER A 1 681 ? -16.836 -8.678 -21.856 1.00 82.00 681 SER A O 1
ATOM 5283 N N . TYR A 1 682 ? -14.709 -8.445 -21.167 1.00 83.94 682 TYR A N 1
ATOM 5284 C CA . TYR A 1 682 ? -14.947 -8.638 -19.737 1.00 83.94 682 TYR A CA 1
ATOM 5285 C C . TYR A 1 682 ? -14.377 -7.451 -18.963 1.00 83.94 682 TYR A C 1
ATOM 5287 O O . TYR A 1 682 ? -13.278 -6.975 -19.262 1.00 83.94 682 TYR A O 1
ATOM 5295 N N . LYS A 1 683 ? -15.108 -6.966 -17.962 1.00 81.88 683 LYS A N 1
ATOM 5296 C CA . LYS A 1 683 ? -14.639 -5.940 -17.026 1.00 81.88 683 LYS A CA 1
ATOM 5297 C C . LYS A 1 683 ? -14.232 -6.606 -15.726 1.00 81.88 683 LYS A C 1
ATOM 5299 O O . LYS A 1 683 ? -15.045 -7.268 -15.099 1.00 81.88 683 LYS A O 1
ATOM 5304 N N . VAL A 1 684 ? -12.987 -6.402 -15.330 1.00 83.62 684 VAL A N 1
ATOM 5305 C CA . VAL A 1 684 ? -12.447 -6.805 -14.035 1.00 83.62 684 VAL A CA 1
ATOM 5306 C C . VAL A 1 684 ? -12.440 -5.571 -13.145 1.00 83.62 684 VAL A C 1
ATOM 5308 O O . VAL A 1 684 ? -11.747 -4.603 -13.461 1.00 83.62 684 VAL A O 1
ATOM 5311 N N . ILE A 1 685 ? -13.220 -5.586 -12.071 1.00 79.62 685 ILE A N 1
ATOM 5312 C CA . ILE A 1 685 ? -13.444 -4.443 -11.185 1.00 79.62 685 ILE A CA 1
ATOM 5313 C C . ILE A 1 685 ? -12.891 -4.778 -9.803 1.00 79.62 685 ILE A C 1
ATOM 5315 O O . ILE A 1 685 ? -13.182 -5.835 -9.241 1.00 79.62 685 ILE A O 1
ATOM 5319 N N . PHE A 1 686 ? -12.091 -3.872 -9.242 1.00 81.50 686 PHE A N 1
ATOM 5320 C CA . PHE A 1 686 ? -11.635 -4.002 -7.863 1.00 81.50 686 PHE A CA 1
ATOM 5321 C C . PHE A 1 686 ? -11.325 -2.676 -7.196 1.00 81.50 686 PHE A C 1
ATOM 5323 O O . PHE A 1 686 ? -10.958 -1.708 -7.851 1.00 81.50 686 PHE A O 1
ATOM 5330 N N . THR A 1 687 ? -11.411 -2.659 -5.870 1.00 75.88 687 THR A N 1
ATOM 5331 C CA . THR A 1 687 ? -11.195 -1.460 -5.058 1.00 75.88 687 THR A CA 1
ATOM 5332 C C . THR A 1 687 ? -9.943 -1.648 -4.198 1.00 75.88 687 THR A C 1
ATOM 5334 O O . THR A 1 687 ? -9.992 -2.381 -3.207 1.00 75.88 687 THR A O 1
ATOM 5337 N N . PRO A 1 688 ? -8.802 -1.023 -4.535 1.00 75.31 688 PRO A N 1
ATOM 5338 C CA . PRO A 1 688 ? -7.563 -1.228 -3.807 1.00 75.31 688 PRO A CA 1
ATOM 5339 C C . PRO A 1 688 ? -7.635 -0.553 -2.432 1.00 75.31 688 PRO A C 1
ATOM 5341 O O . PRO A 1 688 ? -8.015 0.605 -2.318 1.00 75.31 688 PRO A O 1
ATOM 5344 N N . ARG A 1 689 ? -7.257 -1.260 -1.362 1.00 74.56 689 ARG A N 1
ATOM 5345 C CA . ARG A 1 689 ? -7.388 -0.767 0.028 1.00 74.56 689 ARG A CA 1
ATOM 5346 C C . ARG A 1 689 ? -6.128 -0.121 0.607 1.00 74.56 689 ARG A C 1
ATOM 5348 O O . ARG A 1 689 ? -6.169 0.423 1.704 1.00 74.56 689 ARG A O 1
ATOM 5355 N N . SER A 1 690 ? -5.014 -0.166 -0.116 1.00 72.19 690 SER A N 1
ATOM 5356 C CA . SER A 1 690 ? -3.721 0.337 0.353 1.00 72.19 690 SER A CA 1
ATOM 5357 C C . SER A 1 690 ? -2.902 0.931 -0.785 1.00 72.19 690 SER A C 1
ATOM 5359 O O . SER A 1 690 ? -2.934 0.422 -1.907 1.00 72.19 690 SER A O 1
ATOM 5361 N N . LYS A 1 691 ? -2.130 1.976 -0.472 1.00 71.75 691 LYS A N 1
ATOM 5362 C CA . LYS A 1 691 ? -1.145 2.581 -1.373 1.00 71.75 691 LYS A CA 1
ATOM 5363 C C . LYS A 1 691 ? 0.027 1.625 -1.553 1.00 71.75 691 LYS A C 1
ATOM 5365 O O . LYS A 1 691 ? 0.841 1.460 -0.643 1.00 71.75 691 LYS A O 1
ATOM 5370 N N . ASP A 1 692 ? 0.057 0.959 -2.700 1.00 73.50 692 ASP A N 1
ATOM 5371 C CA . ASP A 1 692 ? 1.135 0.073 -3.136 1.00 73.50 692 ASP A CA 1
ATOM 5372 C C . ASP A 1 692 ? 0.959 -0.303 -4.620 1.00 73.50 692 ASP A C 1
ATOM 5374 O O . ASP A 1 692 ? -0.009 0.101 -5.256 1.00 73.50 692 ASP A O 1
ATOM 5378 N N . ARG A 1 693 ? 1.861 -1.096 -5.195 1.00 78.19 693 ARG A N 1
ATOM 5379 C CA . ARG A 1 693 ? 1.691 -1.704 -6.521 1.00 78.19 693 ARG A CA 1
ATOM 5380 C C . ARG A 1 693 ? 0.820 -2.951 -6.438 1.00 78.19 693 ARG A C 1
ATOM 5382 O O . ARG A 1 693 ? 1.308 -3.991 -6.038 1.00 78.19 693 ARG A O 1
ATOM 5389 N N . HIS A 1 694 ? -0.437 -2.893 -6.843 1.00 83.12 694 HIS A N 1
ATOM 5390 C CA . HIS A 1 694 ? -1.317 -4.059 -6.866 1.00 83.12 694 HIS A CA 1
ATOM 5391 C C . HIS A 1 694 ? -1.007 -4.934 -8.084 1.00 83.12 694 HIS A C 1
ATOM 5393 O O . HIS A 1 694 ? -0.895 -4.444 -9.203 1.00 83.12 694 HIS A O 1
ATOM 5399 N N . ILE A 1 695 ? -0.844 -6.229 -7.857 1.00 85.00 695 ILE A N 1
ATOM 5400 C CA . ILE A 1 695 ? -0.596 -7.251 -8.868 1.00 85.00 695 ILE A CA 1
ATOM 5401 C C . ILE A 1 695 ? -1.940 -7.886 -9.211 1.00 85.00 695 ILE A C 1
ATOM 5403 O O . ILE A 1 695 ? -2.604 -8.407 -8.324 1.00 85.00 695 ILE A O 1
ATOM 5407 N N . VAL A 1 696 ? -2.341 -7.866 -10.476 1.00 85.50 696 VAL A N 1
ATOM 5408 C CA . VAL A 1 696 ? -3.563 -8.514 -10.959 1.00 85.50 696 VAL A CA 1
ATOM 5409 C C . VAL A 1 696 ? -3.172 -9.713 -11.821 1.00 85.50 696 VAL A C 1
ATOM 5411 O O . VAL A 1 696 ? -2.599 -9.553 -12.900 1.00 85.50 696 VAL A O 1
ATOM 5414 N N . ASP A 1 697 ? -3.469 -10.915 -11.329 1.00 84.06 697 ASP A N 1
ATOM 5415 C CA . ASP A 1 697 ? -3.321 -12.179 -12.054 1.00 84.06 697 ASP A CA 1
ATOM 5416 C C . ASP A 1 697 ? -4.647 -12.521 -12.733 1.00 84.06 697 ASP A C 1
ATOM 5418 O O . ASP A 1 697 ? -5.686 -12.650 -12.079 1.00 84.06 697 ASP A O 1
ATOM 5422 N N . LEU A 1 698 ? -4.619 -12.627 -14.059 1.00 83.69 698 LEU A N 1
ATOM 5423 C CA . LEU A 1 698 ? -5.800 -12.852 -14.886 1.00 83.69 698 LEU A CA 1
ATOM 5424 C C . LEU A 1 698 ? -5.707 -14.229 -15.533 1.00 83.69 698 LEU A C 1
ATOM 5426 O O . LEU A 1 698 ? -4.708 -14.560 -16.177 1.00 83.69 698 LEU A O 1
ATOM 5430 N N . LYS A 1 699 ? -6.778 -15.013 -15.391 1.00 78.44 699 LYS A N 1
ATOM 5431 C CA . LYS A 1 699 ? -6.923 -16.316 -16.041 1.00 78.44 699 LYS A CA 1
ATOM 5432 C C . LYS A 1 699 ? -8.240 -16.400 -16.789 1.00 78.44 699 LYS A C 1
ATOM 5434 O O . LYS A 1 699 ? -9.263 -15.898 -16.323 1.00 78.44 699 LYS A O 1
ATOM 5439 N N . ILE A 1 700 ? -8.221 -17.085 -17.925 1.00 73.19 700 ILE A N 1
ATOM 5440 C CA . ILE A 1 700 ? -9.422 -17.396 -18.699 1.00 73.19 700 ILE A CA 1
ATOM 5441 C C . ILE A 1 700 ? -9.489 -18.907 -18.893 1.00 73.19 700 ILE A C 1
ATOM 5443 O O . ILE A 1 700 ? -8.527 -19.526 -19.336 1.00 73.19 700 ILE A O 1
ATOM 5447 N N . CYS A 1 701 ? -10.620 -19.501 -18.517 1.00 63.41 701 CYS A N 1
ATOM 5448 C CA . CYS A 1 701 ? -10.856 -20.946 -18.477 1.00 63.41 701 CYS A CA 1
ATOM 5449 C C . CYS A 1 701 ? -9.761 -21.707 -17.699 1.00 63.41 701 CYS A C 1
ATOM 5451 O O . CYS A 1 701 ? -9.407 -22.822 -18.051 1.00 63.41 701 CYS A O 1
ATOM 5453 N N . GLY A 1 702 ? -9.185 -21.078 -16.665 1.00 62.97 702 GLY A N 1
ATOM 5454 C CA . GLY A 1 702 ? -8.086 -21.635 -15.863 1.00 62.97 702 GLY A CA 1
ATOM 5455 C C . GLY A 1 702 ? -6.673 -21.378 -16.407 1.00 62.97 702 GLY A C 1
ATOM 5456 O O . GLY A 1 702 ? -5.703 -21.579 -15.675 1.00 62.97 702 GLY A O 1
ATOM 5457 N N . TYR A 1 703 ? -6.532 -20.861 -17.630 1.00 67.19 703 TYR A N 1
ATOM 5458 C CA . TYR A 1 703 ? -5.238 -20.596 -18.268 1.00 67.19 703 TYR A CA 1
ATOM 5459 C C . TYR A 1 703 ? -4.755 -19.184 -17.959 1.00 67.19 703 TYR A C 1
ATOM 5461 O O . TYR A 1 703 ? -5.516 -18.223 -18.082 1.00 67.19 703 TYR A O 1
ATOM 5469 N N . LYS A 1 704 ? -3.479 -19.060 -17.576 1.00 68.69 704 LYS A N 1
ATOM 5470 C CA . LYS A 1 704 ? -2.811 -17.763 -17.402 1.00 68.69 704 LYS A CA 1
ATOM 5471 C C . LYS A 1 704 ? -2.659 -17.069 -18.753 1.00 68.69 704 LYS A C 1
ATOM 5473 O O . LYS A 1 704 ? -2.369 -17.726 -19.748 1.00 68.69 704 LYS A O 1
ATOM 5478 N N . LEU A 1 705 ? -2.856 -15.755 -18.774 1.00 73.94 705 LEU A N 1
ATOM 5479 C CA . LEU A 1 705 ? -2.671 -14.946 -19.978 1.00 73.94 705 LEU A CA 1
ATOM 5480 C C . LEU A 1 705 ? -1.196 -14.538 -20.113 1.00 73.94 705 LEU A C 1
ATOM 5482 O O . LEU A 1 705 ? -0.645 -13.945 -19.195 1.00 73.94 705 LEU A O 1
ATOM 5486 N N . GLU A 1 706 ? -0.562 -14.795 -21.253 1.00 62.19 706 GLU A N 1
ATOM 5487 C CA . GLU A 1 706 ? 0.763 -14.259 -21.614 1.00 62.19 706 GLU A CA 1
ATOM 5488 C C . GLU A 1 706 ? 0.697 -13.646 -23.024 1.00 62.19 706 GLU A C 1
ATOM 5490 O O . GLU A 1 706 ? -0.056 -14.164 -23.842 1.00 62.19 706 GLU A O 1
ATOM 5495 N N . PRO A 1 707 ? 1.451 -12.584 -23.376 1.00 53.78 707 PRO A N 1
ATOM 5496 C CA . PRO A 1 707 ? 2.525 -11.924 -22.629 1.00 53.78 707 PRO A CA 1
ATOM 5497 C C . PRO A 1 707 ? 2.066 -10.701 -21.808 1.00 53.78 707 PRO A C 1
ATOM 5499 O O . PRO A 1 707 ? 1.065 -10.059 -22.114 1.00 53.78 707 PRO A O 1
ATOM 5502 N N . GLY A 1 708 ? 2.859 -10.323 -20.797 1.00 53.53 708 GLY A N 1
ATOM 5503 C CA . GLY A 1 708 ? 2.653 -9.089 -20.017 1.00 53.53 708 GLY A CA 1
ATOM 5504 C C . GLY A 1 708 ? 1.905 -9.255 -18.688 1.00 53.53 708 GLY A C 1
ATOM 5505 O O . GLY A 1 708 ? 1.484 -8.253 -18.114 1.00 53.53 708 GLY A O 1
ATOM 5506 N N . MET A 1 709 ? 1.761 -10.492 -18.199 1.00 67.81 709 MET A N 1
ATOM 5507 C CA . MET A 1 709 ? 1.229 -10.811 -16.870 1.00 67.81 709 MET A CA 1
ATOM 5508 C C . MET A 1 709 ? 2.336 -11.209 -15.876 1.00 67.81 709 MET A C 1
ATOM 5510 O O . MET A 1 709 ? 3.382 -11.705 -16.301 1.00 67.81 709 MET A O 1
ATOM 5514 N N . PRO A 1 710 ? 2.110 -11.028 -14.560 1.00 69.00 710 PRO A N 1
ATOM 5515 C CA . PRO A 1 710 ? 0.917 -10.418 -13.968 1.00 69.00 710 PRO A CA 1
ATOM 5516 C C . PRO A 1 710 ? 0.895 -8.890 -14.155 1.00 69.00 710 PRO A C 1
ATOM 5518 O O . PRO A 1 710 ? 1.941 -8.243 -14.232 1.00 69.00 710 PRO A O 1
ATOM 5521 N N . LEU A 1 711 ? -0.302 -8.305 -14.243 1.00 76.69 711 LEU A N 1
ATOM 5522 C CA . LEU A 1 711 ? -0.480 -6.869 -14.469 1.00 76.69 711 LEU A CA 1
ATOM 5523 C C . LEU A 1 711 ? -0.142 -6.098 -13.185 1.00 76.69 711 LEU A C 1
ATOM 5525 O O . LEU A 1 711 ? -0.705 -6.382 -12.135 1.00 76.69 711 LEU A O 1
ATOM 5529 N N . ILE A 1 712 ? 0.742 -5.102 -13.254 1.00 78.50 712 ILE A N 1
ATOM 5530 C CA . ILE A 1 712 ? 1.124 -4.291 -12.087 1.00 78.50 712 ILE A CA 1
ATOM 5531 C C . ILE A 1 712 ? 0.460 -2.911 -12.179 1.00 78.50 712 ILE A C 1
ATOM 5533 O O . ILE A 1 712 ? 0.745 -2.145 -13.099 1.00 78.50 712 ILE A O 1
ATOM 5537 N N . ILE A 1 713 ? -0.392 -2.587 -11.206 1.00 78.19 713 ILE A N 1
ATOM 5538 C CA . ILE A 1 713 ? -1.149 -1.334 -11.091 1.00 78.19 713 ILE A CA 1
ATOM 5539 C C . ILE A 1 713 ? -0.599 -0.536 -9.906 1.00 78.19 713 ILE A C 1
ATOM 5541 O O . ILE A 1 713 ? -0.635 -0.999 -8.771 1.00 78.19 713 ILE A O 1
ATOM 5545 N N . ALA A 1 714 ? -0.078 0.666 -10.132 1.00 75.19 714 ALA A N 1
ATOM 5546 C CA . ALA A 1 714 ? 0.350 1.545 -9.043 1.00 75.19 714 ALA A CA 1
ATOM 5547 C C . ALA A 1 714 ? -0.876 2.112 -8.311 1.00 75.19 714 ALA A C 1
ATOM 5549 O O . ALA A 1 714 ? -1.801 2.563 -8.970 1.00 75.19 714 ALA A O 1
ATOM 5550 N N . VAL A 1 715 ? -0.910 2.114 -6.978 1.00 75.19 715 VAL A N 1
ATOM 5551 C CA . VAL A 1 715 ? -2.030 2.678 -6.204 1.00 75.19 715 VAL A CA 1
ATOM 5552 C C . VAL A 1 715 ? -1.559 3.835 -5.338 1.00 75.19 715 VAL A C 1
ATOM 5554 O O . VAL A 1 715 ? -0.644 3.675 -4.531 1.00 75.19 715 VAL A O 1
ATOM 5557 N N . GLU A 1 716 ? -2.212 4.987 -5.476 1.00 69.19 716 GLU A N 1
ATOM 5558 C CA . GLU A 1 716 ? -1.910 6.220 -4.742 1.00 69.19 716 GLU A CA 1
ATOM 5559 C C . GLU A 1 716 ? -2.970 6.522 -3.662 1.00 69.19 716 GLU A C 1
ATOM 5561 O O . GLU A 1 716 ? -4.140 6.185 -3.809 1.00 69.19 716 GLU A O 1
ATOM 5566 N N . GLU A 1 717 ? -2.571 7.149 -2.548 1.00 60.28 717 GLU A N 1
ATOM 5567 C CA . GLU A 1 717 ? -3.450 7.510 -1.403 1.00 60.28 717 GLU A CA 1
ATOM 5568 C C . GLU A 1 717 ? -4.463 8.617 -1.718 1.00 60.28 717 GLU A C 1
ATOM 5570 O O . GLU A 1 717 ? -5.429 8.826 -0.986 1.00 60.28 717 GLU A O 1
ATOM 5575 N N . SER A 1 718 ? -4.192 9.373 -2.770 1.00 57.34 718 SER A N 1
ATOM 5576 C CA . SER A 1 718 ? -4.955 10.531 -3.204 1.00 57.34 718 SER A CA 1
ATOM 5577 C C . SER A 1 718 ? -4.532 10.846 -4.623 1.00 57.34 718 SER A C 1
ATOM 5579 O O . SER A 1 718 ? -3.350 10.712 -4.931 1.00 57.34 718 SER A O 1
ATOM 5581 N N . LEU A 1 719 ? -5.455 11.323 -5.452 1.00 56.28 719 LEU A N 1
ATOM 5582 C CA . LEU A 1 719 ? -5.079 11.928 -6.726 1.00 56.28 719 LEU A CA 1
ATOM 5583 C C . LEU A 1 719 ? -4.521 13.322 -6.422 1.00 56.28 719 LEU A C 1
ATOM 5585 O O . LEU A 1 719 ? -5.283 14.164 -5.929 1.00 56.28 719 LEU A O 1
ATOM 5589 N N . PRO A 1 720 ? -3.226 13.593 -6.659 1.00 53.00 720 PRO A N 1
ATOM 5590 C CA . PRO A 1 720 ? -2.750 14.964 -6.624 1.00 53.00 720 PRO A CA 1
ATOM 5591 C C . PRO A 1 720 ? -3.434 15.729 -7.760 1.00 53.00 720 PRO A C 1
ATOM 5593 O O . PRO A 1 720 ? -3.375 15.320 -8.923 1.00 53.00 720 PRO A O 1
ATOM 5596 N N . PHE A 1 721 ? -4.094 16.843 -7.437 1.00 61.28 721 PHE A N 1
ATOM 5597 C CA . PHE A 1 721 ? -4.459 17.799 -8.477 1.00 61.28 721 PHE A CA 1
ATOM 5598 C C . PHE A 1 721 ? -3.169 18.322 -9.107 1.00 61.28 721 PHE A C 1
ATOM 5600 O O . PHE A 1 721 ? -2.170 18.529 -8.414 1.00 61.28 721 PHE A O 1
ATOM 5607 N N . LYS A 1 722 ? -3.164 18.546 -10.424 1.00 58.94 722 LYS A N 1
ATOM 5608 C CA . LYS A 1 722 ? -2.048 19.265 -11.036 1.00 58.94 722 LYS A CA 1
ATOM 5609 C C . LYS A 1 722 ? -2.112 20.713 -10.570 1.00 58.94 722 LYS A C 1
ATOM 5611 O O . LYS A 1 722 ? -2.969 21.476 -11.009 1.00 58.94 722 LYS A O 1
ATOM 5616 N N . ASP A 1 723 ? -1.206 21.061 -9.670 1.00 62.78 723 ASP A N 1
ATOM 5617 C CA . ASP A 1 723 ? -0.971 22.435 -9.256 1.00 62.78 723 ASP A CA 1
ATOM 5618 C C . ASP A 1 723 ? -0.743 23.351 -10.461 1.00 62.78 723 ASP A C 1
ATOM 5620 O O . ASP A 1 723 ? -0.142 22.891 -11.438 1.00 62.78 723 ASP A O 1
ATOM 5624 N N . PRO A 1 724 ? -1.140 24.641 -10.385 1.00 62.38 724 PRO A N 1
ATOM 5625 C CA . PRO A 1 724 ? -0.773 25.653 -11.373 1.00 62.38 724 PRO A CA 1
ATOM 5626 C C . PRO A 1 724 ? 0.724 25.578 -11.719 1.00 62.38 724 PRO A C 1
ATOM 5628 O O . PRO A 1 724 ? 1.518 25.274 -10.833 1.00 62.38 724 PRO A O 1
ATOM 5631 N N . PRO A 1 725 ? 1.153 25.904 -12.955 1.00 58.81 725 PRO A N 1
ATOM 5632 C CA . PRO A 1 725 ? 2.563 25.801 -13.358 1.00 58.81 725 PRO A CA 1
ATOM 5633 C C . PRO A 1 725 ? 3.543 26.536 -12.426 1.00 58.81 725 PRO A C 1
ATOM 5635 O O . PRO A 1 725 ? 4.682 26.105 -12.272 1.00 58.81 725 PRO A O 1
ATOM 5638 N N . ASP A 1 726 ? 3.074 27.612 -11.787 1.00 62.53 726 ASP A N 1
ATOM 5639 C CA . ASP A 1 726 ? 3.836 28.449 -10.852 1.00 62.53 726 ASP A CA 1
ATOM 5640 C C . ASP A 1 726 ? 3.547 28.139 -9.365 1.00 62.53 726 ASP A C 1
ATOM 5642 O O . ASP A 1 726 ? 4.064 28.816 -8.472 1.00 62.53 726 ASP A O 1
ATOM 5646 N N . GLY A 1 727 ? 2.709 27.133 -9.091 1.00 68.31 727 GLY A N 1
ATOM 5647 C CA . GLY A 1 727 ? 2.189 26.794 -7.767 1.00 68.31 727 GLY A CA 1
ATOM 5648 C C . GLY A 1 727 ? 1.280 27.870 -7.160 1.00 68.31 727 GLY A C 1
ATOM 5649 O O . GLY A 1 727 ? 1.081 28.959 -7.712 1.00 68.31 727 GLY A O 1
ATOM 5650 N N . TYR A 1 728 ? 0.723 27.569 -5.986 1.00 73.81 728 TYR A N 1
ATOM 5651 C CA . TYR A 1 728 ? -0.049 28.534 -5.201 1.00 73.81 728 TYR A CA 1
ATOM 5652 C C . TYR A 1 728 ? 0.859 29.419 -4.336 1.00 73.81 728 TYR A C 1
ATOM 5654 O O . TYR A 1 728 ? 1.713 28.937 -3.588 1.00 73.81 728 TYR A O 1
ATOM 5662 N N . ALA A 1 729 ? 0.645 30.734 -4.371 1.00 73.75 729 ALA A N 1
ATOM 5663 C CA . ALA A 1 729 ? 1.392 31.702 -3.575 1.00 73.75 729 ALA A CA 1
ATOM 5664 C C . ALA A 1 729 ? 0.749 31.981 -2.205 1.00 73.75 729 ALA A C 1
ATOM 5666 O O . ALA A 1 729 ? 1.478 32.096 -1.215 1.00 73.75 729 ALA A O 1
ATOM 5667 N N . ALA A 1 730 ? -0.580 32.133 -2.136 1.00 73.88 730 ALA A N 1
ATOM 5668 C CA . ALA A 1 730 ? -1.344 32.212 -0.883 1.00 73.88 730 ALA A CA 1
ATOM 5669 C C . ALA A 1 730 ? -2.834 31.859 -1.099 1.00 73.88 730 ALA A C 1
ATOM 5671 O O . ALA A 1 730 ? -3.660 32.762 -1.257 1.00 73.88 730 ALA A O 1
ATOM 5672 N N . PRO A 1 731 ? -3.194 30.566 -1.091 1.00 76.44 731 PRO A N 1
ATOM 5673 C CA . PRO A 1 731 ? -4.564 30.133 -1.322 1.00 76.44 731 PRO A CA 1
ATOM 5674 C C . PRO A 1 731 ? -5.449 30.365 -0.093 1.00 76.44 731 PRO A C 1
ATOM 5676 O O . PRO A 1 731 ? -5.081 30.003 1.030 1.00 76.44 731 PRO A O 1
ATOM 5679 N N . SER A 1 732 ? -6.610 31.000 -0.278 1.00 70.00 732 SER A N 1
ATOM 5680 C CA . SER A 1 732 ? -7.439 31.447 0.857 1.00 70.00 732 SER A CA 1
ATOM 5681 C C . SER A 1 732 ? -8.940 31.197 0.773 1.00 70.00 732 SER A C 1
ATOM 5683 O O . SER A 1 732 ? -9.590 31.291 1.818 1.00 70.00 732 SER A O 1
ATOM 5685 N N . GLY A 1 733 ? -9.466 30.839 -0.397 1.00 75.38 733 GLY A N 1
ATOM 5686 C CA . GLY A 1 733 ? -10.872 30.501 -0.603 1.00 75.38 733 GLY A CA 1
ATOM 5687 C C . GLY A 1 733 ? -11.028 29.442 -1.691 1.00 75.38 733 GLY A C 1
ATOM 5688 O O . GLY A 1 733 ? -10.228 29.386 -2.626 1.00 75.38 733 GLY A O 1
ATOM 5689 N N . MET A 1 734 ? -12.048 28.594 -1.561 1.00 81.94 734 MET A N 1
ATOM 5690 C CA . MET A 1 734 ? -12.329 27.508 -2.499 1.00 81.94 734 MET A CA 1
ATOM 5691 C C . MET A 1 734 ? -13.833 27.342 -2.687 1.00 81.94 734 MET A C 1
ATOM 5693 O O . MET A 1 734 ? -14.583 27.416 -1.716 1.00 81.94 734 MET A O 1
ATOM 5697 N N . ALA A 1 735 ? -14.256 27.091 -3.921 1.00 81.88 735 ALA A N 1
ATOM 5698 C CA . ALA A 1 735 ? -15.634 26.757 -4.251 1.00 81.88 735 ALA A CA 1
ATOM 5699 C C . ALA A 1 735 ? -15.667 25.719 -5.377 1.00 81.88 735 ALA A C 1
ATOM 5701 O O . ALA A 1 735 ? -14.756 25.670 -6.204 1.00 81.88 735 ALA A O 1
ATOM 5702 N N . VAL A 1 736 ? -16.707 24.890 -5.410 1.00 80.94 736 VAL A N 1
ATOM 5703 C CA . VAL A 1 736 ? -16.860 23.826 -6.409 1.00 80.94 736 VAL A CA 1
ATOM 5704 C C . VAL A 1 736 ? -18.201 23.991 -7.104 1.00 80.94 736 VAL A C 1
ATOM 5706 O O . VAL A 1 736 ? -19.233 24.108 -6.449 1.00 80.94 736 VAL A O 1
ATOM 5709 N N . ASP A 1 737 ? -18.163 24.008 -8.430 1.00 80.75 737 ASP A N 1
ATOM 5710 C CA . ASP A 1 737 ? -19.323 23.866 -9.302 1.00 80.75 737 ASP A CA 1
ATOM 5711 C C . ASP A 1 737 ? -19.420 22.387 -9.685 1.00 80.75 737 ASP A C 1
ATOM 5713 O O . ASP A 1 737 ? -18.688 21.909 -10.557 1.00 80.75 737 ASP A O 1
ATOM 5717 N N . ILE A 1 738 ? -20.258 21.652 -8.953 1.00 71.69 738 ILE A N 1
ATOM 5718 C CA . ILE A 1 738 ? -20.412 20.199 -9.101 1.00 71.69 738 ILE A CA 1
ATOM 5719 C C . ILE A 1 738 ? -20.997 19.873 -10.481 1.00 71.69 738 ILE A C 1
ATOM 5721 O O . ILE A 1 738 ? -20.491 18.985 -11.163 1.00 71.69 738 ILE A O 1
ATOM 5725 N N . ASP A 1 739 ? -21.996 20.640 -10.927 1.00 71.69 739 ASP A N 1
ATOM 5726 C CA . ASP A 1 739 ? -22.702 20.405 -12.191 1.00 71.69 739 ASP A CA 1
ATOM 5727 C C . ASP A 1 739 ? -21.784 20.579 -13.406 1.00 71.69 739 ASP A C 1
ATOM 5729 O O . ASP A 1 739 ? -21.901 19.855 -14.398 1.00 71.69 739 ASP A O 1
ATOM 5733 N N . LYS A 1 740 ? -20.842 21.530 -13.339 1.00 74.94 740 LYS A N 1
ATOM 5734 C CA . LYS A 1 740 ? -19.856 21.763 -14.408 1.00 74.94 740 LYS A CA 1
ATOM 5735 C C . LYS A 1 740 ? -18.526 21.043 -14.184 1.00 74.94 740 LYS A C 1
ATOM 5737 O O . LYS A 1 740 ? -17.663 21.114 -15.059 1.00 74.94 740 LYS A O 1
ATOM 5742 N N . GLY A 1 741 ? -18.342 20.381 -13.041 1.00 74.75 741 GLY A N 1
ATOM 5743 C CA . GLY A 1 741 ? -17.097 19.703 -12.676 1.00 74.75 741 GLY A CA 1
ATOM 5744 C C . GLY A 1 741 ? -15.902 20.652 -12.534 1.00 74.75 741 GLY A C 1
ATOM 5745 O O . GLY A 1 741 ? -14.787 20.291 -12.916 1.00 74.75 741 GLY A O 1
ATOM 5746 N N . ILE A 1 742 ? -16.113 21.871 -12.020 1.00 80.69 742 ILE A N 1
ATOM 5747 C CA . ILE A 1 742 ? -15.067 22.903 -11.900 1.00 80.69 742 ILE A CA 1
ATOM 5748 C C . ILE A 1 742 ? -14.774 23.213 -10.432 1.00 80.69 742 ILE A C 1
ATOM 5750 O O . ILE A 1 742 ? -15.666 23.518 -9.647 1.00 80.69 742 ILE A O 1
ATOM 5754 N N . VAL A 1 743 ? -13.492 23.223 -10.080 1.00 82.81 743 VAL A N 1
ATOM 5755 C CA . VAL A 1 743 ? -12.972 23.696 -8.798 1.00 82.81 743 VAL A CA 1
ATOM 5756 C C . VAL A 1 743 ? -12.349 25.076 -8.990 1.00 82.81 743 VAL A C 1
ATOM 5758 O O . VAL A 1 743 ? -11.450 25.262 -9.815 1.00 82.81 743 VAL A O 1
ATOM 5761 N N . TYR A 1 744 ? -12.811 26.042 -8.204 1.00 84.81 744 TYR A N 1
ATOM 5762 C CA . TYR A 1 744 ? -12.298 27.405 -8.157 1.00 84.81 744 TYR A CA 1
ATOM 5763 C C . TYR A 1 744 ? -11.448 27.589 -6.903 1.00 84.81 744 TYR A C 1
ATOM 5765 O O . TYR A 1 744 ? -11.939 27.397 -5.789 1.00 84.81 744 TYR A O 1
ATOM 5773 N N . VAL A 1 745 ? -10.190 27.995 -7.076 1.00 84.38 745 VAL A N 1
ATOM 5774 C CA . VAL A 1 745 ? -9.259 28.250 -5.965 1.00 84.38 745 VAL A CA 1
ATOM 5775 C C . VAL A 1 745 ? -8.747 29.682 -6.042 1.00 84.38 745 VAL A C 1
ATOM 5777 O O . VAL A 1 745 ? -8.091 30.060 -7.011 1.00 84.38 745 VAL A O 1
ATOM 5780 N N . GLU A 1 746 ? -9.035 30.482 -5.018 1.00 83.69 746 GLU A N 1
ATOM 5781 C CA . GLU A 1 746 ? -8.499 31.837 -4.877 1.00 83.69 746 GLU A CA 1
ATOM 5782 C C . GLU A 1 746 ? -7.022 31.793 -4.485 1.00 83.69 746 GLU A C 1
ATOM 5784 O O . GLU A 1 746 ? -6.689 31.196 -3.462 1.00 83.69 746 GLU A O 1
ATOM 5789 N N . ASP A 1 747 ? -6.165 32.517 -5.203 1.00 82.56 747 ASP A N 1
ATOM 5790 C CA . ASP A 1 747 ? -4.823 32.870 -4.744 1.00 82.56 747 ASP A CA 1
ATOM 5791 C C . ASP A 1 747 ? -4.753 34.370 -4.426 1.00 82.56 747 ASP A C 1
ATOM 5793 O O . ASP A 1 747 ? -4.597 35.216 -5.313 1.00 82.56 747 ASP A O 1
ATOM 5797 N N . ALA A 1 748 ? -4.842 34.715 -3.139 1.00 74.06 748 ALA A N 1
ATOM 5798 C CA . ALA A 1 748 ? -4.896 36.104 -2.686 1.00 74.06 748 ALA A CA 1
ATOM 5799 C C . ALA A 1 748 ? -3.613 36.893 -2.982 1.00 74.06 748 ALA A C 1
ATOM 5801 O O . ALA A 1 748 ? -3.663 38.118 -3.140 1.00 74.06 748 ALA A O 1
ATOM 5802 N N . LYS A 1 749 ? -2.451 36.225 -3.030 1.00 75.12 749 LYS A N 1
ATOM 5803 C CA . LYS A 1 749 ? -1.162 36.892 -3.271 1.00 75.12 749 LYS A CA 1
ATOM 5804 C C . LYS A 1 749 ? -0.932 37.125 -4.763 1.00 75.12 749 LYS A C 1
ATOM 5806 O O . LYS A 1 749 ? -0.381 38.170 -5.115 1.00 75.12 749 LYS A O 1
ATOM 5811 N N . GLN A 1 750 ? -1.373 36.205 -5.621 1.00 76.31 750 GLN A N 1
ATOM 5812 C CA . GLN A 1 750 ? -1.349 36.392 -7.078 1.00 76.31 750 GLN A CA 1
ATOM 5813 C C . GLN A 1 750 ? -2.511 37.270 -7.581 1.00 76.31 750 GLN A C 1
ATOM 5815 O O . GLN A 1 750 ? -2.375 37.928 -8.612 1.00 76.31 750 GLN A O 1
ATOM 5820 N N . GLY A 1 751 ? -3.615 37.359 -6.831 1.00 80.19 751 GLY A N 1
ATOM 5821 C CA . GLY A 1 751 ? -4.797 38.141 -7.204 1.00 80.19 751 GLY A CA 1
ATOM 5822 C C . GLY A 1 751 ? -5.619 37.488 -8.316 1.00 80.19 751 GLY A C 1
ATOM 5823 O O . GLY A 1 751 ? -6.161 38.188 -9.173 1.00 80.19 751 GLY A O 1
ATOM 5824 N N . CYS A 1 752 ? -5.681 36.158 -8.338 1.00 85.69 752 CYS A N 1
ATOM 5825 C CA . CYS A 1 752 ? -6.388 35.398 -9.363 1.00 85.69 752 CYS A CA 1
ATOM 5826 C C . CYS A 1 752 ? -7.177 34.219 -8.773 1.00 85.69 752 CYS A C 1
ATOM 5828 O O . CYS A 1 752 ? -6.979 33.834 -7.621 1.00 85.69 752 CYS A O 1
ATOM 5830 N N . ILE A 1 753 ? -8.083 33.654 -9.573 1.00 87.19 753 ILE A N 1
ATOM 5831 C CA . ILE A 1 753 ? -8.805 32.411 -9.275 1.00 87.19 753 ILE A CA 1
ATOM 5832 C C . ILE A 1 753 ? -8.367 31.363 -10.287 1.00 87.19 753 ILE A C 1
ATOM 5834 O O . ILE A 1 753 ? -8.610 31.498 -11.490 1.00 87.19 753 ILE A O 1
ATOM 5838 N N . HIS A 1 754 ? -7.731 30.308 -9.798 1.00 84.94 754 HIS A N 1
ATOM 5839 C CA . HIS A 1 754 ? -7.372 29.148 -10.600 1.00 84.94 754 HIS A CA 1
ATOM 5840 C C . HIS A 1 754 ? -8.604 28.274 -10.827 1.00 84.94 754 HIS A C 1
ATOM 5842 O O . HIS A 1 754 ? -9.423 28.100 -9.923 1.00 84.94 754 HIS A O 1
ATOM 5848 N N . ARG A 1 755 ? -8.730 27.733 -12.042 1.00 83.31 755 ARG A N 1
ATOM 5849 C CA . ARG A 1 755 ? -9.800 26.808 -12.433 1.00 83.31 755 ARG A CA 1
ATOM 5850 C C . ARG A 1 755 ? -9.211 25.439 -12.708 1.00 83.31 755 ARG A C 1
ATOM 5852 O O . ARG A 1 755 ? -8.343 25.302 -13.572 1.00 83.31 755 ARG A O 1
ATOM 5859 N N . LEU A 1 756 ? -9.718 24.446 -12.002 1.00 79.81 756 LEU A N 1
ATOM 5860 C CA . LEU A 1 756 ? -9.298 23.057 -12.115 1.00 79.81 756 LEU A CA 1
ATOM 5861 C C . LEU A 1 756 ? -10.522 22.194 -12.409 1.00 79.81 756 LEU A C 1
ATOM 5863 O O . LEU A 1 756 ? -11.627 22.532 -11.998 1.00 79.81 756 LEU A O 1
ATOM 5867 N N . ALA A 1 757 ? -10.337 21.103 -13.138 1.00 74.12 757 ALA A N 1
ATOM 5868 C CA . ALA A 1 757 ? -11.372 20.093 -13.301 1.00 74.12 757 ALA A CA 1
ATOM 5869 C C . ALA A 1 757 ? -11.429 19.222 -12.039 1.00 74.12 757 ALA A C 1
ATOM 5871 O O . ALA A 1 757 ? -10.398 18.981 -11.413 1.00 74.12 757 ALA A O 1
ATOM 5872 N N . THR A 1 758 ? -12.607 18.732 -11.653 1.00 68.31 758 THR A N 1
ATOM 5873 C CA . THR A 1 758 ? -12.801 17.877 -10.458 1.00 68.31 758 THR A CA 1
ATOM 5874 C C . THR A 1 758 ? -12.035 16.544 -10.496 1.00 68.31 758 THR A C 1
ATOM 5876 O O . THR A 1 758 ? -11.934 15.863 -9.469 1.00 68.31 758 THR A O 1
ATOM 5879 N N . ASP A 1 759 ? -11.473 16.178 -11.650 1.00 62.62 759 ASP A N 1
ATOM 5880 C CA . ASP A 1 759 ? -10.595 15.026 -11.883 1.00 62.62 759 ASP A CA 1
ATOM 5881 C C . ASP A 1 759 ? -9.090 15.341 -11.727 1.00 62.62 759 ASP A C 1
ATOM 5883 O O . ASP A 1 759 ? -8.253 14.454 -11.891 1.00 62.62 759 ASP A O 1
ATOM 5887 N N . GLY A 1 760 ? -8.727 16.587 -11.399 1.00 62.72 760 GLY A N 1
ATOM 5888 C CA . GLY A 1 760 ? -7.334 17.018 -11.254 1.00 62.72 760 GLY A CA 1
ATOM 5889 C C . GLY A 1 760 ? -6.710 17.626 -12.512 1.00 62.72 760 GLY A C 1
ATOM 5890 O O . GLY A 1 760 ? -5.538 18.019 -12.478 1.00 62.72 760 GLY A O 1
ATOM 5891 N N . GLY A 1 761 ? -7.457 17.710 -13.616 1.00 63.47 761 GLY A N 1
ATOM 5892 C CA . GLY A 1 761 ? -7.020 18.305 -14.876 1.00 63.47 761 GLY A CA 1
ATOM 5893 C C . GLY A 1 761 ? -7.015 19.839 -14.883 1.00 63.47 761 GLY A C 1
ATOM 5894 O O . GLY A 1 761 ? -7.738 20.507 -14.144 1.00 63.47 761 GLY A O 1
ATOM 5895 N N . PHE A 1 762 ? -6.212 20.421 -15.778 1.00 62.12 762 PHE A N 1
ATOM 5896 C CA . PHE A 1 762 ? -6.266 21.856 -16.056 1.00 62.12 762 PHE A CA 1
ATOM 5897 C C . PHE A 1 762 ? -7.426 22.194 -16.981 1.00 62.12 762 PHE A C 1
ATOM 5899 O O . PHE A 1 762 ? -7.550 21.616 -18.063 1.00 62.12 762 PHE A O 1
ATOM 5906 N N . MET A 1 763 ? -8.208 23.201 -16.600 1.00 66.38 763 MET A N 1
ATOM 5907 C CA . MET A 1 763 ? -9.260 23.724 -17.461 1.00 66.38 763 MET A CA 1
ATOM 5908 C C . MET A 1 763 ? -8.693 24.714 -18.492 1.00 66.38 763 MET A C 1
ATOM 5910 O O . MET A 1 763 ? -7.847 25.552 -18.160 1.00 66.38 763 MET A O 1
ATOM 5914 N N . PRO A 1 764 ? -9.161 24.668 -19.751 1.00 57.81 764 PRO A N 1
ATOM 5915 C CA . PRO A 1 764 ? -8.786 25.650 -20.759 1.00 57.81 764 PRO A CA 1
ATOM 5916 C C . PRO A 1 764 ? -9.274 27.058 -20.372 1.00 57.81 764 PRO A C 1
ATOM 5918 O O . PRO A 1 764 ? -10.365 27.230 -19.831 1.00 57.81 764 PRO A O 1
ATOM 5921 N N . GLY A 1 765 ? -8.468 28.082 -20.676 1.00 63.91 765 GLY A N 1
ATOM 5922 C CA . GLY A 1 765 ? -8.824 29.495 -20.478 1.00 63.91 765 GLY A CA 1
ATOM 5923 C C . GLY A 1 765 ? -8.056 30.242 -19.380 1.00 63.91 765 GLY A C 1
ATOM 5924 O O . GLY A 1 765 ? -8.356 31.410 -19.150 1.00 63.91 765 GLY A O 1
ATOM 5925 N N . GLY A 1 766 ? -7.085 29.611 -18.710 1.00 70.50 766 GLY A N 1
ATOM 5926 C CA . GLY A 1 766 ? -6.199 30.268 -17.736 1.00 70.50 766 GLY A CA 1
ATOM 5927 C C . GLY A 1 766 ? -6.879 30.694 -16.426 1.00 70.50 766 GLY A C 1
ATOM 5928 O O . GLY A 1 766 ? -8.075 30.461 -16.224 1.00 70.50 766 GLY A O 1
ATOM 5929 N N . ALA A 1 767 ? -6.100 31.298 -15.523 1.00 79.88 767 ALA A N 1
ATOM 5930 C CA . ALA A 1 767 ? -6.595 31.829 -14.254 1.00 79.88 767 ALA A CA 1
ATOM 5931 C C . ALA A 1 767 ? -7.419 33.111 -14.469 1.00 79.88 767 ALA A C 1
ATOM 5933 O O . ALA A 1 767 ? -7.088 33.948 -15.311 1.00 79.88 767 ALA A O 1
ATOM 5934 N N . ILE A 1 768 ? -8.482 33.276 -13.685 1.00 84.44 768 ILE A N 1
ATOM 5935 C CA . ILE A 1 768 ? -9.327 34.469 -13.705 1.00 84.44 768 ILE A CA 1
ATOM 5936 C C . ILE A 1 768 ? -8.616 35.574 -12.927 1.00 84.44 768 ILE A C 1
ATOM 5938 O O . ILE A 1 768 ? -8.373 35.427 -11.732 1.00 84.44 768 ILE A O 1
ATOM 5942 N N . SER A 1 769 ? -8.290 36.686 -13.579 1.00 79.81 769 SER A N 1
ATOM 5943 C CA . SER A 1 769 ? -7.698 37.844 -12.903 1.00 79.81 769 SER A CA 1
ATOM 5944 C C . SER A 1 769 ? -8.773 38.625 -12.150 1.00 79.81 769 SER A C 1
ATOM 5946 O O . SER A 1 769 ? -9.774 39.020 -12.746 1.00 79.81 769 SER A O 1
ATOM 5948 N N . ILE A 1 770 ? -8.566 38.881 -10.856 1.00 72.56 770 ILE A N 1
ATOM 5949 C CA . ILE A 1 770 ? -9.461 39.731 -10.066 1.00 72.56 770 ILE A CA 1
ATOM 5950 C C . ILE A 1 770 ? -8.782 41.079 -9.840 1.00 72.56 770 ILE A C 1
ATOM 5952 O O . ILE A 1 770 ? -7.623 41.169 -9.435 1.00 72.56 770 ILE A O 1
ATOM 5956 N N . SER A 1 771 ? -9.529 42.168 -10.007 1.00 65.12 771 SER A N 1
ATOM 5957 C CA . SER A 1 771 ? -9.027 43.522 -9.741 1.00 65.12 771 SER A CA 1
ATOM 5958 C C . SER A 1 771 ? -8.711 43.798 -8.257 1.00 65.12 771 SER A C 1
ATOM 5960 O O . SER A 1 771 ? -8.129 44.833 -7.936 1.00 65.12 771 SER A O 1
ATOM 5962 N N . VAL A 1 772 ? -9.084 42.901 -7.335 1.00 66.06 772 VAL A N 1
ATOM 5963 C CA . VAL A 1 772 ? -8.973 43.083 -5.880 1.00 66.06 772 VAL A CA 1
ATOM 5964 C C . VAL A 1 772 ? -7.922 42.125 -5.306 1.00 66.06 772 VAL A C 1
ATOM 5966 O O . VAL A 1 772 ? -8.155 40.929 -5.209 1.00 66.06 772 VAL A O 1
ATOM 5969 N N . ARG A 1 773 ? -6.767 42.654 -4.876 1.00 63.19 773 ARG A N 1
ATOM 5970 C CA . ARG A 1 773 ? -5.657 41.878 -4.276 1.00 63.19 773 ARG A CA 1
ATOM 5971 C C . ARG A 1 773 ? -5.761 41.774 -2.749 1.00 63.19 773 ARG A C 1
ATOM 5973 O O . ARG A 1 773 ? -4.947 42.350 -2.024 1.00 63.19 773 ARG A O 1
ATOM 5980 N N . LYS A 1 774 ? -6.808 41.130 -2.239 1.00 68.12 774 LYS A N 1
ATOM 5981 C CA . LYS A 1 774 ? -7.010 40.867 -0.799 1.00 68.12 774 LYS A CA 1
ATOM 5982 C C . LYS A 1 774 ? -7.673 39.507 -0.629 1.00 68.12 774 LYS A C 1
ATOM 5984 O O . LYS A 1 774 ? -8.326 39.080 -1.556 1.00 68.12 774 LYS A O 1
ATOM 5989 N N . LYS A 1 775 ? -7.576 38.907 0.564 1.00 70.25 775 LYS A N 1
ATOM 5990 C CA . LYS A 1 775 ? -8.289 37.671 0.923 1.00 70.25 775 LYS A CA 1
ATOM 5991 C C . LYS A 1 775 ? -9.790 37.790 0.630 1.00 70.25 775 LYS A C 1
ATOM 5993 O O . LYS A 1 775 ? -10.445 38.672 1.203 1.00 70.25 775 LYS A O 1
ATOM 5998 N N . LEU A 1 776 ? -10.302 36.904 -0.217 1.00 78.12 776 LEU A N 1
ATOM 5999 C CA . LEU A 1 776 ? -11.708 36.808 -0.599 1.00 78.12 776 LEU A CA 1
ATOM 6000 C C . LEU A 1 776 ? -12.363 35.567 0.012 1.00 78.12 776 LEU A C 1
ATOM 6002 O O . LEU A 1 776 ? -11.716 34.688 0.575 1.00 78.12 776 LEU A O 1
ATOM 6006 N N . GLN A 1 777 ? -13.687 35.529 -0.077 1.00 82.75 777 GLN A N 1
ATOM 6007 C CA . GLN A 1 777 ? -14.469 34.301 0.031 1.00 82.75 777 GLN A CA 1
ATOM 6008 C C . GLN A 1 777 ? -15.191 34.101 -1.299 1.00 82.75 777 GLN A C 1
ATOM 6010 O O . GLN A 1 777 ? -15.676 35.076 -1.880 1.00 82.75 777 GLN A O 1
ATOM 6015 N N . ILE A 1 778 ? -15.234 32.860 -1.778 1.00 85.88 778 ILE A N 1
ATOM 6016 C CA . ILE A 1 778 ? -15.791 32.500 -3.084 1.00 85.88 778 ILE A CA 1
ATOM 6017 C C . ILE A 1 778 ? -16.964 31.551 -2.865 1.00 85.88 778 ILE A C 1
ATOM 6019 O O . ILE A 1 778 ? -16.847 30.596 -2.104 1.00 85.88 778 ILE A O 1
ATOM 6023 N N . ALA A 1 779 ? -18.060 31.792 -3.573 1.00 86.38 779 ALA A N 1
ATOM 6024 C CA . ALA A 1 779 ? -19.146 30.842 -3.761 1.00 86.38 779 ALA A CA 1
ATOM 6025 C C . ALA A 1 779 ? -19.534 30.783 -5.246 1.00 86.38 779 ALA A C 1
ATOM 6027 O O . ALA A 1 779 ? -19.235 31.707 -6.007 1.00 86.38 779 ALA A O 1
ATOM 6028 N N . VAL A 1 780 ? -20.203 29.707 -5.656 1.00 86.50 780 VAL A N 1
ATOM 6029 C CA . VAL A 1 780 ? -20.733 29.542 -7.017 1.00 86.50 780 VAL A CA 1
ATOM 6030 C C . VAL A 1 780 ? -22.236 29.313 -6.928 1.00 86.50 780 VAL A C 1
ATOM 6032 O O . VAL A 1 780 ? -22.696 28.615 -6.027 1.00 86.50 780 VAL A O 1
ATOM 6035 N N . ASN A 1 781 ? -23.005 29.941 -7.816 1.00 83.69 781 ASN A N 1
ATOM 6036 C CA . ASN A 1 781 ? -24.444 29.699 -7.922 1.00 83.69 781 ASN A CA 1
ATOM 6037 C C . ASN A 1 781 ? -24.753 28.550 -8.904 1.00 83.69 781 ASN A C 1
ATOM 6039 O O . ASN A 1 781 ? -23.882 28.108 -9.647 1.00 83.69 781 ASN A O 1
ATOM 6043 N N . SER A 1 782 ? -26.010 28.111 -8.970 1.00 78.56 782 SER A N 1
ATOM 6044 C CA . SER A 1 782 ? -26.462 27.046 -9.885 1.00 78.56 782 SER A CA 1
ATOM 6045 C C . SER A 1 782 ? -26.335 27.385 -11.381 1.00 78.56 782 SER A C 1
ATOM 6047 O O . SER A 1 782 ? -26.359 26.499 -12.227 1.00 78.56 782 SER A O 1
ATOM 6049 N N . GLU A 1 783 ? -26.157 28.658 -11.742 1.00 80.81 783 GLU A N 1
ATOM 6050 C CA . GLU A 1 783 ? -25.874 29.081 -13.123 1.00 80.81 783 GLU A CA 1
ATOM 6051 C C . GLU A 1 783 ? -24.365 29.021 -13.456 1.00 80.81 783 GLU A C 1
ATOM 6053 O O . GLU A 1 783 ? -23.951 29.225 -14.605 1.00 80.81 783 GLU A O 1
ATOM 6058 N N . GLY A 1 784 ? -23.518 28.736 -12.462 1.00 79.88 784 GLY A N 1
ATOM 6059 C CA . GLY A 1 784 ? -22.056 28.763 -12.520 1.00 79.88 784 GLY A CA 1
ATOM 6060 C C . GLY A 1 784 ? -21.454 30.170 -12.592 1.00 79.88 784 GLY A C 1
ATOM 6061 O O . GLY A 1 784 ? -20.386 30.358 -13.178 1.00 79.88 784 GLY A O 1
ATOM 6062 N N . LYS A 1 785 ? -22.149 31.173 -12.047 1.00 87.38 785 LYS A N 1
ATOM 6063 C CA . LYS A 1 785 ? -21.616 32.515 -11.776 1.00 87.38 785 LYS A CA 1
ATOM 6064 C C . LYS A 1 785 ? -20.910 32.528 -10.424 1.00 87.38 785 LYS A C 1
ATOM 6066 O O . LYS A 1 785 ? -21.362 31.906 -9.461 1.00 87.38 785 LYS A O 1
ATOM 6071 N N . LEU A 1 786 ? -19.817 33.276 -10.355 1.00 89.00 786 LEU A N 1
ATOM 6072 C CA . LEU A 1 786 ? -19.005 33.431 -9.157 1.00 89.00 786 LEU A CA 1
ATOM 6073 C C . LEU A 1 786 ? -19.550 34.570 -8.293 1.00 89.00 786 LEU A C 1
ATOM 6075 O O . LEU A 1 786 ? -19.801 35.672 -8.778 1.00 89.00 786 LEU A O 1
ATOM 6079 N N . VAL A 1 787 ? -19.690 34.317 -6.995 1.00 89.31 787 VAL A N 1
ATOM 6080 C CA . VAL A 1 787 ? -20.054 35.319 -5.991 1.00 89.31 787 VAL A CA 1
ATOM 6081 C C . VAL A 1 787 ? -18.871 35.498 -5.049 1.00 89.31 787 VAL A C 1
ATOM 6083 O O . VAL A 1 787 ? -18.508 34.598 -4.293 1.00 89.31 787 VAL A O 1
ATOM 6086 N N . LEU A 1 788 ? -18.251 36.673 -5.114 1.00 88.88 788 LEU A N 1
ATOM 6087 C CA . LEU A 1 788 ? -17.040 37.024 -4.385 1.00 88.88 788 LEU A CA 1
ATOM 6088 C C . LEU A 1 788 ? -17.381 37.997 -3.259 1.00 88.88 788 LEU A C 1
ATOM 6090 O O . LEU A 1 788 ? -17.849 39.108 -3.508 1.00 88.88 788 LEU A O 1
ATOM 6094 N N . LEU A 1 789 ? -17.096 37.616 -2.017 1.00 87.62 789 LEU A N 1
ATOM 6095 C CA . LEU A 1 789 ? -17.144 38.530 -0.880 1.00 87.62 789 LEU A CA 1
ATOM 6096 C C . LEU A 1 789 ? -15.744 39.083 -0.619 1.00 87.62 789 LEU A C 1
ATOM 6098 O O . LEU A 1 789 ? -14.775 38.335 -0.492 1.00 87.62 789 LEU A O 1
ATOM 6102 N N . VAL A 1 790 ? -15.663 40.406 -0.477 1.00 86.62 790 VAL A N 1
ATOM 6103 C CA . VAL A 1 790 ? -14.486 41.148 -0.023 1.00 86.62 790 VAL A CA 1
ATOM 6104 C C . VAL A 1 790 ? -14.750 41.629 1.414 1.00 86.62 790 VAL A C 1
ATOM 6106 O O . VAL A 1 790 ? -15.261 42.742 1.599 1.00 86.62 790 VAL A O 1
ATOM 6109 N N . PRO A 1 791 ? -14.394 40.849 2.457 1.00 81.12 791 PRO A N 1
ATOM 6110 C CA . PRO A 1 791 ? -14.757 41.146 3.847 1.00 81.12 791 PRO A CA 1
ATOM 6111 C C . PRO A 1 791 ? -14.371 42.559 4.294 1.00 81.12 791 PRO A C 1
ATOM 6113 O O . PRO A 1 791 ? -15.180 43.304 4.843 1.00 81.12 791 PRO A O 1
ATOM 6116 N N . ASN A 1 792 ? -13.140 42.970 3.972 1.00 78.81 792 ASN A N 1
ATOM 6117 C CA . ASN A 1 792 ? -12.582 44.266 4.368 1.00 78.81 792 ASN A CA 1
ATOM 6118 C C . ASN A 1 792 ? -13.276 45.467 3.712 1.00 78.81 792 ASN A C 1
ATOM 6120 O O . ASN A 1 792 ? -13.201 46.573 4.238 1.00 78.81 792 ASN A O 1
ATOM 6124 N N . LEU A 1 793 ? -13.900 45.267 2.550 1.00 81.25 793 LEU A N 1
ATOM 6125 C CA . LEU A 1 793 ? -14.649 46.310 1.847 1.00 81.25 793 LEU A CA 1
ATOM 6126 C C . LEU A 1 793 ? -16.160 46.177 2.072 1.00 81.25 793 LEU A C 1
ATOM 6128 O O . LEU A 1 793 ? -16.915 46.990 1.547 1.00 81.25 793 LEU A O 1
ATOM 6132 N N . ARG A 1 794 ? -16.598 45.161 2.836 1.00 84.81 794 ARG A N 1
ATOM 6133 C CA . ARG A 1 794 ? -18.006 44.776 3.018 1.00 84.81 794 ARG A CA 1
ATOM 6134 C C . ARG A 1 794 ? -18.740 44.608 1.685 1.00 84.81 794 ARG A C 1
ATOM 6136 O O . ARG A 1 794 ? -19.937 44.852 1.599 1.00 84.81 794 ARG A O 1
ATOM 6143 N N . CYS A 1 795 ? -18.013 44.251 0.634 1.00 87.31 795 CYS A N 1
ATOM 6144 C CA . CYS A 1 795 ? -18.492 44.320 -0.737 1.00 87.31 795 CYS A CA 1
ATOM 6145 C C . CYS A 1 795 ? -18.686 42.916 -1.295 1.00 87.31 795 CYS A C 1
ATOM 6147 O O . CYS A 1 795 ? -17.836 42.055 -1.076 1.00 87.31 795 CYS A O 1
ATOM 6149 N N . VAL A 1 796 ? -19.786 42.712 -2.013 1.00 88.62 796 VAL A N 1
ATOM 6150 C CA . VAL A 1 796 ? -20.070 41.487 -2.757 1.00 88.62 796 VAL A CA 1
ATOM 6151 C C . VAL A 1 796 ? -20.067 41.812 -4.238 1.00 88.62 796 VAL A C 1
ATOM 6153 O O . VAL A 1 796 ? -20.657 42.808 -4.667 1.00 88.62 796 VAL A O 1
ATOM 6156 N N . ILE A 1 797 ? -19.374 40.978 -5.001 1.00 88.12 797 ILE A N 1
ATOM 6157 C CA . ILE A 1 797 ? -19.215 41.094 -6.443 1.00 88.12 797 ILE A CA 1
ATOM 6158 C C . ILE A 1 797 ? -19.729 39.797 -7.059 1.00 88.12 797 ILE A C 1
ATOM 6160 O O . ILE A 1 797 ? -19.244 38.722 -6.722 1.00 88.12 797 ILE A O 1
ATOM 6164 N N . THR A 1 798 ? -20.708 39.897 -7.951 1.00 88.12 798 THR A N 1
ATOM 6165 C CA . THR A 1 798 ? -21.134 38.779 -8.800 1.00 88.12 798 THR A CA 1
ATOM 6166 C C . THR A 1 798 ? -20.437 38.913 -10.143 1.00 88.12 798 THR A C 1
ATOM 6168 O O . THR A 1 798 ? -20.517 39.972 -10.772 1.00 88.12 798 THR A O 1
ATOM 6171 N N . CYS A 1 799 ? -19.746 37.863 -10.571 1.00 87.38 799 CYS A N 1
ATOM 6172 C CA . CYS A 1 799 ? -19.054 37.817 -11.848 1.00 87.38 799 CYS A CA 1
ATOM 6173 C C . CYS A 1 799 ? -19.369 36.545 -12.640 1.00 87.38 799 CYS A C 1
ATOM 6175 O O . CYS A 1 799 ? -19.790 35.519 -12.103 1.00 87.38 799 CYS A O 1
ATOM 6177 N N . THR A 1 800 ? -19.174 36.625 -13.953 1.00 84.62 800 THR A N 1
ATOM 6178 C CA . THR A 1 800 ? -19.304 35.483 -14.862 1.00 84.62 800 THR A CA 1
ATOM 6179 C C . THR A 1 800 ? -18.235 34.424 -14.568 1.00 84.62 800 THR A C 1
ATOM 6181 O O . THR A 1 800 ? -17.242 34.683 -13.884 1.00 84.62 800 THR A O 1
ATOM 6184 N N . ALA A 1 801 ? -18.379 33.226 -15.142 1.00 75.94 801 ALA A N 1
ATOM 6185 C CA . ALA A 1 801 ? -17.380 32.154 -15.037 1.00 75.94 801 ALA A CA 1
ATOM 6186 C C . ALA A 1 801 ? -15.994 32.526 -15.620 1.00 75.94 801 ALA A C 1
ATOM 6188 O O . ALA A 1 801 ? -15.014 31.800 -15.428 1.00 75.94 801 ALA A O 1
ATOM 6189 N N . GLN A 1 802 ? -15.913 33.635 -16.363 1.00 76.81 802 GLN A N 1
ATOM 6190 C CA . GLN A 1 802 ? -14.703 34.214 -16.944 1.00 76.81 802 GLN A CA 1
ATOM 6191 C C . GLN A 1 802 ? -14.137 35.376 -16.105 1.00 76.81 802 GLN A C 1
ATOM 6193 O O . GLN A 1 802 ? -13.049 35.860 -16.410 1.00 76.81 802 GLN A O 1
ATOM 6198 N N . GLY A 1 803 ? -14.834 35.796 -15.043 1.00 77.50 803 GLY A N 1
ATOM 6199 C CA . GLY A 1 803 ? -14.424 36.882 -14.150 1.00 77.50 803 GLY A CA 1
ATOM 6200 C C . GLY A 1 803 ? -14.906 38.273 -14.535 1.00 77.50 803 GLY A C 1
ATOM 6201 O O . GLY A 1 803 ? -14.425 39.249 -13.964 1.00 77.50 803 GLY A O 1
ATOM 6202 N N . GLU A 1 804 ? -15.840 38.390 -15.477 1.00 83.38 804 GLU A N 1
ATOM 6203 C CA . GLU A 1 804 ? -16.428 39.683 -15.830 1.00 83.38 804 GLU A CA 1
ATOM 6204 C C . GLU A 1 804 ? -17.454 40.088 -14.771 1.00 83.38 804 GLU A C 1
ATOM 6206 O O . GLU A 1 804 ? -18.343 39.312 -14.431 1.00 83.38 804 GLU A O 1
ATOM 6211 N N . GLU A 1 805 ? -17.316 41.289 -14.214 1.00 85.88 805 GLU A N 1
ATOM 6212 C CA . GLU A 1 805 ? -18.201 41.795 -13.165 1.00 85.88 805 GLU A CA 1
ATOM 6213 C C . GLU A 1 805 ? -19.578 42.174 -13.721 1.00 85.88 805 GLU A C 1
ATOM 6215 O O . GLU A 1 805 ? -19.685 43.024 -14.602 1.00 85.88 805 GLU A O 1
ATOM 6220 N N . GLU A 1 806 ? -20.634 41.587 -13.158 1.00 85.44 806 GLU A N 1
ATOM 6221 C CA . GLU A 1 806 ? -22.021 41.929 -13.491 1.00 85.44 806 GLU A CA 1
ATOM 6222 C C . GLU A 1 806 ? -22.610 42.908 -12.472 1.00 85.44 806 GLU A C 1
ATOM 6224 O O . GLU A 1 806 ? -23.209 43.926 -12.828 1.00 85.44 806 GLU A O 1
ATOM 6229 N N . HIS A 1 807 ? -22.440 42.606 -11.182 1.00 84.12 807 HIS A N 1
ATOM 6230 C CA . HIS A 1 807 ? -23.060 43.358 -10.096 1.00 84.12 807 HIS A CA 1
ATOM 6231 C C . HIS A 1 807 ? -22.112 43.517 -8.914 1.00 84.12 807 HIS A C 1
ATOM 6233 O O . HIS A 1 807 ? -21.495 42.554 -8.464 1.00 84.12 807 HIS A O 1
ATOM 6239 N N . ARG A 1 808 ? -22.064 44.730 -8.357 1.00 88.69 808 ARG A N 1
ATOM 6240 C CA . ARG A 1 808 ? -21.303 45.060 -7.152 1.00 88.69 808 ARG A CA 1
ATOM 6241 C C . ARG A 1 808 ? -22.161 45.846 -6.183 1.00 88.69 808 ARG A C 1
ATOM 6243 O O . ARG A 1 808 ? -22.747 46.865 -6.541 1.00 88.69 808 ARG A O 1
ATOM 6250 N N . TRP A 1 809 ? -22.181 45.400 -4.938 1.00 89.62 809 TRP A N 1
ATOM 6251 C CA . TRP A 1 809 ? -22.945 46.039 -3.875 1.00 89.62 809 TRP A CA 1
ATOM 6252 C C . TRP A 1 809 ? -22.248 45.883 -2.522 1.00 89.62 809 TRP A C 1
ATOM 6254 O O . TRP A 1 809 ? -21.261 45.159 -2.382 1.00 89.62 809 TRP A O 1
ATOM 6264 N N . VAL A 1 810 ? -22.718 46.635 -1.527 1.00 86.75 810 VAL A N 1
ATOM 6265 C CA . VAL A 1 810 ? -22.143 46.681 -0.176 1.00 86.75 810 VAL A CA 1
ATOM 6266 C C . VAL A 1 810 ? -23.155 46.109 0.811 1.00 86.75 810 VAL A C 1
ATOM 6268 O O . VAL A 1 810 ? -24.345 46.401 0.720 1.00 86.75 810 VAL A O 1
ATOM 6271 N N . CYS A 1 811 ? -22.684 45.288 1.748 1.00 83.19 811 CYS A N 1
ATOM 6272 C CA . CYS A 1 811 ? -23.497 44.706 2.811 1.00 83.19 811 CYS A CA 1
ATOM 6273 C C . CYS A 1 811 ? -24.098 45.812 3.694 1.00 83.19 811 CYS A C 1
ATOM 6275 O O . CYS A 1 811 ? -23.435 46.809 3.996 1.00 83.19 811 CYS A O 1
ATOM 6277 N N . ALA A 1 812 ? -25.337 45.621 4.144 1.00 71.38 812 ALA A N 1
ATOM 6278 C CA . ALA A 1 812 ? -26.045 46.610 4.949 1.00 71.38 812 ALA A CA 1
ATOM 6279 C C . ALA A 1 812 ? -25.414 46.792 6.349 1.00 71.38 812 ALA A C 1
ATOM 6281 O O . ALA A 1 812 ? -25.103 45.818 7.032 1.00 71.38 812 ALA A O 1
ATOM 6282 N N . GLY A 1 813 ? -25.294 48.050 6.799 1.00 66.50 813 GLY A N 1
ATOM 6283 C CA . GLY A 1 813 ? -24.872 48.431 8.155 1.00 66.50 813 GLY A CA 1
ATOM 6284 C C . GLY A 1 813 ? -23.421 48.921 8.261 1.00 66.50 813 GLY A C 1
ATOM 6285 O O . GLY A 1 813 ? -22.480 48.202 7.927 1.00 66.50 813 GLY A O 1
ATOM 6286 N N . ASP A 1 814 ? -23.224 50.133 8.797 1.00 58.28 814 ASP A N 1
ATOM 6287 C CA . ASP A 1 814 ? -21.923 50.832 8.889 1.00 58.28 814 ASP A CA 1
ATOM 6288 C C . ASP A 1 814 ? -20.853 50.110 9.718 1.00 58.28 814 ASP A C 1
ATOM 6290 O O . ASP A 1 814 ? -19.667 50.411 9.605 1.00 58.28 814 ASP A O 1
ATOM 6294 N N . ASN A 1 815 ? -21.260 49.124 10.521 1.00 63.62 815 ASN A N 1
ATOM 6295 C CA . ASN A 1 815 ? -20.391 48.379 11.427 1.00 63.62 815 ASN A CA 1
ATOM 6296 C C . ASN A 1 815 ? -20.402 46.860 11.172 1.00 63.62 815 ASN A C 1
ATOM 6298 O O . ASN A 1 815 ? -20.028 46.098 12.063 1.00 63.62 815 ASN A O 1
ATOM 6302 N N . ALA A 1 816 ? -20.854 46.425 9.991 1.00 70.88 816 ALA A N 1
ATOM 6303 C CA . ALA A 1 816 ? -20.872 45.023 9.580 1.00 70.88 816 ALA A CA 1
ATOM 6304 C C . ALA A 1 816 ? -19.445 44.459 9.410 1.00 70.88 816 ALA A C 1
ATOM 6306 O O . ALA A 1 816 ? -18.556 45.126 8.875 1.00 70.88 816 ALA A O 1
ATOM 6307 N N . LYS A 1 817 ? -19.228 43.219 9.852 1.00 79.88 817 LYS A N 1
ATOM 6308 C CA . LYS A 1 817 ? -18.011 42.426 9.637 1.00 79.88 817 LYS A CA 1
ATOM 6309 C C . LYS A 1 817 ? -18.399 41.088 8.985 1.00 79.88 817 LYS A C 1
ATOM 6311 O O . LYS A 1 817 ? -18.432 40.065 9.686 1.00 79.88 817 LYS A O 1
ATOM 6316 N N . PRO A 1 818 ? -18.705 41.093 7.672 1.00 84.44 818 PRO A N 1
ATOM 6317 C CA . PRO A 1 818 ? -19.059 39.884 6.941 1.00 84.44 818 PRO A CA 1
ATOM 6318 C C . PRO A 1 818 ? -17.840 38.964 6.843 1.00 84.44 818 PRO A C 1
ATOM 6320 O O . PRO A 1 818 ? -16.732 39.439 6.584 1.00 84.44 818 PRO A O 1
ATOM 6323 N N . VAL A 1 819 ? -18.027 37.668 7.085 1.00 75.38 819 VAL A N 1
ATOM 6324 C CA . VAL A 1 819 ? -16.918 36.695 7.170 1.00 75.38 819 VAL A CA 1
ATOM 6325 C C . VAL A 1 819 ? -17.006 35.612 6.103 1.00 75.38 819 VAL A C 1
ATOM 6327 O O . VAL A 1 819 ? -15.967 35.212 5.588 1.00 75.38 819 VAL A O 1
ATOM 6330 N N . ASN A 1 820 ? -18.217 35.197 5.723 1.00 79.44 820 ASN A N 1
ATOM 6331 C CA . ASN A 1 820 ? -18.464 34.110 4.773 1.00 79.44 820 ASN A CA 1
ATOM 6332 C C . ASN A 1 820 ? -19.561 34.500 3.783 1.00 79.44 820 ASN A C 1
ATOM 6334 O O . ASN A 1 820 ? -20.447 35.294 4.114 1.00 79.44 820 ASN A O 1
ATOM 6338 N N . VAL A 1 821 ? -19.500 33.907 2.592 1.00 85.06 821 VAL A N 1
ATOM 6339 C CA . VAL A 1 821 ? -20.532 34.003 1.561 1.00 85.06 821 VAL A CA 1
ATOM 6340 C C . VAL A 1 821 ? -20.857 32.609 1.055 1.00 85.06 821 VAL A C 1
ATOM 6342 O O . VAL A 1 821 ? -19.952 31.811 0.832 1.00 85.06 821 VAL A O 1
ATOM 6345 N N . ILE A 1 822 ? -22.141 32.331 0.887 1.00 83.06 822 ILE A N 1
ATOM 6346 C CA . ILE A 1 822 ? -22.662 31.109 0.270 1.00 83.06 822 ILE A CA 1
ATOM 6347 C C . ILE A 1 822 ? -23.859 31.484 -0.599 1.00 83.06 822 ILE A C 1
ATOM 6349 O O . ILE A 1 822 ? -24.487 32.529 -0.389 1.00 83.06 822 ILE A O 1
ATOM 6353 N N . VAL A 1 823 ? -24.176 30.636 -1.570 1.00 85.12 823 VAL A N 1
ATOM 6354 C CA . VAL A 1 823 ? -25.333 30.822 -2.444 1.00 85.12 823 VAL A CA 1
ATOM 6355 C C . VAL A 1 823 ? -26.297 29.663 -2.227 1.00 85.12 823 VAL A C 1
ATOM 6357 O O . VAL A 1 823 ? -25.871 28.511 -2.234 1.00 85.12 823 VAL A O 1
ATOM 6360 N N . SER A 1 824 ? -27.573 29.962 -1.983 1.00 80.94 824 SER A N 1
ATOM 6361 C CA . SER A 1 824 ? -28.623 28.939 -1.879 1.00 80.94 824 SER A CA 1
ATOM 6362 C C . SER A 1 824 ? -28.988 28.380 -3.258 1.00 80.94 824 SER A C 1
ATOM 6364 O O . SER A 1 824 ? -28.696 29.006 -4.281 1.00 80.94 824 SER A O 1
ATOM 6366 N N . SER A 1 825 ? -29.697 27.250 -3.315 1.00 74.50 825 SER A N 1
ATOM 6367 C CA . SER A 1 825 ? -30.187 26.689 -4.589 1.00 74.50 825 SER A CA 1
ATOM 6368 C C . SER A 1 825 ? -31.115 27.657 -5.339 1.00 74.50 825 SER A C 1
ATOM 6370 O O . SER A 1 825 ? -31.121 27.709 -6.568 1.00 74.50 825 SER A O 1
ATOM 6372 N N . SER A 1 826 ? -31.825 28.506 -4.590 1.00 76.25 826 SER A N 1
ATOM 6373 C CA . SER A 1 826 ? -32.654 29.611 -5.091 1.00 76.25 826 SER A CA 1
ATOM 6374 C C . SER A 1 826 ? -31.869 30.827 -5.618 1.00 76.25 826 SER A C 1
ATOM 6376 O O . SER A 1 826 ? -32.481 31.802 -6.056 1.00 76.25 826 SER A O 1
ATOM 6378 N N . GLY A 1 827 ? -30.532 30.807 -5.577 1.00 79.06 827 GLY A N 1
ATOM 6379 C CA . GLY A 1 827 ? -29.676 31.892 -6.070 1.00 79.06 827 GLY A CA 1
ATOM 6380 C C . GLY A 1 827 ? -29.559 33.094 -5.126 1.00 79.06 827 GLY A C 1
ATOM 6381 O O . GLY A 1 827 ? -29.045 34.144 -5.522 1.00 79.06 827 GLY A O 1
ATOM 6382 N N . ASN A 1 828 ? -30.025 32.972 -3.879 1.00 87.19 828 ASN A N 1
ATOM 6383 C CA . ASN A 1 828 ? -29.881 34.023 -2.875 1.00 87.19 828 ASN A CA 1
ATOM 6384 C C . ASN A 1 828 ? -28.493 33.969 -2.233 1.00 87.19 828 ASN A C 1
ATOM 6386 O O . ASN A 1 828 ? -27.941 32.897 -1.992 1.00 87.19 828 ASN A O 1
ATOM 6390 N N . VAL A 1 829 ? -27.942 35.140 -1.922 1.00 87.38 829 VAL A N 1
ATOM 6391 C CA . VAL A 1 829 ? -26.617 35.277 -1.314 1.00 87.38 829 VAL A CA 1
ATOM 6392 C C . VAL A 1 829 ? -26.778 35.361 0.197 1.00 87.38 829 VAL A C 1
ATOM 6394 O O . VAL A 1 829 ? -27.332 36.333 0.713 1.00 87.38 829 VAL A O 1
ATOM 6397 N N . VAL A 1 830 ? -26.286 34.358 0.916 1.00 86.56 830 VAL A N 1
ATOM 6398 C CA . VAL A 1 830 ? -26.321 34.322 2.381 1.00 86.56 830 VAL A CA 1
ATOM 6399 C C . VAL A 1 830 ? -24.962 34.757 2.922 1.00 86.56 830 VAL A C 1
ATOM 6401 O O . VAL A 1 830 ? -23.914 34.247 2.523 1.00 86.56 830 VAL A O 1
ATOM 6404 N N . ILE A 1 831 ? -24.981 35.724 3.836 1.00 86.06 831 ILE A N 1
ATOM 6405 C CA . ILE A 1 831 ? -23.787 36.343 4.410 1.00 86.06 831 ILE A CA 1
ATOM 6406 C C . ILE A 1 831 ? -23.843 36.237 5.924 1.00 86.06 831 ILE A C 1
ATOM 6408 O O . ILE A 1 831 ? -24.772 36.736 6.564 1.00 86.06 831 ILE A O 1
ATOM 6412 N N . GLY A 1 832 ? -22.812 35.623 6.498 1.00 82.06 832 GLY A N 1
ATOM 6413 C CA . GLY A 1 832 ? -22.613 35.590 7.942 1.00 82.06 832 GLY A CA 1
ATOM 6414 C C . GLY A 1 832 ? -21.862 36.823 8.428 1.00 82.06 832 GLY A C 1
ATOM 6415 O O . GLY A 1 832 ? -20.751 37.097 7.967 1.00 82.06 832 GLY A O 1
ATOM 6416 N N . ASP A 1 833 ? -22.443 37.551 9.382 1.00 81.19 833 ASP A N 1
ATOM 6417 C CA . ASP A 1 833 ? -21.809 38.708 10.005 1.00 81.19 833 ASP A CA 1
ATOM 6418 C C . ASP A 1 833 ? -21.382 38.401 11.447 1.00 81.19 833 ASP A C 1
ATOM 6420 O O . ASP A 1 833 ? -22.198 38.144 12.337 1.00 81.19 833 ASP A O 1
ATOM 6424 N N . SER A 1 834 ? -20.070 38.440 11.685 1.00 77.06 834 SER A N 1
ATOM 6425 C CA . SER A 1 834 ? -19.491 38.073 12.986 1.00 77.06 834 SER A CA 1
ATOM 6426 C C . SER A 1 834 ? -19.785 39.083 14.093 1.00 77.06 834 SER A C 1
ATOM 6428 O O . SER A 1 834 ? -19.849 38.705 15.262 1.00 77.06 834 SER A O 1
ATOM 6430 N N . LYS A 1 835 ? -19.969 40.362 13.749 1.00 76.62 835 LYS A N 1
ATOM 6431 C CA . LYS A 1 835 ? -20.097 41.452 14.724 1.00 76.62 835 LYS A CA 1
ATOM 6432 C C . LYS A 1 835 ? -21.540 41.661 15.173 1.00 76.62 835 LYS A C 1
ATOM 6434 O O . LYS A 1 835 ? -21.782 41.879 16.355 1.00 76.62 835 LYS A O 1
ATOM 6439 N N . SER A 1 836 ? -22.484 41.575 14.245 1.00 74.94 836 SER A N 1
ATOM 6440 C CA . SER A 1 836 ? -23.925 41.633 14.512 1.00 74.94 836 SER A CA 1
ATOM 6441 C C . SER A 1 836 ? -24.522 40.275 14.889 1.00 74.94 836 SER A C 1
ATOM 6443 O O . SER A 1 836 ? -25.697 40.223 15.244 1.00 74.94 836 SER A O 1
ATOM 6445 N N . GLN A 1 837 ? -23.736 39.189 14.821 1.00 76.50 837 GLN A N 1
ATOM 6446 C CA . GLN A 1 837 ? -24.183 37.816 15.095 1.00 76.50 837 GLN A CA 1
ATOM 6447 C C . GLN A 1 837 ? -25.486 37.485 14.351 1.00 76.50 837 GLN A C 1
ATOM 6449 O O . GLN A 1 837 ? -26.445 36.983 14.929 1.00 76.50 837 GLN A O 1
ATOM 6454 N N . THR A 1 838 ? -25.550 37.839 13.072 1.00 78.19 838 THR A N 1
ATOM 6455 C CA . THR A 1 838 ? -26.758 37.714 12.253 1.00 78.19 838 THR A CA 1
ATOM 6456 C C . THR A 1 838 ? -26.378 37.150 10.891 1.00 78.19 838 THR A C 1
ATOM 6458 O O . THR A 1 838 ? -25.347 37.525 10.324 1.00 78.19 838 THR A O 1
ATOM 6461 N N . LEU A 1 839 ? -27.207 36.249 10.365 1.00 83.38 839 LEU A N 1
ATOM 6462 C CA . LEU A 1 839 ? -27.152 35.868 8.957 1.00 83.38 839 LEU A CA 1
ATOM 6463 C C . LEU A 1 839 ? -28.056 36.799 8.154 1.00 83.38 839 LEU A C 1
ATOM 6465 O O . LEU A 1 839 ? -29.225 36.999 8.498 1.00 83.38 839 LEU A O 1
ATOM 6469 N N . PHE A 1 840 ? -27.521 37.349 7.073 1.00 85.06 840 PHE A N 1
ATOM 6470 C CA . PHE A 1 840 ? -28.262 38.179 6.137 1.00 85.06 840 PHE A CA 1
ATOM 6471 C C . PHE A 1 840 ? -28.443 37.431 4.824 1.00 85.06 840 PHE A C 1
ATOM 6473 O O . PHE A 1 840 ? -27.465 36.975 4.238 1.00 85.06 840 PHE A O 1
ATOM 6480 N N . ILE A 1 841 ? -29.681 37.344 4.350 1.00 87.00 841 ILE A N 1
ATOM 6481 C CA . ILE A 1 841 ? -30.003 36.757 3.048 1.00 87.00 841 ILE A CA 1
ATOM 6482 C C . ILE A 1 841 ? -30.318 37.899 2.088 1.00 87.00 841 ILE A C 1
ATOM 6484 O O . ILE A 1 841 ? -31.240 38.677 2.334 1.00 87.00 841 ILE A O 1
ATOM 6488 N N . TYR A 1 842 ? -29.558 38.009 1.006 1.00 86.94 842 TYR A N 1
ATOM 6489 C CA . TYR A 1 842 ? -29.697 39.030 -0.029 1.00 86.94 842 TYR A CA 1
ATOM 6490 C C . TYR A 1 842 ? -30.125 38.408 -1.359 1.00 86.94 842 TYR A C 1
ATOM 6492 O O . TYR A 1 842 ? -29.861 37.237 -1.631 1.00 86.94 842 TYR A O 1
ATOM 6500 N N . ARG A 1 843 ? -30.724 39.224 -2.232 1.00 85.50 843 ARG A N 1
ATOM 6501 C CA . ARG A 1 843 ? -30.807 38.896 -3.663 1.00 85.50 843 ARG A CA 1
ATOM 6502 C C . ARG A 1 843 ? -29.405 38.938 -4.276 1.00 85.50 843 ARG A C 1
ATOM 6504 O O . ARG A 1 843 ? -28.575 39.730 -3.834 1.00 85.50 843 ARG A O 1
ATOM 6511 N N . ALA A 1 844 ? -29.169 38.179 -5.346 1.00 79.81 844 ALA A N 1
ATOM 6512 C CA . ALA A 1 844 ? -27.901 38.209 -6.087 1.00 79.81 844 ALA A CA 1
ATOM 6513 C C . ALA A 1 844 ? -27.491 39.629 -6.539 1.00 79.81 844 ALA A C 1
ATOM 6515 O O . ALA A 1 844 ? -26.325 40.014 -6.454 1.00 79.81 844 ALA A O 1
ATOM 6516 N N . THR A 1 845 ? -28.466 40.454 -6.928 1.00 82.00 845 THR A N 1
ATOM 6517 C CA . THR A 1 845 ? -28.261 41.851 -7.349 1.00 82.00 845 THR A CA 1
ATOM 6518 C C . THR A 1 845 ? -27.974 42.821 -6.194 1.00 82.00 845 THR A C 1
ATOM 6520 O O . THR A 1 845 ? -27.718 43.998 -6.439 1.00 82.00 845 THR A O 1
ATOM 6523 N N . GLY A 1 846 ? -28.050 42.366 -4.940 1.00 81.75 846 GLY A N 1
ATOM 6524 C CA . GLY A 1 846 ? -27.928 43.205 -3.749 1.00 81.75 846 GLY A CA 1
ATOM 6525 C C . GLY A 1 846 ? -29.201 43.980 -3.401 1.00 81.75 846 GLY A C 1
ATOM 6526 O O . GLY A 1 846 ? -30.301 43.649 -3.853 1.00 81.75 846 GLY A O 1
ATOM 6527 N N . GLY A 1 847 ? -29.042 45.014 -2.570 1.00 82.38 847 GLY A N 1
ATOM 6528 C CA . GLY A 1 847 ? -30.130 45.823 -2.011 1.00 82.38 847 GLY A CA 1
ATOM 6529 C C . GLY A 1 847 ? -30.400 45.505 -0.539 1.00 82.38 847 GLY A C 1
ATOM 6530 O O . GLY A 1 847 ? -29.516 45.024 0.171 1.00 82.38 847 GLY A O 1
ATOM 6531 N N . ASP A 1 848 ? -31.619 45.781 -0.074 1.00 82.12 848 ASP A N 1
ATOM 6532 C CA . ASP A 1 848 ? -32.025 45.430 1.288 1.00 82.12 848 ASP A CA 1
ATOM 6533 C C . ASP A 1 848 ? -32.074 43.903 1.482 1.00 82.12 848 ASP A C 1
ATOM 6535 O O . ASP A 1 848 ? -32.493 43.175 0.573 1.00 82.12 848 ASP A O 1
ATOM 6539 N N . PRO A 1 849 ? -31.662 43.392 2.658 1.00 83.94 849 PRO A N 1
ATOM 6540 C CA . PRO A 1 849 ? -31.707 41.965 2.939 1.00 83.94 849 PRO A CA 1
ATOM 6541 C C . PRO A 1 849 ? -33.157 41.471 2.946 1.00 83.94 849 PRO A C 1
ATOM 6543 O O . PRO A 1 849 ? -34.016 42.045 3.615 1.00 83.94 849 PRO A O 1
ATOM 6546 N N . LEU A 1 850 ? -33.399 40.372 2.234 1.00 83.56 850 LEU A N 1
ATOM 6547 C CA . LEU A 1 850 ? -34.675 39.659 2.187 1.00 83.56 850 LEU A CA 1
ATOM 6548 C C . LEU A 1 850 ? -35.062 39.119 3.563 1.00 83.56 850 LEU A C 1
ATOM 6550 O O . LEU A 1 850 ? -36.226 39.158 3.949 1.00 83.56 850 LEU A O 1
ATOM 6554 N N . CYS A 1 851 ? -34.071 38.606 4.289 1.00 83.38 851 CYS A N 1
ATOM 6555 C CA . CYS A 1 851 ? -34.249 38.018 5.604 1.00 83.38 851 CYS A CA 1
ATOM 6556 C C . CYS A 1 851 ? -33.039 38.329 6.489 1.00 83.38 851 CYS A C 1
ATOM 6558 O O . CYS A 1 851 ? -31.902 38.443 6.016 1.00 83.38 851 CYS A O 1
ATOM 6560 N N . ARG A 1 852 ? -33.306 38.478 7.787 1.00 85.62 852 ARG A N 1
ATOM 6561 C CA . ARG A 1 852 ? -32.304 38.631 8.843 1.00 85.62 852 ARG A CA 1
ATOM 6562 C C . ARG A 1 852 ? -32.579 37.573 9.898 1.00 85.62 852 ARG A C 1
ATOM 6564 O O . ARG A 1 852 ? -33.631 37.612 10.532 1.00 85.62 852 ARG A O 1
ATOM 6571 N N . ILE A 1 853 ? -31.635 36.660 10.088 1.00 80.44 853 ILE A N 1
ATOM 6572 C CA . ILE A 1 853 ? -31.746 35.577 11.067 1.00 80.44 853 ILE A CA 1
ATOM 6573 C C . ILE A 1 853 ? -30.791 35.897 12.224 1.00 80.44 853 ILE A C 1
ATOM 6575 O O . ILE A 1 853 ? -29.578 35.699 12.083 1.00 80.44 853 ILE A O 1
ATOM 6579 N N . PRO A 1 854 ? -31.291 36.449 13.346 1.00 76.06 854 PRO A N 1
ATOM 6580 C CA . PRO A 1 854 ? -30.457 36.736 14.505 1.00 76.06 854 PRO A CA 1
ATOM 6581 C C . PRO A 1 854 ? -30.022 35.432 15.176 1.00 76.06 854 PRO A C 1
ATOM 6583 O O . PRO A 1 854 ? -30.835 34.542 15.438 1.00 76.06 854 PRO A O 1
ATOM 6586 N N . LEU A 1 855 ? -28.732 35.326 15.486 1.00 72.88 855 LEU A N 1
ATOM 6587 C CA . LEU A 1 855 ? -28.195 34.202 16.241 1.00 72.88 855 LEU A CA 1
ATOM 6588 C C . LEU A 1 855 ? -28.501 34.371 17.743 1.00 72.88 855 LEU A C 1
ATOM 6590 O O . LEU A 1 855 ? -28.809 35.468 18.217 1.00 72.88 855 LEU A O 1
ATOM 6594 N N . PRO A 1 856 ? -28.453 33.286 18.529 1.00 64.88 856 PRO A N 1
ATOM 6595 C CA . PRO A 1 856 ? -28.957 33.274 19.896 1.00 64.88 856 PRO A CA 1
ATOM 6596 C C . PRO A 1 856 ? -28.049 34.091 20.827 1.00 64.88 856 PRO A C 1
ATOM 6598 O O . PRO A 1 856 ? -26.837 33.839 20.868 1.00 64.88 856 PRO A O 1
ATOM 6601 N N . PRO A 1 857 ? -28.602 34.998 21.652 1.00 54.59 857 PRO A N 1
ATOM 6602 C CA . PRO A 1 857 ? -27.806 35.773 22.595 1.00 54.59 857 PRO A CA 1
ATOM 6603 C C . PRO A 1 857 ? -27.132 34.850 23.626 1.00 54.59 857 PRO A C 1
ATOM 6605 O O . PRO A 1 857 ? -27.736 33.888 24.099 1.00 54.59 857 PRO A O 1
ATOM 6608 N N . LYS A 1 858 ? -25.873 35.152 23.984 1.00 50.84 858 LYS A N 1
ATOM 6609 C CA . LYS A 1 858 ? -24.995 34.382 24.903 1.00 50.84 858 LYS A CA 1
ATOM 6610 C C . LYS A 1 858 ? -24.442 33.043 24.384 1.00 50.84 858 LYS A C 1
ATOM 6612 O O . LYS A 1 858 ? -23.739 32.374 25.132 1.00 50.84 858 LYS A O 1
ATOM 6617 N N . SER A 1 859 ? -24.705 32.650 23.134 1.00 49.88 859 SER A N 1
ATOM 6618 C CA . SER A 1 859 ? -24.173 31.391 22.566 1.00 49.88 859 SER A CA 1
ATOM 6619 C C . SER A 1 859 ? -22.851 31.547 21.807 1.00 49.88 859 SER A C 1
ATOM 6621 O O . SER A 1 859 ? -22.344 30.561 21.297 1.00 49.88 859 SER A O 1
ATOM 6623 N N . LEU A 1 860 ? -22.302 32.759 21.707 1.00 52.00 860 LEU A N 1
ATOM 6624 C CA . LEU A 1 860 ? -21.157 33.096 20.861 1.00 52.00 860 LEU A CA 1
ATOM 6625 C C . LEU A 1 860 ? -20.258 34.096 21.589 1.00 52.00 860 LEU A C 1
ATOM 6627 O O . LEU A 1 860 ? -20.615 35.270 21.699 1.00 52.00 860 LEU A O 1
ATOM 6631 N N . THR A 1 861 ? -19.100 33.657 22.080 1.00 49.22 861 THR A N 1
ATOM 6632 C CA . THR A 1 861 ? -18.083 34.559 22.647 1.00 49.22 861 THR A CA 1
ATOM 6633 C C . THR A 1 861 ? -17.291 35.283 21.551 1.00 49.22 861 THR A C 1
ATOM 6635 O O . THR A 1 861 ? -16.789 36.374 21.814 1.00 49.22 861 THR A O 1
ATOM 6638 N N . ALA A 1 862 ? -17.234 34.746 20.318 1.00 50.44 862 ALA A N 1
ATOM 6639 C CA . ALA A 1 862 ? -16.434 35.319 19.220 1.00 50.44 862 ALA A CA 1
ATOM 6640 C C . ALA A 1 862 ? -17.109 35.409 17.821 1.00 50.44 862 ALA A C 1
ATOM 6642 O O . ALA A 1 862 ? -16.452 35.808 16.861 1.00 50.44 862 ALA A O 1
ATOM 6643 N N . GLY A 1 863 ? -18.416 35.137 17.688 1.00 59.75 863 GLY A N 1
ATOM 6644 C CA . GLY A 1 863 ? -19.177 35.345 16.435 1.00 59.75 863 GLY A CA 1
ATOM 6645 C C . GLY A 1 863 ? -19.166 34.165 15.441 1.00 59.75 863 GLY A C 1
ATOM 6646 O O . GLY A 1 863 ? -18.693 33.076 15.761 1.00 59.75 863 GLY A O 1
ATOM 6647 N N . VAL A 1 864 ? -19.758 34.363 14.255 1.00 65.81 864 VAL A N 1
ATOM 6648 C CA . VAL A 1 864 ? -19.854 33.353 13.173 1.00 65.81 864 VAL A CA 1
ATOM 6649 C C . VAL A 1 864 ? -18.468 33.011 12.625 1.00 65.81 864 VAL A C 1
ATOM 6651 O O . VAL A 1 864 ? -17.725 33.932 12.279 1.00 65.81 864 VAL A O 1
ATOM 6654 N N . SER A 1 865 ? -18.145 31.714 12.530 1.00 66.50 865 SER A N 1
ATOM 6655 C CA . SER A 1 865 ? -16.857 31.226 12.012 1.00 66.50 865 SER A CA 1
ATOM 6656 C C . SER A 1 865 ? -16.927 30.783 10.551 1.00 66.50 865 SER A C 1
ATOM 6658 O O . SER A 1 865 ? -16.061 31.134 9.751 1.00 66.50 865 SER A O 1
ATOM 6660 N N . ASN A 1 866 ? -17.951 29.997 10.216 1.00 72.25 866 ASN A N 1
ATOM 6661 C CA . ASN A 1 866 ? -18.188 29.454 8.889 1.00 72.25 866 ASN A CA 1
ATOM 6662 C C . ASN A 1 866 ? -19.670 29.102 8.710 1.00 72.25 866 ASN A C 1
ATOM 6664 O O . ASN A 1 866 ? -20.375 28.849 9.692 1.00 72.25 866 ASN A O 1
ATOM 6668 N N . VAL A 1 867 ? -20.138 29.096 7.466 1.00 73.69 867 VAL A N 1
ATOM 6669 C CA . VAL A 1 867 ? -21.526 28.792 7.105 1.00 73.69 867 VAL A CA 1
ATOM 6670 C C . VAL A 1 867 ? -21.520 27.949 5.833 1.00 73.69 867 VAL A C 1
ATOM 6672 O O . VAL A 1 867 ? -20.776 28.264 4.909 1.00 73.69 867 VAL A O 1
ATOM 6675 N N . CYS A 1 868 ? -22.357 26.919 5.765 1.00 76.00 868 CYS A N 1
ATOM 6676 C CA . CYS A 1 868 ? -22.652 26.189 4.532 1.00 76.00 868 CYS A CA 1
ATOM 6677 C C . CYS A 1 868 ? -24.170 26.040 4.345 1.00 76.00 868 CYS A C 1
ATOM 6679 O O . CYS A 1 868 ? -24.939 26.210 5.292 1.00 76.00 868 CYS A O 1
ATOM 6681 N N . VAL A 1 869 ? -24.600 25.774 3.111 1.00 74.69 869 VAL A N 1
ATOM 6682 C CA . VAL A 1 869 ? -25.990 25.413 2.794 1.00 74.69 869 VAL A CA 1
ATOM 6683 C C . VAL A 1 869 ? -26.018 23.937 2.436 1.00 74.69 869 VAL A C 1
ATOM 6685 O O . VAL A 1 869 ? -25.143 23.467 1.707 1.00 74.69 869 VAL A O 1
ATOM 6688 N N . GLU A 1 870 ? -26.997 23.213 2.960 1.00 71.62 870 GLU A N 1
ATOM 6689 C CA . GLU A 1 870 ? -27.248 21.828 2.594 1.00 71.62 870 GLU A CA 1
ATOM 6690 C C . GLU A 1 870 ? -27.854 21.724 1.188 1.00 71.62 870 GLU A C 1
ATOM 6692 O O . GLU A 1 870 ? -28.837 22.412 0.882 1.00 71.62 870 GLU A O 1
ATOM 6697 N N . PRO A 1 871 ? -27.285 20.875 0.312 1.00 63.00 871 PRO A N 1
ATOM 6698 C CA . PRO A 1 871 ? -27.863 20.638 -1.000 1.00 63.00 871 PRO A CA 1
ATOM 6699 C C . PRO A 1 871 ? -29.274 20.043 -0.866 1.00 63.00 871 PRO A C 1
ATOM 6701 O O . PRO A 1 871 ? -29.517 19.180 -0.030 1.00 63.00 871 PRO A O 1
ATOM 6704 N N . HIS A 1 872 ? -30.201 20.488 -1.717 1.00 64.44 872 HIS A N 1
ATOM 6705 C CA . HIS A 1 872 ? -31.609 20.051 -1.808 1.00 64.44 872 HIS A CA 1
ATOM 6706 C C . HIS A 1 872 ? -32.583 20.577 -0.741 1.00 64.44 872 HIS A C 1
ATOM 6708 O O . HIS A 1 872 ? -33.739 20.821 -1.086 1.00 64.44 872 HIS A O 1
ATOM 6714 N N . THR A 1 873 ? -32.164 20.777 0.511 1.00 68.12 873 THR A N 1
ATOM 6715 C CA . THR A 1 873 ? -33.052 21.295 1.577 1.00 68.12 873 THR A CA 1
ATOM 6716 C C . THR A 1 873 ? -32.980 22.814 1.740 1.00 68.12 873 THR A C 1
ATOM 6718 O O . THR A 1 873 ? -33.889 23.405 2.321 1.00 68.12 873 THR A O 1
ATOM 6721 N N . ASP A 1 874 ? -31.919 23.454 1.227 1.00 71.69 874 ASP A N 1
ATOM 6722 C CA . ASP A 1 874 ? -31.586 24.865 1.479 1.00 71.69 874 ASP A CA 1
ATOM 6723 C C . ASP A 1 874 ? -31.399 25.188 2.983 1.00 71.69 874 ASP A C 1
ATOM 6725 O O . ASP A 1 874 ? -31.384 26.359 3.380 1.00 71.69 874 ASP A O 1
ATOM 6729 N N . ASN A 1 875 ? -31.202 24.168 3.832 1.00 76.56 875 ASN A N 1
ATOM 6730 C CA . ASN A 1 875 ? -30.926 24.357 5.253 1.00 76.56 875 ASN A CA 1
ATOM 6731 C C . ASN A 1 875 ? -29.564 25.034 5.439 1.00 76.56 875 ASN A C 1
ATOM 6733 O O . ASN A 1 875 ? -28.564 24.646 4.833 1.00 76.56 875 ASN A O 1
ATOM 6737 N N . ILE A 1 876 ? -29.506 26.048 6.300 1.00 78.00 876 ILE A N 1
ATOM 6738 C CA . ILE A 1 876 ? -28.280 26.804 6.563 1.00 78.00 876 ILE A CA 1
ATOM 6739 C C . ILE A 1 876 ? -27.625 26.262 7.828 1.00 78.00 876 ILE A C 1
ATOM 6741 O O . ILE A 1 876 ? -28.189 26.360 8.918 1.00 78.00 876 ILE A O 1
ATOM 6745 N N . ILE A 1 877 ? -26.402 25.757 7.701 1.00 76.94 877 ILE A N 1
ATOM 6746 C CA . ILE A 1 877 ? -25.613 25.233 8.815 1.00 76.94 877 ILE A CA 1
ATOM 6747 C C . ILE A 1 877 ? -24.535 26.252 9.181 1.00 76.94 877 ILE A C 1
ATOM 6749 O O . ILE A 1 877 ? -23.743 26.685 8.345 1.00 76.94 877 ILE A O 1
ATOM 6753 N N . VAL A 1 878 ? -24.500 26.642 10.452 1.00 76.00 878 VAL A N 1
ATOM 6754 C CA . VAL A 1 878 ? -23.600 27.660 11.000 1.00 76.00 878 VAL A CA 1
ATOM 6755 C C . VAL A 1 878 ? -22.699 27.039 12.055 1.00 76.00 878 VAL A C 1
ATOM 6757 O O . VAL A 1 878 ? -23.185 26.509 13.057 1.00 76.00 878 VAL A O 1
ATOM 6760 N N . ALA A 1 879 ? -21.387 27.194 11.885 1.00 73.19 879 ALA A N 1
ATOM 6761 C CA . ALA A 1 879 ? -20.420 26.929 12.941 1.00 73.19 879 ALA A CA 1
ATOM 6762 C C . ALA A 1 879 ? -20.245 28.151 13.852 1.00 73.19 879 ALA A C 1
ATOM 6764 O O . ALA A 1 879 ? -20.065 29.288 13.398 1.00 73.19 879 ALA A O 1
ATOM 6765 N N . THR A 1 880 ? -20.289 27.905 15.163 1.00 68.25 880 THR A N 1
ATOM 6766 C CA . THR A 1 880 ? -20.143 28.937 16.193 1.00 68.25 880 THR A CA 1
ATOM 6767 C C . THR A 1 880 ? -18.782 28.859 16.879 1.00 68.25 880 THR A C 1
ATOM 6769 O O . THR A 1 880 ? -18.338 27.780 17.262 1.00 68.25 880 THR A O 1
ATOM 6772 N N . HIS A 1 881 ? -18.136 30.006 17.117 1.00 60.88 881 HIS A N 1
ATOM 6773 C CA . HIS A 1 881 ? -17.012 30.098 18.057 1.00 60.88 881 HIS A CA 1
ATOM 6774 C C . HIS A 1 881 ? -17.555 30.198 19.495 1.00 60.88 881 HIS A C 1
ATOM 6776 O O . HIS A 1 881 ? -17.789 31.298 20.011 1.00 60.88 881 HIS A O 1
ATOM 6782 N N . SER A 1 882 ? -17.831 29.054 20.121 1.00 56.41 882 SER A N 1
ATOM 6783 C CA . SER A 1 882 ? -18.344 28.957 21.493 1.00 56.41 882 SER A CA 1
ATOM 6784 C C . SER A 1 882 ? -17.692 27.792 22.230 1.00 56.41 882 SER A C 1
ATOM 6786 O O . SER A 1 882 ? -17.334 26.815 21.595 1.00 56.41 882 SER A O 1
ATOM 6788 N N . GLU A 1 883 ? -17.573 27.847 23.555 1.00 55.47 883 GLU A N 1
ATOM 6789 C CA . GLU A 1 883 ? -17.171 26.689 24.365 1.00 55.47 883 GLU A CA 1
ATOM 6790 C C . GLU A 1 883 ? -18.368 26.225 25.219 1.00 55.47 883 GLU A C 1
ATOM 6792 O O . GLU A 1 883 ? -18.834 26.995 26.065 1.00 55.47 883 GLU A O 1
ATOM 6797 N N . PRO A 1 884 ? -18.918 25.008 24.999 1.00 58.28 884 PRO A N 1
ATOM 6798 C CA . PRO A 1 884 ? -18.592 24.056 23.926 1.00 58.28 884 PRO A CA 1
ATOM 6799 C C . PRO A 1 884 ? -19.040 24.553 22.536 1.00 58.28 884 PRO A C 1
ATOM 6801 O O . PRO A 1 884 ? -19.995 25.332 22.420 1.00 58.28 884 PRO A O 1
ATOM 6804 N N . TYR A 1 885 ? -18.354 24.105 21.478 1.00 63.25 885 TYR A N 1
ATOM 6805 C CA . TYR A 1 885 ? -18.645 24.503 20.092 1.00 63.25 885 TYR A CA 1
ATOM 6806 C C . TYR A 1 885 ? -19.981 23.917 19.655 1.00 63.25 885 TYR A C 1
ATOM 6808 O O . TYR A 1 885 ? -20.314 22.782 20.003 1.00 63.25 885 TYR A O 1
ATOM 6816 N N . LYS A 1 886 ? -20.767 24.692 18.906 1.00 66.94 886 LYS A N 1
ATOM 6817 C CA . LYS A 1 886 ? -22.098 24.285 18.453 1.00 66.94 886 LYS A CA 1
ATOM 6818 C C . LYS A 1 886 ? -22.213 24.435 16.944 1.00 66.94 886 LYS A C 1
ATOM 6820 O O . LYS A 1 886 ? -21.647 25.348 16.344 1.00 66.94 886 LYS A O 1
ATOM 6825 N N . LEU A 1 887 ? -22.972 23.526 16.348 1.00 72.50 887 LEU A N 1
ATOM 6826 C CA . LEU A 1 887 ? -23.469 23.674 14.988 1.00 72.50 887 LEU A CA 1
ATOM 6827 C C . LEU A 1 887 ? -24.950 24.018 15.088 1.00 72.50 887 LEU A C 1
ATOM 6829 O O . LEU A 1 887 ? -25.711 23.355 15.797 1.00 72.50 887 LEU A O 1
ATOM 6833 N N . LEU A 1 888 ? -25.333 25.115 14.447 1.00 74.12 888 LEU A N 1
ATOM 6834 C CA . LEU A 1 888 ? -26.717 25.560 14.371 1.00 74.12 888 LEU A CA 1
ATOM 6835 C C . LEU A 1 888 ? -27.208 25.277 12.963 1.00 74.12 888 LEU A C 1
ATOM 6837 O O . LEU A 1 888 ? -26.635 25.799 12.013 1.00 74.12 888 LEU A O 1
ATOM 6841 N N . GLU A 1 889 ? -28.260 24.491 12.840 1.00 75.88 889 GLU A N 1
ATOM 6842 C CA . GLU A 1 889 ? -28.935 24.272 11.570 1.00 75.88 889 GLU A CA 1
ATOM 6843 C C . GLU A 1 889 ? -30.242 25.072 11.586 1.00 75.88 889 GLU A C 1
ATOM 6845 O O . GLU A 1 889 ? -31.020 25.040 12.548 1.00 75.88 889 GLU A O 1
ATOM 6850 N N . PHE A 1 890 ? -30.423 25.866 10.536 1.00 75.00 890 PHE A N 1
ATOM 6851 C CA . PHE A 1 890 ? -31.600 26.679 10.281 1.00 75.00 890 PHE A CA 1
ATOM 6852 C C . PHE A 1 890 ? -32.307 26.093 9.072 1.00 75.00 890 PHE A C 1
ATOM 6854 O O . PHE A 1 890 ? -31.812 26.201 7.949 1.00 75.00 890 PHE A O 1
ATOM 6861 N N . ALA A 1 891 ? -33.452 25.469 9.315 1.00 66.94 891 ALA A N 1
ATOM 6862 C CA . ALA A 1 891 ? -34.267 24.914 8.258 1.00 66.94 891 ALA A CA 1
ATOM 6863 C C . ALA A 1 891 ? -34.877 26.031 7.399 1.00 66.94 891 ALA A C 1
ATOM 6865 O O . ALA A 1 891 ? -35.130 27.141 7.884 1.00 66.94 891 ALA A O 1
ATOM 6866 N N . ALA A 1 892 ? -35.133 25.736 6.123 1.00 58.22 892 ALA A N 1
ATOM 6867 C CA . ALA A 1 892 ? -35.730 26.690 5.185 1.00 58.22 892 ALA A CA 1
ATOM 6868 C C . ALA A 1 892 ? -37.112 27.222 5.640 1.00 58.22 892 ALA A C 1
ATOM 6870 O O . ALA A 1 892 ? -37.519 28.314 5.241 1.00 58.22 892 ALA A O 1
ATOM 6871 N N . ASP A 1 893 ? -37.813 26.489 6.512 1.00 52.97 893 ASP A N 1
ATOM 6872 C CA . ASP A 1 893 ? -39.092 26.867 7.131 1.00 52.97 893 ASP A CA 1
ATOM 6873 C C . ASP A 1 893 ? -38.951 27.744 8.398 1.00 52.97 893 ASP A C 1
ATOM 6875 O O . ASP A 1 893 ? -39.952 28.146 8.997 1.00 52.97 893 ASP A O 1
ATOM 6879 N N . GLY A 1 894 ? -37.719 28.072 8.804 1.00 55.34 894 GLY A N 1
ATOM 6880 C CA . GLY A 1 894 ? -37.412 28.838 10.014 1.00 55.34 894 GLY A CA 1
ATOM 6881 C C . GLY A 1 894 ? -37.236 27.987 11.277 1.00 55.34 894 GLY A C 1
ATOM 6882 O O . GLY A 1 894 ? -37.009 28.547 12.356 1.00 55.34 894 GLY A O 1
ATOM 6883 N N . GLY A 1 895 ? -37.318 26.657 11.167 1.00 58.91 895 GLY A N 1
ATOM 6884 C CA . GLY A 1 895 ? -36.982 25.717 12.230 1.00 58.91 895 GLY A CA 1
ATOM 6885 C C . GLY A 1 895 ? -35.506 25.792 12.627 1.00 58.91 895 GLY A C 1
ATOM 6886 O O . GLY A 1 895 ? -34.639 26.141 11.827 1.00 58.91 895 GLY A O 1
ATOM 6887 N N . ARG A 1 896 ? -35.207 25.487 13.894 1.00 68.38 896 ARG A N 1
ATOM 6888 C CA . ARG A 1 896 ? -33.842 25.555 14.429 1.00 68.38 896 ARG A CA 1
ATOM 6889 C C . ARG A 1 896 ? -33.482 24.311 15.229 1.00 68.38 896 ARG A C 1
ATOM 6891 O O . ARG A 1 896 ? -34.125 24.015 16.237 1.00 68.38 896 ARG A O 1
ATOM 6898 N N . THR A 1 897 ? -32.375 23.684 14.862 1.00 64.00 897 THR A N 1
ATOM 6899 C CA . THR A 1 897 ? -31.760 22.545 15.558 1.00 64.00 897 THR A CA 1
ATOM 6900 C C . THR A 1 897 ? -30.347 22.925 16.020 1.00 64.00 897 THR A C 1
ATOM 6902 O O . THR A 1 897 ? -29.653 23.742 15.410 1.00 64.00 897 THR A O 1
ATOM 6905 N N . VAL A 1 898 ? -29.933 22.417 17.185 1.00 64.94 898 VAL A N 1
ATOM 6906 C CA . VAL A 1 898 ? -28.622 22.714 17.789 1.00 64.94 898 VAL A CA 1
ATOM 6907 C C . VAL A 1 898 ? -27.906 21.408 18.066 1.00 64.94 898 VAL A C 1
ATOM 6909 O O . VAL A 1 898 ? -28.388 20.596 18.853 1.00 64.94 898 VAL A O 1
ATOM 6912 N N . TRP A 1 899 ? -26.730 21.255 17.476 1.00 64.50 899 TRP A N 1
ATOM 6913 C CA . TRP A 1 899 ? -25.872 20.094 17.644 1.00 64.50 899 TRP A CA 1
ATOM 6914 C C . TRP A 1 899 ? -24.640 20.487 18.461 1.00 64.50 899 TRP A C 1
ATOM 6916 O O . TRP A 1 899 ? -24.080 21.575 18.285 1.00 64.50 899 TRP A O 1
ATOM 6926 N N . ASN A 1 900 ? -24.202 19.604 19.359 1.00 59.88 900 ASN A N 1
ATOM 6927 C CA . ASN A 1 900 ? -22.902 19.765 20.006 1.00 59.88 900 ASN A CA 1
ATOM 6928 C C . ASN A 1 900 ? -21.820 19.364 19.003 1.00 59.88 900 ASN A C 1
ATOM 6930 O O . ASN A 1 900 ? -21.858 18.259 18.464 1.00 59.88 900 ASN A O 1
ATOM 6934 N N . SER A 1 901 ? -20.857 20.252 18.761 1.00 58.22 901 SER A N 1
ATOM 6935 C CA . SER A 1 901 ? -19.670 19.884 17.997 1.00 58.22 901 SER A CA 1
ATOM 6936 C C . SER A 1 901 ? -18.905 18.809 18.775 1.00 58.22 901 SER A C 1
ATOM 6938 O O . SER A 1 901 ? -18.667 18.988 19.974 1.00 58.22 901 SER A O 1
ATOM 6940 N N . PRO A 1 902 ? -18.471 17.719 18.125 1.00 51.88 902 PRO A N 1
ATOM 6941 C CA . PRO A 1 902 ? -17.628 16.708 18.761 1.00 51.88 902 PRO A CA 1
ATOM 6942 C C . PRO A 1 902 ? -16.220 17.222 19.091 1.00 51.88 902 PRO A C 1
ATOM 6944 O O . PRO A 1 902 ? -15.463 16.532 19.768 1.00 51.88 902 PRO A O 1
ATOM 6947 N N . ALA A 1 903 ? -15.851 18.417 18.623 1.00 51.22 903 ALA A N 1
ATOM 6948 C CA . ALA A 1 903 ? -14.504 18.940 18.750 1.00 51.22 903 ALA A CA 1
ATOM 6949 C C . ALA A 1 903 ? -14.437 20.260 19.529 1.00 51.22 903 ALA A C 1
ATOM 6951 O O . ALA A 1 903 ? -15.233 21.177 19.313 1.00 51.22 903 ALA A O 1
ATOM 6952 N N . GLN A 1 904 ? -13.433 20.361 20.405 1.00 53.88 904 GLN A N 1
ATOM 6953 C CA . GLN A 1 904 ? -13.148 21.514 21.264 1.00 53.88 904 GLN A CA 1
ATOM 6954 C C . GLN A 1 904 ? -12.210 22.539 20.583 1.00 53.88 904 GLN A C 1
ATOM 6956 O O . GLN A 1 904 ? -11.248 22.984 21.199 1.00 53.88 904 GLN A O 1
ATOM 6961 N N . SER A 1 905 ? -12.449 22.919 19.317 1.00 53.34 905 SER A N 1
ATOM 6962 C CA . SER A 1 905 ? -11.537 23.815 18.577 1.00 53.34 905 SER A CA 1
ATOM 6963 C C . SER A 1 905 ? -12.151 25.088 18.006 1.00 53.34 905 SER A C 1
ATOM 6965 O O . SER A 1 905 ? -13.214 25.073 17.390 1.00 53.34 905 SER A O 1
ATOM 6967 N N . ASN A 1 906 ? -11.362 26.164 18.093 1.00 48.09 906 ASN A N 1
ATOM 6968 C CA . ASN A 1 906 ? -11.624 27.501 17.570 1.00 48.09 906 ASN A CA 1
ATOM 6969 C C . ASN A 1 906 ? -11.565 27.619 16.036 1.00 48.09 906 ASN A C 1
ATOM 6971 O O . ASN A 1 906 ? -11.773 28.717 15.525 1.00 48.09 906 ASN A O 1
ATOM 6975 N N . GLN A 1 907 ? -11.261 26.557 15.288 1.00 53.66 907 GLN A N 1
ATOM 6976 C CA . GLN A 1 907 ? -11.032 26.625 13.839 1.00 53.66 907 GLN A CA 1
ATOM 6977 C C . GLN A 1 907 ? -11.842 25.546 13.114 1.00 53.66 907 GLN A C 1
ATOM 6979 O O . GLN A 1 907 ? -11.480 24.374 13.166 1.00 53.66 907 GLN A O 1
ATOM 6984 N N . LEU A 1 908 ? -12.939 25.957 12.462 1.00 60.53 908 LEU A N 1
ATOM 6985 C CA . LEU A 1 908 ? -13.890 25.075 11.778 1.00 60.53 908 LEU A CA 1
ATOM 6986 C C . LEU A 1 908 ? -14.039 25.490 10.305 1.00 60.53 908 LEU A C 1
ATOM 6988 O O . LEU A 1 908 ? -14.450 26.616 10.014 1.00 60.53 908 LEU A O 1
ATOM 6992 N N . ALA A 1 909 ? -13.729 24.581 9.378 1.00 65.81 909 ALA A N 1
ATOM 6993 C CA . ALA A 1 909 ? -14.192 24.667 7.991 1.00 65.81 909 ALA A CA 1
ATOM 6994 C C . ALA A 1 909 ? -15.389 23.728 7.807 1.00 65.81 909 ALA A C 1
ATOM 6996 O O . ALA A 1 909 ? -15.355 22.613 8.329 1.00 65.81 909 ALA A O 1
ATOM 6997 N N . LEU A 1 910 ? -16.431 24.186 7.106 1.00 70.69 910 LEU A N 1
ATOM 6998 C CA . LEU A 1 910 ? -17.670 23.437 6.888 1.00 70.69 910 LEU A CA 1
ATOM 6999 C C . LEU A 1 910 ? -17.939 23.231 5.397 1.00 70.69 910 LEU A C 1
ATOM 7001 O O . LEU A 1 910 ? -17.804 24.167 4.613 1.00 70.69 910 LEU A O 1
ATOM 7005 N N . ALA A 1 911 ? -18.400 22.036 5.041 1.00 68.00 911 ALA A N 1
ATOM 7006 C CA . ALA A 1 911 ? -19.032 21.738 3.758 1.00 68.00 911 ALA A CA 1
ATOM 7007 C C . ALA A 1 911 ? -20.231 20.807 4.002 1.00 68.00 911 ALA A C 1
ATOM 7009 O O . ALA A 1 911 ? -20.176 19.974 4.906 1.00 68.00 911 ALA A O 1
ATOM 7010 N N . SER A 1 912 ? -21.316 20.958 3.240 1.00 65.69 912 SER A N 1
ATOM 7011 C CA . SER A 1 912 ? -22.511 20.111 3.377 1.00 65.69 912 SER A CA 1
ATOM 7012 C C . SER A 1 912 ? -22.670 19.155 2.192 1.00 65.69 912 SER A C 1
ATOM 7014 O O . SER A 1 912 ? -22.258 19.477 1.076 1.00 65.69 912 SER A O 1
ATOM 7016 N N . MET A 1 913 ? -23.234 17.975 2.458 1.00 62.31 913 MET A N 1
ATOM 7017 C CA . MET A 1 913 ? -23.387 16.859 1.526 1.00 62.31 913 MET A CA 1
ATOM 7018 C C . MET A 1 913 ? -24.835 16.713 1.028 1.00 62.31 913 MET A C 1
ATOM 7020 O O . MET A 1 913 ? -25.755 16.862 1.827 1.00 62.31 913 MET A O 1
ATOM 7024 N N . PRO A 1 914 ? -25.056 16.276 -0.228 1.00 55.84 914 PRO A N 1
ATOM 7025 C CA . PRO A 1 914 ? -26.370 15.913 -0.764 1.00 55.84 914 PRO A CA 1
ATOM 7026 C C . PRO A 1 914 ? -27.115 14.864 0.065 1.00 55.84 914 PRO A C 1
ATOM 7028 O O . PRO A 1 914 ? -28.339 14.859 0.111 1.00 55.84 914 PRO A O 1
ATOM 7031 N N . SER A 1 915 ? -26.372 13.996 0.755 1.00 54.53 915 SER A N 1
ATOM 7032 C CA . SER A 1 915 ? -26.898 12.924 1.603 1.00 54.53 915 SER A CA 1
ATOM 7033 C C . SER A 1 915 ? -27.334 13.377 3.007 1.00 54.53 915 SER A C 1
ATOM 7035 O O . SER A 1 915 ? -27.613 12.527 3.851 1.00 54.53 915 SER A O 1
ATOM 7037 N N . GLY A 1 916 ? -27.305 14.679 3.308 1.00 57.12 916 GLY A N 1
ATOM 7038 C CA . GLY A 1 916 ? -27.630 15.222 4.632 1.00 57.12 916 GLY A CA 1
ATOM 7039 C C . GLY A 1 916 ? -26.507 15.133 5.678 1.00 57.12 916 GLY A C 1
ATOM 7040 O O . GLY A 1 916 ? -26.744 15.222 6.881 1.00 57.12 916 GLY A O 1
ATOM 7041 N N . ALA A 1 917 ? -25.270 14.877 5.241 1.00 59.94 917 ALA A N 1
ATOM 7042 C CA . ALA A 1 917 ? -24.094 14.809 6.109 1.00 59.94 917 ALA A CA 1
ATOM 7043 C C . ALA A 1 917 ? -23.295 16.124 6.070 1.00 59.94 917 ALA A C 1
ATOM 7045 O O . ALA A 1 917 ? -23.237 16.797 5.046 1.00 59.94 917 ALA A O 1
ATOM 7046 N N . THR A 1 918 ? -22.634 16.496 7.167 1.00 67.12 918 THR A N 1
ATOM 7047 C CA . THR A 1 918 ? -21.808 17.720 7.236 1.00 67.12 918 THR A CA 1
ATOM 7048 C C . THR A 1 918 ? -20.343 17.373 7.463 1.00 67.12 918 THR A C 1
ATOM 7050 O O . THR A 1 918 ? -20.007 16.708 8.441 1.00 67.12 918 THR A O 1
ATOM 7053 N N . ILE A 1 919 ? -19.453 17.849 6.592 1.00 67.31 919 ILE A N 1
ATOM 7054 C CA . ILE A 1 919 ? -18.005 17.700 6.759 1.00 67.31 919 ILE A CA 1
ATOM 7055 C C . ILE A 1 919 ? -17.469 18.869 7.584 1.00 67.31 919 ILE A C 1
ATOM 7057 O O . ILE A 1 919 ? -17.725 20.033 7.271 1.00 67.31 919 ILE A O 1
ATOM 7061 N N . VAL A 1 920 ? -16.701 18.551 8.624 1.00 68.88 920 VAL A N 1
ATOM 7062 C CA . VAL A 1 920 ? -16.108 19.519 9.547 1.00 68.88 920 VAL A CA 1
ATOM 7063 C C . VAL A 1 920 ? -14.609 19.269 9.674 1.00 68.88 920 VAL A C 1
ATOM 7065 O O . VAL A 1 920 ? -14.191 18.195 10.101 1.00 68.88 920 VAL A O 1
ATOM 7068 N N . ALA A 1 921 ? -13.784 20.262 9.349 1.00 65.00 921 ALA A N 1
ATOM 7069 C CA . ALA A 1 921 ? -12.342 20.199 9.601 1.00 65.00 921 ALA A CA 1
ATOM 7070 C C . ALA A 1 921 ? -11.993 20.815 10.967 1.00 65.00 921 ALA A C 1
ATOM 7072 O O . ALA A 1 921 ? -12.419 21.935 11.254 1.00 65.00 921 ALA A O 1
ATOM 7073 N N . VAL A 1 922 ? -11.220 20.097 11.792 1.00 63.59 922 VAL A N 1
ATOM 7074 C CA . VAL A 1 922 ? -10.870 20.457 13.176 1.00 63.59 922 VAL A CA 1
ATOM 7075 C C . VAL A 1 922 ? -9.464 19.975 13.570 1.00 63.59 922 VAL A C 1
ATOM 7077 O O . VAL A 1 922 ? -9.227 18.777 13.523 1.00 63.59 922 VAL A O 1
ATOM 7080 N N . LEU A 1 923 ? -8.562 20.866 14.028 1.00 58.84 923 LEU A N 1
ATOM 7081 C CA . LEU A 1 923 ? -7.240 20.548 14.637 1.00 58.84 923 LEU A CA 1
ATOM 7082 C C . LEU A 1 923 ? -6.525 19.348 13.989 1.00 58.84 923 LEU A C 1
ATOM 7084 O O . LEU A 1 923 ? -6.348 18.296 14.602 1.00 58.84 923 LEU A O 1
ATOM 7088 N N . GLY A 1 924 ? -6.173 19.485 12.711 1.00 58.22 924 GLY A N 1
ATOM 7089 C CA . GLY A 1 924 ? -5.489 18.418 11.982 1.00 58.22 924 GLY A CA 1
ATOM 7090 C C . GLY A 1 924 ? -6.357 17.187 11.703 1.00 58.22 924 GLY A C 1
ATOM 7091 O O . GLY A 1 924 ? -5.824 16.149 11.356 1.00 58.22 924 GLY A O 1
ATOM 7092 N N . SER A 1 925 ? -7.681 17.245 11.835 1.00 62.34 925 SER A N 1
ATOM 7093 C CA . SER A 1 925 ? -8.594 16.146 11.498 1.00 62.34 925 SER A CA 1
ATOM 7094 C C . SER A 1 925 ? -9.757 16.624 10.630 1.00 62.34 925 SER A C 1
ATOM 7096 O O . SER A 1 925 ? -10.185 17.769 10.732 1.00 62.34 925 SER A O 1
ATOM 7098 N N . VAL A 1 926 ? -10.299 15.746 9.789 1.00 67.50 926 VAL A N 1
ATOM 7099 C CA . VAL A 1 926 ? -11.547 15.974 9.045 1.00 67.50 926 VAL A CA 1
ATOM 7100 C C . VAL A 1 926 ? -12.574 14.945 9.499 1.00 67.50 926 VAL A C 1
ATOM 7102 O O . VAL A 1 926 ? -12.301 13.744 9.508 1.00 67.50 926 VAL A O 1
ATOM 7105 N N . LEU A 1 927 ? -13.741 15.435 9.908 1.00 66.38 927 LEU A N 1
ATOM 7106 C CA . LEU A 1 927 ? -14.862 14.673 10.442 1.00 66.38 927 LEU A CA 1
ATOM 7107 C C . LEU A 1 927 ? -16.033 14.728 9.462 1.00 66.38 927 LEU A C 1
ATOM 7109 O O . LEU A 1 927 ? -16.288 15.775 8.871 1.00 66.38 927 LEU A O 1
ATOM 7113 N N . VAL A 1 928 ? -16.788 13.640 9.355 1.00 69.00 928 VAL A N 1
ATOM 7114 C CA . VAL A 1 928 ? -18.115 13.630 8.730 1.00 69.00 928 VAL A CA 1
ATOM 7115 C C . VAL A 1 928 ? -19.149 13.433 9.832 1.00 69.00 928 VAL A C 1
ATOM 7117 O O . VAL A 1 928 ? -19.061 12.491 10.620 1.00 69.00 928 VAL A O 1
ATOM 7120 N N . LEU A 1 929 ? -20.111 14.346 9.910 1.00 65.31 929 LEU A N 1
ATOM 7121 C CA . LEU A 1 929 ? -21.251 14.288 10.815 1.00 65.31 929 LEU A CA 1
ATOM 7122 C C . LEU A 1 929 ? -22.445 13.734 10.044 1.00 65.31 929 LEU A C 1
ATOM 7124 O O . LEU A 1 929 ? -22.919 14.376 9.110 1.00 65.31 929 LEU A O 1
ATOM 7128 N N . GLY A 1 930 ? -22.910 12.548 10.427 1.00 60.03 930 GLY A N 1
ATOM 7129 C CA . GLY A 1 930 ? -24.112 11.930 9.870 1.00 60.03 930 GLY A CA 1
ATOM 7130 C C . GLY A 1 930 ? -25.060 11.419 10.963 1.00 60.03 930 GLY A C 1
ATOM 7131 O O . GLY A 1 930 ? -24.769 11.572 12.153 1.00 60.03 930 GLY A O 1
ATOM 7132 N N . PRO A 1 931 ? -26.170 10.756 10.587 1.00 47.09 931 PRO A N 1
ATOM 7133 C CA . PRO A 1 931 ? -27.189 10.260 11.523 1.00 47.09 931 PRO A CA 1
ATOM 7134 C C . PRO A 1 931 ? -26.660 9.284 12.589 1.00 47.09 931 PRO A C 1
ATOM 7136 O O . PRO A 1 931 ? -27.252 9.157 13.655 1.00 47.09 931 PRO A O 1
ATOM 7139 N N . GLY A 1 932 ? -25.540 8.604 12.311 1.00 51.50 932 GLY A N 1
ATOM 7140 C CA . GLY A 1 932 ? -24.868 7.675 13.227 1.00 51.50 932 GLY A CA 1
ATOM 7141 C C . GLY A 1 932 ? -23.845 8.315 14.176 1.00 51.50 932 GLY A C 1
ATOM 7142 O O . GLY A 1 932 ? -23.192 7.593 14.923 1.00 51.50 932 GLY A O 1
ATOM 7143 N N . GLY A 1 933 ? -23.685 9.643 14.156 1.00 53.56 933 GLY A N 1
ATOM 7144 C CA . GLY A 1 933 ? -22.686 10.364 14.950 1.00 53.56 933 GLY A CA 1
ATOM 7145 C C . GLY A 1 933 ? -21.433 10.778 14.157 1.00 53.56 933 GLY A C 1
ATOM 7146 O O . GLY A 1 933 ? -21.378 10.613 12.936 1.00 53.56 933 GLY A O 1
ATOM 7147 N N . PRO A 1 934 ? -20.440 11.389 14.829 1.00 59.09 934 PRO A N 1
ATOM 7148 C CA . PRO A 1 934 ? -19.230 11.909 14.196 1.00 59.09 934 PRO A CA 1
ATOM 7149 C C . PRO A 1 934 ? -18.235 10.796 13.840 1.00 59.09 934 PRO A C 1
ATOM 7151 O O . PRO A 1 934 ? -17.824 10.030 14.709 1.00 59.09 934 PRO A O 1
ATOM 7154 N N . VAL A 1 935 ? -17.777 10.755 12.586 1.00 60.81 935 VAL A N 1
ATOM 7155 C CA . VAL A 1 935 ? -16.748 9.812 12.110 1.00 60.81 935 VAL A CA 1
ATOM 7156 C C . VAL A 1 935 ? -15.496 10.580 11.693 1.00 60.81 935 VAL A C 1
ATOM 7158 O O . VAL A 1 935 ? -15.573 11.500 10.879 1.00 60.81 935 VAL A O 1
ATOM 7161 N N . VAL A 1 936 ? -14.330 10.210 12.235 1.00 59.69 936 VAL A N 1
ATOM 7162 C CA . VAL A 1 936 ? -13.032 10.751 11.791 1.00 59.69 936 VAL A CA 1
ATOM 7163 C C . VAL A 1 936 ? -12.677 10.121 10.451 1.00 59.69 936 VAL A C 1
ATOM 7165 O O . VAL A 1 936 ? -12.439 8.921 10.374 1.00 59.69 936 VAL A O 1
ATOM 7168 N N . VAL A 1 937 ? -12.617 10.937 9.403 1.00 59.91 937 VAL A N 1
ATOM 7169 C CA . VAL A 1 937 ? -12.308 10.486 8.040 1.00 59.91 937 VAL A CA 1
ATOM 7170 C C . VAL A 1 937 ? -10.823 10.615 7.727 1.00 59.91 937 VAL A C 1
ATOM 7172 O O . VAL A 1 937 ? -10.271 9.803 6.989 1.00 59.91 937 VAL A O 1
ATOM 7175 N N . ARG A 1 938 ? -10.142 11.611 8.303 1.00 60.31 938 ARG A N 1
ATOM 7176 C CA . ARG A 1 938 ? -8.695 11.775 8.124 1.00 60.31 938 ARG A CA 1
ATOM 7177 C C . ARG A 1 938 ? -8.066 12.496 9.306 1.00 60.31 938 ARG A C 1
ATOM 7179 O O . ARG A 1 938 ? -8.641 13.463 9.795 1.00 60.31 938 ARG A O 1
ATOM 7186 N N . LYS A 1 939 ? -6.878 12.048 9.720 1.00 58.59 939 LYS A N 1
ATOM 7187 C CA . LYS A 1 939 ? -5.968 12.775 10.616 1.00 58.59 939 LYS A CA 1
ATOM 7188 C C . LYS A 1 939 ? -4.744 13.210 9.817 1.00 58.59 939 LYS A C 1
ATOM 7190 O O . LYS A 1 939 ? -4.244 12.460 8.983 1.00 58.59 939 LYS A O 1
ATOM 7195 N N . PHE A 1 940 ? -4.273 14.410 10.078 1.00 55.84 940 PHE A N 1
ATOM 7196 C CA . PHE A 1 940 ? -3.129 15.043 9.460 1.00 55.84 940 PHE A CA 1
ATOM 7197 C C . PHE A 1 940 ? -2.062 15.264 10.531 1.00 55.84 940 PHE A C 1
ATOM 7199 O O . PHE A 1 940 ? -2.394 15.571 11.676 1.00 55.84 940 PHE A O 1
ATOM 7206 N N . PRO A 1 941 ? -0.778 15.125 10.177 1.00 44.53 941 PRO A N 1
ATOM 7207 C CA . PRO A 1 941 ? 0.326 15.228 11.127 1.00 44.53 941 PRO A CA 1
ATOM 7208 C C . PRO A 1 941 ? 0.562 16.652 11.658 1.00 44.53 941 PRO A C 1
ATOM 7210 O O . PRO A 1 941 ? 1.398 16.835 12.538 1.00 44.53 941 PRO A O 1
ATOM 7213 N N . THR A 1 942 ? -0.140 17.665 11.138 1.00 51.03 942 THR A N 1
ATOM 7214 C CA . THR A 1 942 ? 0.034 19.065 11.537 1.00 51.03 942 THR A CA 1
ATOM 7215 C C . THR A 1 942 ? -1.252 19.669 12.106 1.00 51.03 942 THR A C 1
ATOM 7217 O O . THR A 1 942 ? -2.351 19.387 11.635 1.00 51.03 942 THR A O 1
ATOM 7220 N N . GLU A 1 943 ? -1.115 20.549 13.103 1.00 47.38 943 GLU A N 1
ATOM 7221 C CA . GLU A 1 943 ? -2.228 21.271 13.748 1.00 47.38 943 GLU A CA 1
ATOM 7222 C C . GLU A 1 943 ? -2.737 22.482 12.927 1.00 47.38 943 GLU A C 1
ATOM 7224 O O . GLU A 1 943 ? -3.480 23.318 13.442 1.00 47.38 943 GLU A O 1
ATOM 7229 N N . TYR A 1 944 ? -2.324 22.632 11.661 1.00 49.47 944 TYR A N 1
ATOM 7230 C CA . TYR A 1 944 ? -2.535 23.864 10.893 1.00 49.47 944 TYR A CA 1
ATOM 7231 C C . TYR A 1 944 ? -3.903 23.973 10.192 1.00 49.47 944 TYR A C 1
ATOM 7233 O O . TYR A 1 944 ? -4.624 23.008 9.952 1.00 49.47 944 TYR A O 1
ATOM 7241 N N . ILE A 1 945 ? -4.235 25.232 9.892 1.00 49.41 945 ILE A N 1
ATOM 7242 C CA . ILE A 1 945 ? -5.524 25.784 9.458 1.00 49.41 945 ILE A CA 1
ATOM 7243 C C . ILE A 1 945 ? -5.923 25.293 8.056 1.00 49.41 945 ILE A C 1
ATOM 7245 O O . ILE A 1 945 ? -5.206 25.554 7.092 1.00 49.41 945 ILE A O 1
ATOM 7249 N N . TYR A 1 946 ? -7.123 24.718 7.909 1.00 54.94 946 TYR A N 1
ATOM 7250 C CA . TYR A 1 946 ? -7.764 24.531 6.600 1.00 54.94 946 TYR A CA 1
ATOM 7251 C C . TYR A 1 946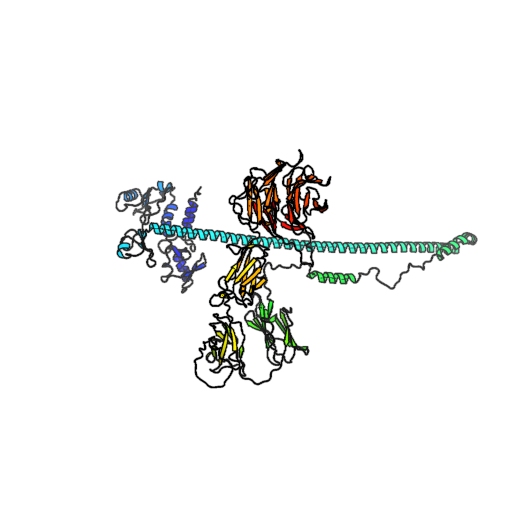 ? -8.454 25.827 6.166 1.00 54.94 946 TYR A C 1
ATOM 7253 O O . TYR A 1 946 ? -9.368 26.306 6.836 1.00 54.94 946 TYR A O 1
ATOM 7261 N N . THR A 1 947 ? -8.024 26.410 5.046 1.00 51.75 947 THR A N 1
ATOM 7262 C CA . THR A 1 947 ? -8.664 27.598 4.447 1.00 51.75 947 THR A CA 1
ATOM 7263 C C . THR A 1 947 ? -9.687 27.257 3.364 1.00 51.75 947 THR A C 1
ATOM 7265 O O . THR A 1 947 ? -10.464 28.128 2.986 1.00 51.75 947 THR A O 1
ATOM 7268 N N . GLY A 1 948 ? -9.739 26.006 2.897 1.00 60.97 948 GLY A N 1
ATOM 7269 C CA . GLY A 1 948 ? -10.686 25.558 1.880 1.00 60.97 948 GLY A CA 1
ATOM 7270 C C . GLY A 1 948 ? -11.091 24.109 2.104 1.00 60.97 948 GLY A C 1
ATOM 7271 O O . GLY A 1 948 ? -10.242 23.221 2.072 1.00 60.97 948 GLY A O 1
ATOM 7272 N N . LEU A 1 949 ? -12.387 23.893 2.321 1.00 68.00 949 LEU A N 1
ATOM 7273 C CA . LEU A 1 949 ? -13.043 22.590 2.340 1.00 68.00 949 LEU A CA 1
ATOM 7274 C C . LEU A 1 949 ? -14.264 22.700 1.428 1.00 68.00 949 LEU A C 1
ATOM 7276 O O . LEU A 1 949 ? -15.086 23.592 1.626 1.00 68.00 949 LEU A O 1
ATOM 7280 N N . ALA A 1 950 ? -14.369 21.834 0.427 1.00 67.00 950 ALA A N 1
ATOM 7281 C CA . ALA A 1 950 ? -15.511 21.823 -0.478 1.00 67.00 950 ALA A CA 1
ATOM 7282 C C . ALA A 1 950 ? -15.834 20.395 -0.910 1.00 67.00 950 ALA A C 1
ATOM 7284 O O . ALA A 1 950 ? -14.947 19.553 -1.036 1.00 67.00 950 ALA A O 1
ATOM 7285 N N . LEU A 1 951 ? -17.111 20.127 -1.144 1.00 67.62 951 LEU A N 1
ATOM 7286 C CA . LEU A 1 951 ? -17.565 18.876 -1.730 1.00 67.62 951 LEU A CA 1
ATOM 7287 C C . LEU A 1 951 ? -17.172 18.823 -3.213 1.00 67.62 951 LEU A C 1
ATOM 7289 O O . LEU A 1 951 ? -17.398 19.795 -3.926 1.00 67.62 951 LEU A O 1
ATOM 7293 N N . ALA A 1 952 ? -16.605 17.703 -3.670 1.00 59.25 952 ALA A N 1
ATOM 7294 C CA . ALA A 1 952 ? -16.347 17.472 -5.094 1.00 59.25 952 ALA A CA 1
ATOM 7295 C C . ALA A 1 952 ? -17.492 16.719 -5.781 1.00 59.25 952 ALA A C 1
ATOM 7297 O O . ALA A 1 952 ? -18.041 17.202 -6.762 1.00 59.25 952 ALA A O 1
ATOM 7298 N N . GLU A 1 953 ? -17.830 15.537 -5.267 1.00 63.41 953 GLU A N 1
ATOM 7299 C CA . GLU A 1 953 ? -18.888 14.640 -5.748 1.00 63.41 953 GLU A CA 1
ATOM 7300 C C . GLU A 1 953 ? -19.229 13.644 -4.619 1.00 63.41 953 GLU A C 1
ATOM 7302 O O . GLU A 1 953 ? -18.538 13.627 -3.595 1.00 63.41 953 GLU A O 1
ATOM 7307 N N . GLU A 1 954 ? -20.290 12.839 -4.746 1.00 60.34 954 GLU A N 1
ATOM 7308 C CA . GLU A 1 954 ? -20.682 11.887 -3.692 1.00 60.34 954 GLU A CA 1
ATOM 7309 C C . GLU A 1 954 ? -19.511 10.984 -3.270 1.00 60.34 954 GLU A C 1
ATOM 7311 O O . GLU A 1 954 ? -18.881 10.330 -4.097 1.00 60.34 954 GLU A O 1
ATOM 7316 N N . GLY A 1 955 ? -19.204 10.963 -1.968 1.00 58.81 955 GLY A N 1
ATOM 7317 C CA . GLY A 1 955 ? -18.073 10.201 -1.433 1.00 58.81 955 GLY A CA 1
ATOM 7318 C C . GLY A 1 955 ? -16.708 10.895 -1.527 1.00 58.81 955 GLY A C 1
ATOM 7319 O O . GLY A 1 955 ? -15.715 10.292 -1.128 1.00 58.81 955 GLY A O 1
ATOM 7320 N N . PHE A 1 956 ? -16.611 12.149 -1.995 1.00 66.25 956 PHE A N 1
ATOM 7321 C CA . PHE A 1 956 ? -15.334 12.876 -2.086 1.00 66.25 956 PHE A CA 1
ATOM 7322 C C . PHE A 1 956 ? -15.404 14.301 -1.559 1.00 66.25 956 PHE A C 1
ATOM 7324 O O . PHE A 1 956 ? -16.345 15.040 -1.820 1.00 66.25 956 PHE A O 1
ATOM 7331 N N . PHE A 1 957 ? -14.335 14.750 -0.912 1.00 70.75 957 PHE A N 1
ATOM 7332 C CA . PHE A 1 957 ? -14.150 16.153 -0.566 1.00 70.75 957 PHE A CA 1
ATOM 7333 C C . PHE A 1 957 ? -12.774 16.646 -0.993 1.00 70.75 957 PHE A C 1
ATOM 7335 O O . PHE A 1 957 ? -11.808 15.889 -1.089 1.00 70.75 957 PHE A O 1
ATOM 7342 N N . LEU A 1 958 ? -12.693 17.941 -1.256 1.00 74.50 958 LEU A N 1
ATOM 7343 C CA . LEU A 1 958 ? -11.465 18.651 -1.558 1.00 74.50 958 LEU A CA 1
ATOM 7344 C C . LEU A 1 958 ? -11.041 19.420 -0.325 1.00 74.50 958 LEU A C 1
ATOM 7346 O O . LEU A 1 958 ? -11.850 20.121 0.290 1.00 74.50 958 LEU A O 1
ATOM 7350 N N . ALA A 1 959 ? -9.766 19.307 0.012 1.00 72.94 959 ALA A N 1
ATOM 7351 C CA . ALA A 1 959 ? -9.163 20.145 1.028 1.00 72.94 959 ALA A CA 1
ATOM 7352 C C . ALA A 1 959 ? -7.758 20.564 0.609 1.00 72.94 959 ALA A C 1
ATOM 7354 O O . ALA A 1 959 ? -7.047 19.849 -0.102 1.00 72.94 959 ALA A O 1
ATOM 7355 N N . PHE A 1 960 ? -7.375 21.753 1.059 1.00 70.69 960 PHE A N 1
ATOM 7356 C CA . PHE A 1 960 ? -6.026 22.260 0.877 1.00 70.69 960 PHE A CA 1
ATOM 7357 C C . PHE A 1 960 ? -5.119 21.705 1.979 1.00 70.69 960 PHE A C 1
ATOM 7359 O O . PHE A 1 960 ? -5.427 21.900 3.156 1.00 70.69 960 PHE A O 1
ATOM 7366 N N . ASP A 1 961 ? -4.034 21.012 1.621 1.00 63.94 961 ASP A N 1
ATOM 7367 C CA . ASP A 1 961 ? -3.093 20.474 2.610 1.00 63.94 961 ASP A CA 1
ATOM 7368 C C . ASP A 1 961 ? -2.150 21.591 3.111 1.00 63.94 961 ASP A C 1
ATOM 7370 O O . ASP A 1 961 ? -1.382 22.148 2.313 1.00 63.94 961 ASP A O 1
ATOM 7374 N N . PRO A 1 962 ? -2.178 21.951 4.413 1.00 53.00 962 PRO A N 1
ATOM 7375 C CA . PRO A 1 962 ? -1.338 23.016 4.959 1.00 53.00 962 PRO A CA 1
ATOM 7376 C C . PRO A 1 962 ? 0.164 22.698 4.933 1.00 53.00 962 PRO A C 1
ATOM 7378 O O . PRO A 1 962 ? 0.975 23.628 4.927 1.00 53.00 962 PRO A O 1
ATOM 7381 N N . GLY A 1 963 ? 0.538 21.414 4.958 1.00 52.03 963 GLY A N 1
ATOM 7382 C CA . GLY A 1 963 ? 1.933 20.967 4.970 1.00 52.03 963 GLY A CA 1
ATOM 7383 C C . GLY A 1 963 ? 2.566 20.987 3.582 1.00 52.03 963 GLY A C 1
ATOM 7384 O O . GLY A 1 963 ? 3.718 21.390 3.437 1.00 52.03 963 GLY A O 1
ATOM 7385 N N . GLU A 1 964 ? 1.783 20.623 2.568 1.00 49.12 964 GLU A N 1
ATOM 7386 C CA . GLU A 1 964 ? 2.270 20.404 1.201 1.00 49.12 964 GLU A CA 1
ATOM 7387 C C . GLU A 1 964 ? 1.977 21.581 0.253 1.00 49.12 964 GLU A C 1
ATOM 7389 O O . GLU A 1 964 ? 2.562 21.668 -0.818 1.00 49.12 964 GLU A O 1
ATOM 7394 N N . LYS A 1 965 ? 1.112 22.531 0.643 1.00 59.62 965 LYS A N 1
ATOM 7395 C CA . LYS A 1 965 ? 0.633 23.641 -0.212 1.00 59.62 965 LYS A CA 1
ATOM 7396 C C . LYS A 1 965 ? -0.038 23.184 -1.517 1.00 59.62 965 LYS A C 1
ATOM 7398 O O . LYS A 1 965 ? -0.026 23.921 -2.502 1.00 59.62 965 LYS A O 1
ATOM 7403 N N . HIS A 1 966 ? -0.650 22.007 -1.498 1.00 68.88 966 HIS A N 1
ATOM 7404 C CA . HIS A 1 966 ? -1.287 21.386 -2.653 1.00 68.88 966 HIS A CA 1
ATOM 7405 C C . HIS A 1 966 ? -2.782 21.154 -2.402 1.00 68.88 966 HIS A C 1
ATOM 7407 O O . HIS A 1 966 ? -3.215 20.912 -1.268 1.00 68.88 966 HIS A O 1
ATOM 7413 N N . LEU A 1 967 ? -3.579 21.219 -3.473 1.00 71.75 967 LEU A N 1
ATOM 7414 C CA . LEU A 1 967 ? -4.983 20.812 -3.439 1.00 71.75 967 LEU A CA 1
ATOM 7415 C C . LEU A 1 967 ? -5.075 19.286 -3.546 1.00 71.75 967 LEU A C 1
ATOM 7417 O O . LEU A 1 967 ? -4.486 18.684 -4.445 1.00 71.75 967 LEU A O 1
ATOM 7421 N N . VAL A 1 968 ? -5.846 18.660 -2.657 1.00 67.69 968 VAL A N 1
ATOM 7422 C CA . VAL A 1 968 ? -5.954 17.199 -2.610 1.00 67.69 968 VAL A CA 1
ATOM 7423 C C . VAL A 1 968 ? -7.416 16.758 -2.590 1.00 67.69 968 VAL A C 1
ATOM 7425 O O . VAL A 1 968 ? -8.239 17.318 -1.860 1.00 67.69 968 VAL A O 1
ATOM 7428 N N . LYS A 1 969 ? -7.732 15.729 -3.391 1.00 70.88 969 LYS A N 1
ATOM 7429 C CA . LYS A 1 969 ? -9.012 15.006 -3.341 1.00 70.88 969 LYS A CA 1
ATOM 7430 C C . LYS A 1 969 ? -8.936 13.882 -2.324 1.00 70.88 969 LYS A C 1
ATOM 7432 O O . LYS A 1 969 ? -8.058 13.022 -2.413 1.00 70.88 969 LYS A O 1
ATOM 7437 N N . TYR A 1 970 ? -9.898 13.846 -1.418 1.00 65.75 970 TYR A N 1
ATOM 7438 C CA . TYR A 1 970 ? -10.038 12.804 -0.415 1.00 65.75 970 TYR A CA 1
ATOM 7439 C C . TYR A 1 970 ? -11.336 12.040 -0.627 1.00 65.75 970 TYR A C 1
ATOM 7441 O O . TYR A 1 970 ? -12.392 12.645 -0.779 1.00 65.75 970 TYR A O 1
ATOM 7449 N N . SER A 1 971 ? -11.257 10.710 -0.622 1.00 57.44 971 SER A N 1
ATOM 7450 C CA . SER A 1 971 ? -12.428 9.834 -0.585 1.00 57.44 971 SER A CA 1
ATOM 7451 C C . SER A 1 971 ? -12.908 9.646 0.853 1.00 57.44 971 SER A C 1
ATOM 7453 O O . SER A 1 971 ? -12.084 9.517 1.762 1.00 57.44 971 SER A O 1
ATOM 7455 N N . TYR A 1 972 ? -14.212 9.519 1.051 1.00 56.97 972 TYR A N 1
ATOM 7456 C CA . TYR A 1 972 ? -14.816 9.071 2.297 1.00 56.97 972 TYR A CA 1
ATOM 7457 C C . TYR A 1 972 ? -15.944 8.079 1.990 1.00 56.97 972 TYR A C 1
ATOM 7459 O O . TYR A 1 972 ? -16.696 8.244 1.034 1.00 56.97 972 TYR A O 1
ATOM 7467 N N . THR A 1 973 ? -16.077 7.041 2.809 1.00 48.16 973 THR A N 1
ATOM 7468 C CA . THR A 1 973 ? -17.186 6.087 2.722 1.00 48.16 973 THR A CA 1
ATOM 7469 C C . THR A 1 973 ? -18.135 6.342 3.882 1.00 48.16 973 THR A C 1
ATOM 7471 O O . THR A 1 973 ? -17.752 6.195 5.043 1.00 48.16 973 THR A O 1
ATOM 7474 N N . SER A 1 974 ? -19.380 6.731 3.599 1.00 42.78 974 SER A N 1
ATOM 7475 C CA . SER A 1 974 ? -20.442 6.647 4.599 1.00 42.78 974 SER A CA 1
ATOM 7476 C C . SER A 1 974 ? -20.754 5.166 4.802 1.00 42.78 974 SER A C 1
ATOM 7478 O O . SER A 1 974 ? -21.403 4.557 3.955 1.00 42.78 974 SER A O 1
ATOM 7480 N N . ASN A 1 975 ? -20.264 4.558 5.882 1.00 37.31 975 ASN A N 1
ATOM 7481 C CA . ASN A 1 975 ? -20.670 3.200 6.238 1.00 37.31 975 ASN A CA 1
ATOM 7482 C C . ASN A 1 975 ? -22.171 3.205 6.568 1.00 37.31 975 ASN A C 1
ATOM 7484 O O . ASN A 1 975 ? -22.574 3.506 7.689 1.00 37.31 975 ASN A O 1
ATOM 7488 N N . GLN A 1 976 ? -22.996 2.893 5.572 1.00 33.53 976 GLN A N 1
ATOM 7489 C CA . GLN A 1 976 ? -24.407 2.552 5.719 1.00 33.53 976 GLN A CA 1
ATOM 7490 C C . GLN A 1 976 ? -24.689 1.267 4.942 1.00 33.53 976 GLN A C 1
ATOM 7492 O O . GLN A 1 976 ? -25.346 1.287 3.912 1.00 33.53 976 GLN A O 1
ATOM 7497 N N . SER A 1 977 ? -24.153 0.161 5.448 1.00 29.23 977 SER A N 1
ATOM 7498 C CA . SER A 1 977 ? -24.730 -1.187 5.384 1.00 29.23 977 SER A CA 1
ATOM 7499 C C . SER A 1 977 ? -23.657 -2.144 5.886 1.00 29.23 977 SER A C 1
ATOM 7501 O O . SER A 1 977 ? -22.732 -2.454 5.147 1.00 29.23 977 SER A O 1
ATOM 7503 N N . ASP A 1 978 ? -23.713 -2.456 7.178 1.00 25.44 978 ASP A N 1
ATOM 7504 C CA . ASP A 1 978 ? -23.467 -3.789 7.741 1.00 25.44 978 ASP A CA 1
ATOM 7505 C C . ASP A 1 978 ? -23.566 -3.651 9.264 1.00 25.44 978 ASP A C 1
ATOM 7507 O O . ASP A 1 978 ? -22.628 -3.284 9.971 1.00 25.44 978 ASP A O 1
ATOM 7511 N N . ASN A 1 979 ? -24.784 -3.864 9.762 1.00 27.34 979 ASN A N 1
ATOM 7512 C CA . ASN A 1 979 ? -25.001 -4.197 11.160 1.00 27.34 979 ASN A CA 1
ATOM 7513 C C . ASN A 1 979 ? -24.481 -5.624 11.357 1.00 27.34 979 ASN A C 1
ATOM 7515 O O . ASN A 1 979 ? -25.077 -6.546 10.813 1.00 27.34 979 ASN A O 1
ATOM 7519 N N . GLU A 1 980 ? -23.418 -5.791 12.140 1.00 28.00 980 GLU A N 1
ATOM 7520 C CA . GLU A 1 980 ? -23.470 -6.498 13.429 1.00 28.00 980 GLU A CA 1
ATOM 7521 C C . GLU A 1 980 ? -22.108 -6.418 14.150 1.00 28.00 980 GLU A C 1
ATOM 7523 O O . GLU A 1 980 ? -21.124 -7.010 13.729 1.00 28.00 980 GLU A O 1
ATOM 7528 N N . GLY A 1 981 ? -22.087 -5.664 15.258 1.00 27.19 981 GLY A N 1
ATOM 7529 C CA . GLY A 1 981 ? -21.249 -5.902 16.441 1.00 27.19 981 GLY A CA 1
ATOM 7530 C C . GLY A 1 981 ? -19.736 -5.667 16.353 1.00 27.19 981 GLY A C 1
ATOM 7531 O O . GLY A 1 981 ? -18.988 -6.606 16.141 1.00 27.19 981 GLY A O 1
ATOM 7532 N N . GLU A 1 982 ? -19.273 -4.456 16.675 1.00 25.81 982 GLU A N 1
ATOM 7533 C CA . GLU A 1 982 ? -18.500 -4.169 17.903 1.00 25.81 982 GLU A CA 1
ATOM 7534 C C . GLU A 1 982 ? -17.945 -2.733 17.886 1.00 25.81 982 GLU A C 1
ATOM 7536 O O . GLU A 1 982 ? -17.436 -2.220 16.893 1.00 25.81 982 GLU A O 1
ATOM 7541 N N . ILE A 1 983 ? -18.112 -2.064 19.024 1.00 26.34 983 ILE A N 1
ATOM 7542 C CA . ILE A 1 983 ? -17.689 -0.692 19.309 1.00 26.34 983 ILE A CA 1
ATOM 7543 C C . ILE A 1 983 ? -16.169 -0.708 19.542 1.00 26.34 983 ILE A C 1
ATOM 7545 O O . ILE A 1 983 ? -15.733 -1.442 20.429 1.00 26.34 983 ILE A O 1
ATOM 7549 N N . PRO A 1 984 ? -15.342 0.098 18.847 1.00 28.08 984 PRO A N 1
ATOM 7550 C CA . PRO A 1 984 ? -13.962 0.274 19.261 1.00 28.08 984 PRO A CA 1
ATOM 7551 C C . PRO A 1 984 ? -13.925 1.250 20.437 1.00 28.08 984 PRO A C 1
ATOM 7553 O O . PRO A 1 984 ? -14.162 2.452 20.286 1.00 28.08 984 PRO A O 1
ATOM 7556 N N . ASP A 1 985 ? -13.638 0.699 21.613 1.00 25.20 985 ASP A N 1
ATOM 7557 C CA . ASP A 1 985 ? -13.267 1.456 22.799 1.00 25.20 985 ASP A CA 1
ATOM 7558 C C . ASP A 1 985 ? -12.072 2.376 22.510 1.00 25.20 985 ASP A C 1
ATOM 7560 O O . ASP A 1 985 ? -11.113 2.036 21.816 1.00 25.20 985 ASP A O 1
ATOM 7564 N N . SER A 1 986 ? -12.161 3.565 23.094 1.00 24.69 986 SER A N 1
ATOM 7565 C CA . SER A 1 986 ? -11.185 4.646 23.076 1.00 24.69 986 SER A CA 1
ATOM 7566 C C . SER A 1 986 ? -9.737 4.204 23.323 1.00 24.69 986 SER A C 1
ATOM 7568 O O . SER A 1 986 ? -9.452 3.623 24.374 1.00 24.69 986 SER A O 1
ATOM 7570 N N . LYS A 1 987 ? -8.822 4.637 22.448 1.00 25.45 987 LYS A N 1
ATOM 7571 C CA . LYS A 1 987 ? -7.496 5.167 22.807 1.00 25.45 987 LYS A CA 1
ATOM 7572 C C . LYS A 1 987 ? -6.990 6.145 21.750 1.00 25.45 987 LYS A C 1
ATOM 7574 O O . LYS A 1 987 ? -7.089 5.824 20.546 1.00 25.45 987 LYS A O 1
#

Radius of gyration: 50.39 Å; chains: 1; bounding box: 124×110×165 Å

Secondary structure (DSSP, 8-state):
------HHHHHHHHHHHTB-TTT-PBP-SSTT-EEE-TTS-EEEHHHHHHHHHTSTT-SEEE-TTT--EEEPPTT-GGGSPB-HHHHHHHHHHHHHTS-TT-GGG-B-TT-SSSPPBEEEEE-STT--EEEEHHHHHHHHH-GGGTT--EEEHHHHHTTS--------PBPTTT-PBP-EEE-STTT-EEE-HHHHHHTSTTS-EEEHHHHHHHHHHHHHHHHHHHHHHHHHHHHHHHHHHHHHHHHHHHHHHHHHHHHHHHHHHHHHHHHHHHHHHHHHHHHHHHHHHHHHHHHHHHHHHHHHHHHHHHHHHHHHHH--HHHHHHHHHHHHHHHHHHHTS--S--S---SSS--SS---THHHHHHHHHHHHGGGTT------SS-----EEEESSSS-TT-PEETTS-EEEEEEEES---S-HHHHHTTEEEEEE-TTS-EEE-EEEEEETTEEEEEE---S-EEEEEEEEETTEEPTTPSEEEEEE---S-----EEEE---EETTS-EEEEEEE--S------GGGEEEEEE---GGG----S------------PEEEEEEE-SSTTEEEEEE--SSSEEEEEEEEETTEEPTT-SEEEEEESB-GGG-EEEE--SSS----EEETTS-EEEEEE-BBTTSPBPS-----EEEEEEETTEEEEEEEPEEEE-SSSEEEEEE---SSSEEEEEEEETTEEP-SSPSEEEEEESS-B----TT--SSEEEEEEETTTTEEEEEETTTTEEEEEETTSPBPTT-PEE-S--S--EEEE-TT--EEEEEGGGTEEEEE-TT--EEEEEE-SSTT--EEEEEE-TTS-EEEEETTTTEEEEE-TT-SS-SEEEEPPTTS-SS-EEEEEE-TTT--EEEEE--SS-EEEEE-TTS-EEEEE-S---S--EEEE-TTS-EEEEETTEEEEEETTEEEEEEE-SS-PPP--EEEEETTEEEEE-TTT--EEEEE-----S----------

Organism: Acanthaster planci (NCBI:txid133434)

Sequence (987 aa):
MATQASLFEITGEIIEILTCPICCERYDDADRAAKFLPCLHGFCLVCLDNLTRRNPGEVDFQCPLCRRDTAIPRGGVREFPDNFIAKKLKPLERILNVDVTRPEGLRCGSCIVDGDPAVSFCSDAGCVCFLCESCDRAHRTMHMFEGHIVSSLEQLQQRSHIPLPRQTLKCEQHRQDLSMFCDEESCQRAMCLVCFATAHNGHSVLDLERKSTAVKEELKNLAGAVADKKVKCEGISRYIDTEIKQTADLLVEMSSTVSSLFDSLKSKLETRKENVLADLTEVCFKRTNQLKHQNSQTKLIAAQMDSASQFADKACETGSPVDLLMARGQIISRLHELIAVDVERPVLFSPTGESFIILTERHGRVLSKIEELIPSLGHFGASNVFPEQIQTLKLDFPIKCGTPWVVGEINKVRIRADGPSSTSLDRLLGMIHAYLESPDGSRIECKCVEICGDCFELALKPLVAGLHQLNISLSRVPIEESPFLVDVVQVSENQDPGVEIILSDAFAGAEHVVFFKLRGPSSRRTRLSSLSARYFMPGRDQVQAGESSTEANSDRSRSESEAWVEETDEQGTYRLVYTPPAAGKVYLTIFVDSKPTTETPFVINVNPLNPNSTQVVGNIMGKCPPLTAVVNMPYTVTLTTRDWEGKRLTTGGYNVTAMINTPRHPDRWQQAEVVDNQDGSYKVIFTPRSKDRHIVDLKICGYKLEPGMPLIIAVEESLPFKDPPDGYAAPSGMAVDIDKGIVYVEDAKQGCIHRLATDGGFMPGGAISISVRKKLQIAVNSEGKLVLLVPNLRCVITCTAQGEEEHRWVCAGDNAKPVNVIVSSSGNVVIGDSKSQTLFIYRATGGDPLCRIPLPPKSLTAGVSNVCVEPHTDNIIVATHSEPYKLLEFAADGGRTVWNSPAQSNQLALASMPSGATIVAVLGSVLVLGPGGPVVVRKFPTEYIYTGLALAEEGFFLAFDPGEKHLVKYSYTSNQSDNEGEIPDSK

pLDDT: mean 70.6, std 15.41, range [24.53, 92.88]

Foldseek 3Di:
DDDPDDLVVVLVVLLVVQAAPPPRDGADPPQQFWFAFPVRDIHGNVVQVVQQVVPPPDQWDADPPPRDIGGADPVGPVPGDTPVSSVQSVLVNVLSPDPLVCQVPFFWPPDPPRGDRFFKAWQADPRGTTHDPVRVCCLVPPPVNPPIDIGTSVRSVVVPDDDRHPDQDADPVPRHGFFKAFPPPVGGDTDDPVCCVPVVPPTDMDTPVVVVVVVVVVVVVVVVVVVVVVVVVVVVVVVVVVVVVVVVVVVVVVVVVLVVVVVVVVVVVVVVVVVVVVVVVVVVVVVVVVVVVVVVVVVVLVVLQVVLVVVVVVCVVDPDPVRCVVCVVVSVVSNVVSVPPDPPPDVDDDPDDDDPDDPDCVVVVVVVVVVVCVVVRPDDPCPCPDDPWDWAKDFPDQPPDPDAAEAQDWDKTKIFTPTDDPDDQVVQQVQKWKWKQDPVRDIGTWRWDDDDDGMIMTITHHNDFAKIWIFIGGNPHTHPPHGHIHGYDHDDDDDFWDKDKDDDAAAAQDKDKIKIFTDDDDLDQQDLVQKWKWKADDDPPPPPDDDDDDDDDDDDDRPIDGWDWDDDPDRRMIMIMDHHNAFAWMFMFMGGNNHTGPPGRDIHGYDQWDLQLKDKDFDDPDDDDDQEAEAQDKTKIKIFIAGPVSHTAQADDWDKWKWKDFPVGNPDTDTFDWATPGGRMIITIDHHHDQGWIFIFMDTSNHTYDDPPRPTHGYYHFPFQPADPVHAPAWFEWEADQVVQWIWIDRLQQQWIAIGGLNSHHDPDGTAHHPDNHRWYWEAANVRWIWIQDQVQQKIFTGHNNRHTDAIDHDDDPPWRWDYWYAFNVRWIWTFTFPQLWIFTAHNRGDHTPDIGHDDPPAAPGGWQEWEAAPPFRWIWTWGQGVQTWIWIQGPVRDIDIDGDPDRDRAWDWEHDNVGWIWIDAQQWIWIQDPVGIDTQDGHPGRDHWSYWYDSDVQWIWTQDPVPSTITIHGHDPPDDDDDDDDDDDD

InterPro domains:
  IPR000315 B-box-type zinc finger [PF00643] (169-207)
  IPR000315 B-box-type zinc finger [SM00336] (103-153)
  IPR000315 B-box-type zinc finger [SM00336] (166-208)
  IPR001298 Filamin/ABP280 repeat [SM00557] (409-491)
  IPR001298 Filamin/ABP280 repeat [SM00557] (616-718)
  IPR001841 Zinc finger, RING-type [PS50089] (20-67)
  IPR001841 Zinc finger, RING-type [SM00184] (20-66)
  IPR003649 B-box, C-terminal [SM00502] (215-341)
  IPR011042 Six-bladed beta-propeller, TolB-like [G3DSA:2.120.10.30] (721-925)
  IPR013083 Zinc finger, RING/FYVE/PHD-type [G3DSA:3.30.40.10] (11-95)
  IPR013783 Immunoglobulin-like fold [G3DSA:2.60.40.10] (402-492)
  IPR013783 Immunoglobulin-like fold [G3DSA:2.60.40.10] (519-616)
  IPR013783 Immunoglobulin-like fold [G3DSA:2.60.40.10] (634-720)
  IPR014756 Immunoglobulin E-set [SSF81296] (405-491)
  IPR014756 Immunoglobulin E-set [SSF81296] (563-618)
  IPR014756 Immunoglobulin E-set [SSF81296] (629-717)
  IPR017868 Filamin/ABP280 repeat-like [PF00630] (624-703)
  IPR017868 Filamin/ABP280 repeat-like [PS50194] (430-488)
  IPR017868 Filamin/ABP280 repeat-like [PS50194] (517-606)
  IPR017868 Filamin/ABP280 repeat-like [PS50194] (606-715)